Protein AF-A0AAU9VQ32-F1 (afdb_monomer_lite)

Structure (mmCIF, N/CA/C/O backbone):
data_AF-A0AAU9VQ32-F1
#
_entry.id   AF-A0AAU9VQ32-F1
#
loop_
_atom_site.group_PDB
_atom_site.id
_atom_site.type_symbol
_atom_site.label_atom_id
_atom_site.label_alt_id
_atom_site.label_comp_id
_atom_site.label_asym_id
_atom_site.label_entity_id
_atom_site.label_seq_id
_atom_site.pdbx_PDB_ins_code
_atom_site.Cartn_x
_atom_site.Cartn_y
_atom_site.Cartn_z
_atom_site.occupancy
_atom_site.B_iso_or_equiv
_atom_site.auth_seq_id
_atom_site.auth_comp_id
_atom_site.auth_asym_id
_atom_site.auth_atom_id
_atom_site.pdbx_PDB_model_num
ATOM 1 N N . MET A 1 1 ? -10.967 9.377 93.685 1.00 55.56 1 MET A N 1
ATOM 2 C CA . MET A 1 1 ? -12.195 9.868 93.019 1.00 55.56 1 MET A CA 1
ATOM 3 C C . MET A 1 1 ? -13.216 10.163 94.101 1.00 55.56 1 MET A C 1
ATOM 5 O O . MET A 1 1 ? -13.288 9.398 95.050 1.00 55.56 1 MET A O 1
ATOM 9 N N . GLU A 1 2 ? -13.924 11.281 93.998 1.00 73.62 2 GLU A N 1
ATOM 10 C CA . GLU A 1 2 ? -14.848 11.769 95.028 1.00 73.62 2 GLU A CA 1
ATOM 11 C C . GLU A 1 2 ? -16.219 11.090 94.869 1.00 73.62 2 GLU A C 1
ATOM 13 O O . GLU A 1 2 ? -16.786 11.089 93.771 1.00 73.62 2 GLU A O 1
ATOM 18 N N . THR A 1 3 ? -16.730 10.469 95.934 1.00 82.88 3 THR A N 1
ATOM 19 C CA . THR A 1 3 ? -18.098 9.939 95.986 1.00 82.88 3 THR A CA 1
ATOM 20 C C . THR A 1 3 ? -19.031 10.990 96.578 1.00 82.88 3 THR A C 1
ATOM 22 O O . THR A 1 3 ? -18.696 11.675 97.541 1.00 82.88 3 THR A O 1
ATOM 25 N N . LEU A 1 4 ? -20.207 11.147 95.976 1.00 87.00 4 LEU A N 1
ATOM 26 C CA . LEU A 1 4 ? -21.185 12.165 96.327 1.00 87.00 4 LEU A CA 1
ATOM 27 C C . LEU A 1 4 ? -22.574 11.538 96.434 1.00 87.00 4 LEU A C 1
ATOM 29 O O . LEU A 1 4 ? -23.037 10.878 95.505 1.00 87.00 4 LEU A O 1
ATOM 33 N N . THR A 1 5 ? -23.270 11.805 97.537 1.00 89.69 5 THR A N 1
ATOM 34 C CA . THR A 1 5 ? -24.674 11.413 97.699 1.00 89.69 5 THR A CA 1
ATOM 35 C C . THR A 1 5 ? -25.592 12.527 97.200 1.00 89.69 5 THR A C 1
ATOM 37 O O . THR A 1 5 ? -25.572 13.647 97.714 1.00 89.69 5 THR A O 1
ATOM 40 N N . VAL A 1 6 ? -26.432 12.227 96.210 1.00 89.56 6 VAL A N 1
ATOM 41 C CA . VAL A 1 6 ? -27.383 13.171 95.609 1.00 89.56 6 VAL A CA 1
ATOM 42 C C . VAL A 1 6 ? -28.813 12.716 95.873 1.00 89.56 6 VAL A C 1
ATOM 44 O O . VAL A 1 6 ? -29.175 11.583 95.578 1.00 89.56 6 VAL A O 1
ATOM 47 N N . SER A 1 7 ? -29.655 13.611 96.394 1.00 88.75 7 SER A N 1
ATOM 48 C CA . SER A 1 7 ? -31.084 13.349 96.607 1.00 88.75 7 SER A CA 1
ATOM 49 C C . SER A 1 7 ? -31.944 14.212 95.685 1.00 88.75 7 SER A C 1
ATOM 51 O O . SER A 1 7 ? -31.922 15.435 95.794 1.00 88.75 7 SER A O 1
ATOM 53 N N . LEU A 1 8 ? -32.742 13.582 94.823 1.00 88.00 8 LEU A N 1
ATOM 54 C CA . LEU A 1 8 ? -33.621 14.231 93.849 1.00 88.00 8 LEU A CA 1
ATOM 55 C C . LEU A 1 8 ? -35.096 13.953 94.147 1.00 88.00 8 LEU A C 1
ATOM 57 O O . LEU A 1 8 ? -35.483 12.821 94.417 1.00 88.00 8 LEU A O 1
ATOM 61 N N . ASN A 1 9 ? -35.950 14.965 93.994 1.00 84.00 9 ASN A N 1
ATOM 62 C CA . ASN A 1 9 ? -37.402 14.814 94.125 1.00 84.00 9 ASN A CA 1
ATOM 63 C C . ASN A 1 9 ? -38.082 14.719 92.746 1.00 84.00 9 ASN A C 1
ATOM 65 O O . ASN A 1 9 ? -37.851 15.542 91.856 1.00 84.00 9 ASN A O 1
ATOM 69 N N . LYS A 1 10 ? -38.953 13.726 92.563 1.00 78.88 10 LYS A N 1
ATOM 70 C CA . LYS A 1 10 ? -39.673 13.453 91.312 1.00 78.88 10 LYS A CA 1
ATOM 71 C C . LYS A 1 10 ? -40.650 14.590 90.993 1.00 78.88 10 LYS A C 1
ATOM 73 O O . LYS A 1 10 ? -41.511 14.916 91.805 1.00 78.88 10 LYS A O 1
ATOM 78 N N . LYS A 1 11 ? -40.547 15.178 89.795 1.00 78.19 11 LYS A N 1
ATOM 79 C CA . LYS A 1 11 ? -41.515 16.159 89.251 1.00 78.19 11 LYS A CA 1
ATOM 80 C C . LYS A 1 11 ? -42.310 15.545 88.086 1.00 78.19 11 LYS A C 1
ATOM 82 O O . LYS A 1 11 ? -42.038 14.411 87.695 1.00 78.19 11 LYS A O 1
ATOM 87 N N . LYS A 1 12 ? -43.267 16.290 87.500 1.00 66.38 12 LYS A N 1
ATOM 88 C CA . LYS A 1 12 ? -44.154 15.854 86.386 1.00 66.38 12 LYS A CA 1
ATOM 89 C C . LYS A 1 12 ? -43.434 15.251 85.152 1.00 66.38 12 LYS A C 1
ATOM 91 O O . LYS A 1 12 ? -44.099 14.638 84.332 1.00 66.38 12 LYS A O 1
ATOM 96 N N . GLY A 1 13 ? -42.104 15.367 85.035 1.00 63.00 13 GLY A N 1
ATOM 97 C CA . GLY A 1 13 ? -41.278 14.765 83.972 1.00 63.00 13 GLY A CA 1
ATOM 98 C C . GLY A 1 13 ? -40.279 13.684 84.427 1.00 63.00 13 GLY A C 1
ATOM 99 O O . GLY A 1 13 ? -39.365 13.357 83.673 1.00 63.00 13 GLY A O 1
ATOM 100 N N . GLY A 1 14 ? -40.404 13.149 85.649 1.00 80.00 14 GLY A N 1
ATOM 101 C CA . GLY A 1 14 ? -39.442 12.205 86.239 1.00 80.00 14 GLY A CA 1
ATOM 102 C C . GLY A 1 14 ? -38.248 12.899 86.906 1.00 80.00 14 GLY A C 1
ATOM 103 O O . GLY A 1 14 ? -38.347 14.059 87.309 1.00 80.00 14 GLY A O 1
ATOM 104 N N . TYR A 1 15 ? -37.130 12.179 87.051 1.00 83.50 15 TYR A N 1
ATOM 105 C CA . TYR A 1 15 ? -35.902 12.709 87.664 1.00 83.50 15 TYR A CA 1
ATOM 106 C C . TYR A 1 15 ? -34.996 13.456 86.671 1.00 83.50 15 TYR A C 1
ATOM 108 O O . TYR A 1 15 ? -34.258 14.346 87.081 1.00 83.50 15 TYR A O 1
ATOM 116 N N . GLY A 1 16 ? -35.117 13.184 85.365 1.00 82.38 16 GLY A N 1
ATOM 117 C CA . GLY A 1 16 ? -34.481 13.990 84.317 1.00 82.38 16 GLY A CA 1
ATOM 118 C C . GLY A 1 16 ? -33.063 13.585 83.917 1.00 82.38 16 GLY A C 1
ATOM 119 O O . GLY A 1 16 ? -32.332 14.436 83.425 1.00 82.38 16 GLY A O 1
ATOM 120 N N . PHE A 1 17 ? -32.676 12.324 84.103 1.00 85.56 17 PHE A N 1
ATOM 121 C CA . PHE A 1 17 ? -31.389 11.782 83.662 1.00 85.56 17 PHE A CA 1
ATOM 122 C C . PHE A 1 17 ? -31.568 10.396 83.028 1.00 85.56 17 PHE A C 1
ATOM 124 O O . PHE A 1 17 ? -32.548 9.708 83.325 1.00 85.56 17 PHE A O 1
ATOM 131 N N . ASN A 1 18 ? -30.641 10.010 82.153 1.00 83.75 18 ASN A N 1
ATOM 132 C CA . ASN A 1 18 ? -30.582 8.686 81.535 1.00 83.75 18 ASN A CA 1
ATOM 133 C C . ASN A 1 18 ? -29.407 7.894 82.118 1.00 83.75 18 ASN A C 1
ATOM 135 O O . ASN A 1 18 ? -28.345 8.467 82.371 1.00 83.75 18 ASN A O 1
ATOM 139 N N . ILE A 1 19 ? -29.603 6.586 82.288 1.00 86.25 19 ILE A N 1
ATOM 140 C CA . ILE A 1 19 ? -28.566 5.649 82.727 1.00 86.25 19 ILE A CA 1
ATOM 141 C C . ILE A 1 19 ? -28.260 4.634 81.621 1.00 86.25 19 ILE A C 1
ATOM 143 O O . ILE A 1 19 ? -29.147 4.321 80.828 1.00 86.25 19 ILE A O 1
ATOM 147 N N . LYS A 1 20 ? -27.025 4.133 81.556 1.00 81.00 20 LYS A N 1
ATOM 148 C CA . LYS A 1 20 ? -26.581 3.021 80.691 1.00 81.00 20 LYS A CA 1
ATOM 149 C C . LYS A 1 20 ? -25.514 2.215 81.439 1.00 81.00 20 LYS A C 1
ATOM 151 O O . LYS A 1 20 ? -24.866 2.769 82.320 1.00 81.00 20 LYS A O 1
ATOM 156 N N . GLY A 1 21 ? -25.352 0.937 81.117 1.00 82.56 21 GLY A N 1
ATOM 157 C CA . GLY A 1 21 ? -24.519 0.009 81.888 1.00 82.56 21 GLY A CA 1
ATOM 158 C C . GLY A 1 21 ? -25.352 -1.066 82.582 1.00 82.56 21 GLY A C 1
ATOM 159 O O . GLY A 1 21 ? -26.585 -0.983 82.583 1.00 82.56 21 GLY A O 1
ATOM 160 N N . GLY A 1 22 ? -24.673 -2.041 83.175 1.00 83.00 22 GLY A N 1
ATOM 161 C CA . GLY A 1 22 ? -25.244 -3.254 83.760 1.00 83.00 22 GLY A CA 1
ATOM 162 C C . GLY A 1 22 ? -24.523 -4.490 83.221 1.00 83.00 22 GLY A C 1
ATOM 163 O O . GLY A 1 22 ? -23.994 -4.443 82.115 1.00 83.00 22 GLY A O 1
ATOM 164 N N . ARG A 1 23 ? -24.500 -5.604 83.956 1.00 80.44 23 ARG A N 1
ATOM 165 C CA . ARG A 1 23 ? -23.779 -6.828 83.538 1.00 80.44 23 ARG A CA 1
ATOM 166 C C . ARG A 1 23 ? -24.240 -7.411 82.193 1.00 80.44 23 ARG A C 1
ATOM 168 O O . ARG A 1 23 ? -23.471 -8.063 81.502 1.00 80.44 23 ARG A O 1
ATOM 175 N N . ASP A 1 24 ? -25.500 -7.174 81.829 1.00 76.25 24 ASP A N 1
ATOM 176 C CA . ASP A 1 24 ? -26.138 -7.591 80.573 1.00 76.25 24 ASP A CA 1
ATOM 177 C C . ASP A 1 24 ? -25.940 -6.579 79.434 1.00 76.25 24 ASP A C 1
ATOM 179 O O . ASP A 1 24 ? -26.049 -6.932 78.262 1.00 76.25 24 ASP A O 1
ATOM 183 N N . LYS A 1 25 ? -25.680 -5.309 79.768 1.00 74.44 25 LYS A N 1
ATOM 184 C CA . LYS A 1 25 ? -25.458 -4.214 78.812 1.00 74.44 25 LYS A CA 1
ATOM 185 C C . LYS A 1 25 ? -24.316 -3.317 79.294 1.00 74.44 25 LYS A C 1
ATOM 187 O O . LYS A 1 25 ? -24.566 -2.141 79.598 1.00 74.44 25 LYS A O 1
ATOM 192 N N . PRO A 1 26 ? -23.089 -3.857 79.400 1.00 71.19 26 PRO A N 1
ATOM 193 C CA . PRO A 1 26 ? -21.976 -3.147 80.010 1.00 71.19 26 PRO A CA 1
ATOM 194 C C . PRO A 1 26 ? -21.657 -1.882 79.210 1.00 71.19 26 PRO A C 1
ATOM 196 O O . PRO A 1 26 ? -21.688 -1.871 77.980 1.00 71.19 26 PRO A O 1
ATOM 199 N N . PHE A 1 27 ? -21.410 -0.772 79.912 1.00 68.31 27 PHE A N 1
ATOM 200 C CA . PHE A 1 27 ? -21.082 0.499 79.256 1.00 68.31 27 PHE A CA 1
ATOM 201 C C . PHE A 1 27 ? -19.626 0.521 78.761 1.00 68.31 27 PHE A C 1
ATOM 203 O O . PHE A 1 27 ? -19.327 1.224 77.801 1.00 68.31 27 PHE A O 1
ATOM 210 N N . ARG A 1 28 ? -18.745 -0.261 79.399 1.00 64.75 28 ARG A N 1
ATOM 211 C CA . ARG A 1 28 ? -17.371 -0.585 78.983 1.00 64.75 28 ARG A CA 1
ATOM 212 C C . ARG A 1 28 ? -17.188 -2.098 79.088 1.00 64.75 28 ARG A C 1
ATOM 214 O O . ARG A 1 28 ? -17.721 -2.686 80.024 1.00 64.75 28 ARG A O 1
ATOM 221 N N . GLU A 1 29 ? -16.450 -2.722 78.172 1.00 53.56 29 GLU A N 1
ATOM 222 C CA . GLU A 1 29 ? -16.147 -4.158 78.268 1.00 53.56 29 GLU A CA 1
ATOM 223 C C . GLU A 1 29 ? -15.522 -4.497 79.629 1.00 53.56 29 GLU A C 1
ATOM 225 O O . GLU A 1 29 ? -14.591 -3.831 80.080 1.00 53.56 29 GLU A O 1
ATOM 230 N N . GLY A 1 30 ? -16.082 -5.499 80.312 1.00 63.38 30 GLY A N 1
ATOM 231 C CA . GLY A 1 30 ? -15.666 -5.897 81.660 1.00 63.38 30 GLY A CA 1
ATOM 232 C C . GLY A 1 30 ? -16.164 -5.004 82.806 1.00 63.38 30 GLY A C 1
ATOM 233 O O . GLY A 1 30 ? -15.847 -5.295 83.956 1.00 63.38 30 GLY A O 1
ATOM 234 N N . ASP A 1 31 ? -16.951 -3.953 82.536 1.00 76.81 31 ASP A N 1
ATOM 235 C CA . ASP A 1 31 ? -17.521 -3.073 83.565 1.00 76.81 31 ASP A CA 1
ATOM 236 C C . ASP A 1 31 ? -19.057 -3.161 83.609 1.00 76.81 31 ASP A C 1
ATOM 238 O O . ASP A 1 31 ? -19.776 -2.596 82.775 1.00 76.81 31 ASP A O 1
ATOM 242 N N . SER A 1 32 ? -19.566 -3.856 84.627 1.00 82.25 32 SER A N 1
ATOM 243 C CA . SER A 1 32 ? -20.995 -4.037 84.923 1.00 82.25 32 SER A CA 1
ATOM 244 C C . SER A 1 32 ? -21.668 -2.797 85.521 1.00 82.25 32 SER A C 1
ATOM 246 O O . SER A 1 32 ? -22.868 -2.818 85.792 1.00 82.25 32 SER A O 1
ATOM 248 N N . SER A 1 33 ? -20.931 -1.705 85.728 1.00 84.38 33 SER A N 1
ATOM 249 C CA . SER A 1 33 ? -21.430 -0.545 86.466 1.00 84.38 33 SER A CA 1
ATOM 250 C C . SER A 1 33 ? -22.438 0.289 85.683 1.00 84.38 33 SER A C 1
ATOM 252 O O . SER A 1 33 ? -22.420 0.360 84.453 1.00 84.38 33 SER A O 1
ATOM 254 N N . ILE A 1 34 ? -23.287 1.008 86.418 1.00 89.19 34 ILE A N 1
ATOM 255 C CA . ILE A 1 34 ? -24.286 1.923 85.862 1.00 89.19 34 ILE A CA 1
ATOM 256 C C . ILE A 1 34 ? -23.722 3.347 85.771 1.00 89.19 34 ILE A C 1
ATOM 258 O O . ILE A 1 34 ? -23.215 3.888 86.750 1.00 89.19 34 ILE A O 1
ATOM 262 N N . TYR A 1 35 ? -23.877 4.003 84.622 1.00 87.56 35 TYR A N 1
ATOM 263 C CA . TYR A 1 35 ? -23.397 5.364 84.362 1.00 87.56 35 TYR A CA 1
ATOM 264 C C . TYR A 1 35 ? -24.520 6.304 83.959 1.00 87.56 35 TYR A C 1
ATOM 266 O O . TYR A 1 35 ? -25.435 5.922 83.228 1.00 87.56 35 TYR A O 1
ATOM 274 N N . ILE A 1 36 ? -24.411 7.570 84.364 1.00 86.31 36 ILE A N 1
ATOM 275 C CA . ILE A 1 36 ? -25.266 8.644 83.857 1.00 86.31 36 ILE A CA 1
ATOM 276 C C . ILE A 1 36 ? -24.749 9.062 82.484 1.00 86.31 36 ILE A C 1
ATOM 278 O O . ILE A 1 36 ? -23.651 9.595 82.363 1.00 86.31 36 ILE A O 1
ATOM 282 N N . THR A 1 37 ? -25.543 8.861 81.437 1.00 76.88 37 THR A N 1
ATOM 283 C CA . THR A 1 37 ? -25.140 9.206 80.063 1.00 76.88 37 THR A CA 1
ATOM 284 C C . THR A 1 37 ? -25.582 10.598 79.651 1.00 76.88 37 THR A C 1
ATOM 286 O O . THR A 1 37 ? -24.943 11.230 78.816 1.00 76.88 37 THR A O 1
ATOM 289 N N . ARG A 1 38 ? -26.687 11.095 80.216 1.00 77.94 38 ARG A N 1
ATOM 290 C CA . ARG A 1 38 ? -27.247 12.396 79.842 1.00 77.94 38 ARG A CA 1
ATOM 291 C C . ARG A 1 38 ? -28.148 12.961 80.929 1.00 77.94 38 ARG A C 1
ATOM 293 O O . ARG A 1 38 ? -28.912 12.224 81.551 1.00 77.94 38 ARG A O 1
ATOM 300 N N . LEU A 1 39 ? -28.127 14.282 81.079 1.00 80.69 39 LEU A N 1
ATOM 301 C CA . LEU A 1 39 ? -29.119 15.045 81.836 1.00 80.69 39 LEU A CA 1
ATOM 302 C C . LEU A 1 39 ? -30.059 15.760 80.861 1.00 80.69 39 LEU A C 1
ATOM 304 O O . LEU A 1 39 ? -29.633 16.239 79.810 1.00 80.69 39 LEU A O 1
ATOM 308 N N . ARG A 1 40 ? -31.358 15.788 81.167 1.00 76.44 40 ARG A N 1
ATOM 309 C CA . ARG A 1 40 ? -32.349 16.492 80.345 1.00 76.44 40 ARG A CA 1
ATOM 310 C C . ARG A 1 40 ? -32.342 17.989 80.682 1.00 76.44 40 ARG A C 1
ATOM 312 O O . ARG A 1 40 ? -32.575 18.314 81.850 1.00 76.44 40 ARG A O 1
ATOM 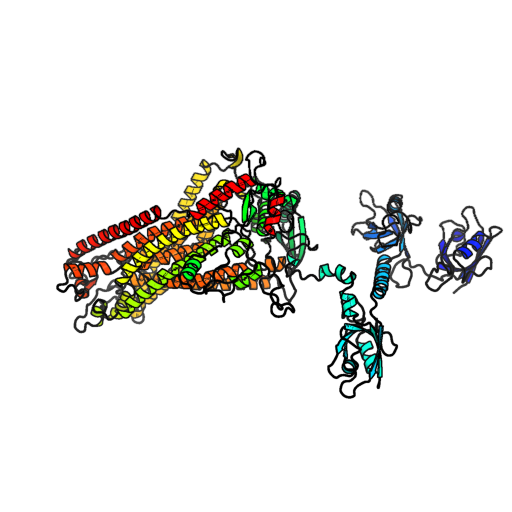319 N N . PRO A 1 41 ? -32.210 18.872 79.673 1.00 66.94 41 PRO A N 1
ATOM 320 C CA . PRO A 1 41 ? -32.244 20.315 79.869 1.00 66.94 41 PRO A CA 1
ATOM 321 C C . PRO A 1 41 ? -33.489 20.799 80.626 1.00 66.94 41 PRO A C 1
ATOM 323 O O . PRO A 1 41 ? -34.619 20.479 80.252 1.00 66.94 41 PRO A O 1
ATOM 326 N N . GLY A 1 42 ? -33.295 21.558 81.702 1.00 70.25 42 GLY A N 1
ATOM 327 C CA . GLY A 1 42 ? -34.334 22.138 82.555 1.00 70.25 42 GLY A CA 1
ATOM 328 C C . GLY A 1 42 ? -34.998 21.178 83.554 1.00 70.25 42 GLY A C 1
ATOM 329 O O . GLY A 1 42 ? -35.890 21.614 84.297 1.00 70.25 42 GLY A O 1
ATOM 330 N N . ALA A 1 43 ? -34.597 19.902 83.599 1.00 79.94 43 ALA A N 1
ATOM 331 C CA . ALA A 1 43 ? -35.166 18.892 84.495 1.00 79.94 43 ALA A CA 1
ATOM 332 C C . ALA A 1 43 ? -34.552 18.924 85.910 1.00 79.94 43 ALA A C 1
ATOM 334 O O . ALA A 1 43 ? -33.578 19.629 86.163 1.00 79.94 43 ALA A O 1
ATOM 335 N N . THR A 1 44 ? -35.130 18.172 86.861 1.00 81.88 44 THR A N 1
ATOM 336 C CA . THR A 1 44 ? -34.711 18.216 88.276 1.00 81.88 44 THR A CA 1
ATOM 337 C C . THR A 1 44 ? -33.233 17.864 88.468 1.00 81.88 44 THR A C 1
ATOM 339 O O . THR A 1 44 ? -32.556 18.576 89.197 1.00 81.88 44 THR A O 1
ATOM 342 N N . ALA A 1 45 ? -32.728 16.816 87.809 1.00 85.12 45 ALA A N 1
ATOM 343 C CA . ALA A 1 45 ? -31.330 16.399 87.932 1.00 85.12 45 ALA A CA 1
ATOM 344 C C . ALA A 1 45 ? -30.322 17.433 87.407 1.00 85.12 45 ALA A C 1
ATOM 346 O O . ALA A 1 45 ? -29.271 17.606 88.011 1.00 85.12 45 ALA A O 1
ATOM 347 N N . GLU A 1 46 ? -30.644 18.141 86.319 1.00 82.88 46 GLU A N 1
ATOM 348 C CA . GLU A 1 46 ? -29.769 19.192 85.785 1.00 82.88 46 GLU A CA 1
ATOM 349 C C . GLU A 1 46 ? -29.836 20.465 86.642 1.00 82.88 46 GLU A C 1
ATOM 351 O O . GLU A 1 46 ? -28.806 21.052 86.954 1.00 82.88 46 GLU A O 1
ATOM 356 N N . LYS A 1 47 ? -31.035 20.854 87.106 1.00 80.75 47 LYS A N 1
ATOM 357 C CA . LYS A 1 47 ? -31.221 22.016 87.996 1.00 80.75 47 LYS A CA 1
ATOM 358 C C . LYS A 1 47 ? -30.592 21.842 89.378 1.00 80.75 47 LYS A C 1
ATOM 360 O O . LYS A 1 47 ? -30.254 22.839 90.002 1.00 80.75 47 LYS A O 1
ATOM 365 N N . ASP A 1 48 ? -30.480 20.607 89.865 1.00 84.06 48 ASP A N 1
ATOM 366 C CA . ASP A 1 48 ? -29.758 20.296 91.104 1.00 84.06 48 ASP A CA 1
ATOM 367 C C . ASP A 1 48 ? -28.240 20.511 90.943 1.00 84.06 48 ASP A C 1
ATOM 369 O O . ASP A 1 48 ? -27.555 20.800 91.918 1.00 84.06 48 ASP A O 1
ATOM 373 N N . GLY A 1 49 ? -27.713 20.407 89.714 1.00 81.12 49 GLY A N 1
ATOM 374 C CA . GLY A 1 49 ? -26.330 20.740 89.348 1.00 81.12 49 GLY A CA 1
ATOM 375 C C . GLY A 1 49 ? -25.253 19.786 89.878 1.00 81.12 49 GLY A C 1
ATOM 376 O O . GLY A 1 49 ? -24.103 19.864 89.452 1.00 81.12 49 GLY A O 1
ATOM 377 N N . ARG A 1 50 ? -25.596 18.864 90.787 1.00 83.81 50 ARG A N 1
ATOM 378 C CA . ARG A 1 50 ? -24.638 17.938 91.414 1.00 83.81 50 ARG A CA 1
ATOM 379 C C . ARG A 1 50 ? -24.400 16.653 90.632 1.00 83.81 50 ARG A C 1
ATOM 381 O O . ARG A 1 50 ? -23.447 15.946 90.947 1.00 83.81 50 ARG A O 1
ATOM 388 N N . LEU A 1 51 ? -25.208 16.341 89.623 1.00 86.75 51 LEU A N 1
ATOM 389 C CA . LEU A 1 51 ? -24.973 15.222 88.703 1.00 86.75 51 LEU A CA 1
ATOM 390 C C . LEU A 1 51 ? -24.371 15.737 87.398 1.00 86.75 51 LEU A C 1
ATOM 392 O O . LEU A 1 51 ? -24.660 16.855 86.983 1.00 86.75 51 LEU A O 1
ATOM 396 N N . ALA A 1 52 ? -23.560 14.914 86.744 1.00 82.50 52 ALA A N 1
ATOM 397 C CA . ALA A 1 52 ? -23.027 15.174 85.414 1.00 82.50 52 ALA A CA 1
ATOM 398 C C . ALA A 1 52 ? -23.052 13.892 84.560 1.00 82.50 52 ALA A C 1
ATOM 400 O O . ALA A 1 52 ? -22.952 12.788 85.107 1.00 82.50 52 ALA A O 1
ATOM 401 N N . PRO A 1 53 ? -23.169 14.006 83.223 1.00 79.94 53 PRO A N 1
ATOM 402 C CA . PRO A 1 53 ? -22.859 12.897 82.327 1.00 79.94 53 PRO A CA 1
ATOM 403 C C . PRO A 1 53 ? -21.444 12.364 82.601 1.00 79.94 53 PRO A C 1
ATOM 405 O O . PRO A 1 53 ? -20.496 13.141 82.683 1.00 79.94 53 PRO A O 1
ATOM 408 N N . GLY A 1 54 ? -21.310 11.049 82.764 1.00 74.12 54 GLY A N 1
ATOM 409 C CA . GLY A 1 54 ? -20.051 10.365 83.078 1.00 74.12 54 GLY A CA 1
ATOM 410 C C . GLY A 1 54 ? -19.870 10.012 84.556 1.00 74.12 54 GLY A C 1
ATOM 411 O O . GLY A 1 54 ? -18.889 9.355 84.907 1.00 74.12 54 GLY A O 1
ATOM 412 N N . ASP A 1 55 ? -20.807 10.400 85.425 1.00 87.00 55 ASP A N 1
ATOM 413 C CA . ASP A 1 55 ? -20.839 9.945 86.817 1.00 87.00 55 ASP A CA 1
ATOM 414 C C . ASP A 1 55 ? -21.282 8.467 86.891 1.00 87.00 55 ASP A C 1
ATOM 416 O O . ASP A 1 55 ? -22.269 8.070 86.260 1.00 87.00 55 ASP A O 1
ATOM 420 N N . LYS A 1 56 ? -20.553 7.651 87.667 1.00 88.12 56 LYS A N 1
ATOM 421 C CA . LYS A 1 56 ? -20.872 6.235 87.929 1.00 88.12 56 LYS A CA 1
ATOM 422 C C . LYS A 1 56 ? -21.789 6.142 89.139 1.00 88.12 56 LYS A C 1
ATOM 424 O O . LYS A 1 56 ? -21.468 6.692 90.186 1.00 88.12 56 LYS A O 1
ATOM 429 N N . ILE A 1 57 ? -22.919 5.464 89.013 1.00 90.62 57 ILE A N 1
ATOM 430 C CA . ILE A 1 57 ? -23.841 5.218 90.119 1.00 90.62 57 ILE A CA 1
ATOM 431 C C . ILE A 1 57 ? -23.359 3.968 90.850 1.00 90.62 57 ILE A C 1
ATOM 433 O O . ILE A 1 57 ? -23.240 2.906 90.250 1.00 90.62 57 ILE A O 1
ATOM 437 N N . LEU A 1 58 ? -23.058 4.127 92.135 1.00 89.50 58 LEU A N 1
ATOM 438 C CA . LEU A 1 58 ? -22.663 3.046 93.031 1.00 89.50 58 LEU A CA 1
ATOM 439 C C . LEU A 1 58 ? -23.876 2.498 93.781 1.00 89.50 58 LEU A C 1
ATOM 441 O O . LEU A 1 58 ? -24.017 1.292 93.903 1.00 89.50 58 LEU A O 1
ATOM 445 N N . GLU A 1 59 ? -24.793 3.369 94.215 1.00 92.12 59 GLU A N 1
ATOM 446 C CA . GLU A 1 59 ? -26.009 2.938 94.911 1.00 92.12 59 GLU A CA 1
ATOM 447 C C . GLU A 1 59 ? -27.250 3.716 94.472 1.00 92.12 59 GLU A C 1
ATOM 449 O O . GLU A 1 59 ? -27.194 4.921 94.203 1.00 92.12 59 GLU A O 1
ATOM 454 N N . ILE A 1 60 ? -28.400 3.035 94.482 1.00 92.00 60 ILE A N 1
ATOM 455 C CA . ILE A 1 60 ? -29.727 3.611 94.249 1.00 92.00 60 ILE A CA 1
ATOM 456 C C . ILE A 1 60 ? -30.620 3.321 95.456 1.00 92.00 60 ILE A C 1
ATOM 458 O O . ILE A 1 60 ? -30.999 2.181 95.725 1.00 92.00 60 ILE A O 1
ATOM 462 N N . ASN A 1 61 ? -30.981 4.376 96.185 1.00 88.81 61 ASN A N 1
ATOM 463 C CA . ASN A 1 61 ? -31.722 4.330 97.449 1.00 88.81 61 ASN A CA 1
ATOM 464 C C . ASN A 1 61 ? -31.089 3.383 98.490 1.00 88.81 61 ASN A C 1
ATOM 466 O O . ASN A 1 61 ? -31.815 2.717 99.224 1.00 88.81 61 ASN A O 1
ATOM 470 N N . GLY A 1 62 ? -29.753 3.320 98.535 1.00 83.50 62 GLY A N 1
ATOM 471 C CA . GLY A 1 62 ? -28.990 2.452 99.439 1.00 83.50 62 GLY A CA 1
ATOM 472 C C . GLY A 1 62 ? -28.821 1.004 98.965 1.00 83.50 62 GLY A C 1
ATOM 473 O O . GLY A 1 62 ? -28.276 0.198 99.707 1.00 83.50 62 GLY A O 1
ATOM 474 N N . ASN A 1 63 ? -29.288 0.656 97.758 1.00 89.25 63 ASN A N 1
ATOM 475 C CA . ASN A 1 63 ? -28.990 -0.638 97.138 1.00 89.25 63 ASN A CA 1
ATOM 476 C C . ASN A 1 63 ? -27.778 -0.489 96.223 1.00 89.25 63 ASN A C 1
ATOM 478 O O . ASN A 1 63 ? -27.801 0.382 95.351 1.00 89.25 63 ASN A O 1
ATOM 482 N N . ASP A 1 64 ? -26.773 -1.340 96.404 1.00 88.56 64 ASP A N 1
ATOM 483 C CA . ASP A 1 64 ? -25.609 -1.419 95.522 1.00 88.56 64 ASP A CA 1
ATOM 484 C C . ASP A 1 64 ? -26.038 -1.811 94.099 1.00 88.56 64 ASP A C 1
ATOM 486 O O . ASP A 1 64 ? -26.843 -2.724 93.900 1.00 88.56 64 ASP A O 1
ATOM 490 N N . VAL A 1 65 ? -25.538 -1.069 93.112 1.00 90.00 65 VAL A N 1
ATOM 491 C CA . VAL A 1 65 ? -25.796 -1.283 91.681 1.00 90.00 65 VAL A CA 1
ATOM 492 C C . VAL A 1 65 ? -24.506 -1.479 90.880 1.00 90.00 65 VAL A C 1
ATOM 494 O O . VAL A 1 65 ? -24.495 -1.287 89.665 1.00 90.00 65 VAL A O 1
ATOM 497 N N . SER A 1 66 ? -23.409 -1.837 91.548 1.00 79.69 66 SER A N 1
ATOM 498 C CA . SER A 1 66 ? -22.114 -2.100 90.914 1.00 79.69 66 SER A CA 1
ATOM 499 C C . SER A 1 66 ? -22.117 -3.327 89.987 1.00 79.69 66 SER A C 1
ATOM 501 O O . SER A 1 66 ? -21.425 -3.316 88.967 1.00 79.69 66 SER A O 1
ATOM 503 N N . ASP A 1 67 ? -22.935 -4.343 90.279 1.00 83.69 67 ASP A N 1
ATOM 504 C CA . ASP A 1 67 ? -23.087 -5.555 89.460 1.00 83.69 67 ASP A CA 1
ATOM 505 C C . ASP A 1 67 ? -24.554 -6.001 89.357 1.00 83.69 67 ASP A C 1
ATOM 507 O O . ASP A 1 67 ? -24.984 -7.026 89.884 1.00 83.69 67 ASP A O 1
ATOM 511 N N . VAL A 1 68 ? -25.362 -5.178 88.694 1.00 88.00 68 VAL A N 1
ATOM 512 C CA . VAL A 1 68 ? -26.776 -5.473 88.418 1.00 88.00 68 VAL A CA 1
ATOM 513 C C . VAL A 1 68 ? -27.033 -5.458 86.920 1.00 88.00 68 VAL A C 1
ATOM 515 O O . VAL A 1 68 ? -26.257 -4.905 86.141 1.00 88.00 68 VAL A O 1
ATOM 518 N N . THR A 1 69 ? -28.140 -6.047 86.482 1.00 88.69 69 THR A N 1
ATOM 519 C CA . THR A 1 69 ? -28.610 -5.854 85.105 1.00 88.69 69 THR A CA 1
ATOM 520 C C . THR A 1 69 ? -29.126 -4.429 84.893 1.00 88.69 69 THR A C 1
ATOM 522 O O . THR A 1 69 ? -29.601 -3.756 85.815 1.00 88.69 69 THR A O 1
ATOM 525 N N . HIS A 1 70 ? -29.102 -3.965 83.648 1.00 87.00 70 HIS A N 1
ATOM 526 C CA . HIS A 1 70 ? -29.612 -2.660 83.252 1.00 87.00 70 HIS A CA 1
ATOM 527 C C . HIS A 1 70 ? -31.087 -2.481 83.644 1.00 87.00 70 HIS A C 1
ATOM 529 O O . HIS A 1 70 ? -31.506 -1.412 84.102 1.00 87.00 70 HIS A O 1
ATOM 535 N N . SER A 1 71 ? -31.885 -3.545 83.500 1.00 86.31 71 SER A N 1
ATOM 536 C CA . SER A 1 71 ? -33.288 -3.572 83.916 1.00 86.31 71 SER A CA 1
ATOM 537 C C . SER A 1 71 ? -33.466 -3.441 85.427 1.00 86.31 71 SER A C 1
ATOM 539 O O . SER A 1 71 ? -34.345 -2.696 85.857 1.00 86.31 71 SER A O 1
ATOM 541 N N . GLU A 1 72 ? -32.631 -4.102 86.234 1.00 86.19 72 GLU A N 1
ATOM 542 C CA . GLU A 1 72 ? -32.698 -4.026 87.701 1.00 86.19 72 GLU A CA 1
ATOM 543 C C . GLU A 1 72 ? -32.369 -2.615 88.201 1.00 86.19 72 GLU A C 1
ATOM 545 O O . GLU A 1 72 ? -33.098 -2.067 89.032 1.00 86.19 72 GLU A O 1
ATOM 550 N N . ALA A 1 73 ? -31.349 -1.969 87.628 1.00 86.00 73 ALA A N 1
ATOM 551 C CA . ALA A 1 73 ? -31.015 -0.582 87.945 1.00 86.00 73 ALA A CA 1
ATOM 552 C C . ALA A 1 73 ? -32.169 0.386 87.616 1.00 86.00 73 ALA A C 1
ATOM 554 O O . ALA A 1 73 ? -32.515 1.257 88.421 1.00 86.00 73 ALA A O 1
ATOM 555 N N . LEU A 1 74 ? -32.815 0.225 86.454 1.00 86.88 74 LEU A N 1
ATOM 556 C CA . LEU A 1 74 ? -33.989 1.022 86.078 1.00 86.88 74 LEU A CA 1
ATOM 557 C C . LEU A 1 74 ? -35.172 0.786 87.017 1.00 86.88 74 LEU A C 1
ATOM 559 O O . LEU A 1 74 ? -35.881 1.734 87.370 1.00 86.88 74 LEU A O 1
ATOM 563 N N . ASP A 1 75 ? -35.385 -0.460 87.426 1.00 85.75 75 ASP A N 1
ATOM 564 C CA . ASP A 1 75 ? -36.435 -0.833 88.361 1.00 85.75 75 ASP A CA 1
ATOM 565 C C . ASP A 1 75 ? -36.227 -0.192 89.732 1.00 85.75 75 ASP A C 1
ATOM 567 O O . ASP A 1 75 ? -37.188 0.339 90.291 1.00 85.75 75 ASP A O 1
ATOM 571 N N . LEU A 1 76 ? -34.992 -0.140 90.239 1.00 87.38 76 LEU A N 1
ATOM 572 C CA . LEU A 1 76 ? -34.656 0.549 91.491 1.00 87.38 76 LEU A CA 1
ATOM 573 C C . LEU A 1 76 ? -34.955 2.053 91.420 1.00 87.38 76 LEU A C 1
ATOM 575 O O . LEU A 1 76 ? -35.525 2.618 92.357 1.00 87.38 76 LEU A O 1
ATOM 579 N N . VAL A 1 77 ? -34.673 2.703 90.285 1.00 84.62 77 VAL A N 1
ATOM 580 C CA . VAL A 1 77 ? -35.044 4.114 90.067 1.00 84.62 77 VAL A CA 1
ATOM 581 C C . VAL A 1 77 ? -36.567 4.280 90.007 1.00 84.62 77 VAL A C 1
ATOM 583 O O . VAL A 1 77 ? -37.122 5.210 90.605 1.00 84.62 77 VAL A O 1
ATOM 586 N N . ARG A 1 78 ? -37.273 3.383 89.304 1.00 81.94 78 ARG A N 1
ATOM 587 C CA . ARG A 1 78 ? -38.729 3.456 89.081 1.00 81.94 78 ARG A CA 1
ATOM 588 C C . ARG A 1 78 ? -39.552 3.135 90.329 1.00 81.94 78 ARG A C 1
ATOM 590 O O . ARG A 1 78 ? -40.557 3.811 90.556 1.00 81.94 78 ARG A O 1
ATOM 597 N N . LYS A 1 79 ? -39.131 2.152 91.133 1.00 75.31 79 LYS A N 1
ATOM 598 C CA . LYS A 1 79 ? -39.823 1.649 92.337 1.00 75.31 79 LYS A CA 1
ATOM 599 C C . LYS A 1 79 ? -39.625 2.525 93.583 1.00 75.31 79 LYS A C 1
ATOM 601 O O . LYS A 1 79 ? -40.175 2.208 94.635 1.00 75.31 79 LYS A O 1
ATOM 606 N N . THR A 1 80 ? -38.906 3.645 93.472 1.00 77.06 80 THR A N 1
ATOM 607 C CA . THR A 1 80 ? -38.701 4.625 94.552 1.00 77.06 80 THR A CA 1
ATOM 608 C C . THR A 1 80 ? -40.033 5.115 95.151 1.00 77.06 80 THR A C 1
ATOM 610 O O . THR A 1 80 ? -40.737 5.942 94.559 1.00 77.06 80 THR A O 1
ATOM 613 N N . LYS A 1 81 ? -40.391 4.619 96.345 1.00 60.00 81 LYS A N 1
ATOM 614 C CA . LYS A 1 81 ? -41.604 5.014 97.083 1.00 60.00 81 LYS A CA 1
ATOM 615 C C . LYS A 1 81 ? -41.420 6.411 97.695 1.00 60.00 81 LYS A C 1
ATOM 617 O O . LYS A 1 81 ? -40.390 6.700 98.288 1.00 60.00 81 LYS A O 1
ATOM 622 N N . GLY A 1 82 ? -42.410 7.294 97.537 1.00 64.50 82 GLY A N 1
ATOM 623 C CA . GLY A 1 82 ? -42.381 8.662 98.091 1.00 64.50 82 GLY A CA 1
ATOM 624 C C . GLY A 1 82 ? -41.719 9.729 97.205 1.00 64.50 82 GLY A C 1
ATOM 625 O O . GLY A 1 82 ? -41.629 10.885 97.604 1.00 64.50 82 GLY A O 1
ATOM 626 N N . GLY A 1 83 ? -41.273 9.382 95.991 1.00 72.31 83 GLY A N 1
ATOM 627 C CA . GLY A 1 83 ? -40.799 10.350 94.993 1.00 72.31 83 GLY A CA 1
ATOM 628 C C . GLY A 1 83 ? -39.407 10.945 95.245 1.00 72.31 83 GLY A C 1
ATOM 629 O O . GLY A 1 83 ? -38.895 11.613 94.351 1.00 72.31 83 GLY A O 1
ATOM 630 N N . LYS A 1 84 ? -38.757 10.676 96.381 1.00 84.06 84 LYS A N 1
ATOM 631 C CA . LYS A 1 84 ? -37.377 11.095 96.676 1.00 84.06 84 LYS A CA 1
ATOM 632 C C . LYS A 1 84 ? -36.392 9.970 96.345 1.00 84.06 84 LYS A C 1
ATOM 634 O O . LYS A 1 84 ? -36.452 8.921 96.970 1.00 84.06 84 LYS A O 1
ATOM 639 N N . LEU A 1 85 ? -35.516 10.196 95.370 1.00 88.88 85 LEU A N 1
ATOM 640 C CA . LEU A 1 85 ? -34.471 9.276 94.915 1.00 88.88 85 LEU A CA 1
ATOM 641 C C . LEU A 1 85 ? -33.123 9.703 95.490 1.00 88.88 85 LEU A C 1
ATOM 643 O O . LEU A 1 85 ? -32.719 10.841 95.271 1.00 88.88 85 LEU A O 1
ATOM 647 N N . THR A 1 86 ? -32.421 8.801 96.163 1.00 89.12 86 THR A N 1
ATOM 648 C CA . THR A 1 86 ? -31.053 9.026 96.645 1.00 89.12 86 THR A CA 1
ATOM 649 C C . THR A 1 86 ? -30.083 8.194 95.818 1.00 89.12 86 THR A C 1
ATOM 651 O O . THR A 1 86 ? -30.280 6.993 95.678 1.00 89.12 86 THR A O 1
ATOM 654 N N . LEU A 1 87 ? -29.049 8.817 95.265 1.00 91.44 87 LEU A N 1
ATOM 655 C CA . LEU A 1 87 ? -28.000 8.165 94.488 1.00 91.44 87 LEU A CA 1
ATOM 656 C C . LEU A 1 87 ? -26.661 8.379 95.186 1.00 91.44 87 LEU A C 1
ATOM 658 O O . LEU A 1 87 ? -26.332 9.523 95.498 1.00 91.44 87 LEU A O 1
ATOM 662 N N . LEU A 1 88 ? -25.883 7.318 95.386 1.00 90.31 88 LEU A N 1
ATOM 663 C CA . LEU A 1 88 ? -24.456 7.446 95.673 1.00 90.31 88 LEU A CA 1
ATOM 664 C C . LEU A 1 88 ? -23.725 7.374 94.337 1.00 90.31 88 LEU A C 1
ATOM 666 O O . LEU A 1 88 ? -23.800 6.355 93.652 1.00 90.31 88 LEU A O 1
ATOM 670 N N . VAL A 1 89 ? -23.060 8.456 93.940 1.00 90.88 89 VAL A N 1
ATOM 671 C CA . VAL A 1 89 ? -22.362 8.527 92.654 1.00 90.88 89 VAL A CA 1
ATOM 672 C C . VAL A 1 89 ? -20.879 8.801 92.840 1.00 90.88 89 VAL A C 1
ATOM 674 O O . VAL A 1 89 ? -20.479 9.600 93.679 1.00 90.88 89 VAL A O 1
ATOM 677 N N . GLN A 1 90 ? -20.049 8.167 92.028 1.00 86.88 90 GLN A N 1
ATOM 678 C CA . GLN A 1 90 ? -18.636 8.470 91.885 1.00 86.88 90 GLN A CA 1
ATOM 679 C C . GLN A 1 90 ? -18.467 9.498 90.765 1.00 86.88 90 GLN A C 1
ATOM 681 O O . GLN A 1 90 ? -18.771 9.229 89.597 1.00 86.88 90 GLN A O 1
ATOM 686 N N . LYS A 1 91 ? -18.001 10.696 91.131 1.00 83.81 91 LYS A N 1
ATOM 687 C CA . LYS A 1 91 ? -17.877 11.831 90.212 1.00 83.81 91 LYS A CA 1
ATOM 688 C C . LYS A 1 91 ? -16.746 11.607 89.207 1.00 83.81 91 LYS A C 1
ATOM 690 O O . LYS A 1 91 ? -15.664 11.155 89.587 1.00 83.81 91 LYS A O 1
ATOM 695 N N . ARG A 1 92 ? -16.970 12.007 87.945 1.00 65.88 92 ARG A N 1
ATOM 696 C CA . ARG A 1 92 ? -15.966 11.980 86.851 1.00 65.88 92 ARG A CA 1
ATOM 697 C C . ARG A 1 92 ? -15.390 10.583 86.553 1.00 65.88 92 ARG A C 1
ATOM 699 O O . ARG A 1 92 ? -14.208 10.464 86.233 1.00 65.88 92 ARG A O 1
ATOM 706 N N . ALA A 1 93 ? -16.204 9.532 86.651 1.00 64.75 93 ALA A N 1
ATOM 707 C CA . ALA A 1 93 ? -15.766 8.169 86.337 1.00 64.75 93 ALA A CA 1
ATOM 708 C C . ALA A 1 93 ? -15.441 7.984 84.839 1.00 64.75 93 ALA A C 1
ATOM 710 O O . ALA A 1 93 ? -14.611 7.148 84.476 1.00 64.75 93 ALA A O 1
ATOM 711 N N . ILE A 1 94 ? -16.067 8.790 83.973 1.00 64.19 94 ILE A N 1
ATOM 712 C CA . ILE A 1 94 ? -15.825 8.842 82.528 1.00 64.19 94 ILE A CA 1
ATOM 713 C C . ILE A 1 94 ? -15.765 10.311 82.088 1.00 64.19 94 ILE A C 1
ATOM 715 O O . ILE A 1 94 ? -16.646 11.096 82.438 1.00 64.19 94 ILE A O 1
ATOM 719 N N . LYS A 1 95 ? -14.731 10.696 81.329 1.00 51.53 95 LYS A N 1
ATOM 720 C CA . LYS A 1 95 ? -14.667 12.001 80.650 1.00 51.53 95 LYS A CA 1
ATOM 721 C C . LYS A 1 95 ? -15.296 11.859 79.261 1.00 51.53 95 LYS A C 1
ATOM 723 O O . LYS A 1 95 ? -14.823 11.051 78.473 1.00 51.53 95 LYS A O 1
ATOM 728 N N . PHE A 1 96 ? -16.337 12.634 78.965 1.00 52.91 96 PHE A N 1
ATOM 729 C CA . PHE A 1 96 ? -16.826 12.814 77.595 1.00 52.91 96 PHE A CA 1
ATOM 730 C C . PHE A 1 96 ? -15.985 13.916 76.936 1.00 52.91 96 PHE A C 1
ATOM 732 O O . PHE A 1 96 ? -15.931 15.028 77.457 1.00 52.91 96 PHE A O 1
ATOM 739 N N . THR A 1 97 ? -15.274 13.598 75.855 1.00 47.16 97 THR A N 1
ATOM 740 C CA . THR A 1 97 ? -14.396 14.537 75.145 1.00 47.16 97 THR A CA 1
ATOM 741 C C . THR A 1 97 ? -15.208 15.432 74.205 1.00 47.16 97 THR A C 1
ATOM 743 O O . THR A 1 97 ? -15.879 14.955 73.290 1.00 47.16 97 THR A O 1
ATOM 746 N N . GLU A 1 98 ? -15.159 16.747 74.422 1.00 42.25 98 GLU A N 1
ATOM 747 C CA . GLU A 1 98 ? -15.513 17.740 73.404 1.00 42.25 98 GLU A CA 1
ATOM 748 C C . GLU A 1 98 ? -14.232 18.141 72.673 1.00 42.25 98 GLU A C 1
ATOM 750 O O . GLU A 1 98 ? -13.478 18.961 73.180 1.00 42.25 98 GLU A O 1
ATOM 755 N N . GLY A 1 99 ? -14.012 17.571 71.486 1.00 43.91 99 GLY A N 1
ATOM 756 C CA . GLY A 1 99 ? -12.980 18.025 70.551 1.00 43.91 99 GLY A CA 1
ATOM 757 C C . GLY A 1 99 ? -11.543 17.624 70.909 1.00 43.91 99 GLY A C 1
ATOM 758 O O . GLY A 1 99 ? -11.110 17.751 72.044 1.00 43.91 99 GLY A O 1
ATOM 759 N N . GLU A 1 100 ? -10.821 17.207 69.870 1.00 36.03 100 GLU A N 1
ATOM 760 C CA . GLU A 1 100 ? -9.384 16.897 69.813 1.00 36.03 100 GLU A CA 1
ATOM 761 C C . GLU A 1 100 ? -8.911 15.565 70.426 1.00 36.03 100 GLU A C 1
ATOM 763 O O . GLU A 1 100 ? -9.457 15.029 71.388 1.00 36.03 100 GLU A O 1
ATOM 768 N N . ASP A 1 101 ? -7.938 14.989 69.718 1.00 47.00 101 ASP A N 1
ATOM 769 C CA . ASP A 1 101 ? -7.603 13.572 69.615 1.00 47.00 101 ASP A CA 1
ATOM 770 C C . ASP A 1 101 ? -7.262 12.870 70.940 1.00 47.00 101 ASP A C 1
ATOM 772 O O . ASP A 1 101 ? -6.450 13.335 71.738 1.00 47.00 101 ASP A O 1
ATOM 776 N N . GLY A 1 102 ? -7.848 11.684 71.132 1.00 36.47 102 GLY A N 1
ATOM 777 C CA . GLY A 1 102 ? -7.550 10.768 72.234 1.00 36.47 102 GLY A CA 1
ATOM 778 C C . GLY A 1 102 ? -8.177 9.396 71.985 1.00 36.47 102 GLY A C 1
ATOM 779 O O . GLY A 1 102 ? -9.402 9.252 71.995 1.00 36.47 102 GLY A O 1
ATOM 780 N N . ASP A 1 103 ? -7.327 8.416 71.694 1.00 46.84 103 ASP A N 1
ATOM 781 C CA . ASP A 1 103 ? -7.638 7.021 71.369 1.00 46.84 103 ASP A CA 1
ATOM 782 C C . ASP A 1 103 ? -8.037 6.211 72.614 1.00 46.84 103 ASP A C 1
ATOM 784 O O . ASP A 1 103 ? -7.310 5.338 73.072 1.00 46.84 103 ASP A O 1
ATOM 788 N N . ASP A 1 104 ? -9.212 6.502 73.179 1.00 39.19 104 ASP A N 1
ATOM 789 C CA . ASP A 1 104 ? -9.688 5.825 74.389 1.00 39.19 104 ASP A CA 1
ATOM 790 C C . ASP A 1 104 ? -11.207 5.531 74.303 1.00 39.19 104 ASP A C 1
ATOM 792 O O . ASP A 1 104 ? -12.050 6.089 75.008 1.00 39.19 104 ASP A O 1
ATOM 796 N N . GLY A 1 105 ? -11.578 4.607 73.413 1.00 51.22 105 GLY A N 1
ATOM 797 C CA . GLY A 1 105 ? -12.418 3.476 73.829 1.00 51.22 105 GLY A CA 1
ATOM 798 C C . GLY A 1 105 ? -13.950 3.512 73.733 1.00 51.22 105 GLY A C 1
ATOM 799 O O . GLY A 1 105 ? -14.533 2.521 74.151 1.00 51.22 105 GLY A O 1
ATOM 800 N N . LEU A 1 106 ? -14.654 4.521 73.192 1.00 53.75 106 LEU A N 1
ATOM 801 C CA . LEU A 1 106 ? -16.108 4.325 72.944 1.00 53.75 106 LEU A CA 1
ATOM 802 C C . LEU A 1 106 ? -16.763 5.042 71.762 1.00 53.75 106 LEU A C 1
ATOM 804 O O . LEU A 1 106 ? -17.940 4.801 71.527 1.00 53.75 106 LEU A O 1
ATOM 808 N N . GLY A 1 107 ? -16.056 5.866 70.988 1.00 61.84 107 GLY A N 1
ATOM 809 C CA . GLY A 1 107 ? -16.497 6.328 69.663 1.00 61.84 107 GLY A CA 1
ATOM 810 C C . GLY A 1 107 ? -17.844 7.069 69.558 1.00 61.84 107 GLY A C 1
ATOM 811 O O . GLY A 1 107 ? -18.162 7.521 68.473 1.00 61.84 107 GLY A O 1
ATOM 812 N N . VAL A 1 108 ? -18.662 7.231 70.599 1.00 67.81 108 VAL A N 1
ATOM 813 C CA . VAL A 1 108 ? -19.985 7.861 70.466 1.00 67.81 108 VAL A CA 1
ATOM 814 C C . VAL A 1 108 ? -19.873 9.383 70.569 1.00 67.81 108 VAL A C 1
ATOM 816 O O . VAL A 1 108 ? -19.389 9.913 71.566 1.00 67.81 108 VAL A O 1
ATOM 819 N N . MET A 1 109 ? -20.362 10.092 69.552 1.00 74.94 109 MET A N 1
ATOM 820 C CA . MET A 1 109 ? -20.287 11.544 69.409 1.00 74.94 109 MET A CA 1
ATOM 821 C C . MET A 1 109 ? -21.666 12.137 69.102 1.00 74.94 109 MET A C 1
ATOM 823 O O . MET A 1 109 ? -22.405 11.627 68.261 1.00 74.94 109 MET A O 1
ATOM 827 N N . SER A 1 110 ? -22.017 13.251 69.749 1.00 77.88 110 SER A N 1
ATOM 828 C CA . SER A 1 110 ? -23.196 14.036 69.366 1.00 77.88 110 SER A CA 1
ATOM 829 C C . SER A 1 110 ? -22.819 15.132 68.372 1.00 77.88 110 SER A C 1
ATOM 831 O O . SER A 1 110 ? -21.955 15.957 68.665 1.00 77.88 110 SER A O 1
ATOM 833 N N . ILE A 1 111 ? -23.498 15.181 67.229 1.00 83.31 111 ILE A N 1
ATOM 834 C CA . ILE A 1 111 ? -23.238 16.132 66.145 1.00 83.31 111 ILE A CA 1
ATOM 835 C C . ILE A 1 111 ? -24.494 16.962 65.903 1.00 83.31 111 ILE A C 1
ATOM 837 O O . ILE A 1 111 ? -25.610 16.443 65.861 1.00 83.31 111 ILE A O 1
ATOM 841 N N . GLN A 1 112 ? -24.324 18.271 65.732 1.00 84.19 112 GLN A N 1
ATOM 842 C CA . GLN A 1 112 ? -25.426 19.179 65.447 1.00 84.19 112 GLN A CA 1
ATOM 843 C C . GLN A 1 112 ? -25.189 19.897 64.124 1.00 84.19 112 GLN A C 1
ATOM 845 O O . GLN A 1 112 ? -24.318 20.755 64.034 1.00 84.19 112 GLN A O 1
ATOM 850 N N . LEU A 1 113 ? -26.027 19.605 63.131 1.00 83.50 113 LEU A N 1
ATOM 851 C CA . LEU A 1 113 ? -25.953 20.205 61.802 1.00 83.50 113 LEU A CA 1
ATOM 852 C C . LEU A 1 113 ? -27.095 21.206 61.596 1.00 83.50 113 LEU A C 1
ATOM 854 O O . LEU A 1 113 ? -28.238 20.979 62.008 1.00 83.50 113 LEU A O 1
ATOM 858 N N . HIS A 1 114 ? -26.799 22.315 60.923 1.00 80.00 114 HIS A N 1
ATOM 859 C CA . HIS A 1 114 ? -27.789 23.322 60.542 1.00 80.00 114 HIS A CA 1
ATOM 860 C C . HIS A 1 114 ? -27.985 23.317 59.027 1.00 80.00 114 HIS A C 1
ATOM 862 O O . HIS A 1 114 ? -27.022 23.281 58.268 1.00 80.00 114 HIS A O 1
ATOM 868 N N . ARG A 1 115 ? -29.243 23.360 58.575 1.00 74.00 115 ARG A N 1
ATOM 869 C CA . ARG A 1 115 ? -29.563 23.505 57.148 1.00 74.00 115 ARG A CA 1
ATOM 870 C C . ARG A 1 115 ? -29.353 24.958 56.708 1.00 74.00 115 ARG A C 1
ATOM 872 O O . ARG A 1 115 ? -30.044 25.847 57.210 1.00 74.00 115 ARG A O 1
ATOM 879 N N . GLU A 1 116 ? -28.455 25.194 55.755 1.00 60.59 116 GLU A N 1
ATOM 880 C CA . GLU A 1 116 ? -28.286 26.509 55.120 1.00 60.59 116 GLU A CA 1
ATOM 881 C C . GLU A 1 116 ? -29.400 26.815 54.095 1.00 60.59 116 GLU A C 1
ATOM 883 O O . GLU A 1 116 ? -30.136 25.933 53.645 1.00 60.59 116 GLU A O 1
ATOM 888 N N . LYS A 1 117 ? -29.603 28.100 53.764 1.00 54.09 117 LYS A N 1
ATOM 889 C CA . LYS A 1 117 ? -30.737 28.561 52.939 1.00 54.09 117 LYS A CA 1
ATOM 890 C C . LYS A 1 117 ? -30.595 28.187 51.448 1.00 54.09 117 LYS A C 1
ATOM 892 O O . LYS A 1 117 ? -29.554 28.392 50.845 1.00 54.09 117 LYS A O 1
ATOM 897 N N . LYS A 1 118 ? -31.741 27.771 50.877 1.00 47.03 118 LYS A N 1
ATOM 898 C CA . LYS A 1 118 ? -32.100 27.498 49.462 1.00 47.03 118 LYS A CA 1
ATOM 899 C C . LYS A 1 118 ? -31.212 26.489 48.706 1.00 47.03 118 LYS A C 1
ATOM 901 O O . LYS A 1 118 ? -30.323 26.857 47.953 1.00 47.03 118 LYS A O 1
ATOM 906 N N . GLY A 1 119 ? -31.587 25.210 48.813 1.00 54.06 119 GLY A N 1
ATOM 907 C CA . GLY A 1 119 ? -31.292 24.165 47.818 1.00 54.06 119 GLY A CA 1
ATOM 908 C C . GLY A 1 119 ? -30.146 23.209 48.153 1.00 54.06 119 GLY A C 1
ATOM 909 O O . GLY A 1 119 ? -30.121 22.103 47.624 1.00 54.06 119 GLY A O 1
ATOM 910 N N . ARG A 1 120 ? -29.237 23.574 49.063 1.00 57.72 120 ARG A N 1
ATOM 911 C CA . ARG A 1 120 ? -28.176 22.671 49.534 1.00 57.72 120 ARG A CA 1
ATOM 912 C C . ARG A 1 120 ? -28.697 21.820 50.697 1.00 57.72 120 ARG A C 1
ATOM 914 O O . ARG A 1 120 ? -29.131 22.348 51.718 1.00 57.72 120 ARG A O 1
ATOM 921 N N . GLY A 1 121 ? -28.731 20.498 50.518 1.00 68.06 121 GLY A N 1
ATOM 922 C CA . GLY A 1 121 ? -29.057 19.544 51.584 1.00 68.06 121 GLY A CA 1
ATOM 923 C C . GLY A 1 121 ? -27.993 19.524 52.691 1.00 68.06 121 GLY A C 1
ATOM 924 O O . GLY A 1 121 ? -27.012 20.258 52.645 1.00 68.06 121 GLY A O 1
ATOM 925 N N . LEU A 1 122 ? -28.150 18.649 53.688 1.00 77.06 122 LEU A N 1
ATOM 926 C CA . LEU A 1 122 ? -27.193 18.527 54.802 1.00 77.06 122 LEU A CA 1
ATOM 927 C C . LEU A 1 122 ? -25.819 17.957 54.393 1.00 77.06 122 LEU A C 1
ATOM 929 O O . LEU A 1 122 ? -24.893 17.990 55.195 1.00 77.06 122 LEU A O 1
ATOM 933 N N . GLY A 1 123 ? -25.670 17.469 53.157 1.00 79.69 123 GLY A N 1
ATOM 934 C CA . GLY A 1 123 ? -24.366 17.120 52.592 1.00 79.69 123 GLY A CA 1
ATOM 935 C C . GLY A 1 123 ? -23.847 15.720 52.908 1.00 79.69 123 GLY A C 1
ATOM 936 O O . GLY A 1 123 ? -22.648 15.509 52.795 1.00 79.69 123 GLY A O 1
ATOM 937 N N . PHE A 1 124 ? -24.698 14.770 53.299 1.00 86.25 124 PHE A N 1
ATOM 938 C CA . PHE A 1 124 ? -24.296 13.381 53.537 1.00 86.25 124 PHE A CA 1
ATOM 939 C C . PHE A 1 124 ? -25.399 12.396 53.128 1.00 86.25 124 PHE A C 1
ATOM 941 O O . PHE A 1 124 ? -26.580 12.749 53.153 1.00 86.25 124 PHE A O 1
ATOM 948 N N . ASN A 1 125 ? -25.003 11.174 52.767 1.00 83.31 125 ASN A N 1
ATOM 949 C CA . ASN A 1 125 ? -25.894 10.071 52.407 1.00 83.31 125 ASN A CA 1
ATOM 950 C C . ASN A 1 125 ? -25.860 8.986 53.484 1.00 83.31 125 ASN A C 1
ATOM 952 O O . ASN A 1 125 ? -24.811 8.732 54.081 1.00 83.31 125 ASN A O 1
ATOM 956 N N . ILE A 1 126 ? -26.997 8.319 53.678 1.00 86.75 126 ILE A N 1
ATOM 957 C CA . ILE A 1 126 ? -27.147 7.189 54.595 1.00 86.75 126 ILE A CA 1
ATOM 958 C C . ILE A 1 126 ? -27.633 5.943 53.847 1.00 86.75 126 ILE A C 1
ATOM 960 O O . ILE A 1 126 ? -28.328 6.065 52.839 1.00 86.75 126 ILE A O 1
ATOM 964 N N . ARG A 1 127 ? -27.249 4.757 54.318 1.00 78.31 127 ARG A N 1
ATOM 965 C CA . ARG A 1 127 ? -27.795 3.451 53.905 1.00 78.31 127 ARG A CA 1
ATOM 966 C C . ARG A 1 127 ? -27.940 2.549 55.129 1.00 78.31 127 ARG A C 1
ATOM 968 O O . ARG A 1 127 ? -27.283 2.792 56.139 1.00 78.31 127 ARG A O 1
ATOM 975 N N . GLY A 1 128 ? -28.764 1.515 55.026 1.00 84.56 128 GLY A N 1
ATOM 976 C CA . GLY A 1 128 ? -29.096 0.621 56.136 1.00 84.56 128 GLY A CA 1
ATOM 977 C C . GLY A 1 128 ? -30.505 0.876 56.652 1.00 84.56 128 GLY A C 1
ATOM 978 O O . GLY A 1 128 ? -31.205 1.733 56.120 1.00 84.56 128 GLY A O 1
ATOM 979 N N . GLY A 1 129 ? -30.904 0.159 57.694 1.00 81.50 129 GLY A N 1
ATOM 980 C CA . GLY A 1 129 ? -32.287 0.094 58.165 1.00 81.50 129 GLY A CA 1
ATOM 981 C C . GLY A 1 129 ? -32.789 -1.347 58.161 1.00 81.50 129 GLY A C 1
ATOM 982 O O . GLY A 1 129 ? -32.285 -2.181 57.410 1.00 81.50 129 GLY A O 1
ATOM 983 N N . ARG A 1 130 ? -33.789 -1.657 58.993 1.00 82.69 130 ARG A N 1
ATOM 984 C CA . ARG A 1 130 ? -34.326 -3.027 59.134 1.00 82.69 130 ARG A CA 1
ATOM 985 C C . ARG A 1 130 ? -34.850 -3.612 57.813 1.00 82.69 130 ARG A C 1
ATOM 987 O O . ARG A 1 130 ? -34.815 -4.819 57.613 1.00 82.69 130 ARG A O 1
ATOM 994 N N . ASP A 1 131 ? -35.365 -2.758 56.938 1.00 80.38 131 ASP A N 1
ATOM 995 C CA . ASP A 1 131 ? -35.931 -3.092 55.629 1.00 80.38 131 ASP A CA 1
ATOM 996 C C . ASP A 1 131 ? -34.874 -3.330 54.542 1.00 80.38 131 ASP A C 1
ATOM 998 O O . ASP A 1 131 ? -35.122 -4.074 53.597 1.00 80.38 131 ASP A O 1
ATOM 1002 N N . SER A 1 132 ? -33.698 -2.720 54.676 1.00 74.81 132 SER A N 1
ATOM 1003 C CA . SER A 1 132 ? -32.598 -2.853 53.720 1.00 74.81 132 SER A CA 1
ATOM 1004 C C . SER A 1 132 ? -31.253 -2.717 54.448 1.00 74.81 132 SER A C 1
ATOM 1006 O O . SER A 1 132 ? -30.603 -1.666 54.339 1.00 74.81 132 SER A O 1
ATOM 1008 N N . PRO A 1 133 ? -30.824 -3.749 55.199 1.00 77.38 133 PRO A N 1
ATOM 1009 C CA . PRO A 1 133 ? -29.607 -3.693 56.002 1.00 77.38 133 PRO A CA 1
ATOM 1010 C C . PRO A 1 133 ? -28.374 -3.495 55.109 1.00 77.38 133 PRO A C 1
ATOM 1012 O O . PRO A 1 133 ? -28.211 -4.151 54.083 1.00 77.38 133 PRO A O 1
ATOM 1015 N N . TYR A 1 134 ? -27.516 -2.540 55.476 1.00 77.12 134 TYR A N 1
ATOM 1016 C CA . TYR A 1 134 ? -26.304 -2.206 54.711 1.00 77.12 134 TYR A CA 1
ATOM 1017 C C . TYR A 1 134 ? -25.133 -3.137 55.045 1.00 77.12 134 TYR A C 1
ATOM 1019 O O . TYR A 1 134 ? -24.261 -3.364 54.212 1.00 77.12 134 TYR A O 1
ATOM 1027 N N . VAL A 1 135 ? -25.139 -3.679 56.262 1.00 71.69 135 VAL A N 1
ATOM 1028 C CA . VAL A 1 135 ? -24.267 -4.760 56.720 1.00 71.69 135 VAL A CA 1
ATOM 1029 C C . VAL A 1 135 ? -25.165 -5.980 56.961 1.00 71.69 135 VAL A C 1
ATOM 1031 O O . VAL A 1 135 ? -26.225 -5.797 57.563 1.00 71.69 135 VAL A O 1
ATOM 1034 N N . PRO A 1 136 ? -24.791 -7.197 56.517 1.00 63.16 136 PRO A N 1
ATOM 1035 C CA . PRO A 1 136 ? -25.578 -8.401 56.779 1.00 63.16 136 PRO A CA 1
ATOM 1036 C C . PRO A 1 136 ? -25.899 -8.540 58.271 1.00 63.16 136 PRO A C 1
ATOM 1038 O O . PRO A 1 136 ? -25.018 -8.376 59.108 1.00 63.16 136 PRO A O 1
ATOM 1041 N N . GLU A 1 137 ? -27.166 -8.801 58.593 1.00 67.44 137 GLU A N 1
ATOM 1042 C CA . GLU A 1 137 ? -27.678 -8.971 59.965 1.00 67.44 137 GLU A CA 1
ATOM 1043 C C . GLU A 1 137 ? -27.579 -7.754 60.916 1.00 67.44 137 GLU A C 1
ATOM 1045 O O . GLU A 1 137 ? -28.037 -7.853 62.054 1.00 67.44 137 GLU A O 1
ATOM 1050 N N . ASP A 1 138 ? -27.096 -6.580 60.478 1.00 77.50 138 ASP A N 1
ATOM 1051 C CA . ASP A 1 138 ? -27.190 -5.332 61.259 1.00 77.50 138 ASP A CA 1
ATOM 1052 C C . ASP A 1 138 ? -28.273 -4.393 60.669 1.00 77.50 138 ASP A C 1
ATOM 1054 O O . ASP A 1 138 ? -28.071 -3.812 59.595 1.00 77.50 138 ASP A O 1
ATOM 1058 N N . PRO A 1 139 ? -29.419 -4.182 61.360 1.00 80.00 139 PRO A N 1
ATOM 1059 C CA . PRO A 1 139 ? -30.485 -3.276 60.915 1.00 80.00 139 PRO A CA 1
ATOM 1060 C C . PRO A 1 139 ? -30.131 -1.785 61.061 1.00 80.00 139 PRO A C 1
ATOM 1062 O O . PRO A 1 139 ? -30.965 -0.919 60.790 1.00 80.00 139 PRO A O 1
ATOM 1065 N N . SER A 1 140 ? -28.910 -1.461 61.485 1.00 84.75 140 SER A N 1
ATOM 1066 C CA . SER A 1 140 ? -28.481 -0.092 61.752 1.00 84.75 140 SER A CA 1
ATOM 1067 C C . SER A 1 140 ? -28.229 0.729 60.492 1.00 84.75 140 SER A C 1
ATOM 1069 O O . SER A 1 140 ? -28.005 0.223 59.391 1.00 84.75 140 SER A O 1
ATOM 1071 N N . ILE A 1 141 ? -28.232 2.048 60.674 1.00 87.75 141 ILE A N 1
ATOM 1072 C CA . ILE A 1 141 ? -28.090 3.023 59.594 1.00 87.75 141 ILE A CA 1
ATOM 1073 C C . ILE A 1 141 ? -26.697 3.646 59.639 1.00 87.75 141 ILE A C 1
ATOM 1075 O O . ILE A 1 141 ? -26.269 4.161 60.672 1.00 87.75 141 ILE A O 1
ATOM 1079 N N . TYR A 1 142 ? -26.010 3.652 58.500 1.00 89.25 142 TYR A N 1
ATOM 1080 C CA . TYR A 1 142 ? -24.632 4.115 58.352 1.00 89.25 142 TYR A CA 1
ATOM 1081 C C . TYR A 1 142 ? -24.519 5.293 57.391 1.00 89.25 142 TYR A C 1
ATOM 1083 O O . TYR A 1 142 ? -25.235 5.374 56.391 1.00 89.25 142 TYR A O 1
ATOM 1091 N N . VAL A 1 143 ? -23.560 6.182 57.652 1.00 85.75 143 VAL A N 1
ATOM 1092 C CA . VAL A 1 143 ? -23.172 7.253 56.725 1.00 85.75 143 VAL A CA 1
ATOM 1093 C C . VAL A 1 143 ? -22.259 6.682 55.643 1.00 85.75 143 VAL A C 1
ATOM 1095 O O . VAL A 1 143 ? -21.164 6.210 55.934 1.00 85.75 143 VAL A O 1
ATOM 1098 N N . THR A 1 144 ? -22.681 6.743 54.382 1.00 79.88 144 THR A N 1
ATOM 1099 C CA . THR A 1 144 ? -21.958 6.123 53.252 1.00 79.88 144 THR A CA 1
ATOM 1100 C C . THR A 1 144 ? -21.184 7.114 52.400 1.00 79.88 144 THR A C 1
ATOM 1102 O O . THR A 1 144 ? -20.217 6.745 51.741 1.00 79.88 144 THR A O 1
ATOM 1105 N N . ARG A 1 145 ? -21.584 8.387 52.403 1.00 73.38 145 ARG A N 1
ATOM 1106 C CA . ARG A 1 145 ? -20.904 9.438 51.643 1.00 73.38 145 ARG A CA 1
ATOM 1107 C C . ARG A 1 145 ? -21.087 10.783 52.320 1.00 73.38 145 ARG A C 1
ATOM 1109 O O . ARG A 1 145 ? -22.172 11.075 52.817 1.00 73.38 145 ARG A O 1
ATOM 1116 N N . ILE A 1 146 ? -20.057 11.616 52.268 1.00 80.56 146 ILE A N 1
ATOM 1117 C CA . ILE A 1 146 ? -20.120 13.028 52.646 1.00 80.56 146 ILE A CA 1
ATOM 1118 C C . ILE A 1 146 ? -19.724 13.848 51.419 1.00 80.56 146 ILE A C 1
ATOM 1120 O O . ILE A 1 146 ? -18.747 13.534 50.744 1.00 80.56 146 ILE A O 1
ATOM 1124 N N . ASN A 1 147 ? -20.530 14.851 51.084 1.00 75.94 147 ASN A N 1
ATOM 1125 C CA . ASN A 1 147 ? -20.288 15.759 49.971 1.00 75.94 147 ASN A CA 1
ATOM 1126 C C . ASN A 1 147 ? -19.408 16.920 50.452 1.00 75.94 147 ASN A C 1
ATOM 1128 O O . ASN A 1 147 ? -19.790 17.600 51.405 1.00 75.94 147 ASN A O 1
ATOM 1132 N N . SER A 1 148 ? -18.275 17.156 49.786 1.00 73.25 148 SER A N 1
ATOM 1133 C CA . SER A 1 148 ? -17.246 18.134 50.174 1.00 73.25 148 SER A CA 1
ATOM 1134 C C . SER A 1 148 ? -17.759 19.576 50.286 1.00 73.25 148 SER A C 1
ATOM 1136 O O . SER A 1 148 ? -17.202 20.355 51.050 1.00 73.25 148 SER A O 1
ATOM 1138 N N . GLU A 1 149 ? -18.847 19.924 49.591 1.00 68.44 149 GLU A N 1
ATOM 1139 C CA . GLU A 1 149 ? -19.464 21.263 49.633 1.00 68.44 149 GLU A CA 1
ATOM 1140 C C . GLU A 1 149 ? -20.690 21.376 50.570 1.00 68.44 149 GLU A C 1
ATOM 1142 O O . GLU A 1 149 ? -21.408 22.380 50.546 1.00 68.44 149 GLU A O 1
ATOM 1147 N N . GLY A 1 150 ? -21.003 20.338 51.355 1.00 76.50 150 GLY A N 1
ATOM 1148 C CA . GLY A 1 150 ? -22.203 20.280 52.197 1.00 76.50 150 GLY A CA 1
ATOM 1149 C C . GLY A 1 150 ? -21.968 20.576 53.684 1.00 76.50 150 GLY A C 1
ATOM 1150 O O . GLY A 1 150 ? -20.857 20.444 54.187 1.00 76.50 150 GLY A O 1
ATOM 1151 N N . ALA A 1 151 ? -23.040 20.902 54.421 1.00 78.88 151 ALA A N 1
ATOM 1152 C CA . ALA A 1 151 ? -22.967 21.287 55.841 1.00 78.88 151 ALA A CA 1
ATOM 1153 C C . ALA A 1 151 ? -22.278 20.240 56.743 1.00 78.88 151 ALA A C 1
ATOM 1155 O O . ALA A 1 151 ? -21.609 20.606 57.704 1.00 78.88 151 ALA A O 1
ATOM 1156 N N . ALA A 1 152 ? -22.411 18.946 56.432 1.00 84.06 152 ALA A N 1
ATOM 1157 C CA . ALA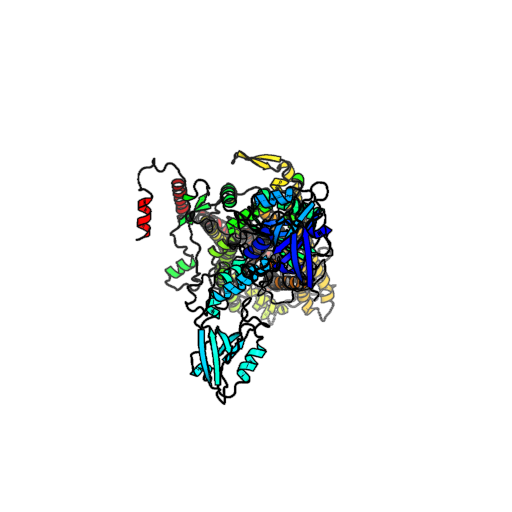 A 1 152 ? -21.707 17.873 57.134 1.00 84.06 152 ALA A CA 1
ATOM 1158 C C . ALA A 1 152 ? -20.185 17.872 56.896 1.00 84.06 152 ALA A C 1
ATOM 1160 O O . ALA A 1 152 ? -19.443 17.582 57.830 1.00 84.06 152 ALA A O 1
ATOM 1161 N N . ALA A 1 153 ? -19.718 18.219 55.690 1.00 78.00 153 ALA A N 1
ATOM 1162 C CA . ALA A 1 153 ? -18.288 18.362 55.406 1.00 78.00 153 ALA A CA 1
ATOM 1163 C C . ALA A 1 153 ? -17.707 19.618 56.061 1.00 78.00 153 ALA A C 1
ATOM 1165 O O . ALA A 1 153 ? -16.619 19.557 56.621 1.00 78.00 153 ALA A O 1
ATOM 1166 N N . SER A 1 154 ? -18.449 20.733 56.048 1.00 75.88 154 SER A N 1
ATOM 1167 C CA . SER A 1 154 ? -18.029 21.975 56.711 1.00 75.88 154 SER A CA 1
ATOM 1168 C C . SER A 1 154 ? -17.956 21.848 58.236 1.00 75.88 154 SER A C 1
ATOM 1170 O O . SER A 1 154 ? -17.111 22.488 58.851 1.00 75.88 154 SER A O 1
ATOM 1172 N N . ASP A 1 155 ? -18.824 21.037 58.854 1.00 81.25 155 ASP A N 1
ATOM 1173 C CA . ASP A 1 155 ? -18.761 20.739 60.293 1.00 81.25 155 ASP A CA 1
ATOM 1174 C C . ASP A 1 155 ? -17.595 19.796 60.643 1.00 81.25 155 ASP A C 1
ATOM 1176 O O . ASP A 1 155 ? -17.057 19.865 61.744 1.00 81.25 155 ASP A O 1
ATOM 1180 N N . GLY A 1 156 ? -17.201 18.910 59.720 1.00 73.94 156 GLY A N 1
ATOM 1181 C CA . GLY A 1 156 ? -16.014 18.052 59.825 1.00 73.94 156 GLY A CA 1
ATOM 1182 C C . GLY A 1 156 ? -16.103 16.899 60.834 1.00 73.94 156 GLY A C 1
ATOM 1183 O O . GLY A 1 156 ? -15.276 15.990 60.795 1.00 73.94 156 GLY A O 1
ATOM 1184 N N . ARG A 1 157 ? -17.106 16.879 61.722 1.00 79.50 157 ARG A N 1
ATOM 1185 C CA . ARG A 1 157 ? -17.224 15.860 62.782 1.00 79.50 157 ARG A CA 1
ATOM 1186 C C . ARG A 1 157 ? -17.935 14.583 62.350 1.00 79.50 157 ARG A C 1
ATOM 1188 O O . ARG A 1 157 ? -17.741 13.546 62.982 1.00 79.50 157 ARG A O 1
ATOM 1195 N N . LEU A 1 158 ? -18.752 14.626 61.298 1.00 84.44 158 LEU A N 1
ATOM 1196 C CA . LEU A 1 158 ? -19.387 13.438 60.717 1.00 84.44 158 LEU A CA 1
ATOM 1197 C C . LEU A 1 158 ? -18.438 12.817 59.686 1.00 84.44 158 LEU A C 1
ATOM 1199 O O . LEU A 1 158 ? -17.827 13.543 58.907 1.00 84.44 158 LEU A O 1
ATOM 1203 N N . SER A 1 159 ? -18.305 11.493 59.660 1.00 83.56 159 SER A N 1
ATOM 1204 C CA . SER A 1 159 ? -17.411 10.782 58.736 1.00 83.56 159 SER A CA 1
ATOM 1205 C C . SER A 1 159 ? -18.123 9.616 58.048 1.00 83.56 159 SER A C 1
ATOM 1207 O O . SER A 1 159 ? -19.110 9.081 58.552 1.00 83.56 159 SER A O 1
ATOM 1209 N N . VAL A 1 160 ? -17.622 9.212 56.876 1.00 78.38 160 VAL A N 1
ATOM 1210 C CA . VAL A 1 160 ? -18.081 7.986 56.206 1.00 78.38 160 VAL A CA 1
ATOM 1211 C C . VAL A 1 160 ? -17.734 6.778 57.083 1.00 78.38 160 VAL A C 1
ATOM 1213 O O . VAL A 1 160 ? -16.608 6.665 57.565 1.00 78.38 160 VAL A O 1
ATOM 1216 N N . GLY A 1 161 ? -18.705 5.889 57.292 1.00 72.06 161 GLY A N 1
ATOM 1217 C CA . GLY A 1 161 ? -18.589 4.715 58.160 1.00 72.06 161 GLY A CA 1
ATOM 1218 C C . GLY A 1 161 ? -19.088 4.912 59.597 1.00 72.06 161 GLY A C 1
ATOM 1219 O O . GLY A 1 161 ? -19.036 3.963 60.383 1.00 72.06 161 GLY A O 1
ATOM 1220 N N . ASP A 1 162 ? -19.591 6.097 59.953 1.00 86.19 162 ASP A N 1
ATOM 1221 C CA . ASP A 1 162 ? -20.236 6.337 61.250 1.00 86.19 162 ASP A CA 1
ATOM 1222 C C . ASP A 1 162 ? -21.650 5.717 61.288 1.00 86.19 162 ASP A C 1
ATOM 1224 O O . ASP A 1 162 ? -22.407 5.824 60.317 1.00 86.19 162 ASP A O 1
ATOM 1228 N N . LYS A 1 163 ? -22.018 5.087 62.413 1.00 87.50 163 LYS A N 1
ATOM 1229 C CA . LYS A 1 163 ? -23.344 4.480 62.660 1.00 87.50 163 LYS A CA 1
ATOM 1230 C C . LYS A 1 163 ? -24.251 5.471 63.384 1.00 87.50 163 LYS A C 1
ATOM 1232 O O . LYS A 1 163 ? -23.840 6.075 64.369 1.00 87.50 163 LYS A O 1
ATOM 1237 N N . LEU A 1 164 ? -25.479 5.665 62.912 1.00 87.88 164 LEU A N 1
ATOM 1238 C CA . LEU A 1 164 ? -26.452 6.561 63.539 1.00 87.88 164 LEU A CA 1
ATOM 1239 C C . LEU A 1 164 ? -27.191 5.826 64.664 1.00 87.88 164 LEU A C 1
ATOM 1241 O O . LEU A 1 164 ? -27.882 4.845 64.411 1.00 87.88 164 LEU A O 1
ATOM 1245 N N . LEU A 1 165 ? -27.072 6.324 65.895 1.00 84.62 165 LEU A N 1
ATOM 1246 C CA . LEU A 1 165 ? -27.757 5.787 67.076 1.00 84.62 165 LEU A CA 1
ATOM 1247 C C . LEU A 1 165 ? -29.055 6.550 67.368 1.00 84.62 165 LEU A C 1
ATOM 1249 O O . LEU A 1 165 ? -30.092 5.959 67.667 1.00 84.62 165 LEU A O 1
ATOM 1253 N N . GLU A 1 166 ? -29.022 7.882 67.252 1.00 87.00 166 GLU A N 1
ATOM 1254 C CA . GLU A 1 166 ? -30.205 8.727 67.434 1.00 87.00 166 GLU A CA 1
ATOM 1255 C C . GLU A 1 166 ? -30.282 9.851 66.397 1.00 87.00 166 GLU A C 1
ATOM 1257 O O . GLU A 1 166 ? -29.279 10.487 66.069 1.00 87.00 166 GLU A O 1
ATOM 1262 N N . ILE A 1 167 ? -31.503 10.166 65.954 1.00 89.06 167 ILE A N 1
ATOM 1263 C CA . ILE A 1 167 ? -31.814 11.322 65.106 1.00 89.06 167 ILE A CA 1
ATOM 1264 C C . ILE A 1 167 ? -32.863 12.173 65.819 1.00 89.06 167 ILE A C 1
ATOM 1266 O O . ILE A 1 167 ? -33.966 11.725 66.119 1.00 89.06 167 ILE A O 1
ATOM 1270 N N . ASN A 1 168 ? -32.531 13.428 66.119 1.00 84.62 168 ASN A N 1
ATOM 1271 C CA . ASN A 1 168 ? -33.383 14.376 66.841 1.00 84.62 168 ASN A CA 1
ATOM 1272 C C . ASN A 1 168 ? -33.890 13.869 68.212 1.00 84.62 168 ASN A C 1
ATOM 1274 O O . ASN A 1 168 ? -34.967 14.276 68.659 1.00 84.62 168 ASN A O 1
ATOM 1278 N N . ASN A 1 169 ? -33.065 13.079 68.914 1.00 76.81 169 ASN A N 1
ATOM 1279 C CA . ASN A 1 169 ? -33.363 12.373 70.176 1.00 76.81 169 ASN A CA 1
ATOM 1280 C C . ASN A 1 169 ? -34.360 11.204 70.043 1.00 76.81 169 ASN A C 1
ATOM 1282 O O . ASN A 1 169 ? -35.017 10.841 71.019 1.00 76.81 169 ASN A O 1
ATOM 1286 N N . VAL A 1 170 ? -34.514 10.646 68.841 1.00 79.31 170 VAL A N 1
ATOM 1287 C CA . VAL A 1 170 ? -35.247 9.399 68.591 1.00 79.31 170 VAL A CA 1
ATOM 1288 C C . VAL A 1 170 ? -34.219 8.318 68.275 1.00 79.31 170 VAL A C 1
ATOM 1290 O O . VAL A 1 170 ? -33.366 8.554 67.424 1.00 79.31 170 VAL A O 1
ATOM 1293 N N . ASN A 1 171 ? -34.283 7.169 68.953 1.00 82.19 171 ASN A N 1
ATOM 1294 C CA . ASN A 1 171 ? -33.422 6.021 68.652 1.00 82.19 171 ASN A CA 1
ATOM 1295 C C . ASN A 1 171 ? -33.744 5.488 67.244 1.00 82.19 171 ASN A C 1
ATOM 1297 O O . ASN A 1 171 ? -34.919 5.332 66.903 1.00 82.19 171 ASN A O 1
ATOM 1301 N N . VAL A 1 172 ? -32.706 5.265 66.438 1.00 86.25 172 VAL A N 1
ATOM 1302 C CA . VAL A 1 172 ? -32.805 4.803 65.044 1.00 86.25 172 VAL A CA 1
ATOM 1303 C C . VAL A 1 172 ? -31.979 3.538 64.772 1.00 86.25 172 VAL A C 1
ATOM 1305 O O . VAL A 1 172 ? -31.721 3.222 63.618 1.00 86.25 172 VAL A O 1
ATOM 1308 N N . GLU A 1 173 ? -31.560 2.811 65.809 1.00 80.12 173 GLU A N 1
ATOM 1309 C CA . GLU A 1 173 ? -30.740 1.596 65.657 1.00 80.12 173 GLU A CA 1
ATOM 1310 C C . GLU A 1 173 ? -31.507 0.446 64.984 1.00 80.12 173 GLU A C 1
ATOM 1312 O O . GLU A 1 173 ? -30.898 -0.422 64.373 1.00 80.12 173 GLU A O 1
ATOM 1317 N N . ASP A 1 174 ? -32.840 0.448 65.064 1.00 82.62 174 ASP A N 1
ATOM 1318 C CA . ASP A 1 174 ? -33.693 -0.620 64.532 1.00 82.62 174 ASP A CA 1
ATOM 1319 C C . ASP A 1 174 ? -34.969 -0.058 63.867 1.00 82.62 174 ASP A C 1
ATOM 1321 O O . ASP A 1 174 ? -36.109 -0.410 64.199 1.00 82.62 174 ASP A O 1
ATOM 1325 N N . THR A 1 175 ? -34.767 0.901 62.958 1.00 86.75 175 THR A N 1
ATOM 1326 C CA . THR A 1 175 ? -35.820 1.595 62.194 1.00 86.75 175 THR A CA 1
ATOM 1327 C C . THR A 1 175 ? -35.673 1.343 60.690 1.00 86.75 175 THR A C 1
ATOM 1329 O O . THR A 1 175 ? -34.619 0.912 60.232 1.00 86.75 175 THR A O 1
ATOM 1332 N N . THR A 1 176 ? -36.714 1.628 59.901 1.00 89.19 176 THR A N 1
ATOM 1333 C CA . THR A 1 176 ? -36.611 1.633 58.430 1.00 89.19 176 THR A CA 1
ATOM 1334 C C . THR A 1 176 ? -35.840 2.849 57.922 1.00 89.19 176 THR A C 1
ATOM 1336 O O . THR A 1 176 ? -35.851 3.910 58.568 1.00 89.19 176 THR A O 1
ATOM 1339 N N . ILE A 1 177 ? -35.202 2.724 56.754 1.00 88.19 177 ILE A N 1
ATOM 1340 C CA . ILE A 1 177 ? -34.430 3.825 56.157 1.00 88.19 177 ILE A CA 1
ATOM 1341 C C . ILE A 1 177 ? -35.301 5.061 55.902 1.00 88.19 177 ILE A C 1
ATOM 1343 O O . ILE A 1 177 ? -34.900 6.183 56.220 1.00 88.19 177 ILE A O 1
ATOM 1347 N N . ASP A 1 178 ? -36.534 4.852 55.436 1.00 87.81 178 ASP A N 1
ATOM 1348 C CA . ASP A 1 178 ? -37.492 5.923 55.152 1.00 87.81 178 ASP A CA 1
ATOM 1349 C C . ASP A 1 178 ? -37.816 6.733 56.410 1.00 87.81 178 ASP A C 1
ATOM 1351 O O . ASP A 1 178 ? -37.802 7.966 56.406 1.00 87.81 178 ASP A O 1
ATOM 1355 N N . ARG A 1 179 ? -38.007 6.048 57.545 1.00 88.75 179 ARG A N 1
ATOM 1356 C CA . ARG A 1 179 ? -38.298 6.710 58.818 1.00 88.75 179 ARG A CA 1
ATOM 1357 C C . ARG A 1 179 ? -37.115 7.537 59.321 1.00 88.75 179 ARG A C 1
ATOM 1359 O O . ARG A 1 179 ? -37.314 8.593 59.927 1.00 88.75 179 ARG A O 1
ATOM 1366 N N . ALA A 1 180 ? -35.888 7.089 59.077 1.00 87.62 180 ALA A N 1
ATOM 1367 C CA . ALA A 1 180 ? -34.698 7.863 59.408 1.00 87.62 180 ALA A CA 1
ATOM 1368 C C . ALA A 1 180 ? -34.540 9.093 58.502 1.00 87.62 180 ALA A C 1
ATOM 1370 O O . ALA A 1 180 ? -34.213 10.175 58.998 1.00 87.62 180 ALA A O 1
ATOM 1371 N N . ILE A 1 181 ? -34.840 8.964 57.206 1.00 87.06 181 ILE A N 1
ATOM 1372 C CA . ILE A 1 181 ? -34.860 10.086 56.257 1.00 87.06 181 ILE A CA 1
ATOM 1373 C C . ILE A 1 181 ? -35.891 11.136 56.695 1.00 87.06 181 ILE A C 1
ATOM 1375 O O . ILE A 1 181 ? -35.549 12.320 56.780 1.00 87.06 181 ILE A O 1
ATOM 1379 N N . ASP A 1 182 ? -37.100 10.720 57.079 1.00 87.81 182 ASP A N 1
ATOM 1380 C CA . ASP A 1 182 ? -38.130 11.612 57.625 1.00 87.81 182 ASP A CA 1
ATOM 1381 C C . ASP A 1 182 ? -37.631 12.375 58.857 1.00 87.81 182 ASP A C 1
ATOM 1383 O O . ASP A 1 182 ? -37.789 13.596 58.969 1.00 87.81 182 ASP A O 1
ATOM 1387 N N . LEU A 1 183 ? -36.982 11.677 59.795 1.00 88.19 183 LEU A N 1
ATOM 1388 C CA . LEU A 1 183 ? -36.427 12.291 61.002 1.00 88.19 183 LEU A CA 1
ATOM 1389 C C . LEU A 1 183 ? -35.329 13.309 60.664 1.00 88.19 183 LEU A C 1
ATOM 1391 O O . LEU A 1 183 ? -35.310 14.389 61.265 1.00 88.19 183 LEU A O 1
ATOM 1395 N N . ILE A 1 184 ? -34.480 13.023 59.673 1.00 87.62 184 ILE A N 1
ATOM 1396 C CA . ILE A 1 184 ? -33.446 13.939 59.163 1.00 87.62 184 ILE A CA 1
ATOM 1397 C C . ILE A 1 184 ? -34.071 15.180 58.515 1.00 87.62 184 ILE A C 1
ATOM 1399 O O . ILE A 1 184 ? -33.530 16.288 58.627 1.00 87.62 184 ILE A O 1
ATOM 1403 N N . GLN A 1 185 ? -35.210 15.020 57.840 1.00 82.56 185 GLN A N 1
ATOM 1404 C CA . GLN A 1 185 ? -35.926 16.089 57.141 1.00 82.56 185 GLN A CA 1
ATOM 1405 C C . GLN A 1 185 ? -36.851 16.920 58.041 1.00 82.56 185 GLN A C 1
ATOM 1407 O O . GLN A 1 185 ? -37.081 18.094 57.751 1.00 82.56 185 GLN A O 1
ATOM 1412 N N . SER A 1 186 ? -37.292 16.372 59.175 1.00 78.00 186 SER A N 1
ATOM 1413 C CA . SER A 1 186 ? -38.312 16.969 60.051 1.00 78.00 186 SER A CA 1
ATOM 1414 C C . SER A 1 186 ? -37.955 18.322 60.689 1.00 78.00 186 SER A C 1
ATOM 1416 O O . SER A 1 186 ? -38.851 19.086 61.051 1.00 78.00 186 SER A O 1
ATOM 1418 N N . LYS A 1 187 ? -36.665 18.646 60.869 1.00 76.62 187 LYS A N 1
ATOM 1419 C CA . LYS A 1 187 ? -36.217 19.861 61.577 1.00 76.62 187 LYS A CA 1
ATOM 1420 C C . LYS A 1 187 ? -35.115 20.603 60.819 1.00 76.62 187 LYS A C 1
ATOM 1422 O O . LYS A 1 187 ? -34.233 20.008 60.209 1.00 76.62 187 LYS A O 1
ATOM 1427 N N . LYS A 1 188 ? -35.125 21.941 60.923 1.00 72.56 188 LYS A N 1
ATOM 1428 C CA . LYS A 1 188 ? -34.067 22.822 60.377 1.00 72.56 188 LYS A CA 1
ATOM 1429 C C . LYS A 1 188 ? -32.705 22.623 61.053 1.00 72.56 188 LYS A C 1
ATOM 1431 O O . LYS A 1 188 ? -31.672 22.826 60.422 1.00 72.56 188 LYS A O 1
ATOM 1436 N N . ARG A 1 189 ? -32.726 22.244 62.332 1.00 81.00 189 ARG A N 1
ATOM 1437 C CA . ARG A 1 189 ? -31.563 21.876 63.141 1.00 81.00 189 ARG A CA 1
ATOM 1438 C C . ARG A 1 189 ? -31.629 20.373 63.376 1.00 81.00 189 ARG A C 1
ATOM 1440 O O . ARG A 1 189 ? -32.594 19.907 63.982 1.00 81.00 189 ARG A O 1
ATOM 1447 N N . LEU A 1 190 ? -30.631 19.654 62.880 1.00 86.50 190 LEU A N 1
ATOM 1448 C CA . LEU A 1 190 ? -30.513 18.211 63.009 1.00 86.50 190 LEU A CA 1
ATOM 1449 C C . LEU A 1 190 ? -29.557 17.886 64.154 1.00 86.50 190 LEU A C 1
ATOM 1451 O O . LEU A 1 190 ? -28.429 18.371 64.164 1.00 86.50 190 LEU A O 1
ATOM 1455 N N . LEU A 1 191 ? -30.009 17.073 65.105 1.00 83.25 191 LEU A N 1
ATOM 1456 C CA . LEU A 1 191 ? -29.160 16.515 66.153 1.00 83.25 191 LEU A CA 1
ATOM 1457 C C . LEU A 1 191 ? -28.949 15.025 65.877 1.00 83.25 191 LEU A C 1
ATOM 1459 O O . LEU A 1 191 ? -29.930 14.290 65.795 1.00 83.25 191 LEU A O 1
ATOM 1463 N N . LEU A 1 192 ? -27.702 14.595 65.744 1.00 85.38 192 LEU A N 1
ATOM 1464 C CA . LEU A 1 192 ? -27.315 13.204 65.543 1.00 85.38 192 LEU A CA 1
ATOM 1465 C C . LEU A 1 192 ? -26.532 12.715 66.757 1.00 85.38 192 LEU A C 1
ATOM 1467 O O . LEU A 1 192 ? -25.675 13.435 67.265 1.00 85.38 192 LEU A O 1
ATOM 1471 N N . LEU A 1 193 ? -26.803 11.494 67.202 1.00 81.19 193 LEU A N 1
ATOM 1472 C CA . LEU A 1 193 ? -25.887 10.732 68.043 1.00 81.19 193 LEU A CA 1
ATOM 1473 C C . LEU A 1 193 ? -25.301 9.636 67.165 1.00 81.19 193 LEU A C 1
ATOM 1475 O O . LEU A 1 193 ? -26.059 8.829 66.628 1.00 81.19 193 LEU A O 1
ATOM 1479 N N . VAL A 1 194 ? -23.987 9.642 66.979 1.00 85.50 194 VAL A N 1
ATOM 1480 C CA . VAL A 1 194 ? -23.306 8.727 66.063 1.00 85.50 194 VAL A CA 1
ATOM 1481 C C . VAL A 1 194 ? -22.242 7.936 66.788 1.00 85.50 194 VAL A C 1
ATOM 1483 O O . VAL A 1 194 ? -21.577 8.458 67.673 1.00 85.50 194 VAL A O 1
ATOM 1486 N N . GLU A 1 195 ? -22.055 6.689 66.398 1.00 83.25 195 GLU A N 1
ATOM 1487 C CA . GLU A 1 195 ? -20.901 5.894 66.771 1.00 83.25 195 GLU A CA 1
ATOM 1488 C C . GLU A 1 195 ? -19.843 5.989 65.663 1.00 83.25 195 GLU A C 1
ATOM 1490 O O . GLU A 1 195 ? -20.043 5.548 64.528 1.00 83.25 195 GLU A O 1
ATOM 1495 N N . LYS A 1 196 ? -18.707 6.597 66.000 1.00 82.38 196 LYS A N 1
ATOM 1496 C CA . LYS A 1 196 ? -17.566 6.839 65.124 1.00 82.38 196 LYS A CA 1
ATOM 1497 C C . LYS A 1 196 ? -16.892 5.530 64.730 1.00 82.38 196 LYS A C 1
ATOM 1499 O O . LYS A 1 196 ? -16.696 4.637 65.564 1.00 82.38 196 LYS A O 1
ATOM 1504 N N . LYS A 1 197 ? -16.481 5.450 63.460 1.00 67.00 197 LYS A N 1
ATOM 1505 C CA . LYS A 1 197 ? -15.716 4.316 62.901 1.00 67.00 197 LYS A CA 1
ATOM 1506 C C . LYS A 1 197 ? -16.397 2.947 63.095 1.00 67.00 197 LYS A C 1
ATOM 1508 O O . LYS A 1 197 ? -15.724 1.917 63.139 1.00 67.00 197 LYS A O 1
ATOM 1513 N N . ALA A 1 198 ? -17.723 2.919 63.247 1.00 70.19 198 ALA A N 1
ATOM 1514 C CA . ALA A 1 198 ? -18.477 1.700 63.540 1.00 70.19 198 ALA A CA 1
ATOM 1515 C C . ALA A 1 198 ? -18.393 0.693 62.386 1.00 70.19 198 ALA A C 1
ATOM 1517 O O . ALA A 1 198 ? -18.095 -0.474 62.612 1.00 70.19 198 ALA A O 1
ATOM 1518 N N . LEU A 1 199 ? -18.545 1.156 61.141 1.00 66.94 199 LEU A N 1
ATOM 1519 C CA . LEU A 1 199 ? -18.425 0.297 59.962 1.00 66.94 199 LEU A CA 1
ATOM 1520 C C . LEU A 1 199 ? -17.014 -0.292 59.826 1.00 66.94 199 LEU A C 1
ATOM 1522 O O . LEU A 1 199 ? -16.873 -1.460 59.503 1.00 66.94 199 LEU A O 1
ATOM 1526 N N . GLN A 1 200 ? -15.965 0.481 60.120 1.00 63.53 200 GLN A N 1
ATOM 1527 C CA . GLN A 1 200 ? -14.580 -0.008 60.066 1.00 63.53 200 GLN A CA 1
ATOM 1528 C C . GLN A 1 200 ? -14.292 -1.041 61.157 1.00 63.53 200 GLN A C 1
ATOM 1530 O O . GLN A 1 200 ? -13.542 -1.979 60.910 1.00 63.53 200 GLN A O 1
ATOM 1535 N N . ARG A 1 201 ? -14.904 -0.906 62.342 1.00 61.88 201 ARG A N 1
ATOM 1536 C CA . ARG A 1 201 ? -14.825 -1.920 63.401 1.00 61.88 201 ARG A CA 1
ATOM 1537 C C . ARG A 1 201 ? -15.576 -3.188 63.030 1.00 61.88 201 ARG A C 1
ATOM 1539 O O . ARG A 1 201 ? -14.991 -4.247 63.195 1.00 61.88 201 ARG A O 1
ATOM 1546 N N . VAL A 1 202 ? -16.787 -3.085 62.478 1.00 57.34 202 VAL A N 1
ATOM 1547 C CA . VAL A 1 202 ? -17.562 -4.243 61.998 1.00 57.34 202 VAL A CA 1
ATOM 1548 C C . VAL A 1 202 ? -16.843 -4.942 60.851 1.00 57.34 202 VAL A C 1
ATOM 1550 O O . VAL A 1 202 ? -16.658 -6.147 60.896 1.00 57.34 202 VAL A O 1
ATOM 1553 N N . VAL A 1 203 ? -16.328 -4.198 59.871 1.00 53.47 203 VAL A N 1
ATOM 1554 C CA . VAL A 1 203 ? -15.506 -4.767 58.795 1.00 53.47 203 VAL A CA 1
ATOM 1555 C C . VAL A 1 203 ? -14.240 -5.407 59.363 1.00 53.47 203 VAL A C 1
ATOM 1557 O O . VAL A 1 203 ? -13.875 -6.473 58.895 1.00 53.47 203 VAL A O 1
ATOM 1560 N N . LYS A 1 204 ? -13.604 -4.830 60.395 1.00 47.44 204 LYS A N 1
ATOM 1561 C CA . LYS A 1 204 ? -12.453 -5.426 61.095 1.00 47.44 204 LYS A CA 1
ATOM 1562 C C . LYS A 1 204 ? -12.823 -6.706 61.861 1.00 47.44 204 LYS A C 1
ATOM 1564 O O . LYS A 1 204 ? -12.077 -7.667 61.757 1.00 47.44 204 LYS A O 1
ATOM 1569 N N . THR A 1 205 ? -13.970 -6.758 62.545 1.00 47.03 205 THR A N 1
ATOM 1570 C CA . THR A 1 205 ? -14.448 -7.962 63.262 1.00 47.03 205 THR A CA 1
ATOM 1571 C C . THR A 1 205 ? -14.938 -9.043 62.308 1.00 47.03 205 THR A C 1
ATOM 1573 O O . THR A 1 205 ? -14.726 -10.215 62.577 1.00 47.03 205 THR A O 1
ATOM 1576 N N . VAL A 1 206 ? -15.527 -8.679 61.167 1.00 45.47 206 VAL A N 1
ATOM 1577 C CA . VAL A 1 206 ? -15.841 -9.615 60.077 1.00 45.47 206 VAL A CA 1
ATOM 1578 C C . VAL A 1 206 ? -14.552 -10.103 59.413 1.00 45.47 206 VAL A C 1
ATOM 1580 O O . VAL A 1 206 ? -14.462 -11.275 59.088 1.00 45.47 206 VAL A O 1
ATOM 1583 N N . ARG A 1 207 ? -13.514 -9.263 59.283 1.00 39.34 207 ARG A N 1
ATOM 1584 C CA . ARG A 1 207 ? -12.177 -9.677 58.813 1.00 39.34 207 ARG A CA 1
ATOM 1585 C C . ARG A 1 207 ? -11.491 -10.633 59.787 1.00 39.34 207 ARG A C 1
ATOM 1587 O O . ARG A 1 207 ? -10.893 -11.599 59.345 1.00 39.34 207 ARG A O 1
ATOM 1594 N N . GLU A 1 208 ? -11.574 -10.372 61.089 1.00 39.31 208 GLU A N 1
ATOM 1595 C CA . GLU A 1 208 ? -10.992 -11.219 62.140 1.00 39.31 208 GLU A CA 1
ATOM 1596 C C . GLU A 1 208 ? -11.808 -12.511 62.341 1.00 39.31 208 GLU A C 1
ATOM 1598 O O . GLU A 1 208 ? -11.223 -13.577 62.485 1.00 39.31 208 GLU A O 1
ATOM 1603 N N . GLY A 1 209 ? -13.139 -12.450 62.232 1.00 38.72 209 GLY A N 1
ATOM 1604 C CA . GLY A 1 209 ? -14.036 -13.611 62.290 1.00 38.72 209 GLY A CA 1
ATOM 1605 C C . GLY A 1 209 ? -14.047 -14.464 61.015 1.00 38.72 209 GLY A C 1
ATOM 1606 O O . GLY A 1 209 ? -14.223 -15.676 61.094 1.00 38.72 209 GLY A O 1
ATOM 1607 N N . ALA A 1 210 ? -13.796 -13.879 59.840 1.00 38.31 210 ALA A N 1
ATOM 1608 C CA . ALA A 1 210 ? -13.651 -14.624 58.587 1.00 38.31 210 ALA A CA 1
ATOM 1609 C C . ALA A 1 210 ? -12.294 -15.342 58.490 1.00 38.31 210 ALA A C 1
ATOM 1611 O O . ALA A 1 210 ? -12.212 -16.386 57.845 1.00 38.31 210 ALA A O 1
ATOM 1612 N N . VAL A 1 211 ? -11.253 -14.855 59.183 1.00 40.44 211 VAL A N 1
ATOM 1613 C CA . VAL A 1 211 ? -9.968 -15.570 59.321 1.00 40.44 211 VAL A CA 1
ATOM 1614 C C . VAL A 1 211 ? -10.127 -16.875 60.118 1.00 40.44 211 VAL A C 1
ATOM 1616 O O . VAL A 1 211 ? -9.384 -17.815 59.862 1.00 40.44 211 VAL A O 1
ATOM 1619 N N . ASP A 1 212 ? -11.124 -16.986 61.003 1.00 40.56 212 ASP A N 1
ATOM 1620 C CA . ASP A 1 212 ? -11.448 -18.239 61.709 1.00 40.56 212 ASP A CA 1
ATOM 1621 C C . ASP A 1 212 ? -12.334 -19.204 60.889 1.00 40.56 212 ASP A C 1
ATOM 1623 O O . ASP A 1 212 ? -12.474 -20.370 61.258 1.00 40.56 212 ASP A O 1
ATOM 1627 N N . SER A 1 213 ? -12.923 -18.758 59.770 1.00 43.91 213 SER A N 1
ATOM 1628 C CA . SER A 1 213 ? -13.863 -19.569 58.970 1.00 43.91 213 SER A CA 1
ATOM 1629 C C . SER A 1 213 ? -13.203 -20.491 57.935 1.00 43.91 213 SER A C 1
ATOM 1631 O O . SER A 1 213 ? -13.864 -21.367 57.382 1.00 43.91 213 SER A O 1
ATOM 1633 N N . VAL A 1 214 ? -11.891 -20.348 57.720 1.00 49.44 214 VAL A N 1
ATOM 1634 C CA . VAL A 1 214 ? -11.083 -21.208 56.843 1.00 49.44 214 VAL A CA 1
ATOM 1635 C C . VAL A 1 214 ? -9.928 -21.798 57.661 1.00 49.44 214 VAL A C 1
ATOM 1637 O O . VAL A 1 214 ? -8.766 -21.514 57.395 1.00 49.44 214 VAL A O 1
ATOM 1640 N N . ARG A 1 215 ? -10.236 -22.576 58.710 1.00 52.03 215 ARG A N 1
ATOM 1641 C CA . ARG A 1 215 ? -9.196 -23.291 59.470 1.00 52.03 215 ARG A CA 1
ATOM 1642 C C . ARG A 1 215 ? -8.714 -24.521 58.714 1.00 52.03 215 ARG A C 1
ATOM 1644 O O . ARG A 1 215 ? -9.495 -25.434 58.440 1.00 52.03 215 ARG A O 1
ATOM 1651 N N . GLY A 1 216 ? -7.415 -24.561 58.434 1.00 58.84 216 GLY A N 1
ATOM 1652 C CA . GLY A 1 216 ? -6.721 -25.790 58.059 1.00 58.84 216 GLY A CA 1
ATOM 1653 C C . GLY A 1 216 ? -6.588 -26.748 59.246 1.00 58.84 216 GLY A C 1
ATOM 1654 O O . GLY A 1 216 ? -6.880 -26.407 60.392 1.00 58.84 216 GLY A O 1
ATOM 1655 N N . VAL A 1 217 ? -6.137 -27.977 58.991 1.00 70.62 217 VAL A N 1
ATOM 1656 C CA . VAL A 1 217 ? -5.891 -28.949 60.068 1.00 70.62 217 VAL A CA 1
ATOM 1657 C C . VAL A 1 217 ? -4.684 -28.489 60.890 1.00 70.62 217 VAL A C 1
ATOM 1659 O O . VAL A 1 217 ? -3.568 -28.416 60.372 1.00 70.62 217 VAL A O 1
ATOM 1662 N N . GLU A 1 218 ? -4.904 -28.195 62.170 1.00 80.81 218 GLU A N 1
ATOM 1663 C CA . GLU A 1 218 ? -3.837 -27.875 63.118 1.00 80.81 218 GLU A CA 1
ATOM 1664 C C . GLU A 1 218 ? -3.054 -29.145 63.477 1.00 80.81 218 GLU A C 1
ATOM 1666 O O . GLU A 1 218 ? -3.627 -30.169 63.851 1.00 80.81 218 GLU A O 1
ATOM 1671 N N . ASN A 1 219 ? -1.730 -29.086 63.370 1.00 80.06 219 ASN A N 1
ATOM 1672 C CA . ASN A 1 219 ? -0.834 -30.190 63.678 1.00 80.06 219 ASN A CA 1
ATOM 1673 C C . ASN A 1 219 ? 0.324 -29.713 64.549 1.00 80.06 219 ASN A C 1
ATOM 1675 O O . ASN A 1 219 ? 0.984 -28.721 64.244 1.00 80.06 219 ASN A O 1
ATOM 1679 N N . VAL A 1 220 ? 0.610 -30.469 65.609 1.00 85.31 220 VAL A N 1
ATOM 1680 C CA . VAL A 1 220 ? 1.788 -30.249 66.452 1.00 85.31 220 VAL A CA 1
ATOM 1681 C C . VAL A 1 220 ? 2.956 -31.051 65.889 1.00 85.31 220 VAL A C 1
ATOM 1683 O O . VAL A 1 220 ? 2.869 -32.270 65.725 1.00 85.31 220 VAL A O 1
ATOM 1686 N N . ILE A 1 221 ? 4.057 -30.368 65.594 1.00 88.19 221 ILE A N 1
ATOM 1687 C CA . ILE A 1 221 ? 5.270 -30.957 65.031 1.00 88.19 221 ILE A CA 1
ATOM 1688 C C . ILE A 1 221 ? 6.431 -30.671 65.971 1.00 88.19 221 ILE A C 1
ATOM 1690 O O . ILE A 1 221 ? 6.719 -29.525 66.306 1.00 88.19 221 ILE A O 1
ATOM 1694 N N . GLU A 1 222 ? 7.121 -31.729 66.376 1.00 88.00 222 GLU A N 1
ATOM 1695 C CA . GLU A 1 222 ? 8.320 -31.639 67.198 1.00 88.00 222 GLU A CA 1
ATOM 1696 C C . GLU A 1 222 ? 9.538 -31.944 66.334 1.00 88.00 222 GLU A C 1
ATOM 1698 O O . GLU A 1 222 ? 9.685 -33.060 65.841 1.00 88.00 222 GLU A O 1
ATOM 1703 N N . LEU A 1 223 ? 10.405 -30.952 66.149 1.00 87.75 223 LEU A N 1
ATOM 1704 C CA . LEU A 1 223 ? 11.622 -31.078 65.355 1.00 87.75 223 LEU A CA 1
ATOM 1705 C C . LEU A 1 223 ? 12.854 -30.975 66.252 1.00 87.75 223 LEU A C 1
ATOM 1707 O O . LEU A 1 223 ? 12.970 -30.068 67.079 1.00 87.75 223 LEU A O 1
ATOM 1711 N N . TYR A 1 224 ? 13.802 -31.886 66.046 1.00 85.31 224 TYR A N 1
ATOM 1712 C CA . TYR A 1 224 ? 15.098 -31.882 66.722 1.00 85.31 224 TYR A CA 1
ATOM 1713 C C . TYR A 1 224 ? 16.144 -31.190 65.851 1.00 85.31 224 TYR A C 1
ATOM 1715 O O . TYR A 1 224 ? 16.198 -31.411 64.636 1.00 85.31 224 TYR A O 1
ATOM 1723 N N . LYS A 1 225 ? 16.969 -30.330 66.455 1.00 83.06 225 LYS A N 1
ATOM 1724 C CA . LYS A 1 225 ? 18.006 -29.595 65.721 1.00 83.06 225 LYS A CA 1
ATOM 1725 C C . LYS A 1 225 ? 19.117 -30.546 65.281 1.00 83.06 225 LYS A C 1
ATOM 1727 O O . LYS A 1 225 ? 19.726 -31.218 66.104 1.00 83.06 225 LYS A O 1
ATOM 1732 N N . ASP A 1 226 ? 19.378 -30.586 63.979 1.00 79.94 226 ASP A N 1
ATOM 1733 C CA . ASP A 1 226 ? 20.529 -31.290 63.422 1.00 79.94 226 ASP A CA 1
ATOM 1734 C C . ASP A 1 226 ? 21.807 -30.438 63.599 1.00 79.94 226 ASP A C 1
ATOM 1736 O O . ASP A 1 226 ? 21.746 -29.224 63.366 1.00 79.94 226 ASP A O 1
ATOM 1740 N N . PRO A 1 227 ? 22.956 -31.028 63.987 1.00 72.56 227 PRO A N 1
ATOM 1741 C CA . PRO A 1 227 ? 24.203 -30.288 64.202 1.00 72.56 227 PRO A CA 1
ATOM 1742 C C . PRO A 1 227 ? 24.747 -29.581 62.953 1.00 72.56 227 PRO A C 1
ATOM 1744 O O . PRO A 1 227 ? 25.445 -28.578 63.081 1.00 72.56 227 PRO A O 1
ATOM 1747 N N . GLU A 1 228 ? 24.449 -30.093 61.756 1.00 70.75 228 GLU A N 1
ATOM 1748 C CA . GLU A 1 228 ? 24.957 -29.582 60.478 1.00 70.75 228 GLU A CA 1
ATOM 1749 C C . GLU A 1 228 ? 23.909 -28.719 59.750 1.00 70.75 228 GLU A C 1
ATOM 1751 O O . GLU A 1 228 ? 24.249 -27.717 59.119 1.00 70.75 228 GLU A O 1
ATOM 1756 N N . TYR A 1 229 ? 22.619 -29.059 59.875 1.00 64.69 229 TYR A N 1
ATOM 1757 C CA . TYR A 1 229 ? 21.535 -28.436 59.095 1.00 64.69 229 TYR A CA 1
ATOM 1758 C C . TYR A 1 229 ? 20.512 -27.626 59.911 1.00 64.69 229 TYR A C 1
ATOM 1760 O O . TYR A 1 229 ? 19.599 -27.026 59.329 1.00 64.69 229 TYR A O 1
ATOM 1768 N N . GLY A 1 230 ? 20.635 -27.573 61.241 1.00 82.19 230 GLY A N 1
ATOM 1769 C CA . GLY A 1 230 ? 19.641 -26.939 62.107 1.00 82.19 230 GLY A CA 1
ATOM 1770 C C . GLY A 1 230 ? 18.274 -27.621 61.978 1.00 82.19 230 GLY A C 1
ATOM 1771 O O . GLY A 1 230 ? 18.181 -28.844 61.980 1.00 82.19 230 GLY A O 1
ATOM 1772 N N . LEU A 1 231 ? 17.188 -26.848 61.862 1.00 83.56 231 LEU A N 1
ATOM 1773 C CA . LEU A 1 231 ? 15.838 -27.411 61.674 1.00 83.56 231 LEU A CA 1
ATOM 1774 C C . LEU A 1 231 ? 15.467 -27.632 60.201 1.00 83.56 231 LEU A C 1
ATOM 1776 O O . LEU A 1 231 ? 14.508 -28.342 59.922 1.00 83.56 231 LEU A O 1
ATOM 1780 N N . GLY A 1 232 ? 16.224 -27.062 59.258 1.00 84.81 232 GLY A N 1
ATOM 1781 C CA . GLY A 1 232 ? 16.053 -27.325 57.828 1.00 84.81 232 GLY A CA 1
ATOM 1782 C C . GLY A 1 232 ? 14.810 -26.721 57.158 1.00 84.81 232 GLY A C 1
ATOM 1783 O O . GLY A 1 232 ? 14.378 -27.275 56.157 1.00 84.81 232 GLY A O 1
ATOM 1784 N N . PHE A 1 233 ? 14.234 -25.614 57.646 1.00 89.12 233 PHE A N 1
ATOM 1785 C CA . PHE A 1 233 ? 13.139 -24.896 56.965 1.00 89.12 233 PHE A CA 1
ATOM 1786 C C . PHE A 1 233 ? 13.255 -23.369 57.117 1.00 89.12 233 PHE A C 1
ATOM 1788 O O . PHE A 1 233 ? 13.890 -22.889 58.056 1.00 89.12 233 PHE A O 1
ATOM 1795 N N . ASN A 1 234 ? 12.644 -22.612 56.201 1.00 87.19 234 ASN A N 1
ATOM 1796 C CA . ASN A 1 234 ? 12.599 -21.146 56.212 1.00 87.19 234 ASN A CA 1
ATOM 1797 C C . ASN A 1 234 ? 11.176 -20.626 56.401 1.00 87.19 234 ASN A C 1
ATOM 1799 O O . ASN A 1 234 ? 10.222 -21.203 55.877 1.00 87.19 234 ASN A O 1
ATOM 1803 N N . ILE A 1 235 ? 11.056 -19.482 57.075 1.00 88.31 235 ILE A N 1
ATOM 1804 C CA . ILE A 1 235 ? 9.783 -18.810 57.343 1.00 88.31 235 ILE A CA 1
ATOM 1805 C C . ILE A 1 235 ? 9.774 -17.388 56.776 1.00 88.31 235 ILE A C 1
ATOM 1807 O O . ILE A 1 235 ? 10.805 -16.714 56.795 1.00 88.31 235 ILE A O 1
ATOM 1811 N N . ARG A 1 236 ? 8.626 -16.936 56.260 1.00 81.00 236 ARG A N 1
ATOM 1812 C CA . ARG A 1 236 ? 8.386 -15.545 55.834 1.00 81.00 236 ARG A CA 1
ATOM 1813 C C . ARG A 1 236 ? 6.994 -15.077 56.237 1.00 81.00 236 ARG A C 1
ATOM 1815 O O . ARG A 1 236 ? 6.084 -15.889 56.375 1.00 81.00 236 ARG A O 1
ATOM 1822 N N . GLY A 1 237 ? 6.836 -13.767 56.361 1.00 82.31 237 GLY A N 1
ATOM 1823 C CA . GLY A 1 237 ? 5.594 -13.140 56.801 1.00 82.31 237 GLY A CA 1
ATOM 1824 C C . GLY A 1 237 ? 5.680 -12.673 58.254 1.00 82.31 237 GLY A C 1
ATOM 1825 O O . GLY A 1 237 ? 6.713 -12.836 58.895 1.00 82.31 237 GLY A O 1
ATOM 1826 N N . GLY A 1 238 ? 4.602 -12.106 58.780 1.00 76.31 238 GLY A N 1
ATOM 1827 C CA . GLY A 1 238 ? 4.556 -11.506 60.111 1.00 76.31 238 GLY A CA 1
ATOM 1828 C C . GLY A 1 238 ? 3.670 -10.265 60.109 1.00 76.31 238 GLY A C 1
ATOM 1829 O O . GLY A 1 238 ? 3.032 -9.948 59.107 1.00 76.31 238 GLY A O 1
ATOM 1830 N N . SER A 1 239 ? 3.605 -9.553 61.230 1.00 72.44 239 SER A N 1
ATOM 1831 C CA . SER A 1 239 ? 2.848 -8.292 61.318 1.00 72.44 239 SER A CA 1
ATOM 1832 C C . SER A 1 239 ? 3.536 -7.094 60.645 1.00 72.44 239 SER A C 1
ATOM 1834 O O . SER A 1 239 ? 2.891 -6.075 60.409 1.00 72.44 239 SER A O 1
ATOM 1836 N N . ASP A 1 240 ? 4.822 -7.216 60.319 1.00 68.31 240 ASP A N 1
ATOM 1837 C CA . ASP A 1 240 ? 5.685 -6.205 59.699 1.00 68.31 240 ASP A CA 1
ATOM 1838 C C . ASP A 1 240 ? 5.907 -6.416 58.191 1.00 68.31 240 ASP A C 1
ATOM 1840 O O . ASP A 1 240 ? 6.210 -5.466 57.468 1.00 68.31 240 ASP A O 1
ATOM 1844 N N . ALA A 1 241 ? 5.714 -7.640 57.698 1.00 58.78 241 ALA A N 1
ATOM 1845 C CA . ALA A 1 241 ? 5.800 -7.984 56.287 1.00 58.78 241 ALA A CA 1
ATOM 1846 C C . ALA A 1 241 ? 4.746 -9.039 55.935 1.00 58.78 241 ALA A C 1
ATOM 1848 O O . ALA A 1 241 ? 4.697 -10.109 56.533 1.00 58.78 241 ALA A O 1
ATOM 1849 N N . ASN A 1 242 ? 3.918 -8.769 54.926 1.00 60.16 242 ASN A N 1
ATOM 1850 C CA . ASN A 1 242 ? 2.890 -9.712 54.487 1.00 60.16 242 ASN A CA 1
ATOM 1851 C C . ASN A 1 242 ? 3.461 -10.656 53.419 1.00 60.16 242 ASN A C 1
ATOM 1853 O O . ASN A 1 242 ? 3.765 -10.212 52.314 1.00 60.16 242 ASN A O 1
ATOM 1857 N N . TYR A 1 243 ? 3.577 -11.953 53.732 1.00 68.81 243 TYR A N 1
ATOM 1858 C CA . TYR A 1 243 ? 3.873 -12.993 52.731 1.00 68.81 243 TYR A CA 1
ATOM 1859 C C . TYR A 1 243 ? 2.686 -13.198 51.770 1.00 68.81 243 TYR A C 1
ATOM 1861 O O . TYR A 1 243 ? 2.895 -13.369 50.574 1.00 68.81 243 TYR A O 1
ATOM 1869 N N . MET A 1 244 ? 1.449 -13.076 52.274 1.00 60.34 244 MET A N 1
ATOM 1870 C CA . MET A 1 244 ? 0.217 -13.001 51.479 1.00 60.34 244 MET A CA 1
ATOM 1871 C C . MET A 1 244 ? -0.516 -11.680 51.744 1.00 60.34 244 MET A C 1
ATOM 1873 O O . MET A 1 244 ? -0.735 -11.296 52.896 1.00 60.34 244 MET A O 1
ATOM 1877 N N . ARG A 1 245 ? -0.888 -10.957 50.680 1.00 51.12 245 ARG A N 1
ATOM 1878 C CA . ARG A 1 245 ? -1.475 -9.611 50.773 1.00 51.12 245 ARG A CA 1
ATOM 1879 C C . ARG A 1 245 ? -2.819 -9.670 51.507 1.00 51.12 245 ARG A C 1
ATOM 1881 O O . ARG A 1 245 ? -3.734 -10.360 51.088 1.00 51.12 245 ARG A O 1
ATOM 1888 N N . GLY A 1 246 ? -2.929 -8.956 52.629 1.00 53.34 246 GLY A N 1
ATOM 1889 C CA . GLY A 1 246 ? -4.158 -8.918 53.431 1.00 53.34 246 GLY A CA 1
ATOM 1890 C C . GLY A 1 246 ? -4.320 -10.039 54.465 1.00 53.34 246 GLY A C 1
ATOM 1891 O O . GLY A 1 246 ? -5.299 -9.989 55.209 1.00 53.34 246 GLY A O 1
ATOM 1892 N N . HIS A 1 247 ? -3.362 -10.969 54.576 1.00 60.84 247 HIS A N 1
ATOM 1893 C CA . HIS A 1 247 ? -3.372 -12.055 55.563 1.00 60.84 247 HIS A CA 1
ATOM 1894 C C . HIS A 1 247 ? -2.146 -11.982 56.495 1.00 60.84 247 HIS A C 1
ATOM 1896 O O . HIS A 1 247 ? -1.034 -12.302 56.067 1.00 60.84 247 HIS A O 1
ATOM 1902 N N . PRO A 1 248 ? -2.314 -11.582 57.771 1.00 60.25 248 PRO A N 1
ATOM 1903 C CA . PRO A 1 248 ? -1.216 -11.560 58.735 1.00 60.25 248 PRO A CA 1
ATOM 1904 C C . PRO A 1 248 ? -0.876 -12.989 59.179 1.00 60.25 248 PRO A C 1
ATOM 1906 O O . PRO A 1 248 ? -1.738 -13.718 59.670 1.00 60.25 248 PRO A O 1
ATOM 1909 N N . GLY A 1 249 ? 0.370 -13.421 59.006 1.00 77.06 249 GLY A N 1
ATOM 1910 C CA . GLY A 1 249 ? 0.803 -14.754 59.423 1.00 77.06 249 GLY A CA 1
ATOM 1911 C C . GLY A 1 249 ? 2.209 -15.102 58.957 1.00 77.06 249 GLY A C 1
ATOM 1912 O O . GLY A 1 249 ? 2.741 -14.480 58.039 1.00 77.06 249 GLY A O 1
ATOM 1913 N N . ILE A 1 250 ? 2.798 -16.107 59.600 1.00 85.62 250 ILE A N 1
ATOM 1914 C CA . ILE A 1 250 ? 4.154 -16.583 59.326 1.00 85.62 250 ILE A CA 1
ATOM 1915 C C . ILE A 1 250 ? 4.054 -17.942 58.643 1.00 85.62 250 ILE A C 1
ATOM 1917 O O . ILE A 1 250 ? 3.468 -18.864 59.201 1.00 85.62 250 ILE A O 1
ATOM 1921 N N . PHE A 1 251 ? 4.617 -18.070 57.445 1.00 89.94 251 PHE A N 1
ATOM 1922 C CA . PHE A 1 251 ? 4.458 -19.240 56.581 1.00 89.94 251 PHE A CA 1
ATOM 1923 C C . PHE A 1 251 ? 5.794 -19.915 56.293 1.00 89.94 251 PHE A C 1
ATOM 1925 O O . PHE A 1 251 ? 6.824 -19.247 56.161 1.00 89.94 251 PHE A O 1
ATOM 1932 N N . VAL A 1 252 ? 5.778 -21.241 56.166 1.00 89.44 252 VAL A N 1
ATOM 1933 C CA . VAL A 1 252 ? 6.935 -22.038 55.749 1.00 89.44 252 VAL A CA 1
ATOM 1934 C C . VAL A 1 252 ? 7.110 -21.902 54.240 1.00 89.44 252 VAL A C 1
ATOM 1936 O O . VAL A 1 252 ? 6.254 -22.314 53.467 1.00 89.44 252 VAL A O 1
ATOM 1939 N N . THR A 1 253 ? 8.232 -21.334 53.807 1.00 86.75 253 THR A N 1
ATOM 1940 C CA . THR A 1 253 ? 8.468 -20.989 52.390 1.00 86.75 253 THR A CA 1
ATOM 1941 C C . THR A 1 253 ? 9.428 -21.925 51.678 1.00 86.75 253 THR A C 1
ATOM 1943 O O . THR A 1 253 ? 9.405 -22.033 50.456 1.00 86.75 253 THR A O 1
ATOM 1946 N N . SER A 1 254 ? 10.290 -22.612 52.421 1.00 86.31 254 SER A N 1
ATOM 1947 C CA . SER A 1 254 ? 11.128 -23.670 51.867 1.00 86.31 254 SER A CA 1
ATOM 1948 C C . SER A 1 254 ? 11.559 -24.651 52.944 1.00 86.31 254 SER A C 1
ATOM 1950 O O . SER A 1 254 ? 11.698 -24.289 54.114 1.00 86.31 254 SER A O 1
ATOM 1952 N N . ILE A 1 255 ? 11.782 -25.895 52.529 1.00 89.06 255 ILE A N 1
ATOM 1953 C CA . ILE A 1 255 ? 12.322 -26.978 53.350 1.00 89.06 255 ILE A CA 1
ATOM 1954 C C . ILE A 1 255 ? 13.587 -27.479 52.655 1.00 89.06 255 ILE A C 1
ATOM 1956 O O . ILE A 1 255 ? 13.611 -27.655 51.438 1.00 89.06 255 ILE A O 1
ATOM 1960 N N . LYS A 1 256 ? 14.671 -27.625 53.416 1.00 84.88 256 LYS A N 1
ATOM 1961 C CA . LYS A 1 256 ? 15.986 -28.009 52.905 1.00 84.88 256 LYS A CA 1
ATOM 1962 C C . LYS A 1 256 ? 16.066 -29.538 52.785 1.00 84.88 256 LYS A C 1
ATOM 1964 O O . LYS A 1 256 ? 15.934 -30.199 53.817 1.00 84.88 256 LYS A O 1
ATOM 1969 N N . PRO A 1 257 ? 16.368 -30.088 51.591 1.00 80.81 257 PRO A N 1
ATOM 1970 C CA . PRO A 1 257 ? 16.498 -31.529 51.394 1.00 80.81 257 PRO A CA 1
ATOM 1971 C C . PRO A 1 257 ? 17.523 -32.156 52.349 1.00 80.81 257 PRO A C 1
ATOM 1973 O O . PRO A 1 257 ? 18.640 -31.649 52.475 1.00 80.81 257 PRO A O 1
ATOM 1976 N N . GLY A 1 258 ? 17.141 -33.231 53.038 1.00 79.31 258 GLY A N 1
ATOM 1977 C CA . GLY A 1 258 ? 17.961 -33.941 54.028 1.00 79.31 258 GLY A CA 1
ATOM 1978 C C . GLY A 1 258 ? 18.039 -33.301 55.425 1.00 79.31 258 GLY A C 1
ATOM 1979 O O . GLY A 1 258 ? 18.614 -33.908 56.331 1.00 79.31 258 GLY A O 1
ATOM 1980 N N . GLY A 1 259 ? 17.459 -32.111 55.633 1.00 84.62 259 GLY A N 1
ATOM 1981 C CA . GLY A 1 259 ? 17.386 -31.446 56.941 1.00 84.62 259 GLY A CA 1
ATOM 1982 C C . GLY A 1 259 ? 16.334 -32.055 57.881 1.00 84.62 259 GLY A C 1
ATOM 1983 O O . GLY A 1 259 ? 15.511 -32.867 57.467 1.00 84.62 259 GLY A O 1
ATOM 1984 N N . SER A 1 260 ? 16.320 -31.654 59.160 1.00 85.38 260 SER A N 1
ATOM 1985 C CA . SER A 1 260 ? 15.394 -32.224 60.160 1.00 85.38 260 SER A CA 1
ATOM 1986 C C . SER A 1 260 ? 13.911 -32.111 59.793 1.00 85.38 260 SER A C 1
ATOM 1988 O O . SER A 1 260 ? 13.187 -33.084 59.975 1.00 85.38 260 SER A O 1
ATOM 1990 N N . ALA A 1 261 ? 13.458 -30.978 59.249 1.00 87.56 261 ALA A N 1
ATOM 1991 C CA . ALA A 1 261 ? 12.077 -30.819 58.783 1.00 87.56 261 ALA A CA 1
ATOM 1992 C C . ALA A 1 261 ? 11.732 -31.720 57.583 1.00 87.56 261 ALA A C 1
ATOM 1994 O O . ALA A 1 261 ? 10.614 -32.220 57.506 1.00 87.56 261 ALA A O 1
ATOM 1995 N N . ASP A 1 262 ? 12.690 -31.964 56.682 1.00 85.75 262 ASP A N 1
ATOM 1996 C CA . ASP A 1 262 ? 12.507 -32.826 55.507 1.00 85.75 262 ASP A CA 1
ATOM 1997 C C . ASP A 1 262 ? 12.428 -34.308 55.908 1.00 85.75 262 ASP A C 1
ATOM 1999 O O . ASP A 1 262 ? 11.511 -35.023 55.504 1.00 85.75 262 ASP A O 1
ATOM 2003 N N . ARG A 1 263 ? 13.327 -34.750 56.804 1.00 84.25 263 ARG A N 1
ATOM 2004 C CA . ARG A 1 263 ? 13.342 -36.124 57.345 1.00 84.25 263 ARG A CA 1
ATOM 2005 C C . ARG A 1 263 ? 12.111 -36.455 58.188 1.00 84.25 263 ARG A C 1
ATOM 2007 O O . ARG A 1 263 ? 11.690 -37.606 58.203 1.00 84.25 263 ARG A O 1
ATOM 2014 N N . ASP A 1 264 ? 11.560 -35.474 58.902 1.00 85.19 264 ASP A N 1
ATOM 2015 C CA . ASP A 1 264 ? 10.310 -35.639 59.652 1.00 85.19 264 ASP A CA 1
ATOM 2016 C C . ASP A 1 264 ? 9.085 -35.673 58.717 1.00 85.19 264 ASP A C 1
ATOM 2018 O O . ASP A 1 264 ? 8.089 -36.319 59.032 1.00 85.19 264 ASP A O 1
ATOM 2022 N N . SER A 1 265 ? 9.166 -35.009 57.554 1.00 83.75 265 SER A N 1
ATOM 2023 C CA . SER A 1 265 ? 8.170 -34.979 56.466 1.00 83.75 265 SER A CA 1
ATOM 2024 C C . SER A 1 265 ? 6.762 -34.493 56.842 1.00 83.75 265 SER A C 1
ATOM 2026 O O . SER A 1 265 ? 5.900 -34.372 55.969 1.00 83.75 265 SER A O 1
ATOM 2028 N N . ARG A 1 266 ? 6.493 -34.189 58.120 1.00 84.88 266 ARG A N 1
ATOM 2029 C CA . ARG A 1 266 ? 5.196 -33.662 58.545 1.00 84.88 266 ARG A CA 1
ATOM 2030 C C . ARG A 1 266 ? 5.058 -32.194 58.199 1.00 84.88 266 ARG A C 1
ATOM 2032 O O . ARG A 1 266 ? 3.954 -31.810 57.848 1.00 84.88 266 ARG A O 1
ATOM 2039 N N . LEU A 1 267 ? 6.111 -31.377 58.283 1.00 89.38 267 LEU A N 1
ATOM 2040 C CA . LEU A 1 267 ? 6.089 -29.951 57.915 1.00 89.38 267 LEU A CA 1
ATOM 2041 C C . LEU A 1 267 ? 6.202 -29.799 56.389 1.00 89.38 267 LEU A C 1
ATOM 2043 O O . LEU A 1 267 ? 7.045 -30.457 55.787 1.00 89.38 267 LEU A O 1
ATOM 2047 N N . LYS A 1 268 ? 5.383 -28.948 55.763 1.00 89.00 268 LYS A N 1
ATOM 2048 C CA . LYS A 1 268 ? 5.385 -28.708 54.311 1.00 89.00 268 LYS A CA 1
ATOM 2049 C C . LYS A 1 268 ? 5.503 -27.219 53.980 1.00 89.00 268 LYS A C 1
ATOM 2051 O O . LYS A 1 268 ? 5.270 -26.355 54.822 1.00 89.00 268 LYS A O 1
ATOM 2056 N N . ILE A 1 269 ? 5.887 -26.924 52.738 1.00 87.81 269 ILE A N 1
ATOM 2057 C CA . ILE A 1 269 ? 5.862 -25.561 52.188 1.00 87.81 269 ILE A CA 1
ATOM 2058 C C . ILE A 1 269 ? 4.398 -25.117 52.061 1.00 87.81 269 ILE A C 1
ATOM 2060 O O . ILE A 1 269 ? 3.572 -25.895 51.595 1.00 87.81 269 ILE A O 1
ATOM 2064 N N . GLY A 1 270 ? 4.093 -23.887 52.475 1.00 80.31 270 GLY A N 1
ATOM 2065 C CA . GLY A 1 270 ? 2.737 -23.327 52.491 1.00 80.31 270 GLY A CA 1
ATOM 2066 C C . GLY A 1 270 ? 1.983 -23.513 53.814 1.00 80.31 270 GLY A C 1
ATOM 2067 O O . GLY A 1 270 ? 0.908 -22.934 53.989 1.00 80.31 270 GLY A O 1
ATOM 2068 N N . ASP A 1 271 ? 2.549 -24.256 54.772 1.00 89.38 271 ASP A N 1
ATOM 2069 C CA . ASP A 1 271 ? 2.013 -24.349 56.133 1.00 89.38 271 ASP A CA 1
ATOM 2070 C C . ASP A 1 271 ? 2.183 -23.019 56.878 1.00 89.38 271 ASP A C 1
ATOM 2072 O O . ASP A 1 271 ? 3.221 -22.355 56.769 1.00 89.38 271 ASP A O 1
ATOM 2076 N N . ARG A 1 272 ? 1.197 -22.651 57.699 1.00 89.50 272 ARG A N 1
ATOM 2077 C CA . ARG A 1 272 ? 1.264 -21.458 58.554 1.00 89.50 272 ARG A CA 1
ATOM 2078 C C . ARG A 1 272 ? 1.649 -21.843 59.976 1.00 89.50 272 ARG A C 1
ATOM 2080 O O . ARG A 1 272 ? 1.083 -22.765 60.549 1.00 89.50 272 ARG A O 1
ATOM 2087 N N . LEU A 1 273 ? 2.587 -21.118 60.572 1.00 88.00 273 LEU A N 1
ATOM 2088 C CA . LEU A 1 273 ? 2.942 -21.268 61.979 1.00 88.00 273 LEU A CA 1
ATOM 2089 C C . LEU A 1 273 ? 1.935 -20.513 62.850 1.00 88.00 273 LEU A C 1
ATOM 2091 O O . LEU A 1 273 ? 1.754 -19.303 62.697 1.00 88.00 273 LEU A O 1
ATOM 2095 N N . LEU A 1 274 ? 1.300 -21.238 63.767 1.00 85.38 274 LEU A N 1
ATOM 2096 C CA . LEU A 1 274 ? 0.391 -20.694 64.772 1.00 85.38 274 LEU A CA 1
ATOM 2097 C C . LEU A 1 274 ? 1.128 -20.468 66.092 1.00 85.38 274 LEU A C 1
ATOM 2099 O O . LEU A 1 274 ? 1.029 -19.388 66.665 1.00 85.38 274 LEU A O 1
ATOM 2103 N N . GLU A 1 275 ? 1.934 -21.441 66.532 1.00 88.00 275 GLU A N 1
ATOM 2104 C CA . GLU A 1 275 ? 2.740 -21.331 67.753 1.00 88.00 275 GLU A CA 1
ATOM 2105 C C . GLU A 1 275 ? 4.150 -21.905 67.583 1.00 88.00 275 GLU A C 1
ATOM 2107 O O . GLU A 1 275 ? 4.363 -22.884 66.865 1.00 88.00 275 GLU A O 1
ATOM 2112 N N . ILE A 1 276 ? 5.116 -21.327 68.304 1.00 88.50 276 ILE A N 1
ATOM 2113 C CA . ILE A 1 276 ? 6.495 -21.817 68.413 1.00 88.50 276 ILE A CA 1
ATOM 2114 C C . ILE A 1 276 ? 6.831 -21.954 69.899 1.00 88.50 276 ILE A C 1
ATOM 2116 O O . ILE A 1 276 ? 6.897 -20.967 70.626 1.00 88.50 276 ILE A O 1
ATOM 2120 N N . ASN A 1 277 ? 7.036 -23.188 70.361 1.00 85.50 277 ASN A N 1
ATOM 2121 C CA . ASN A 1 277 ? 7.231 -23.563 71.766 1.00 85.50 277 ASN A CA 1
ATOM 2122 C C . ASN A 1 277 ? 6.139 -23.028 72.712 1.00 85.50 277 ASN A C 1
ATOM 2124 O O . ASN A 1 277 ? 6.443 -22.570 73.813 1.00 85.50 277 ASN A O 1
ATOM 2128 N N . GLY A 1 278 ? 4.877 -23.065 72.273 1.00 73.50 278 GLY A N 1
ATOM 2129 C CA . GLY A 1 278 ? 3.728 -22.575 73.045 1.00 73.50 278 GLY A CA 1
ATOM 2130 C C . GLY A 1 278 ? 3.581 -21.050 73.073 1.00 73.50 278 GLY A C 1
ATOM 2131 O O . GLY A 1 278 ? 2.788 -20.527 73.851 1.00 73.50 278 GLY A O 1
ATOM 2132 N N . VAL A 1 279 ? 4.358 -20.324 72.261 1.00 80.12 279 VAL A N 1
ATOM 2133 C CA . VAL A 1 279 ? 4.193 -18.881 72.045 1.00 80.12 279 VAL A CA 1
ATOM 2134 C C . VAL A 1 279 ? 3.450 -18.667 70.734 1.00 80.12 279 VAL A C 1
ATOM 2136 O O . VAL A 1 279 ? 3.930 -19.103 69.690 1.00 80.12 279 VAL A O 1
ATOM 2139 N N . ASP A 1 280 ? 2.314 -17.974 70.786 1.00 80.44 280 ASP A N 1
ATOM 2140 C CA . ASP A 1 280 ? 1.537 -17.581 69.608 1.00 80.44 280 ASP A CA 1
ATOM 2141 C C . ASP A 1 280 ? 2.342 -16.632 68.711 1.00 80.44 280 ASP A C 1
ATOM 2143 O O . ASP A 1 280 ? 2.830 -15.590 69.158 1.00 80.44 280 ASP A O 1
ATOM 2147 N N . VAL A 1 281 ? 2.491 -17.006 67.441 1.00 82.19 281 VAL A N 1
ATOM 2148 C CA . VAL A 1 281 ? 3.251 -16.249 66.439 1.00 82.19 281 VAL A CA 1
ATOM 2149 C C . VAL A 1 281 ? 2.380 -15.663 65.324 1.00 82.19 281 VAL A C 1
ATOM 2151 O O . VAL A 1 281 ? 2.914 -15.070 64.388 1.00 82.19 281 VAL A O 1
ATOM 2154 N N . ARG A 1 282 ? 1.045 -15.753 65.416 1.00 78.75 282 ARG A N 1
ATOM 2155 C CA . ARG A 1 282 ? 0.112 -15.316 64.354 1.00 78.75 282 ARG A CA 1
ATOM 2156 C C . ARG A 1 282 ? 0.190 -13.823 64.026 1.00 78.75 282 ARG A C 1
ATOM 2158 O O . ARG A 1 282 ? -0.041 -13.438 62.883 1.00 78.75 282 ARG A O 1
ATOM 2165 N N . SER A 1 283 ? 0.520 -12.990 65.010 1.00 70.62 283 SER A N 1
ATOM 2166 C CA . SER A 1 283 ? 0.600 -11.524 64.886 1.00 70.62 283 SER A CA 1
ATOM 2167 C C . SER A 1 283 ? 1.983 -10.963 65.233 1.00 70.62 283 SER A C 1
ATOM 2169 O O . SER A 1 283 ? 2.132 -9.772 65.523 1.00 70.62 283 SER A O 1
ATOM 2171 N N . VAL A 1 284 ? 3.000 -11.820 65.245 1.00 80.31 284 VAL A N 1
ATOM 2172 C CA . VAL A 1 284 ? 4.369 -11.469 65.635 1.00 80.31 284 VAL A CA 1
ATOM 2173 C C . VAL A 1 284 ? 5.165 -11.050 64.385 1.00 80.31 284 VAL A C 1
ATOM 2175 O O . VAL A 1 284 ? 4.930 -11.606 63.310 1.00 80.31 284 VAL A O 1
ATOM 2178 N N . PRO A 1 285 ? 6.074 -10.058 64.469 1.00 80.38 285 PRO A N 1
ATOM 2179 C CA . PRO A 1 285 ? 6.942 -9.703 63.347 1.00 80.38 285 PRO A CA 1
ATOM 2180 C C . PRO A 1 285 ? 7.905 -10.846 63.000 1.00 80.38 285 PRO A C 1
ATOM 2182 O O . PRO A 1 285 ? 8.286 -11.628 63.880 1.00 80.38 285 PRO A O 1
ATOM 2185 N N . GLN A 1 286 ? 8.322 -10.937 61.734 1.00 84.81 286 GLN A N 1
ATOM 2186 C CA . GLN A 1 286 ? 9.081 -12.085 61.215 1.00 84.81 286 GLN A CA 1
ATOM 2187 C C . GLN A 1 286 ? 10.320 -12.404 62.069 1.00 84.81 286 GLN A C 1
ATOM 2189 O O . GLN A 1 286 ? 10.556 -13.555 62.451 1.00 84.81 286 GLN A O 1
ATOM 2194 N N . ASP A 1 287 ? 11.085 -11.371 62.422 1.00 83.19 287 ASP A N 1
ATOM 2195 C CA . ASP A 1 287 ? 12.338 -11.496 63.169 1.00 83.19 287 ASP A CA 1
ATOM 2196 C C . ASP A 1 287 ? 12.138 -12.089 64.570 1.00 83.19 287 ASP A C 1
ATOM 2198 O O . ASP A 1 287 ? 12.982 -12.842 65.064 1.00 83.19 287 ASP A O 1
ATOM 2202 N N . ALA A 1 288 ? 11.008 -11.800 65.218 1.00 83.44 288 ALA A N 1
ATOM 2203 C CA . ALA A 1 288 ? 10.713 -12.324 66.546 1.00 83.44 288 ALA A CA 1
ATOM 2204 C C . ALA A 1 288 ? 10.365 -13.823 66.503 1.00 83.44 288 ALA A C 1
ATOM 2206 O O . ALA A 1 288 ? 10.807 -14.574 67.376 1.00 83.44 288 ALA A O 1
ATOM 2207 N N . ALA A 1 289 ? 9.677 -14.296 65.461 1.00 83.81 289 ALA A N 1
ATOM 2208 C CA . ALA A 1 289 ? 9.449 -15.728 65.270 1.00 83.81 289 ALA A CA 1
ATOM 2209 C C . ALA A 1 289 ? 10.738 -16.487 64.933 1.00 83.81 289 ALA A C 1
ATOM 2211 O O . ALA A 1 289 ? 10.977 -17.568 65.473 1.00 83.81 289 ALA A O 1
ATOM 2212 N N . VAL A 1 290 ? 11.624 -15.895 64.123 1.00 85.56 290 VAL A N 1
ATOM 2213 C CA . VAL A 1 290 ? 12.957 -16.461 63.856 1.00 85.56 290 VAL A CA 1
ATOM 2214 C C . VAL A 1 290 ? 13.753 -16.607 65.158 1.00 85.56 290 VAL A C 1
ATOM 2216 O O . VAL A 1 290 ? 14.351 -17.659 65.400 1.00 85.56 290 VAL A O 1
ATOM 2219 N N . GLN A 1 291 ? 13.711 -15.608 66.045 1.00 84.06 291 GLN A N 1
ATOM 2220 C CA . GLN A 1 291 ? 14.373 -15.690 67.351 1.00 84.06 291 GLN A CA 1
ATOM 2221 C C . GLN A 1 291 ? 13.801 -16.799 68.248 1.00 84.06 291 GLN A C 1
ATOM 2223 O O . GLN A 1 291 ? 14.574 -17.467 68.938 1.00 84.06 291 GLN A O 1
ATOM 2228 N N . LEU A 1 292 ? 12.485 -17.036 68.237 1.00 84.62 292 LEU A N 1
ATOM 2229 C CA . LEU A 1 292 ? 11.852 -18.119 69.008 1.00 84.62 292 LEU A CA 1
ATOM 2230 C C . LEU A 1 292 ? 12.340 -19.505 68.555 1.00 84.62 292 LEU A C 1
ATOM 2232 O O . LEU A 1 292 ? 12.661 -20.364 69.381 1.00 84.62 292 LEU A O 1
ATOM 2236 N N . VAL A 1 293 ? 12.499 -19.696 67.245 1.00 84.31 293 VAL A N 1
ATOM 2237 C CA . VAL A 1 293 ? 13.067 -20.922 66.665 1.00 84.31 293 VAL A CA 1
ATOM 2238 C C . VAL A 1 293 ? 14.559 -21.061 67.010 1.00 84.31 293 VAL A C 1
ATOM 2240 O O . VAL A 1 293 ? 15.041 -22.143 67.370 1.00 84.31 293 VAL A O 1
ATOM 2243 N N . GLN A 1 294 ? 15.319 -19.964 66.951 1.00 81.06 294 GLN A N 1
ATOM 2244 C CA . GLN A 1 294 ? 16.763 -19.968 67.199 1.00 81.06 294 GLN A CA 1
ATOM 2245 C C . GLN A 1 294 ? 17.134 -20.204 68.669 1.00 81.06 294 GLN A C 1
ATOM 2247 O O . GLN A 1 294 ? 18.062 -20.969 68.920 1.00 81.06 294 GLN A O 1
ATOM 2252 N N . ARG A 1 295 ? 16.396 -19.635 69.634 1.00 76.88 295 ARG A N 1
ATOM 2253 C CA . ARG A 1 295 ? 16.683 -19.749 71.084 1.00 76.88 295 ARG A CA 1
ATOM 2254 C C . ARG A 1 295 ? 16.482 -21.144 71.678 1.00 76.88 295 ARG A C 1
ATOM 2256 O O . ARG A 1 295 ? 16.911 -21.403 72.797 1.00 76.88 295 ARG A O 1
ATOM 2263 N N . SER A 1 296 ? 15.826 -22.034 70.950 1.00 74.38 296 SER A N 1
ATOM 2264 C CA . SER A 1 296 ? 15.590 -23.409 71.392 1.00 74.38 296 SER A CA 1
ATOM 2265 C C . SER A 1 296 ? 16.875 -24.232 71.293 1.00 74.38 296 SER A C 1
ATOM 2267 O O . SER A 1 296 ? 17.533 -24.170 70.261 1.00 74.38 296 SER A O 1
ATOM 2269 N N . VAL A 1 297 ? 17.257 -24.985 72.325 1.00 70.75 297 VAL A N 1
ATOM 2270 C CA . VAL A 1 297 ? 18.575 -25.655 72.356 1.00 70.75 297 VAL A CA 1
ATOM 2271 C C . VAL A 1 297 ? 18.576 -26.921 71.491 1.00 70.75 297 VAL A C 1
ATOM 2273 O O . VAL A 1 297 ? 19.212 -26.921 70.444 1.00 70.75 297 VAL A O 1
ATOM 2276 N N . ASP A 1 298 ? 17.780 -27.936 71.849 1.00 77.50 298 ASP A N 1
ATOM 2277 C CA . ASP A 1 298 ? 17.812 -29.245 71.164 1.00 77.50 298 ASP A CA 1
ATOM 2278 C C . ASP A 1 298 ? 16.509 -29.607 70.423 1.00 77.50 298 ASP A C 1
ATOM 2280 O O . ASP A 1 298 ? 16.527 -30.380 69.464 1.00 77.50 298 ASP A O 1
ATOM 2284 N N . LYS A 1 299 ? 15.368 -29.032 70.830 1.00 83.81 299 LYS A N 1
ATOM 2285 C CA . LYS A 1 299 ? 14.022 -29.365 70.328 1.00 83.81 299 LYS A CA 1
ATOM 2286 C C . LYS A 1 299 ? 13.180 -28.105 70.117 1.00 83.81 299 LYS A C 1
ATOM 2288 O O . LYS A 1 299 ? 13.210 -27.209 70.957 1.00 83.81 299 LYS A O 1
ATOM 2293 N N . VAL A 1 300 ? 12.408 -28.059 69.029 1.00 88.12 300 VAL A N 1
ATOM 2294 C CA . VAL A 1 300 ? 11.389 -27.032 68.751 1.00 88.12 300 VAL A CA 1
ATOM 2295 C C . VAL A 1 300 ? 10.034 -27.692 68.560 1.00 88.12 300 VAL A C 1
ATOM 2297 O O . VAL A 1 300 ? 9.913 -28.642 67.792 1.00 88.12 300 VAL A O 1
ATOM 2300 N N . THR A 1 301 ? 9.018 -27.169 69.241 1.00 86.56 301 THR A N 1
ATOM 2301 C CA . THR A 1 301 ? 7.623 -27.597 69.078 1.00 86.56 301 THR A CA 1
ATOM 2302 C C . THR A 1 301 ? 6.879 -26.534 68.282 1.00 86.56 301 THR A C 1
ATOM 2304 O O . THR A 1 301 ? 6.876 -25.372 68.676 1.00 86.56 301 THR A O 1
ATOM 2307 N N . LEU A 1 302 ? 6.280 -26.907 67.158 1.00 89.19 302 LEU A N 1
ATOM 2308 C CA . LEU A 1 302 ? 5.546 -26.016 66.266 1.00 89.19 302 LEU A CA 1
ATOM 2309 C C . LEU A 1 302 ? 4.079 -26.438 66.242 1.00 89.19 302 LEU A C 1
ATOM 2311 O O . LEU A 1 302 ? 3.798 -27.600 65.959 1.00 89.19 302 LEU A O 1
ATOM 2315 N N . LEU A 1 303 ? 3.158 -25.510 66.490 1.00 85.94 303 LEU A N 1
ATOM 2316 C CA . LEU A 1 303 ? 1.759 -25.689 66.105 1.00 85.94 303 LEU A CA 1
ATOM 2317 C C . LEU A 1 303 ? 1.594 -25.078 64.720 1.00 85.94 303 LEU A C 1
ATOM 2319 O O . LEU A 1 303 ? 1.835 -23.881 64.545 1.00 85.94 303 LEU A O 1
ATOM 2323 N N . VAL A 1 304 ? 1.232 -25.897 63.737 1.00 88.88 304 VAL A N 1
ATOM 2324 C CA . VAL A 1 304 ? 1.132 -25.469 62.341 1.00 88.88 304 VAL A CA 1
ATOM 2325 C C . VAL A 1 304 ? -0.246 -25.755 61.776 1.00 88.88 304 VAL A C 1
ATOM 2327 O O . VAL A 1 304 ? -0.818 -26.812 62.017 1.00 88.88 304 VAL A O 1
ATOM 2330 N N . GLU A 1 305 ? -0.757 -24.824 60.992 1.00 86.19 305 GLU A N 1
ATOM 2331 C CA . GLU A 1 305 ? -1.960 -24.986 60.189 1.00 86.19 305 GLU A CA 1
ATOM 2332 C C . GLU A 1 305 ? -1.560 -25.524 58.811 1.00 86.19 305 GLU A C 1
ATOM 2334 O O . GLU A 1 305 ? -0.782 -24.888 58.088 1.00 86.19 305 GLU A O 1
ATOM 2339 N N . LYS A 1 306 ? -2.048 -26.724 58.472 1.00 85.75 306 LYS A N 1
ATOM 2340 C CA . LYS A 1 306 ? -1.712 -27.411 57.217 1.00 85.75 306 LYS A CA 1
ATOM 2341 C C . LYS A 1 306 ? -2.354 -26.763 56.007 1.00 85.75 306 LYS A C 1
ATOM 2343 O O . LYS A 1 306 ? -3.522 -26.390 56.069 1.00 85.75 306 LYS A O 1
ATOM 2348 N N . ASP A 1 307 ? -1.595 -26.710 54.911 1.00 74.19 307 ASP A N 1
ATOM 2349 C CA . ASP A 1 307 ? -2.063 -26.273 53.587 1.00 74.19 307 ASP A CA 1
ATOM 2350 C C . ASP A 1 307 ? -2.728 -24.880 53.610 1.00 74.19 307 ASP A C 1
ATOM 2352 O O . ASP A 1 307 ? -3.520 -24.527 52.734 1.00 74.19 307 ASP A O 1
ATOM 2356 N N . ALA A 1 308 ? -2.388 -24.069 54.620 1.00 74.94 308 ALA A N 1
ATOM 2357 C CA . ALA A 1 308 ? -3.009 -22.781 54.897 1.00 74.94 308 ALA A CA 1
ATOM 2358 C C . ALA A 1 308 ? -2.913 -21.846 53.686 1.00 74.94 308 ALA A C 1
ATOM 2360 O O . ALA A 1 308 ? -3.899 -21.226 53.301 1.00 74.94 308 ALA A O 1
ATOM 2361 N N . GLU A 1 309 ? -1.750 -21.791 53.028 1.00 78.50 309 GLU A N 1
ATOM 2362 C CA . GLU A 1 309 ? -1.561 -21.001 51.808 1.00 78.50 309 GLU A CA 1
ATOM 2363 C C . GLU A 1 309 ? -2.556 -21.378 50.695 1.00 78.50 309 GLU A C 1
ATOM 2365 O O . GLU A 1 309 ? -3.090 -20.500 50.018 1.00 78.50 309 GLU A O 1
ATOM 2370 N N . GLN A 1 310 ? -2.847 -22.667 50.517 1.00 71.25 310 GLN A N 1
ATOM 2371 C CA . GLN A 1 310 ? -3.752 -23.145 49.471 1.00 71.25 310 GLN A CA 1
ATOM 2372 C C . GLN A 1 310 ? -5.225 -22.941 49.852 1.00 71.25 310 GLN A C 1
ATOM 2374 O O . GLN A 1 310 ? -6.036 -22.569 49.008 1.00 71.25 310 GLN A O 1
ATOM 2379 N N . LEU A 1 311 ? -5.560 -23.105 51.133 1.00 68.81 311 LEU A N 1
ATOM 2380 C CA . LEU A 1 311 ? -6.890 -22.819 51.673 1.00 68.81 311 LEU A CA 1
ATOM 2381 C C . LEU A 1 311 ? -7.252 -21.331 51.560 1.00 68.81 311 LEU A C 1
ATOM 2383 O O . LEU A 1 311 ? -8.376 -21.007 51.181 1.00 68.81 311 LEU A O 1
ATOM 2387 N N . PHE A 1 312 ? -6.298 -20.427 51.809 1.00 66.69 312 PHE A N 1
ATOM 2388 C CA . PHE A 1 312 ? -6.519 -18.990 51.634 1.00 66.69 312 PHE A CA 1
ATOM 2389 C C . PHE A 1 312 ? -6.690 -18.599 50.160 1.00 66.69 312 PHE A C 1
ATOM 2391 O O . PHE A 1 312 ? -7.619 -17.851 49.851 1.00 66.69 312 PHE A O 1
ATOM 2398 N N . LYS A 1 313 ? -5.876 -19.156 49.249 1.00 62.59 313 LYS A N 1
ATOM 2399 C CA . LYS A 1 313 ? -6.013 -18.943 47.792 1.00 62.59 313 LYS A CA 1
ATOM 2400 C C . LYS A 1 313 ? -7.361 -19.415 47.234 1.00 62.59 313 LYS A C 1
ATOM 2402 O O . LYS A 1 313 ? -7.862 -18.823 46.288 1.00 62.59 313 LYS A O 1
ATOM 2407 N N . ASN A 1 314 ? -7.957 -20.449 47.828 1.00 57.97 314 ASN A N 1
ATOM 2408 C CA . ASN A 1 314 ? -9.227 -21.026 47.378 1.00 57.97 314 ASN A CA 1
ATOM 2409 C C . ASN A 1 314 ? -10.477 -20.368 47.999 1.00 57.97 314 ASN A C 1
ATOM 2411 O O . ASN A 1 314 ? -11.595 -20.773 47.684 1.00 57.97 314 ASN A O 1
ATOM 2415 N N . SER A 1 315 ? -10.325 -19.399 48.908 1.00 58.09 315 SER A N 1
ATOM 2416 C CA . SER A 1 315 ? -11.464 -18.762 49.583 1.00 58.09 315 SER A CA 1
ATOM 2417 C C . SER A 1 315 ? -12.136 -17.688 48.708 1.00 58.09 315 SER A C 1
ATOM 2419 O O . SER A 1 315 ? -11.453 -16.908 48.046 1.00 58.09 315 SER A O 1
ATOM 2421 N N . GLU A 1 316 ? -13.476 -17.589 48.747 1.00 42.38 316 GLU A N 1
ATOM 2422 C CA . GLU A 1 316 ? -14.277 -16.592 47.992 1.00 42.38 316 GLU A CA 1
ATOM 2423 C C . GLU A 1 316 ? -13.844 -15.132 48.243 1.00 42.38 316 GLU A C 1
ATOM 2425 O O . GLU A 1 316 ? -14.119 -14.238 47.445 1.00 42.38 316 GLU A O 1
ATOM 2430 N N . PHE A 1 317 ? -13.132 -14.879 49.343 1.00 45.12 317 PHE A N 1
ATOM 2431 C CA . PHE A 1 317 ? -12.630 -13.558 49.705 1.00 45.12 317 PHE A CA 1
ATOM 2432 C C . PHE A 1 317 ? -11.390 -13.136 48.896 1.00 45.12 317 PHE A C 1
ATOM 2434 O O . PHE A 1 317 ? -11.209 -11.940 48.678 1.00 45.12 317 PHE A O 1
ATOM 2441 N N . TYR A 1 318 ? -10.578 -14.085 48.404 1.00 42.91 318 TYR A N 1
ATOM 2442 C CA . TYR A 1 318 ? -9.462 -13.797 47.487 1.00 42.91 318 TYR A CA 1
ATOM 2443 C C . TYR A 1 318 ? -9.998 -13.326 46.118 1.00 42.91 318 TYR A C 1
ATOM 2445 O O . TYR A 1 318 ? -9.516 -12.342 45.562 1.00 42.91 318 TYR A O 1
ATOM 2453 N N . SER A 1 319 ? -11.109 -13.928 45.667 1.00 39.19 319 SER A N 1
ATOM 2454 C CA . SER A 1 319 ? -11.783 -13.646 44.387 1.00 39.19 319 SER A CA 1
ATOM 2455 C C . SER A 1 319 ? -12.414 -12.246 44.275 1.00 39.19 319 SER A C 1
ATOM 2457 O O . SER A 1 319 ? -12.598 -11.751 43.164 1.00 39.19 319 SER A O 1
ATOM 2459 N N . LEU A 1 320 ? -12.760 -11.583 45.385 1.00 39.28 320 LEU A N 1
ATOM 2460 C CA . LEU A 1 320 ? -13.373 -10.242 45.359 1.00 39.28 320 LEU A CA 1
ATOM 2461 C C . LEU A 1 320 ? -12.343 -9.101 45.300 1.00 39.28 320 LEU A C 1
ATOM 2463 O O . LEU A 1 320 ? -12.687 -7.991 44.893 1.00 39.28 320 LEU A O 1
ATOM 2467 N N . SER A 1 321 ? -11.092 -9.360 45.691 1.00 41.19 321 SER A N 1
ATOM 2468 C CA . SER A 1 321 ? -9.970 -8.415 45.578 1.00 41.19 321 SER A CA 1
ATOM 2469 C C . SER A 1 321 ? -9.216 -8.488 44.243 1.00 41.19 321 SER A C 1
ATOM 2471 O O . SER A 1 321 ? -8.396 -7.612 43.980 1.00 41.19 321 SER A O 1
ATOM 2473 N N . ASP A 1 322 ? -9.528 -9.465 43.385 1.00 40.59 322 ASP A N 1
ATOM 2474 C CA . ASP A 1 322 ? -8.835 -9.717 42.110 1.00 40.59 322 ASP A CA 1
ATOM 2475 C C . ASP A 1 322 ? -9.081 -8.665 41.015 1.00 40.59 322 ASP A C 1
ATOM 2477 O O . ASP A 1 322 ? -8.358 -8.643 40.022 1.00 40.59 322 ASP A O 1
ATOM 2481 N N . PHE A 1 323 ? -10.037 -7.741 41.163 1.00 40.78 323 PHE A N 1
ATOM 2482 C CA . PHE A 1 323 ? -10.267 -6.716 40.130 1.00 40.78 323 PHE A CA 1
ATOM 2483 C C . PHE A 1 323 ? -9.063 -5.779 39.905 1.00 40.78 323 PHE A C 1
ATOM 2485 O O . PHE A 1 323 ? -8.950 -5.211 38.821 1.00 40.78 323 PHE A O 1
ATOM 2492 N N . ASP A 1 324 ? -8.155 -5.660 40.884 1.00 41.41 324 ASP A N 1
ATOM 2493 C CA . ASP A 1 324 ? -6.889 -4.919 40.759 1.00 41.41 324 ASP A CA 1
ATOM 2494 C C . ASP A 1 324 ? -5.659 -5.839 40.505 1.00 41.41 324 ASP A C 1
ATOM 2496 O O . ASP A 1 324 ? -4.552 -5.324 40.341 1.00 41.41 324 ASP A O 1
ATOM 2500 N N . GLU A 1 325 ? -5.815 -7.176 40.465 1.00 46.31 325 GLU A N 1
ATOM 2501 C CA . GLU A 1 325 ? -4.730 -8.160 40.212 1.00 46.31 325 GLU A CA 1
ATOM 2502 C C . GLU A 1 325 ? -4.828 -8.878 38.849 1.00 46.31 325 GLU A C 1
ATOM 2504 O O . GLU A 1 325 ? -3.881 -9.556 38.443 1.00 46.31 325 GLU A O 1
ATOM 2509 N N . ILE A 1 326 ? -5.917 -8.697 38.091 1.00 56.38 326 ILE A N 1
ATOM 2510 C CA . ILE A 1 326 ? -6.010 -9.199 36.713 1.00 56.38 326 ILE A CA 1
ATOM 2511 C C . ILE A 1 326 ? -4.958 -8.496 35.844 1.00 56.38 326 ILE A C 1
ATOM 2513 O O . ILE A 1 326 ? -4.931 -7.270 35.739 1.00 56.38 326 ILE A O 1
ATOM 2517 N N . ASP A 1 327 ? -4.102 -9.279 35.183 1.00 64.94 327 ASP A N 1
ATOM 2518 C CA . ASP A 1 327 ? -3.139 -8.765 34.211 1.00 64.94 327 ASP A CA 1
ATOM 2519 C C . ASP A 1 327 ? -3.862 -8.139 33.005 1.00 64.94 327 ASP A C 1
ATOM 2521 O O . ASP A 1 327 ? -4.201 -8.794 32.014 1.00 64.94 327 ASP A O 1
ATOM 2525 N N . MET A 1 328 ? -4.073 -6.825 33.084 1.00 72.25 328 MET A N 1
ATOM 2526 C CA . MET A 1 328 ? -4.701 -6.032 32.030 1.00 72.25 328 MET A CA 1
ATOM 2527 C C . MET A 1 328 ? -3.782 -5.817 30.818 1.00 72.25 328 MET A C 1
ATOM 2529 O O . MET A 1 328 ? -4.191 -5.149 29.867 1.00 72.25 328 MET A O 1
ATOM 2533 N N . SER A 1 329 ? -2.551 -6.343 30.807 1.00 68.75 329 SER A N 1
ATOM 2534 C CA . SER A 1 329 ? -1.687 -6.318 29.618 1.00 68.75 329 SER A CA 1
ATOM 2535 C C . SER A 1 329 ? -2.082 -7.379 28.576 1.00 68.75 329 SER A C 1
ATOM 2537 O O . SER A 1 329 ? -1.811 -7.209 27.378 1.00 68.75 329 SER A O 1
ATOM 2539 N N . GLY A 1 330 ? -2.762 -8.442 29.028 1.00 74.25 330 GLY A N 1
ATOM 2540 C CA . GLY A 1 330 ? -3.241 -9.567 28.227 1.00 74.25 330 GLY A CA 1
ATOM 2541 C C . GLY A 1 330 ? -4.635 -9.373 27.614 1.00 74.25 330 GLY A C 1
ATOM 2542 O O . GLY A 1 330 ? -5.074 -8.259 27.329 1.00 74.25 330 GLY A O 1
ATOM 2543 N N . GLU A 1 331 ? -5.348 -10.481 27.386 1.00 77.12 331 GLU A N 1
ATOM 2544 C CA . GLU A 1 331 ? -6.697 -10.472 26.790 1.00 77.12 331 GLU A CA 1
ATOM 2545 C C . GLU A 1 331 ? -7.754 -9.837 27.700 1.00 77.12 331 GLU A C 1
ATOM 2547 O O . GLU A 1 331 ? -8.639 -9.144 27.205 1.00 77.12 331 GLU A O 1
ATOM 2552 N N . ALA A 1 332 ? -7.610 -9.968 29.022 1.00 78.25 332 ALA A N 1
ATOM 2553 C CA . ALA A 1 332 ? -8.473 -9.298 29.997 1.00 78.25 332 ALA A CA 1
ATOM 2554 C C . ALA A 1 332 ? -8.444 -7.761 29.866 1.00 78.25 332 ALA A C 1
ATOM 2556 O O . ALA A 1 332 ? -9.427 -7.079 30.152 1.00 78.25 332 ALA A O 1
ATOM 2557 N N . GLY A 1 333 ? -7.340 -7.210 29.347 1.00 82.56 333 GLY A N 1
ATOM 2558 C CA . GLY A 1 333 ? -7.201 -5.794 29.007 1.00 82.56 333 GLY A CA 1
ATOM 2559 C C . GLY A 1 333 ? -8.043 -5.326 27.820 1.00 82.56 333 GLY A C 1
ATOM 2560 O O . GLY A 1 333 ? -8.103 -4.126 27.558 1.00 82.56 333 GLY A O 1
ATOM 2561 N N . CYS A 1 334 ? -8.672 -6.248 27.088 1.00 87.44 334 CYS A N 1
ATOM 2562 C CA . CYS A 1 334 ? -9.587 -5.943 25.988 1.00 87.44 334 CYS A CA 1
ATOM 2563 C C . CYS A 1 334 ? -11.038 -5.768 26.464 1.00 87.44 334 CYS A C 1
ATOM 2565 O O . CYS A 1 334 ? -11.913 -5.512 25.640 1.00 87.44 334 CYS A O 1
ATOM 2567 N N . PHE A 1 335 ? -11.300 -5.894 27.767 1.00 89.44 335 PHE A N 1
ATOM 2568 C CA . PHE A 1 335 ? -12.613 -5.722 28.379 1.00 89.44 335 PHE A CA 1
ATOM 2569 C C . PHE A 1 335 ? -12.615 -4.547 29.364 1.00 89.44 335 PHE A C 1
ATOM 2571 O O . PHE A 1 335 ? -11.572 -4.059 29.809 1.00 89.44 335 PHE A O 1
ATOM 2578 N N . PHE A 1 336 ? -13.812 -4.069 29.690 1.00 89.75 336 PHE A N 1
ATOM 2579 C CA . PHE A 1 336 ? -14.054 -3.135 30.785 1.00 89.75 336 PHE A CA 1
ATOM 2580 C C . PHE A 1 336 ? -13.675 -3.795 32.116 1.00 89.75 336 PHE A C 1
ATOM 2582 O O . PHE A 1 336 ? -13.451 -5.006 32.189 1.00 89.75 336 PHE A O 1
ATOM 2589 N N . ARG A 1 337 ? -13.629 -3.018 33.204 1.00 81.62 337 ARG A N 1
ATOM 2590 C CA . ARG A 1 337 ? -13.269 -3.561 34.531 1.00 81.62 337 ARG A CA 1
ATOM 2591 C C . ARG A 1 337 ? -14.178 -4.699 34.999 1.00 81.62 337 ARG A C 1
ATOM 2593 O O . ARG A 1 337 ? -13.773 -5.496 35.832 1.00 81.62 337 ARG A O 1
ATOM 2600 N N . ASP A 1 338 ? -15.392 -4.786 34.465 1.00 80.56 338 ASP A N 1
ATOM 2601 C CA . ASP A 1 338 ? -16.326 -5.872 34.760 1.00 80.56 338 ASP A CA 1
ATOM 2602 C C . ASP A 1 338 ? -16.024 -7.197 34.043 1.00 80.56 338 ASP A C 1
ATOM 2604 O O . ASP A 1 338 ? -16.715 -8.178 34.317 1.00 80.56 338 ASP A O 1
ATOM 2608 N N . GLN A 1 339 ? -15.031 -7.232 33.144 1.00 82.25 339 GLN A N 1
ATOM 2609 C CA . GLN A 1 339 ? -14.639 -8.399 32.342 1.00 82.25 339 GLN A CA 1
ATOM 2610 C C . GLN A 1 339 ? -15.778 -9.003 31.504 1.00 82.25 339 GLN A C 1
ATOM 2612 O O . GLN A 1 339 ? -15.729 -10.166 31.113 1.00 82.25 339 GLN A O 1
ATOM 2617 N N . LYS A 1 340 ? -16.819 -8.213 31.219 1.00 82.44 340 LYS A N 1
ATOM 2618 C CA . LYS A 1 340 ? -17.957 -8.625 30.387 1.00 82.44 340 LYS A CA 1
ATOM 2619 C C . LYS A 1 340 ? -18.006 -7.815 29.110 1.00 82.44 340 LYS A C 1
ATOM 2621 O O . LYS A 1 340 ? -18.057 -8.365 28.018 1.00 82.44 340 LYS A O 1
ATOM 2626 N N . ARG A 1 341 ? -17.958 -6.490 29.238 1.00 88.62 341 ARG A N 1
ATOM 2627 C CA . ARG A 1 341 ? -18.105 -5.599 28.087 1.00 88.62 341 ARG A CA 1
ATOM 2628 C C . ARG A 1 341 ? -16.775 -5.425 27.379 1.00 88.62 341 ARG A C 1
ATOM 2630 O O . ARG A 1 341 ? -15.807 -4.945 27.963 1.00 88.62 341 ARG A O 1
ATOM 2637 N N . ARG A 1 342 ? -16.725 -5.818 26.111 1.00 90.69 342 ARG A N 1
ATOM 2638 C CA . ARG A 1 342 ? -15.534 -5.695 25.266 1.00 90.69 342 ARG A CA 1
ATOM 2639 C C . ARG A 1 342 ? -15.265 -4.241 24.874 1.00 90.69 342 ARG A C 1
ATOM 2641 O O . ARG A 1 342 ? -16.189 -3.503 24.549 1.00 90.69 342 ARG A O 1
ATOM 2648 N N . ILE A 1 343 ? -14.001 -3.842 24.843 1.00 94.19 343 ILE A N 1
ATOM 2649 C CA . ILE A 1 343 ? -13.569 -2.548 24.316 1.00 94.19 343 ILE A CA 1
ATOM 2650 C C . ILE A 1 343 ? -13.492 -2.646 22.789 1.00 94.19 343 ILE A C 1
ATOM 2652 O O . ILE A 1 343 ? -12.608 -3.308 22.249 1.00 94.19 343 ILE A O 1
ATOM 2656 N N . ASP A 1 344 ? -14.394 -1.956 22.097 1.00 95.00 344 ASP A N 1
ATOM 2657 C CA . ASP A 1 344 ? -14.434 -1.912 20.632 1.00 95.00 344 ASP A CA 1
ATOM 2658 C C . ASP A 1 344 ? -13.585 -0.758 20.072 1.00 95.00 344 ASP A C 1
ATOM 2660 O O . ASP A 1 344 ? -13.061 -0.843 18.965 1.00 95.00 344 ASP A O 1
ATOM 2664 N N . PHE A 1 345 ? -13.417 0.328 20.833 1.00 96.25 345 PHE A N 1
ATOM 2665 C CA . PHE A 1 345 ? -12.594 1.477 20.442 1.00 96.25 345 PHE A CA 1
ATOM 2666 C C . PHE A 1 345 ? -12.010 2.194 21.661 1.00 96.25 345 PHE A C 1
ATOM 2668 O O . PHE A 1 345 ? -12.578 2.148 22.753 1.00 96.25 345 PHE A O 1
ATOM 2675 N N . VAL A 1 346 ? -10.901 2.911 21.471 1.00 96.75 346 VAL A N 1
ATOM 2676 C CA . VAL A 1 346 ? -10.297 3.768 22.499 1.00 96.75 346 VAL A CA 1
ATOM 2677 C C . VAL A 1 346 ? -10.090 5.173 21.954 1.00 96.75 346 VAL A C 1
ATOM 2679 O O . VAL A 1 346 ? -9.532 5.347 20.872 1.00 96.75 346 VAL A O 1
ATOM 2682 N N . LEU A 1 347 ? -10.513 6.179 22.721 1.00 96.75 347 LEU A N 1
ATOM 2683 C CA . LEU A 1 347 ? -10.193 7.589 22.490 1.00 96.75 347 LEU A CA 1
ATOM 2684 C C . LEU A 1 347 ? -9.200 8.048 23.556 1.00 96.75 347 LEU A C 1
ATOM 2686 O O . LEU A 1 347 ? -9.436 7.838 24.743 1.00 96.75 347 LEU A O 1
ATOM 2690 N N . ALA A 1 348 ? -8.116 8.702 23.152 1.00 94.81 348 ALA A N 1
ATOM 2691 C CA . ALA A 1 348 ? -7.094 9.200 24.066 1.00 94.81 348 ALA A CA 1
ATOM 2692 C C . ALA A 1 348 ? -6.963 10.723 23.975 1.00 94.81 348 ALA A C 1
ATOM 2694 O O . ALA A 1 348 ? -7.081 11.304 22.891 1.00 94.81 348 ALA A O 1
ATOM 2695 N N . TYR A 1 349 ? -6.710 11.385 25.103 1.00 93.19 349 TYR A N 1
ATOM 2696 C CA . TYR A 1 349 ? -6.288 12.785 25.124 1.00 93.19 349 TYR A CA 1
ATOM 2697 C C . TYR A 1 349 ? -5.353 13.083 26.296 1.00 93.19 349 TYR A C 1
ATOM 2699 O O . TYR A 1 349 ? -5.467 12.498 27.369 1.00 93.19 349 TYR A O 1
ATOM 2707 N N . GLU A 1 350 ? -4.446 14.035 26.093 1.00 87.81 350 GLU A N 1
ATOM 2708 C CA . GLU A 1 350 ? -3.504 14.504 27.113 1.00 87.81 350 GLU A CA 1
ATOM 2709 C C . GLU A 1 350 ? -4.022 15.805 27.746 1.00 87.81 350 GLU A C 1
ATOM 2711 O O . GLU A 1 350 ? -4.502 16.703 27.046 1.00 87.81 350 GLU A O 1
ATOM 2716 N N . GLU A 1 351 ? -3.935 15.908 29.071 1.00 85.75 351 GLU A N 1
ATOM 2717 C CA . GLU A 1 351 ? -4.199 17.130 29.830 1.00 85.75 351 GLU A CA 1
ATOM 2718 C C . GLU A 1 351 ? -2.941 17.502 30.620 1.00 85.75 351 GLU A C 1
ATOM 2720 O O . GLU A 1 351 ? -2.473 16.740 31.465 1.00 85.75 351 GLU A O 1
ATOM 2725 N N . PHE A 1 352 ? -2.352 18.657 30.301 1.00 83.44 352 PHE A N 1
ATOM 2726 C CA . PHE A 1 352 ? -1.115 19.124 30.923 1.00 83.44 352 PHE A CA 1
ATOM 2727 C C . PHE A 1 352 ? -1.413 20.048 32.100 1.00 83.44 352 PHE A C 1
ATOM 2729 O O . PHE A 1 352 ? -2.200 20.986 31.968 1.00 83.44 352 PHE A O 1
ATOM 2736 N N . ASP A 1 353 ? -0.702 19.866 33.214 1.00 77.69 353 ASP A N 1
ATOM 2737 C CA . ASP A 1 353 ? -0.932 20.655 34.434 1.00 77.69 353 ASP A CA 1
ATOM 2738 C C . ASP A 1 353 ? -0.630 22.154 34.228 1.00 77.69 353 ASP A C 1
ATOM 2740 O O . ASP A 1 353 ? -1.251 23.019 34.843 1.00 77.69 353 ASP A O 1
ATOM 2744 N N . ASN A 1 354 ? 0.313 22.470 33.331 1.00 74.56 354 ASN A N 1
ATOM 2745 C CA . ASN A 1 354 ? 0.776 23.838 33.061 1.00 74.56 354 ASN A CA 1
ATOM 2746 C C . ASN A 1 354 ? 0.104 24.501 31.845 1.00 74.56 354 ASN A C 1
ATOM 2748 O O . ASN A 1 354 ? 0.236 25.711 31.664 1.00 74.56 354 ASN A O 1
ATOM 2752 N N . GLU A 1 355 ? -0.592 23.732 31.006 1.00 78.44 355 GLU A N 1
ATOM 2753 C CA . GLU A 1 355 ? -1.235 24.212 29.777 1.00 78.44 355 GLU A CA 1
ATOM 2754 C C . GLU A 1 355 ? -2.656 23.637 29.694 1.00 78.44 355 GLU A C 1
ATOM 2756 O O . GLU A 1 355 ? -2.883 22.623 29.027 1.00 78.44 355 GLU A O 1
ATOM 2761 N N . PRO A 1 356 ? -3.632 24.257 30.386 1.00 75.44 356 PRO A N 1
ATOM 2762 C CA . PRO A 1 356 ? -5.002 23.772 30.361 1.00 75.44 356 PRO A CA 1
ATOM 2763 C C . PRO A 1 356 ? -5.579 23.870 28.947 1.00 75.44 356 PRO A C 1
ATOM 2765 O O . PRO A 1 356 ? -5.364 24.853 28.230 1.00 75.44 356 PRO A O 1
ATOM 2768 N N . ALA A 1 357 ? -6.359 22.859 28.563 1.00 81.00 357 ALA A N 1
ATOM 2769 C CA . ALA A 1 357 ? -6.998 22.811 27.256 1.00 81.00 357 ALA A CA 1
ATOM 2770 C C . ALA A 1 357 ? -7.837 24.074 26.994 1.00 81.00 357 ALA A C 1
ATOM 2772 O O . ALA A 1 357 ? -8.517 24.605 27.882 1.00 81.00 357 ALA A O 1
ATOM 2773 N N . SER A 1 358 ? -7.824 24.547 25.744 1.00 86.50 358 SER A N 1
ATOM 2774 C CA . SER A 1 358 ? -8.591 25.732 25.364 1.00 86.50 358 SER A CA 1
ATOM 2775 C C . SER A 1 358 ? -10.087 25.539 25.669 1.00 86.50 358 SER A C 1
ATOM 2777 O O . SER A 1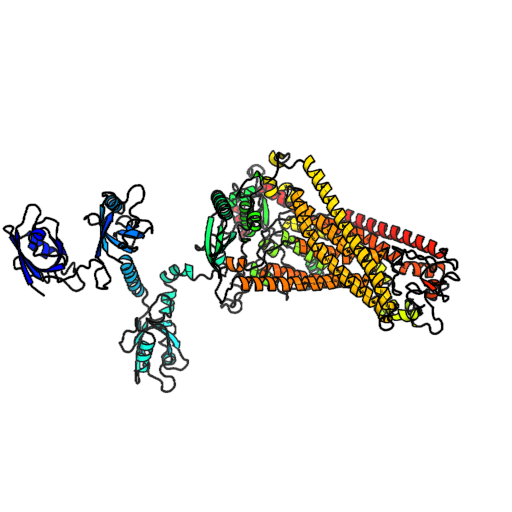 358 ? -10.630 24.430 25.592 1.00 86.50 358 SER A O 1
ATOM 2779 N N . LYS A 1 359 ? -10.798 26.632 25.985 1.00 88.38 359 LYS A N 1
ATOM 2780 C CA . LYS A 1 359 ? -12.255 26.579 26.230 1.00 88.38 359 LYS A CA 1
ATOM 2781 C C . LYS A 1 359 ? -13.020 25.974 25.048 1.00 88.38 359 LYS A C 1
ATOM 2783 O O . LYS A 1 359 ? -14.067 25.361 25.250 1.00 88.38 359 LYS A O 1
ATOM 2788 N N . GLU A 1 360 ? -12.511 26.160 23.834 1.00 88.75 360 GLU A N 1
ATOM 2789 C CA . GLU A 1 360 ? -13.083 25.614 22.608 1.00 88.75 360 GLU A CA 1
ATOM 2790 C C . GLU A 1 360 ? -12.872 24.098 22.516 1.00 88.75 360 GLU A C 1
ATOM 2792 O O . GLU A 1 360 ? -13.849 23.366 22.363 1.00 88.75 360 GLU A O 1
ATOM 2797 N N . THR A 1 361 ? -11.652 23.615 22.764 1.00 89.38 361 THR A N 1
ATOM 2798 C CA . THR A 1 361 ? -11.311 22.183 22.839 1.00 89.38 361 THR A CA 1
ATOM 2799 C C . THR A 1 361 ? -12.202 21.444 23.841 1.00 89.38 361 THR A C 1
ATOM 2801 O O . THR A 1 361 ? -12.824 20.433 23.511 1.00 89.38 361 THR A O 1
ATOM 2804 N N . LEU A 1 362 ? -12.346 21.988 25.056 1.00 90.81 362 LEU A N 1
ATOM 2805 C CA . LEU A 1 362 ? -13.208 21.414 26.096 1.00 90.81 362 LEU A CA 1
ATOM 2806 C C . LEU A 1 362 ? -14.686 21.397 25.686 1.00 90.81 362 LEU A C 1
ATOM 2808 O O . LEU A 1 362 ? -15.422 20.465 26.024 1.00 90.81 362 LEU A O 1
ATOM 2812 N N . ARG A 1 363 ? -15.141 22.428 24.964 1.00 93.00 363 ARG A N 1
ATOM 2813 C CA . ARG A 1 363 ? -16.513 22.515 24.453 1.00 93.00 363 ARG A CA 1
ATOM 2814 C C . ARG A 1 363 ? -16.766 21.469 23.370 1.00 93.00 363 ARG A C 1
ATOM 2816 O O . ARG A 1 363 ? -17.806 20.811 23.434 1.00 93.00 363 ARG A O 1
ATOM 2823 N N . TYR A 1 364 ? -15.852 21.314 22.411 1.00 93.94 364 TYR A N 1
ATOM 2824 C CA . TYR A 1 364 ? -15.959 20.308 21.353 1.00 93.94 364 TYR A CA 1
ATOM 2825 C C . TYR A 1 364 ? -15.962 18.900 21.932 1.00 93.94 364 TYR A C 1
ATOM 2827 O O . TYR A 1 364 ? -16.915 18.163 21.680 1.00 93.94 364 TYR A O 1
ATOM 2835 N N . ARG A 1 365 ? -15.017 18.575 22.82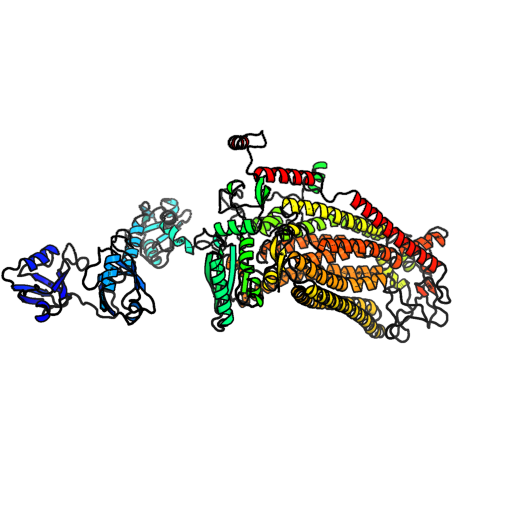3 1.00 93.88 365 ARG A N 1
ATOM 2836 C CA . ARG A 1 365 ? -14.953 17.263 23.482 1.00 93.88 365 ARG A CA 1
ATOM 2837 C C . ARG A 1 365 ? -16.242 16.929 24.240 1.00 93.88 365 ARG A C 1
ATOM 2839 O O . ARG A 1 365 ? -16.844 15.888 24.001 1.00 93.88 365 ARG A O 1
ATOM 2846 N N . ARG A 1 366 ? -16.741 17.838 25.094 1.00 93.06 366 ARG A N 1
ATOM 2847 C CA . ARG A 1 366 ? -17.997 17.612 25.841 1.00 93.06 366 ARG A CA 1
ATOM 2848 C C . ARG A 1 366 ? -19.206 17.433 24.930 1.00 93.06 366 ARG A C 1
ATOM 2850 O O . ARG A 1 366 ? -20.069 16.605 25.212 1.00 93.06 366 ARG A O 1
ATOM 2857 N N . ARG A 1 367 ? -19.312 18.237 23.868 1.00 93.94 367 ARG A N 1
ATOM 2858 C CA . ARG A 1 367 ? -20.444 18.157 22.936 1.00 93.94 367 ARG A CA 1
ATOM 2859 C C . ARG A 1 367 ? -20.415 16.862 22.135 1.00 93.94 367 ARG A C 1
ATOM 2861 O O . ARG A 1 367 ? -21.470 16.256 21.968 1.00 93.94 367 ARG A O 1
ATOM 2868 N N . TYR A 1 368 ? -19.229 16.450 21.703 1.00 95.44 368 TYR A N 1
ATOM 2869 C CA . TYR A 1 368 ? -19.003 15.192 21.012 1.00 95.44 368 TYR A CA 1
ATOM 2870 C C . TYR A 1 368 ? -19.393 13.996 21.889 1.00 95.44 368 TYR A C 1
ATOM 2872 O O . TYR A 1 368 ? -20.307 13.259 21.529 1.00 95.44 368 TYR A O 1
ATOM 2880 N N . MET A 1 369 ? -18.838 13.893 23.104 1.00 94.50 369 MET A N 1
ATOM 2881 C CA . MET A 1 369 ? -19.169 12.812 24.046 1.00 94.50 369 MET A CA 1
ATOM 2882 C C . MET A 1 369 ? -20.665 12.758 24.383 1.00 94.50 369 MET A C 1
ATOM 2884 O O . MET A 1 369 ? -21.264 11.687 24.395 1.00 94.50 369 MET A O 1
ATOM 2888 N N . LYS A 1 370 ? -21.313 13.915 24.582 1.00 92.69 370 LYS A N 1
ATOM 2889 C CA . LYS A 1 370 ? -22.765 13.976 24.818 1.00 92.69 370 LYS A CA 1
ATOM 2890 C C . LYS A 1 370 ? -23.579 13.474 23.622 1.00 92.69 370 LYS A C 1
ATOM 2892 O O . LYS A 1 370 ? -24.677 12.961 23.811 1.00 92.69 370 LYS A O 1
ATOM 2897 N N . ASN A 1 371 ? -23.102 13.685 22.398 1.00 92.00 371 ASN A N 1
ATOM 2898 C CA . ASN A 1 371 ? -23.780 13.188 21.206 1.00 92.00 371 ASN A CA 1
ATOM 2899 C C . ASN A 1 371 ? -23.554 11.687 21.017 1.00 92.00 371 ASN A C 1
ATOM 2901 O O . ASN A 1 371 ? -24.522 11.005 20.709 1.00 92.00 371 ASN A O 1
ATOM 2905 N N . LEU A 1 372 ? -22.360 11.166 21.306 1.00 93.44 372 LEU A N 1
ATOM 2906 C CA . LEU A 1 372 ? -22.120 9.721 21.288 1.00 93.44 372 LEU A CA 1
ATOM 2907 C C . LEU A 1 372 ? -22.979 8.969 22.319 1.00 93.44 372 LEU A C 1
ATOM 2909 O O . LEU A 1 372 ? -23.531 7.920 22.010 1.00 93.44 372 LEU A O 1
ATOM 2913 N N . GLN A 1 373 ? -23.193 9.547 23.507 1.00 90.12 373 GLN A N 1
ATOM 2914 C CA . GLN A 1 373 ? -24.117 8.991 24.508 1.00 90.12 373 GLN A CA 1
ATOM 2915 C C . GLN A 1 373 ? -25.568 8.886 24.006 1.00 90.12 373 GLN A C 1
ATOM 2917 O O . GLN A 1 373 ? -26.313 8.024 24.463 1.00 90.12 373 GLN A O 1
ATOM 2922 N N . LYS A 1 374 ? -25.997 9.738 23.061 1.00 89.38 374 LYS A N 1
ATOM 2923 C CA . LYS A 1 374 ? -27.340 9.624 22.458 1.00 89.38 374 LYS A CA 1
ATOM 2924 C C . LYS A 1 374 ? -27.457 8.426 21.521 1.00 89.38 374 LYS A C 1
ATOM 2926 O O . LYS A 1 374 ? -28.564 7.931 21.353 1.00 89.38 374 LYS A O 1
ATOM 2931 N N . SER A 1 375 ? -26.342 7.971 20.953 1.00 85.75 375 SER A N 1
ATOM 2932 C CA . SER A 1 375 ? -26.263 6.751 20.144 1.00 85.75 375 SER A CA 1
ATOM 2933 C C . SER A 1 375 ? -26.184 5.480 21.000 1.00 85.75 375 SER A C 1
ATOM 2935 O O . SER A 1 375 ? -25.896 4.418 20.466 1.00 85.75 375 SER A O 1
ATOM 2937 N N . GLN A 1 376 ? -26.425 5.584 22.317 1.00 90.31 376 GLN A N 1
ATOM 2938 C CA . GLN A 1 376 ? -26.439 4.468 23.273 1.00 90.31 376 GLN A CA 1
ATOM 2939 C C . GLN A 1 376 ? -25.111 3.704 23.387 1.00 90.31 376 GLN A C 1
ATOM 2941 O O . GLN A 1 376 ? -25.089 2.572 23.851 1.00 90.31 376 GLN A O 1
ATOM 2946 N N . LEU A 1 377 ? -23.993 4.329 23.012 1.00 91.38 377 LEU A N 1
ATOM 2947 C CA . LEU A 1 377 ? -22.669 3.778 23.283 1.00 91.38 377 LEU A CA 1
ATOM 2948 C C . LEU A 1 377 ? -22.354 3.822 24.779 1.00 91.38 377 LEU A C 1
ATOM 2950 O O . LEU A 1 377 ? -22.718 4.772 25.482 1.00 91.38 377 LEU A O 1
ATOM 2954 N N . GLU A 1 378 ? -21.620 2.816 25.240 1.00 91.62 378 GLU A N 1
ATOM 2955 C CA . GLU A 1 378 ? -21.167 2.717 26.620 1.00 91.62 378 GLU A CA 1
ATOM 2956 C C . GLU A 1 378 ? -19.698 3.118 26.743 1.00 91.62 378 GLU A C 1
ATOM 2958 O O . GLU A 1 378 ? -18.880 2.831 25.867 1.00 91.62 378 GLU A O 1
ATOM 2963 N N . PHE A 1 379 ? -19.367 3.800 27.843 1.00 94.38 379 PHE A N 1
ATOM 2964 C CA . PHE A 1 379 ? -18.046 4.385 28.057 1.00 94.38 379 PHE A CA 1
ATOM 2965 C C . PHE A 1 379 ? -17.489 4.043 29.434 1.00 94.38 379 PHE A C 1
ATOM 2967 O O . PHE A 1 379 ? -18.220 4.071 30.426 1.00 94.38 379 PHE A O 1
ATOM 2974 N N . GLU A 1 380 ? -16.180 3.825 29.496 1.00 93.19 380 GLU A N 1
ATOM 2975 C CA . GLU A 1 380 ? -15.404 3.733 30.734 1.00 93.19 380 GLU A CA 1
ATOM 2976 C C . GLU A 1 380 ? -14.154 4.609 30.592 1.00 93.19 380 GLU A C 1
ATOM 2978 O O . GLU A 1 380 ? -13.462 4.543 29.577 1.00 93.19 380 GLU A O 1
ATOM 2983 N N . GLU A 1 381 ? -13.890 5.471 31.575 1.00 92.00 381 GLU A N 1
ATOM 2984 C CA . GLU A 1 381 ? -12.747 6.389 31.552 1.00 92.00 381 GLU A CA 1
ATOM 2985 C C . GLU A 1 381 ? -11.655 5.913 32.514 1.00 92.00 381 GLU A C 1
ATOM 2987 O O . GLU A 1 381 ? -11.933 5.595 33.670 1.00 92.00 381 GLU A O 1
ATOM 2992 N N . GLU A 1 382 ? -10.416 5.910 32.033 1.00 87.88 382 GLU A N 1
ATOM 2993 C CA . GLU A 1 382 ? -9.203 5.626 32.795 1.00 87.88 382 GLU A CA 1
ATOM 2994 C C . GLU A 1 382 ? -8.230 6.792 32.706 1.00 87.88 382 GLU A C 1
ATOM 2996 O O . GLU A 1 382 ? -8.195 7.524 31.713 1.00 87.88 382 GLU A O 1
ATOM 3001 N N . GLN A 1 383 ? -7.414 6.946 33.744 1.00 87.00 383 GLN A N 1
ATOM 3002 C CA . GLN A 1 383 ? -6.418 8.006 33.823 1.00 87.00 383 GLN A CA 1
ATOM 3003 C C . GLN A 1 383 ? -5.061 7.419 34.174 1.00 87.00 383 GLN A C 1
ATOM 3005 O O . GLN A 1 383 ? -4.924 6.706 35.167 1.00 87.00 383 GLN A O 1
ATOM 3010 N N . SER A 1 384 ? -4.058 7.787 33.384 1.00 82.12 384 SER A N 1
ATOM 3011 C CA . SER A 1 384 ? -2.682 7.337 33.554 1.00 82.12 384 SER A CA 1
ATOM 3012 C C . SER A 1 384 ? -1.785 8.552 33.805 1.00 82.12 384 SER A C 1
ATOM 3014 O O . SER A 1 384 ? -1.791 9.502 33.010 1.00 82.12 384 SER A O 1
ATOM 3016 N N . PRO A 1 385 ? -1.021 8.583 34.911 1.00 77.25 385 PRO A N 1
ATOM 3017 C CA . PRO A 1 385 ? -0.169 9.720 35.231 1.00 77.25 385 PRO A CA 1
ATOM 3018 C C . PRO A 1 385 ? 1.005 9.821 34.246 1.00 77.25 385 PRO A C 1
ATOM 3020 O O . PRO A 1 385 ? 1.625 8.827 33.875 1.00 77.25 385 PRO A O 1
ATOM 3023 N N . THR A 1 386 ? 1.355 11.044 33.845 1.00 72.31 386 THR A N 1
ATOM 3024 C CA . THR A 1 386 ? 2.523 11.335 32.995 1.00 72.31 386 THR A CA 1
ATOM 3025 C C . THR A 1 386 ? 3.421 12.390 33.646 1.00 72.31 386 THR A C 1
ATOM 3027 O O . THR A 1 386 ? 3.013 13.090 34.568 1.00 72.31 386 THR A O 1
ATOM 3030 N N . LYS A 1 387 ? 4.655 12.584 33.149 1.00 69.88 387 LYS A N 1
ATOM 3031 C CA . LYS A 1 387 ? 5.584 13.588 33.715 1.00 69.88 387 LYS A CA 1
ATOM 3032 C C . LYS A 1 387 ? 5.077 15.037 33.716 1.00 69.88 387 LYS A C 1
ATOM 3034 O O . LYS A 1 387 ? 5.649 15.854 34.432 1.00 69.88 387 LYS A O 1
ATOM 3039 N N . LYS A 1 388 ? 4.118 15.390 32.855 1.00 71.69 388 LYS A N 1
ATOM 3040 C CA . LYS A 1 388 ? 3.661 16.777 32.640 1.00 71.69 388 LYS A CA 1
ATOM 3041 C C . LYS A 1 388 ? 2.150 16.965 32.862 1.00 71.69 388 LYS A C 1
ATOM 3043 O O . LYS A 1 388 ? 1.644 18.040 32.542 1.00 71.69 388 LYS A O 1
ATOM 3048 N N . GLY A 1 389 ? 1.449 15.938 33.343 1.00 81.94 389 GLY A N 1
ATOM 3049 C CA . GLY A 1 389 ? -0.005 15.938 33.515 1.00 81.94 389 GLY A CA 1
ATOM 3050 C C . GLY A 1 389 ? -0.593 14.528 33.454 1.00 81.94 389 GLY A C 1
ATOM 3051 O O . GLY A 1 389 ? 0.073 13.563 33.833 1.00 81.94 389 GLY A O 1
ATOM 3052 N N . HIS A 1 390 ? -1.806 14.386 32.929 1.00 85.31 390 HIS A N 1
ATOM 3053 C CA . HIS A 1 390 ? -2.556 13.126 32.907 1.00 85.31 390 HIS A CA 1
ATOM 3054 C C . HIS A 1 390 ? -2.949 12.739 31.476 1.00 85.31 390 HIS A C 1
ATOM 3056 O O . HIS A 1 390 ? -3.341 13.582 30.667 1.00 85.31 390 HIS A O 1
ATOM 3062 N N . LEU A 1 391 ? -2.831 11.451 31.155 1.00 88.44 391 LEU A N 1
ATOM 3063 C CA . LEU A 1 391 ? -3.335 10.867 29.917 1.00 88.44 391 LEU A CA 1
ATOM 3064 C C . LEU A 1 391 ? -4.674 10.197 30.221 1.00 88.44 391 LEU A C 1
ATOM 3066 O O . LEU A 1 391 ? -4.756 9.346 31.102 1.00 88.44 391 LEU A O 1
ATOM 3070 N N . HIS A 1 392 ? -5.716 10.599 29.506 1.00 92.38 392 HIS A N 1
ATOM 3071 C CA . HIS A 1 392 ? -7.061 10.066 29.674 1.00 92.38 392 HIS A CA 1
ATOM 3072 C C . HIS A 1 392 ? -7.373 9.099 28.542 1.00 92.38 392 HIS A C 1
ATOM 3074 O O . HIS A 1 392 ? -7.193 9.437 27.368 1.00 92.38 392 HIS A O 1
ATOM 3080 N N . PHE A 1 393 ? -7.900 7.932 28.898 1.00 95.06 393 PHE A N 1
ATOM 3081 C CA . PHE A 1 393 ? -8.385 6.925 27.967 1.00 95.06 393 PHE A CA 1
ATOM 3082 C C . PHE A 1 393 ? -9.880 6.732 28.155 1.00 95.06 393 PHE A C 1
ATOM 3084 O O . PHE A 1 393 ? -10.337 6.390 29.240 1.00 95.06 393 PHE A O 1
ATOM 3091 N N . ILE A 1 394 ? -10.643 6.915 27.085 1.00 96.00 394 ILE A N 1
ATOM 3092 C CA . ILE A 1 394 ? -12.069 6.618 27.039 1.00 96.00 394 ILE A CA 1
ATOM 3093 C C . ILE A 1 394 ? -12.235 5.331 26.239 1.00 96.00 394 ILE A C 1
ATOM 3095 O O . ILE A 1 394 ? -12.051 5.318 25.020 1.00 96.00 394 ILE A O 1
ATOM 3099 N N . LYS A 1 395 ? -12.588 4.255 26.933 1.00 95.88 395 LYS A N 1
ATOM 3100 C CA . LYS A 1 395 ? -12.950 2.965 26.350 1.00 95.88 395 LYS A CA 1
ATOM 3101 C C . LYS A 1 395 ? -14.384 3.051 25.838 1.00 95.88 395 LYS A C 1
ATOM 3103 O O . LYS A 1 395 ? -15.251 3.575 26.535 1.00 95.88 395 LYS A O 1
ATOM 3108 N N . VAL A 1 396 ? -14.627 2.549 24.634 1.00 96.69 396 VAL A N 1
ATOM 3109 C CA . VAL A 1 396 ? -15.930 2.568 23.960 1.00 96.69 396 VAL A CA 1
ATOM 3110 C C . VAL A 1 396 ? -16.394 1.134 23.740 1.00 96.69 396 VAL A C 1
ATOM 3112 O O . VAL A 1 396 ? -15.648 0.331 23.183 1.00 96.69 396 VAL A O 1
ATOM 3115 N N . HIS A 1 397 ? -17.622 0.834 24.152 1.00 95.56 397 HIS A N 1
ATOM 3116 C CA . HIS A 1 397 ? -18.300 -0.436 23.904 1.00 95.56 397 HIS A CA 1
ATOM 3117 C C . HIS A 1 397 ? -19.597 -0.195 23.123 1.00 95.56 397 HIS A C 1
ATOM 3119 O O . HIS A 1 397 ? -20.347 0.740 23.425 1.00 95.56 397 HIS A O 1
ATOM 3125 N N . VAL A 1 398 ? -19.856 -1.038 22.124 1.00 95.38 398 VAL A N 1
ATOM 3126 C CA . VAL A 1 398 ? -21.087 -1.051 21.328 1.00 95.38 398 VAL A CA 1
ATOM 3127 C C . VAL A 1 398 ? -22.022 -2.147 21.861 1.00 95.38 398 VAL A C 1
ATOM 3129 O O . VAL A 1 398 ? -21.724 -3.333 21.687 1.00 95.38 398 VAL A O 1
ATOM 3132 N N . PRO A 1 399 ? -23.162 -1.796 22.481 1.00 93.56 399 PRO A N 1
ATOM 3133 C CA . PRO A 1 399 ? -24.116 -2.790 22.968 1.00 93.56 399 PRO A CA 1
ATOM 3134 C C . PRO A 1 399 ? -24.703 -3.659 21.851 1.00 93.56 399 PRO A C 1
ATOM 3136 O O . PRO A 1 399 ? -24.727 -3.271 20.679 1.00 93.56 399 PRO A O 1
ATOM 3139 N N . TRP A 1 400 ? -25.227 -4.827 22.222 1.00 92.50 400 TRP A N 1
ATOM 3140 C CA . TRP A 1 400 ? -25.798 -5.802 21.288 1.00 92.50 400 TRP A CA 1
ATOM 3141 C C . TRP A 1 400 ? -26.930 -5.221 20.428 1.00 92.50 400 TRP A C 1
ATOM 3143 O O . TRP A 1 400 ? -26.963 -5.426 19.217 1.00 92.50 400 TRP A O 1
ATOM 3153 N N . GLU A 1 401 ? -27.828 -4.433 21.016 1.00 90.56 401 GLU A N 1
ATOM 3154 C CA . GLU A 1 401 ? -28.958 -3.821 20.311 1.00 90.56 401 GLU A CA 1
ATOM 3155 C C . GLU A 1 401 ? -28.491 -2.807 19.261 1.00 90.56 401 GLU A C 1
ATOM 3157 O O . GLU A 1 401 ? -29.047 -2.734 18.163 1.00 90.56 401 GLU A O 1
ATOM 3162 N N . VAL A 1 402 ? -27.435 -2.054 19.583 1.00 92.50 402 VAL A N 1
ATOM 3163 C CA . VAL A 1 402 ? -26.807 -1.102 18.661 1.00 92.50 402 VAL A CA 1
ATOM 3164 C C . VAL A 1 402 ? -26.117 -1.858 17.525 1.00 92.50 402 VAL A C 1
ATOM 3166 O O . VAL A 1 402 ? -26.266 -1.476 16.365 1.00 92.50 402 VAL A O 1
ATOM 3169 N N . MET A 1 403 ? -25.436 -2.969 17.831 1.00 94.31 403 MET A N 1
ATOM 3170 C CA . MET A 1 403 ? -24.839 -3.841 16.817 1.00 94.31 403 MET A CA 1
ATOM 3171 C C . MET A 1 403 ? -25.881 -4.398 15.846 1.00 94.31 403 MET A C 1
ATOM 3173 O O . MET A 1 403 ? -25.663 -4.325 14.643 1.00 94.31 403 MET A O 1
ATOM 3177 N N . LEU A 1 404 ? -27.022 -4.903 16.330 1.00 92.38 404 LEU A N 1
ATOM 3178 C CA . LEU A 1 404 ? -28.092 -5.419 15.467 1.00 92.38 404 LEU A CA 1
ATOM 3179 C C . LEU A 1 404 ? -28.631 -4.350 14.509 1.00 92.38 404 LEU A C 1
ATOM 3181 O O . LEU A 1 404 ? -28.797 -4.618 13.319 1.00 92.38 404 LEU A O 1
ATOM 3185 N N . PHE A 1 405 ? -28.875 -3.141 15.023 1.00 92.06 405 PHE A N 1
ATOM 3186 C CA . PHE A 1 405 ? -29.370 -2.022 14.224 1.00 92.06 405 PHE A CA 1
ATOM 3187 C C . PHE A 1 405 ? -28.370 -1.622 13.133 1.00 92.06 405 PHE A C 1
ATOM 3189 O O . PHE A 1 405 ? -28.727 -1.577 11.956 1.00 92.06 405 PHE A O 1
ATOM 3196 N N . TYR A 1 406 ? -27.108 -1.384 13.503 1.00 92.00 406 TYR A N 1
ATOM 3197 C CA . TYR A 1 406 ? -26.084 -0.964 12.547 1.00 92.00 406 TYR A CA 1
ATOM 3198 C C . TYR A 1 406 ? -25.650 -2.084 11.601 1.00 92.00 406 TYR A C 1
ATOM 3200 O O . TYR A 1 406 ? -25.300 -1.788 10.465 1.00 92.00 406 TYR A O 1
ATOM 3208 N N . ALA A 1 407 ? -25.692 -3.354 12.010 1.00 92.25 407 ALA A N 1
ATOM 3209 C CA . ALA A 1 407 ? -25.406 -4.477 11.118 1.00 92.25 407 ALA A CA 1
ATOM 3210 C C . ALA A 1 407 ? -26.426 -4.567 9.973 1.00 92.25 407 ALA A C 1
ATOM 3212 O O . ALA A 1 407 ? -26.045 -4.843 8.836 1.00 92.25 407 ALA A O 1
ATOM 3213 N N . GLU A 1 408 ? -27.706 -4.299 10.250 1.00 90.94 408 GLU A N 1
ATOM 3214 C CA . GLU A 1 408 ? -28.744 -4.209 9.217 1.00 90.94 408 GLU A CA 1
ATOM 3215 C C . GLU A 1 408 ? -28.595 -2.925 8.393 1.00 90.94 408 GLU A C 1
ATOM 3217 O O . GLU A 1 408 ? -28.642 -2.976 7.167 1.00 90.94 408 GLU A O 1
ATOM 3222 N N . GLU A 1 409 ? -28.318 -1.782 9.033 1.00 87.06 409 GLU A N 1
ATOM 3223 C CA . GLU A 1 409 ? -28.099 -0.517 8.324 1.00 87.06 409 GLU A CA 1
ATOM 3224 C C . GLU A 1 409 ? -26.922 -0.615 7.335 1.00 87.06 409 GLU A C 1
ATOM 3226 O O . GLU A 1 409 ? -27.017 -0.178 6.187 1.00 87.06 409 GLU A O 1
ATOM 3231 N N . LEU A 1 410 ? -25.805 -1.201 7.768 1.00 87.56 410 LEU A N 1
ATOM 3232 C CA . LEU A 1 410 ? -24.569 -1.342 6.995 1.00 87.56 410 LEU A CA 1
ATOM 3233 C C . LEU A 1 410 ? -24.570 -2.561 6.056 1.00 87.56 410 LEU A C 1
ATOM 3235 O O . LEU A 1 410 ? -23.534 -2.841 5.444 1.00 87.56 410 LEU A O 1
ATOM 3239 N N . ASN A 1 411 ? -25.707 -3.258 5.928 1.00 88.38 411 ASN A N 1
ATOM 3240 C CA . ASN A 1 411 ? -25.891 -4.438 5.081 1.00 88.38 411 ASN A CA 1
ATOM 3241 C C . ASN A 1 411 ? -24.827 -5.527 5.316 1.00 88.38 411 ASN A C 1
ATOM 3243 O O . ASN A 1 411 ? -24.266 -6.076 4.369 1.00 88.38 411 ASN A O 1
ATOM 3247 N N . PHE A 1 412 ? -24.520 -5.849 6.576 1.00 90.31 412 PHE A N 1
ATOM 3248 C CA . PHE A 1 412 ? -23.577 -6.931 6.879 1.00 90.31 412 PHE A CA 1
ATOM 3249 C C . PHE A 1 412 ? -24.062 -8.262 6.297 1.00 90.31 412 PHE A C 1
ATOM 3251 O O . PHE A 1 412 ? -25.261 -8.490 6.148 1.00 90.31 412 PHE A O 1
ATOM 3258 N N . LYS A 1 413 ? -23.133 -9.160 5.965 1.00 89.06 413 LYS A N 1
ATOM 3259 C CA . LYS A 1 413 ? -23.457 -10.507 5.487 1.00 89.06 413 LYS A CA 1
ATOM 3260 C C . LYS A 1 413 ? -23.364 -11.490 6.657 1.00 89.06 413 LYS A C 1
ATOM 3262 O O . LYS A 1 413 ? -22.286 -11.700 7.200 1.00 89.06 413 LYS A O 1
ATOM 3267 N N . GLY A 1 414 ? -24.492 -12.072 7.062 1.00 89.75 414 GLY A N 1
ATOM 3268 C CA . GLY A 1 414 ? -24.563 -13.065 8.137 1.00 89.75 414 GLY A CA 1
ATOM 3269 C C . GLY A 1 414 ? -24.359 -14.502 7.627 1.00 89.75 414 GLY A C 1
ATOM 3270 O O . GLY A 1 414 ? -24.785 -14.810 6.508 1.00 89.75 414 GLY A O 1
ATOM 3271 N N . PRO A 1 415 ? -23.742 -15.401 8.418 1.00 91.62 415 PRO A N 1
ATOM 3272 C CA . PRO A 1 415 ? -23.477 -16.788 8.026 1.00 91.62 415 PRO A CA 1
ATOM 3273 C C . PRO A 1 415 ? -24.748 -17.643 7.989 1.00 91.62 415 PRO A C 1
ATOM 3275 O O . PRO A 1 415 ? -25.494 -17.684 8.959 1.00 91.62 415 PRO A O 1
ATOM 3278 N N . LEU A 1 416 ? -24.982 -18.368 6.889 1.00 88.69 416 LEU A N 1
ATOM 3279 C CA . LEU A 1 416 ? -26.135 -19.270 6.734 1.00 88.69 416 LEU A CA 1
ATOM 3280 C C . LEU A 1 416 ? -25.758 -20.757 6.802 1.00 88.69 416 LEU A C 1
ATOM 3282 O O . LEU A 1 416 ? -26.466 -21.540 7.426 1.00 88.69 416 LEU A O 1
ATOM 3286 N N . LYS A 1 417 ? -24.658 -21.179 6.168 1.00 84.12 417 LYS A N 1
ATOM 3287 C CA . LYS A 1 417 ? -24.145 -22.562 6.273 1.00 84.12 417 LYS A CA 1
ATOM 3288 C C . LYS A 1 417 ? -22.668 -22.624 5.918 1.00 84.12 417 LYS A C 1
ATOM 3290 O O . LYS A 1 417 ? -22.196 -21.821 5.118 1.00 84.12 417 LYS A O 1
ATOM 3295 N N . ALA A 1 418 ? -21.940 -23.589 6.474 1.00 82.56 418 ALA A N 1
ATOM 3296 C CA . ALA A 1 418 ? -20.537 -23.806 6.135 1.00 82.56 418 ALA A CA 1
ATOM 3297 C C . ALA A 1 418 ? -20.377 -24.300 4.681 1.00 82.56 418 ALA A C 1
ATOM 3299 O O . ALA A 1 418 ? -21.122 -25.170 4.221 1.00 82.56 418 ALA A O 1
ATOM 3300 N N . ARG A 1 419 ? -19.392 -23.751 3.964 1.00 81.31 419 ARG A N 1
ATOM 3301 C CA . ARG A 1 419 ? -18.931 -24.221 2.652 1.00 81.31 419 ARG A CA 1
ATOM 3302 C C . ARG A 1 419 ? -18.047 -25.456 2.862 1.00 81.31 419 ARG A C 1
ATOM 3304 O O . ARG A 1 419 ? -17.112 -25.418 3.653 1.00 81.31 419 ARG A O 1
ATOM 3311 N N . THR A 1 420 ? -18.319 -26.535 2.132 1.00 65.94 420 THR A N 1
ATOM 3312 C CA . THR A 1 420 ? -17.598 -27.821 2.246 1.00 65.94 420 THR A CA 1
ATOM 3313 C C . THR A 1 420 ? -16.428 -27.970 1.267 1.00 65.94 420 THR A C 1
ATOM 3315 O O . THR A 1 420 ? -15.772 -29.006 1.250 1.00 65.94 420 THR A O 1
ATOM 3318 N N . GLU A 1 421 ? -16.180 -26.988 0.398 1.00 64.88 421 GLU A N 1
ATOM 3319 C CA . GLU A 1 421 ? -15.130 -27.083 -0.623 1.00 64.88 421 GLU A CA 1
ATOM 3320 C C . GLU A 1 421 ? -13.731 -26.814 -0.041 1.00 64.88 421 GLU A C 1
ATOM 3322 O O . GLU A 1 421 ? -13.488 -25.775 0.575 1.00 64.88 421 GLU A O 1
ATOM 3327 N N . GLU A 1 422 ? -12.784 -27.729 -0.285 1.00 61.16 422 GLU A N 1
ATOM 3328 C CA . GLU A 1 422 ? -11.377 -27.539 0.084 1.00 61.16 422 GLU A CA 1
ATOM 3329 C C . GLU A 1 422 ? -10.716 -26.444 -0.772 1.00 61.16 422 GLU A C 1
ATOM 3331 O O . GLU A 1 422 ? -10.698 -26.502 -2.008 1.00 61.16 422 GLU A O 1
ATOM 3336 N N . LYS A 1 423 ? -10.087 -25.463 -0.113 1.00 64.69 423 LYS A N 1
ATOM 3337 C CA . LYS A 1 423 ? -9.271 -24.432 -0.769 1.00 64.69 423 LYS A CA 1
ATOM 3338 C C . LYS A 1 423 ? -7.945 -25.038 -1.249 1.00 64.69 423 LYS A C 1
ATOM 3340 O O . LYS A 1 423 ? -6.962 -25.039 -0.519 1.00 64.69 423 LYS A O 1
ATOM 3345 N N . ILE A 1 424 ? -7.891 -25.538 -2.484 1.00 61.03 424 ILE A N 1
ATOM 3346 C CA . ILE A 1 424 ? -6.646 -26.084 -3.057 1.00 61.03 424 ILE A CA 1
ATOM 3347 C C . ILE A 1 424 ? -5.880 -24.990 -3.813 1.00 61.03 424 ILE A C 1
ATOM 3349 O O . ILE A 1 424 ? -6.360 -24.446 -4.810 1.00 61.03 424 ILE A O 1
ATOM 3353 N N . ASN A 1 425 ? -4.646 -24.710 -3.384 1.00 69.00 425 ASN A N 1
ATOM 3354 C CA . ASN A 1 425 ? -3.738 -23.802 -4.092 1.00 69.00 425 ASN A CA 1
ATOM 3355 C C . ASN A 1 425 ? -3.236 -24.412 -5.416 1.00 69.00 425 ASN A C 1
ATOM 3357 O O . ASN A 1 425 ? -3.107 -25.628 -5.555 1.00 69.00 425 ASN A O 1
ATOM 3361 N N . TRP A 1 426 ? -2.896 -23.581 -6.409 1.00 67.44 426 TRP A N 1
ATOM 3362 C CA . TRP A 1 426 ? -2.453 -24.058 -7.733 1.00 67.44 426 TRP A CA 1
ATOM 3363 C C . TRP A 1 426 ? -1.190 -24.936 -7.660 1.00 67.44 426 TRP A C 1
ATOM 3365 O O . TRP A 1 426 ? -1.099 -25.972 -8.316 1.00 67.44 426 TRP A O 1
ATOM 3375 N N . SER A 1 427 ? -0.239 -24.548 -6.817 1.00 71.50 427 SER A N 1
ATOM 3376 C CA . SER A 1 427 ? 1.003 -25.264 -6.532 1.00 71.50 427 SER A CA 1
ATOM 3377 C C . SER A 1 427 ? 0.742 -26.584 -5.818 1.00 71.50 427 SER A C 1
ATOM 3379 O O . SER A 1 427 ? 1.328 -27.595 -6.182 1.00 71.50 427 SER A O 1
ATOM 3381 N N . GLU A 1 428 ? -0.185 -26.609 -4.861 1.00 72.88 428 GLU A N 1
ATOM 3382 C CA . GLU A 1 428 ? -0.627 -27.835 -4.194 1.00 72.88 428 GLU A CA 1
ATOM 3383 C C . GLU A 1 428 ? -1.299 -28.781 -5.191 1.00 72.88 428 GLU A C 1
ATOM 3385 O O . GLU A 1 428 ? -1.015 -29.973 -5.189 1.00 72.88 428 GLU A O 1
ATOM 3390 N N . ARG A 1 429 ? -2.096 -28.255 -6.129 1.00 75.69 429 ARG A N 1
ATOM 3391 C CA . ARG A 1 429 ? -2.689 -29.042 -7.218 1.00 75.69 429 ARG A CA 1
ATOM 3392 C C . ARG A 1 429 ? -1.624 -29.664 -8.125 1.00 75.69 429 ARG A C 1
ATOM 3394 O O . ARG A 1 429 ? -1.760 -30.824 -8.511 1.00 75.69 429 ARG A O 1
ATOM 3401 N N . ILE A 1 430 ? -0.569 -28.919 -8.456 1.00 76.56 430 ILE A N 1
ATOM 3402 C CA . ILE A 1 430 ? 0.561 -29.417 -9.255 1.00 76.56 430 ILE A CA 1
ATOM 3403 C C . ILE A 1 430 ? 1.372 -30.453 -8.471 1.00 76.56 430 ILE A C 1
ATOM 3405 O O . ILE A 1 430 ? 1.612 -31.544 -8.978 1.00 76.56 430 ILE A O 1
ATOM 3409 N N . LEU A 1 431 ? 1.754 -30.156 -7.230 1.00 82.38 431 LEU A N 1
ATOM 3410 C CA . LEU A 1 431 ? 2.539 -31.054 -6.380 1.00 82.38 431 LEU A CA 1
ATOM 3411 C C . LEU A 1 431 ? 1.781 -32.348 -6.080 1.00 82.38 431 LEU A C 1
ATOM 3413 O O . LEU A 1 431 ? 2.363 -33.422 -6.188 1.00 82.38 431 LEU A O 1
ATOM 3417 N N . LYS A 1 432 ? 0.468 -32.266 -5.831 1.00 81.44 432 LYS A N 1
ATOM 3418 C CA . LYS A 1 432 ? -0.421 -33.427 -5.686 1.00 81.44 432 LYS A CA 1
ATOM 3419 C C . LYS A 1 432 ? -0.482 -34.244 -6.976 1.00 81.44 432 LYS A C 1
ATOM 3421 O O . LYS A 1 432 ? -0.394 -35.464 -6.919 1.00 81.44 432 LYS A O 1
ATOM 3426 N N . LYS A 1 433 ? -0.541 -33.592 -8.147 1.00 86.50 433 LYS A N 1
ATOM 3427 C CA . LYS A 1 433 ? -0.468 -34.271 -9.455 1.00 86.50 433 LYS A CA 1
ATOM 3428 C C . LYS A 1 433 ? 0.866 -35.007 -9.655 1.00 86.50 433 LYS A C 1
ATOM 3430 O O . LYS A 1 433 ? 0.877 -36.077 -10.258 1.00 86.50 433 LYS A O 1
ATOM 3435 N N . PHE A 1 434 ? 1.966 -34.467 -9.132 1.00 86.00 434 PHE A N 1
ATOM 3436 C CA . PHE A 1 434 ? 3.300 -35.077 -9.180 1.00 86.00 434 PHE A CA 1
ATOM 3437 C C . PHE A 1 434 ? 3.657 -35.930 -7.946 1.00 86.00 434 PHE A C 1
ATOM 3439 O O . PHE A 1 434 ? 4.773 -36.434 -7.881 1.00 86.00 434 PHE A O 1
ATOM 3446 N N . HIS A 1 435 ? 2.731 -36.132 -7.001 1.00 83.81 435 HIS A N 1
ATOM 3447 C CA . HIS A 1 435 ? 2.939 -36.874 -5.746 1.00 83.81 435 HIS A CA 1
ATOM 3448 C C . HIS A 1 435 ? 4.137 -36.382 -4.900 1.00 83.81 435 HIS A C 1
ATOM 3450 O O . HIS A 1 435 ? 4.772 -37.165 -4.196 1.00 83.81 435 HIS A O 1
ATOM 3456 N N . LEU A 1 436 ? 4.456 -35.084 -4.958 1.00 84.44 436 LEU A N 1
ATOM 3457 C CA . LEU A 1 436 ? 5.544 -34.467 -4.190 1.00 84.44 436 LEU A CA 1
ATOM 3458 C C . LEU A 1 436 ? 5.017 -33.832 -2.889 1.00 84.44 436 LEU A C 1
ATOM 3460 O O . LEU A 1 436 ? 3.951 -33.208 -2.915 1.00 84.44 436 LEU A O 1
ATOM 3464 N N . PRO A 1 437 ? 5.752 -33.931 -1.760 1.00 81.00 437 PRO A N 1
ATOM 3465 C CA . PRO A 1 437 ? 5.362 -33.279 -0.512 1.00 81.00 437 PRO A CA 1
ATOM 3466 C C . PRO A 1 437 ? 5.400 -31.752 -0.656 1.00 81.00 437 PRO A C 1
ATOM 3468 O O . PRO A 1 437 ? 6.316 -31.186 -1.258 1.00 81.00 437 PRO A O 1
ATOM 3471 N N . ASN A 1 438 ? 4.404 -31.069 -0.086 1.00 79.88 438 ASN A N 1
ATOM 3472 C CA . ASN A 1 438 ? 4.276 -29.620 -0.211 1.00 79.88 438 ASN A CA 1
ATOM 3473 C C . ASN A 1 438 ? 5.072 -28.876 0.870 1.00 79.88 438 ASN A C 1
ATOM 3475 O O . ASN A 1 438 ? 4.557 -28.584 1.944 1.00 79.88 438 ASN A O 1
ATOM 3479 N N . ILE A 1 439 ? 6.323 -28.525 0.559 1.00 82.75 439 ILE A N 1
ATOM 3480 C CA . ILE A 1 439 ? 7.236 -27.807 1.470 1.00 82.75 439 ILE A CA 1
ATOM 3481 C C . ILE A 1 439 ? 6.698 -26.411 1.846 1.00 82.75 439 ILE A C 1
ATOM 3483 O O . ILE A 1 439 ? 7.002 -25.899 2.926 1.00 82.75 439 ILE A O 1
ATOM 3487 N N . PHE A 1 440 ? 5.872 -25.810 0.987 1.00 82.81 440 PHE A N 1
ATOM 3488 C CA . PHE A 1 440 ? 5.309 -24.472 1.181 1.00 82.81 440 PHE A CA 1
ATOM 3489 C C . PHE A 1 440 ? 4.091 -24.455 2.119 1.00 82.81 440 PHE A C 1
ATOM 3491 O O . PHE A 1 440 ? 3.750 -23.398 2.649 1.00 82.81 440 PHE A O 1
ATOM 3498 N N . LYS A 1 441 ? 3.432 -25.605 2.332 1.00 81.62 441 LYS A N 1
ATOM 3499 C CA . LYS A 1 441 ? 2.282 -25.717 3.238 1.00 81.62 441 LYS A CA 1
ATOM 3500 C C . LYS A 1 441 ? 2.749 -25.669 4.693 1.00 81.62 441 LYS A C 1
ATOM 3502 O O . LYS A 1 441 ? 3.825 -26.173 5.030 1.00 81.62 441 LYS A O 1
ATOM 3507 N N . ASP A 1 442 ? 1.951 -25.024 5.527 1.00 80.50 442 ASP A N 1
ATOM 3508 C CA . ASP A 1 442 ? 2.099 -24.998 6.978 1.00 80.50 442 ASP A CA 1
ATOM 3509 C C . ASP A 1 442 ? 0.714 -25.263 7.570 1.00 80.50 442 ASP A C 1
ATOM 3511 O O . ASP A 1 442 ? -0.275 -24.717 7.069 1.00 80.50 442 ASP A O 1
ATOM 3515 N N . ASP A 1 443 ? 0.637 -26.118 8.584 1.00 80.38 443 ASP A N 1
ATOM 3516 C CA . ASP A 1 443 ? -0.626 -26.436 9.246 1.00 80.38 443 ASP A CA 1
ATOM 3517 C C . ASP A 1 443 ? -0.880 -25.381 10.328 1.00 80.38 443 ASP A C 1
ATOM 3519 O O . ASP A 1 443 ? -0.353 -25.448 11.436 1.00 80.38 443 ASP A O 1
ATOM 3523 N N . VAL A 1 444 ? -1.625 -24.339 9.951 1.00 83.56 444 VAL A N 1
ATOM 3524 C CA . VAL A 1 444 ? -1.970 -23.218 10.837 1.00 83.56 444 VAL A CA 1
ATOM 3525 C C . VAL A 1 444 ? -3.188 -23.604 11.691 1.00 83.56 444 VAL A C 1
ATOM 3527 O O . VAL A 1 444 ? -4.205 -23.997 11.110 1.00 83.56 444 VAL A O 1
ATOM 3530 N N . PRO A 1 445 ? -3.118 -23.488 13.032 1.00 83.94 445 PRO A N 1
ATOM 3531 C CA . PRO A 1 445 ? -4.234 -23.807 13.922 1.00 83.94 445 PRO A CA 1
ATOM 3532 C C . PRO A 1 445 ? -5.407 -22.828 13.754 1.00 83.94 445 PRO A C 1
ATOM 3534 O O . PRO A 1 445 ? -5.241 -21.728 13.222 1.00 83.94 445 PRO A O 1
ATOM 3537 N N . ASP A 1 446 ? -6.590 -23.226 14.231 1.00 78.94 446 ASP A N 1
ATOM 3538 C CA . ASP A 1 446 ? -7.807 -22.402 14.266 1.00 78.94 446 ASP A CA 1
ATOM 3539 C C . ASP A 1 446 ? -8.133 -21.718 12.929 1.00 78.94 446 ASP A C 1
ATOM 3541 O O . ASP A 1 446 ? -8.258 -20.494 12.851 1.00 78.94 446 ASP A O 1
ATOM 3545 N N . GLN A 1 447 ? -8.234 -22.489 11.840 1.00 81.19 447 GLN A N 1
ATOM 3546 C CA . GLN A 1 447 ? -8.610 -21.908 10.550 1.00 81.19 447 GLN A CA 1
ATOM 3547 C C . GLN A 1 447 ? -10.023 -21.305 10.598 1.00 81.19 447 GLN A C 1
ATOM 3549 O O . GLN A 1 447 ? -10.951 -21.976 11.063 1.00 81.19 447 GLN A O 1
ATOM 3554 N N . PRO A 1 448 ? -10.221 -20.077 10.077 1.00 82.75 448 PRO A N 1
ATOM 3555 C CA . PRO A 1 448 ? -11.526 -19.440 10.094 1.00 82.75 448 PRO A CA 1
ATOM 3556 C C . PRO A 1 448 ? -12.514 -20.247 9.241 1.00 82.75 448 PRO A C 1
ATOM 3558 O O . PRO A 1 448 ? -12.221 -20.524 8.070 1.00 82.75 448 P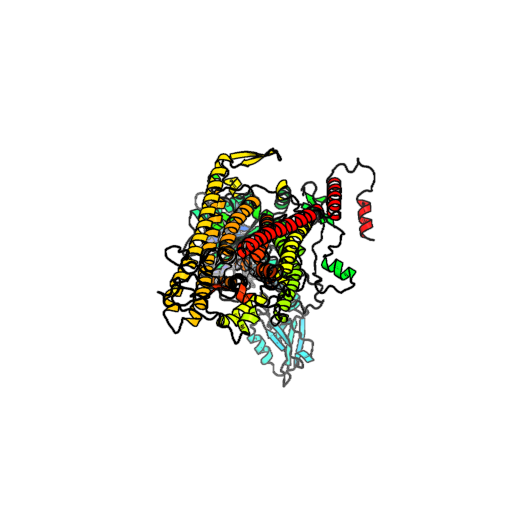RO A O 1
ATOM 3561 N N . PRO A 1 449 ? -13.689 -20.615 9.777 1.00 79.94 449 PRO A N 1
ATOM 3562 C CA . PRO A 1 449 ? -14.691 -21.341 9.013 1.00 79.94 449 PRO A CA 1
ATOM 3563 C C . PRO A 1 449 ? -15.176 -20.499 7.828 1.00 79.94 449 PRO A C 1
ATOM 3565 O O . PRO A 1 449 ? -15.371 -19.284 7.921 1.00 79.94 449 PRO A O 1
ATOM 3568 N N . ASN A 1 450 ? -15.374 -21.158 6.690 1.00 80.88 450 ASN A N 1
ATOM 3569 C CA . ASN A 1 450 ? -15.883 -20.526 5.482 1.00 80.88 450 ASN A CA 1
ATOM 3570 C C . ASN A 1 450 ? -17.389 -20.776 5.396 1.00 80.88 450 ASN A C 1
ATOM 3572 O O . ASN A 1 450 ? -17.803 -21.927 5.288 1.00 80.88 450 ASN A O 1
ATOM 3576 N N . TYR A 1 451 ? -18.203 -19.725 5.441 1.00 84.75 451 TYR A N 1
ATOM 3577 C CA . TYR A 1 451 ? -19.660 -19.816 5.337 1.00 84.75 451 TYR A CA 1
ATOM 3578 C C . TYR A 1 451 ? -20.129 -19.260 3.992 1.00 84.75 451 TYR A C 1
ATOM 3580 O O . TYR A 1 451 ? -19.480 -18.379 3.435 1.00 84.75 451 TYR A O 1
ATOM 3588 N N . PHE A 1 452 ? -21.254 -19.756 3.477 1.00 82.81 452 PHE A N 1
ATOM 3589 C CA . PHE A 1 452 ? -22.057 -18.962 2.556 1.00 82.81 452 PHE A CA 1
ATOM 3590 C C . PHE A 1 452 ? -22.944 -18.034 3.379 1.00 82.81 452 PHE A C 1
ATOM 3592 O O . PHE A 1 452 ? -23.468 -18.428 4.430 1.00 82.81 452 PHE A O 1
ATOM 3599 N N . THR A 1 453 ? -23.089 -16.799 2.918 1.00 89.31 453 THR A N 1
ATOM 3600 C CA . THR A 1 453 ? -23.699 -15.719 3.691 1.00 89.31 453 THR A CA 1
ATOM 3601 C C . THR A 1 453 ? -24.854 -15.064 2.938 1.00 89.31 453 THR A C 1
ATOM 3603 O O . THR A 1 453 ? -25.057 -15.277 1.741 1.00 89.31 453 THR A O 1
ATOM 3606 N N . ALA A 1 454 ? -25.666 -14.294 3.658 1.00 90.06 454 ALA A N 1
ATOM 3607 C CA . ALA A 1 454 ? -26.718 -13.458 3.086 1.00 90.06 454 ALA A CA 1
ATOM 3608 C C . ALA A 1 454 ? -26.821 -12.139 3.845 1.00 90.06 454 ALA A C 1
ATOM 3610 O O . ALA A 1 454 ? -26.347 -12.034 4.974 1.00 90.06 454 ALA A O 1
ATOM 3611 N N . THR A 1 455 ? -27.465 -11.136 3.244 1.00 90.06 455 THR A N 1
ATOM 3612 C CA . THR A 1 455 ? -27.677 -9.843 3.903 1.00 90.06 455 THR A CA 1
ATOM 3613 C C . THR A 1 455 ? -28.408 -10.029 5.231 1.00 90.06 455 THR A C 1
ATOM 3615 O O . THR A 1 455 ? -29.461 -10.669 5.301 1.00 90.06 455 THR A O 1
ATOM 3618 N N . PHE A 1 456 ? -27.814 -9.474 6.279 1.00 91.44 456 PHE A N 1
ATOM 3619 C CA . PHE A 1 456 ? -28.269 -9.560 7.650 1.00 91.44 456 PHE A CA 1
ATOM 3620 C C . PHE A 1 456 ? -29.602 -8.834 7.822 1.00 91.44 456 PHE A C 1
ATOM 3622 O O . PHE A 1 456 ? -29.798 -7.729 7.323 1.00 91.44 456 PHE A O 1
ATOM 3629 N N . GLN A 1 457 ? -30.523 -9.471 8.540 1.00 90.00 457 GLN A N 1
ATOM 3630 C CA . GLN A 1 457 ? -31.815 -8.898 8.905 1.00 90.00 457 GLN A CA 1
ATOM 3631 C C . GLN A 1 457 ? -32.066 -9.218 10.372 1.00 90.00 457 GLN A C 1
ATOM 3633 O O . GLN A 1 457 ? -32.178 -10.398 10.721 1.00 90.00 457 GLN A O 1
ATOM 3638 N N . ALA A 1 458 ? -32.203 -8.199 11.225 1.00 88.50 458 ALA A N 1
ATOM 3639 C CA . ALA A 1 458 ? -32.371 -8.416 12.661 1.00 88.50 458 ALA A CA 1
ATOM 3640 C C . ALA A 1 458 ? -33.647 -9.222 12.967 1.00 88.50 458 ALA A C 1
ATOM 3642 O O . ALA A 1 458 ? -33.664 -10.071 13.856 1.00 88.50 458 ALA A O 1
ATOM 3643 N N . SER A 1 459 ? -34.701 -9.036 12.162 1.00 87.06 459 SER A N 1
ATOM 3644 C CA . SER A 1 459 ? -35.959 -9.793 12.267 1.00 87.06 459 SER A CA 1
ATOM 3645 C C . SER A 1 459 ? -35.824 -11.296 11.981 1.00 87.06 459 SER A C 1
ATOM 3647 O O . SER A 1 459 ? -36.661 -12.078 12.431 1.00 87.06 459 SER A O 1
ATOM 3649 N N . LYS A 1 460 ? -34.777 -11.716 11.258 1.00 88.44 460 LYS A N 1
ATOM 3650 C CA . LYS A 1 460 ? -34.510 -13.113 10.870 1.00 88.44 460 LYS A CA 1
ATOM 3651 C C . LYS A 1 460 ? -33.239 -13.667 11.516 1.00 88.44 460 LYS A C 1
ATOM 3653 O O . LYS A 1 460 ? -32.691 -14.642 11.014 1.00 88.44 460 LYS A O 1
ATOM 3658 N N . LEU A 1 461 ? -32.805 -13.085 12.639 1.00 88.12 461 LEU A N 1
ATOM 3659 C CA . LEU A 1 461 ? -31.572 -13.445 13.350 1.00 88.12 461 LEU A CA 1
ATOM 3660 C C . LEU A 1 461 ? -31.408 -14.964 13.554 1.00 88.12 461 LEU A C 1
ATOM 3662 O O . LEU A 1 461 ? -30.344 -15.498 13.280 1.00 88.12 461 LEU A O 1
ATOM 3666 N N . GLN A 1 462 ? -32.486 -15.659 13.927 1.00 87.88 462 GLN A N 1
ATOM 3667 C CA . GLN A 1 462 ? -32.509 -17.108 14.185 1.00 87.88 462 GLN A CA 1
ATOM 3668 C C . GLN A 1 462 ? -32.185 -17.988 12.959 1.00 87.88 462 GLN A C 1
ATOM 3670 O O . GLN A 1 462 ? -32.012 -19.193 13.094 1.00 87.88 462 GLN A O 1
ATOM 3675 N N . ARG A 1 463 ? -32.158 -17.424 11.741 1.00 87.94 463 ARG A N 1
ATOM 3676 C CA . ARG A 1 463 ? -31.784 -18.157 10.517 1.00 87.94 463 ARG A CA 1
ATOM 3677 C C . ARG A 1 463 ? -30.274 -18.176 10.275 1.00 87.94 463 ARG A C 1
ATOM 3679 O O . ARG A 1 463 ? -29.827 -18.911 9.398 1.00 87.94 463 ARG A O 1
ATOM 3686 N N . PHE A 1 464 ? -29.509 -17.359 10.999 1.00 91.00 464 PHE A N 1
ATOM 3687 C CA . PHE A 1 464 ? -28.061 -17.267 10.852 1.00 91.00 464 PHE A CA 1
ATOM 3688 C C . PHE A 1 464 ? -27.353 -18.191 11.845 1.00 91.00 464 PHE A C 1
ATOM 3690 O O . PHE A 1 464 ? -27.732 -18.301 13.006 1.00 91.00 464 PHE A O 1
ATOM 3697 N N . VAL A 1 465 ? -26.294 -18.857 11.394 1.00 88.44 465 VAL A N 1
ATOM 3698 C CA . VAL A 1 465 ? -25.524 -19.801 12.212 1.00 88.44 465 VAL A CA 1
ATOM 3699 C C . VAL A 1 465 ? -24.805 -19.056 13.334 1.00 88.44 465 VAL A C 1
ATOM 3701 O O . VAL A 1 465 ? -24.152 -18.042 13.097 1.00 88.44 465 VAL A O 1
ATOM 3704 N N . GLY A 1 466 ? -24.896 -19.580 14.557 1.00 85.50 466 GLY A N 1
ATOM 3705 C CA . GLY A 1 466 ? -24.251 -18.986 15.731 1.00 85.50 466 GLY A CA 1
ATOM 3706 C C . GLY A 1 466 ? -25.016 -17.810 16.343 1.00 85.50 466 GLY A C 1
ATOM 3707 O O . GLY A 1 466 ? -24.486 -17.159 17.241 1.00 85.50 466 GLY A O 1
ATOM 3708 N N . SER A 1 467 ? -26.251 -17.541 15.900 1.00 87.88 467 SER A N 1
ATOM 3709 C CA . SER A 1 467 ? -27.098 -16.473 16.451 1.00 87.88 467 SER A CA 1
ATOM 3710 C C . SER A 1 467 ? -27.450 -16.644 17.932 1.00 87.88 467 SER A C 1
ATOM 3712 O O . SER A 1 467 ? -27.866 -15.681 18.573 1.00 87.88 467 SER A O 1
ATOM 3714 N N . ASP A 1 468 ? -27.285 -17.852 18.475 1.00 85.81 468 ASP A N 1
ATOM 3715 C CA . ASP A 1 468 ? -27.627 -18.194 19.859 1.00 85.81 468 ASP A CA 1
ATOM 3716 C C . ASP A 1 468 ? -26.679 -17.573 20.893 1.00 85.81 468 ASP A C 1
ATOM 3718 O O . ASP A 1 468 ? -27.045 -17.452 22.062 1.00 85.81 468 ASP A O 1
ATOM 3722 N N . ASN A 1 469 ? -25.466 -17.172 20.485 1.00 86.88 469 ASN A N 1
ATOM 3723 C CA . ASN A 1 469 ? -24.467 -16.592 21.380 1.00 86.88 469 ASN A CA 1
ATOM 3724 C C . ASN A 1 469 ? -24.109 -15.142 20.983 1.00 86.88 469 ASN A C 1
ATOM 3726 O O . ASN A 1 469 ? -23.214 -14.936 20.151 1.00 86.88 469 ASN A O 1
ATOM 3730 N N . PRO A 1 470 ? -24.737 -14.132 21.623 1.00 85.12 470 PRO A N 1
ATOM 3731 C CA . PRO A 1 470 ? -24.509 -12.713 21.338 1.00 85.12 470 PRO A CA 1
ATOM 3732 C C . PRO A 1 470 ? -23.051 -12.254 21.467 1.00 85.12 470 PRO A C 1
ATOM 3734 O O . PRO A 1 470 ? -22.622 -11.354 20.748 1.00 85.12 470 PRO A O 1
ATOM 3737 N N . GLU A 1 471 ? -22.272 -12.882 22.352 1.00 82.31 471 GLU A N 1
ATOM 3738 C CA . GLU A 1 471 ? -20.884 -12.485 22.627 1.00 82.31 471 GLU A CA 1
ATOM 3739 C C . GLU A 1 471 ? -19.920 -12.870 21.497 1.00 82.31 471 GLU A C 1
ATOM 3741 O O . GLU A 1 471 ? -18.867 -12.255 21.330 1.00 82.31 471 GLU A O 1
ATOM 3746 N N . THR A 1 472 ? -20.268 -13.894 20.711 1.00 85.31 472 THR A N 1
ATOM 3747 C CA . THR A 1 472 ? -19.374 -14.467 19.685 1.00 85.31 472 THR A CA 1
ATOM 3748 C C . THR A 1 472 ? -19.891 -14.327 18.257 1.00 85.31 472 THR A C 1
ATOM 3750 O O . THR A 1 472 ? -19.118 -14.532 17.325 1.00 85.31 472 THR A O 1
ATOM 3753 N N . TYR A 1 473 ? -21.166 -13.967 18.075 1.00 90.94 473 TYR A N 1
ATOM 3754 C CA . TYR A 1 473 ? -21.784 -13.863 16.753 1.00 90.94 473 TYR A CA 1
ATOM 3755 C C . TYR A 1 473 ? -21.112 -12.803 15.870 1.00 90.94 473 TYR A C 1
ATOM 3757 O O . TYR A 1 473 ? -20.679 -13.107 14.760 1.00 90.94 473 TYR A O 1
ATOM 3765 N N . PHE A 1 474 ? -21.002 -11.565 16.367 1.00 92.50 474 PHE A N 1
ATOM 3766 C CA . PHE A 1 474 ? -20.316 -10.500 15.639 1.00 92.50 474 PHE A CA 1
ATOM 3767 C C . PHE A 1 474 ? -18.812 -10.586 15.852 1.00 92.50 474 PHE A C 1
ATOM 3769 O O . PHE A 1 474 ? -18.321 -10.585 16.985 1.00 92.50 474 PHE A O 1
ATOM 3776 N N . LYS A 1 475 ? -18.071 -10.571 14.747 1.00 90.69 475 LYS A N 1
ATOM 3777 C CA . LYS A 1 475 ? -16.612 -10.550 14.779 1.00 90.69 475 LYS A CA 1
ATOM 3778 C C . LYS A 1 475 ? -16.120 -9.223 15.333 1.00 90.69 475 LYS A C 1
ATOM 3780 O O . LYS A 1 475 ? -16.734 -8.172 15.174 1.00 90.69 475 LYS A O 1
ATOM 3785 N N . ASP A 1 476 ? -14.934 -9.242 15.912 1.00 90.50 476 ASP A N 1
ATOM 3786 C CA . ASP A 1 476 ? -14.301 -8.031 16.426 1.00 90.50 476 ASP A CA 1
ATOM 3787 C C . ASP A 1 476 ? -14.048 -6.968 15.333 1.00 90.50 476 ASP A C 1
ATOM 3789 O O . ASP A 1 476 ? -14.226 -5.772 15.558 1.00 90.50 476 ASP A O 1
ATOM 3793 N N . THR A 1 477 ? -13.733 -7.390 14.107 1.00 92.31 477 THR A N 1
ATOM 3794 C CA . THR A 1 477 ? -13.622 -6.491 12.945 1.00 92.31 477 THR A CA 1
ATOM 3795 C C . THR A 1 477 ? -14.953 -5.844 12.554 1.00 92.31 477 THR A C 1
ATOM 3797 O O . THR A 1 477 ? -14.974 -4.691 12.131 1.00 92.31 477 THR A O 1
ATOM 3800 N N . GLU A 1 478 ? -16.075 -6.538 12.741 1.00 93.12 478 GLU A N 1
ATOM 3801 C CA . GLU A 1 478 ? -17.420 -5.998 12.508 1.00 93.12 478 GLU A CA 1
ATOM 3802 C C . GLU A 1 478 ? -17.808 -4.998 13.604 1.00 93.12 478 GLU A C 1
ATOM 3804 O O . GLU A 1 478 ? -18.314 -3.916 13.304 1.00 93.12 478 GLU A O 1
ATOM 3809 N N . ARG A 1 479 ? -17.498 -5.313 14.867 1.00 94.44 479 ARG A N 1
ATOM 3810 C CA . ARG A 1 479 ? -17.746 -4.429 16.017 1.00 94.44 479 ARG A CA 1
ATOM 3811 C C . ARG A 1 479 ? -16.950 -3.128 15.931 1.00 94.44 479 ARG A C 1
ATOM 3813 O O . ARG A 1 479 ? -17.517 -2.043 16.044 1.00 94.44 479 ARG A O 1
ATOM 3820 N N . THR A 1 480 ? -15.649 -3.224 15.657 1.00 94.88 480 THR A N 1
ATOM 3821 C CA . THR A 1 480 ? -14.768 -2.056 15.465 1.00 94.88 480 THR A CA 1
ATOM 3822 C C . THR A 1 480 ? -15.212 -1.196 14.277 1.00 94.88 480 THR A C 1
ATOM 3824 O O . THR A 1 480 ? -15.133 0.030 14.348 1.00 94.88 480 THR A O 1
ATOM 3827 N N . ARG A 1 481 ? -15.744 -1.806 13.207 1.00 93.25 481 ARG A N 1
ATOM 3828 C CA . ARG A 1 481 ? -16.312 -1.096 12.049 1.00 93.25 481 ARG A CA 1
ATOM 3829 C C . ARG A 1 481 ? -17.571 -0.308 12.415 1.00 93.25 481 ARG A C 1
ATOM 3831 O O . ARG A 1 481 ? -17.658 0.863 12.056 1.00 93.25 481 ARG A O 1
ATOM 3838 N N . VAL A 1 482 ? -18.508 -0.909 13.154 1.00 94.81 482 VAL A N 1
ATOM 3839 C CA . VAL A 1 482 ? -19.706 -0.207 13.656 1.00 94.81 482 VAL A CA 1
ATOM 3840 C C . VAL A 1 482 ? -19.311 0.940 14.587 1.00 94.81 482 VAL A C 1
ATOM 3842 O O . VAL A 1 482 ? -19.797 2.058 14.427 1.00 94.81 482 VAL A O 1
ATOM 3845 N N . ALA A 1 483 ? -18.386 0.697 15.520 1.00 95.50 483 ALA A N 1
ATOM 3846 C CA . ALA A 1 483 ? -17.880 1.736 16.412 1.00 95.50 483 ALA A CA 1
ATOM 3847 C C . ALA A 1 483 ? -17.276 2.909 15.622 1.00 95.50 483 ALA A C 1
ATOM 3849 O O . ALA A 1 483 ? -17.613 4.065 15.881 1.00 95.50 483 ALA A O 1
ATOM 3850 N N . ASN A 1 484 ? -16.439 2.618 14.622 1.00 94.69 484 ASN A N 1
ATOM 3851 C CA . ASN A 1 484 ? -15.828 3.635 13.774 1.00 94.69 484 ASN A CA 1
ATOM 3852 C C . ASN A 1 484 ? -16.869 4.442 12.985 1.00 94.69 484 ASN A C 1
ATOM 3854 O O . ASN A 1 484 ? -16.758 5.660 12.915 1.00 94.69 484 ASN A O 1
ATOM 3858 N N . GLU A 1 485 ? -17.906 3.798 12.444 1.00 91.94 485 GLU A N 1
ATOM 3859 C CA . GLU A 1 485 ? -18.988 4.490 11.732 1.00 91.94 485 GLU A CA 1
ATOM 3860 C C . GLU A 1 485 ? -19.721 5.489 12.641 1.00 91.94 485 GLU A C 1
ATOM 3862 O O . GLU A 1 485 ? -19.961 6.641 12.267 1.00 91.94 485 GLU A O 1
ATOM 3867 N N . ILE A 1 486 ? -20.037 5.087 13.876 1.00 93.44 486 ILE A N 1
ATOM 3868 C CA . ILE A 1 486 ? -20.702 5.969 14.844 1.00 93.44 486 ILE A CA 1
ATOM 3869 C C . ILE A 1 486 ? -19.786 7.143 15.224 1.00 93.44 486 ILE A C 1
ATOM 3871 O O . ILE A 1 486 ? -20.248 8.280 15.345 1.00 93.44 486 ILE A O 1
ATOM 3875 N N . LEU A 1 487 ? -18.485 6.888 15.392 1.00 94.94 487 LEU A N 1
ATOM 3876 C CA . LEU A 1 487 ? -17.502 7.918 15.727 1.00 94.94 487 LEU A CA 1
ATOM 3877 C C . LEU A 1 487 ? -17.269 8.895 14.560 1.00 94.94 487 LEU A C 1
ATOM 3879 O O . LEU A 1 487 ? -17.227 10.106 14.764 1.00 94.94 487 LEU A O 1
ATOM 3883 N N . GLU A 1 488 ? -17.175 8.419 13.323 1.00 92.44 488 GLU A N 1
ATOM 3884 C CA . GLU A 1 488 ? -16.938 9.270 12.150 1.00 92.44 488 GLU A CA 1
ATOM 3885 C C . GLU A 1 488 ? -18.162 10.099 11.728 1.00 92.44 488 GLU A C 1
ATOM 3887 O O . GLU A 1 488 ? -18.032 11.183 11.155 1.00 92.44 488 GLU A O 1
ATOM 3892 N N . THR A 1 489 ? -19.371 9.648 12.058 1.00 89.81 489 THR A N 1
ATOM 3893 C CA . THR A 1 489 ? -20.610 10.376 11.736 1.00 89.81 489 THR A CA 1
ATOM 3894 C C . THR A 1 489 ? -21.049 11.351 12.832 1.00 89.81 489 THR A C 1
ATOM 3896 O O . THR A 1 489 ? -21.852 12.261 12.582 1.00 89.81 489 THR A O 1
ATOM 3899 N N . ALA A 1 490 ? -20.523 11.216 14.052 1.00 91.69 490 ALA A N 1
ATOM 3900 C CA . ALA A 1 490 ? -20.942 12.023 15.187 1.00 91.69 490 ALA A CA 1
ATOM 3901 C C . ALA A 1 490 ? -20.553 13.508 15.046 1.00 91.69 490 ALA A C 1
ATOM 3903 O O . ALA A 1 490 ? -19.412 13.892 14.797 1.00 91.69 490 ALA A O 1
ATOM 3904 N N . VAL A 1 491 ? -21.534 14.389 15.260 1.00 90.69 491 VAL A N 1
ATOM 3905 C CA . VAL A 1 491 ? -21.360 15.845 15.146 1.00 90.69 491 VAL A CA 1
ATOM 3906 C C . VAL A 1 491 ? -20.802 16.422 16.446 1.00 90.69 491 VAL A C 1
ATOM 3908 O O . VAL A 1 491 ? -21.382 16.201 17.509 1.00 90.69 491 VAL A O 1
ATOM 3911 N N . TYR A 1 492 ? -19.765 17.260 16.384 1.00 90.88 492 TYR A N 1
ATOM 3912 C CA . TYR A 1 492 ? -19.277 18.018 17.551 1.00 90.88 492 TYR A CA 1
ATOM 3913 C C . TYR A 1 492 ? -19.501 19.531 17.430 1.00 90.88 492 TYR A C 1
ATOM 3915 O O . TYR A 1 492 ? -19.636 20.223 18.446 1.00 90.88 492 TYR A O 1
ATOM 3923 N N . GLY A 1 493 ? -19.621 20.050 16.207 1.00 87.06 493 GLY A N 1
ATOM 3924 C CA . GLY A 1 493 ? -19.714 21.479 15.931 1.00 87.06 493 GLY A CA 1
ATOM 3925 C C . GLY A 1 493 ? -20.896 21.878 15.040 1.00 87.06 493 GLY A C 1
ATOM 3926 O O . GLY A 1 493 ? -22.052 21.529 15.308 1.00 87.06 493 GLY A O 1
ATOM 3927 N N . SER A 1 494 ? -20.619 22.714 14.044 1.00 83.94 494 SER A N 1
ATOM 3928 C CA . SER A 1 494 ? -21.509 23.160 12.977 1.00 83.94 494 SER A CA 1
ATOM 3929 C C . SER A 1 494 ? -21.416 22.231 11.767 1.00 83.94 494 SER A C 1
ATOM 3931 O O . SER A 1 494 ? -20.364 22.106 11.139 1.00 83.94 494 SER A O 1
ATOM 3933 N N . ARG A 1 495 ? -22.554 21.645 11.377 1.00 76.81 495 ARG A N 1
ATOM 3934 C CA . ARG A 1 495 ? -22.643 20.752 10.212 1.00 76.81 495 ARG A CA 1
ATOM 3935 C C . ARG A 1 495 ? -22.224 21.453 8.914 1.00 76.81 495 ARG A C 1
ATOM 3937 O O . ARG A 1 495 ? -21.476 20.881 8.139 1.00 76.81 495 ARG A O 1
ATOM 3944 N N . ASN A 1 496 ? -22.576 22.732 8.759 1.00 74.62 496 ASN A N 1
ATOM 3945 C CA . ASN A 1 496 ? -22.245 23.540 7.574 1.00 74.62 496 ASN A CA 1
ATOM 3946 C C . ASN A 1 496 ? -20.739 23.802 7.402 1.00 74.62 496 ASN A C 1
ATOM 3948 O O . ASN A 1 496 ? -20.311 24.238 6.339 1.00 74.62 496 ASN A O 1
ATOM 3952 N N . LYS A 1 497 ? -19.940 23.593 8.455 1.00 81.06 497 LYS A N 1
ATOM 3953 C CA . LYS A 1 497 ? -18.475 23.688 8.414 1.00 81.06 497 LYS A CA 1
ATOM 3954 C C . LYS A 1 497 ? -17.799 22.313 8.347 1.00 81.06 497 LYS A C 1
ATOM 3956 O O . LYS A 1 497 ? -16.573 22.244 8.394 1.00 81.06 497 LYS A O 1
ATOM 3961 N N . GLY A 1 498 ? -18.578 21.230 8.285 1.00 80.12 498 GLY A N 1
ATOM 3962 C CA . GLY A 1 498 ? -18.070 19.861 8.341 1.00 80.12 498 GLY A CA 1
ATOM 3963 C C . GLY A 1 498 ? -17.445 19.491 9.690 1.00 80.12 498 GLY A C 1
ATOM 3964 O O . GLY A 1 498 ? -16.544 18.661 9.715 1.00 80.12 498 GLY A O 1
ATOM 3965 N N . GLU A 1 499 ? -17.846 20.136 10.794 1.00 88.50 499 GLU A N 1
ATOM 3966 C CA . GLU A 1 499 ? -17.330 19.863 12.152 1.00 88.50 499 GLU A CA 1
ATOM 3967 C C . GLU A 1 499 ? -17.987 18.587 12.726 1.00 88.50 499 GLU A C 1
ATOM 3969 O O . GLU A 1 499 ? -18.844 18.634 13.625 1.00 88.50 499 GLU A O 1
ATOM 3974 N N . ILE A 1 500 ? -17.623 17.450 12.128 1.00 90.56 500 ILE A N 1
ATOM 3975 C CA . ILE A 1 500 ? -18.091 16.096 12.436 1.00 90.56 500 ILE A CA 1
ATOM 3976 C C . ILE A 1 500 ? -16.914 15.109 12.435 1.00 90.56 500 ILE A C 1
ATOM 3978 O O . ILE A 1 500 ? -15.885 15.391 11.821 1.00 90.56 500 ILE A O 1
ATOM 3982 N N . GLY A 1 501 ? -17.104 13.959 13.074 1.00 91.62 501 GLY A N 1
ATOM 3983 C CA . GLY A 1 501 ? -16.190 12.823 13.003 1.00 91.62 501 GLY A CA 1
ATOM 3984 C C . GLY A 1 501 ? -15.008 12.886 13.963 1.00 91.62 501 GLY A C 1
ATOM 3985 O O . GLY A 1 501 ? -14.545 13.962 14.357 1.00 91.62 501 GLY A O 1
ATOM 3986 N N . ILE A 1 502 ? -14.520 11.707 14.353 1.00 93.62 502 ILE A N 1
ATOM 3987 C CA . ILE A 1 502 ? -13.370 11.578 15.248 1.00 93.62 502 ILE A CA 1
ATOM 3988 C C . ILE A 1 502 ? -12.053 11.918 14.551 1.00 93.62 502 ILE A C 1
ATOM 3990 O O . ILE A 1 502 ? -11.234 12.602 15.164 1.00 93.62 502 ILE A O 1
ATOM 3994 N N . SER A 1 503 ? -11.868 11.541 13.278 1.00 89.94 503 SER A N 1
ATOM 3995 C CA . SER A 1 503 ? -10.634 11.827 12.528 1.00 89.94 503 SER A CA 1
ATOM 3996 C C . SER A 1 503 ? -10.275 13.314 12.557 1.00 89.94 503 SER A C 1
ATOM 3998 O O . SER A 1 503 ? -9.161 13.690 12.918 1.00 89.94 503 SER A O 1
ATOM 4000 N N . ARG A 1 504 ? -11.252 14.192 12.304 1.00 89.88 504 ARG A N 1
ATOM 4001 C CA . ARG A 1 504 ? -11.037 15.644 12.336 1.00 89.88 504 ARG A CA 1
ATOM 4002 C C . ARG A 1 504 ? -10.727 16.172 13.740 1.00 89.88 504 ARG A C 1
ATOM 4004 O O . ARG A 1 504 ? -9.913 17.076 13.889 1.00 89.88 504 ARG A O 1
ATOM 4011 N N . LEU A 1 505 ? -11.348 15.614 14.782 1.00 92.88 505 LEU A N 1
ATOM 4012 C CA . LEU A 1 505 ? -11.045 15.986 16.169 1.00 92.88 505 LEU A CA 1
ATOM 4013 C C . LEU A 1 505 ? -9.625 15.582 16.585 1.00 92.88 505 LEU A C 1
ATOM 4015 O O . LEU A 1 505 ? -9.035 16.259 17.429 1.00 92.88 505 LEU A O 1
ATOM 4019 N N . VAL A 1 506 ? -9.087 14.500 16.017 1.00 93.00 506 VAL A N 1
ATOM 4020 C CA . VAL A 1 506 ? -7.685 14.103 16.197 1.00 93.00 506 VAL A CA 1
ATOM 4021 C C . VAL A 1 506 ? -6.758 15.063 15.442 1.00 93.00 506 VAL A C 1
ATOM 4023 O O . VAL A 1 506 ? -5.814 15.580 16.035 1.00 93.00 506 VAL A O 1
ATOM 4026 N N . GLU A 1 507 ? -7.069 15.400 14.185 1.00 89.56 507 GLU A N 1
ATOM 4027 C CA . GLU A 1 507 ? -6.309 16.382 13.389 1.00 89.56 507 GLU A CA 1
ATOM 4028 C C . GLU A 1 507 ? -6.278 17.785 14.031 1.00 89.56 507 GLU A C 1
ATOM 4030 O O . GLU A 1 507 ? -5.242 18.450 14.040 1.00 89.56 507 GLU A O 1
ATOM 4035 N N . GLU A 1 508 ? -7.399 18.234 14.608 1.00 89.44 508 GLU A N 1
ATOM 4036 C CA . GLU A 1 508 ? -7.523 19.511 15.330 1.00 89.44 508 GLU A CA 1
ATOM 4037 C C . GLU A 1 508 ? -6.884 19.469 16.738 1.00 89.44 508 GLU A C 1
ATOM 4039 O O . GLU A 1 508 ? -6.851 20.486 17.436 1.00 89.44 508 GLU A O 1
ATOM 4044 N N . GLY A 1 509 ? -6.373 18.311 17.176 1.00 90.56 509 GLY A N 1
ATOM 4045 C CA . GLY A 1 509 ? -5.710 18.127 18.470 1.00 90.56 509 GLY A CA 1
ATOM 4046 C C . GLY A 1 509 ? -6.656 18.127 19.678 1.00 90.56 509 GLY A C 1
ATOM 4047 O O . GLY A 1 509 ? -6.220 18.361 20.806 1.00 90.56 509 GLY A O 1
ATOM 4048 N N . VAL A 1 510 ? -7.958 17.890 19.475 1.00 93.25 510 VAL A N 1
ATOM 4049 C CA . VAL A 1 510 ? -8.937 17.741 20.568 1.00 93.25 510 VAL A CA 1
ATOM 4050 C C . VAL A 1 510 ? -8.796 16.386 21.253 1.00 93.25 510 VAL A C 1
ATOM 4052 O O . VAL A 1 510 ? -8.888 16.309 22.482 1.00 93.25 510 VAL A O 1
ATOM 4055 N N . PHE A 1 511 ? -8.571 15.339 20.468 1.00 94.94 511 PHE A N 1
ATOM 4056 C CA . PHE A 1 511 ? -8.091 14.041 20.931 1.00 94.94 511 PHE A CA 1
ATOM 4057 C C . PHE A 1 511 ? -6.669 13.839 20.407 1.00 94.94 511 PHE A C 1
ATOM 4059 O O . PHE A 1 511 ? -6.316 14.370 19.360 1.00 94.94 511 PHE A O 1
ATOM 4066 N N . THR A 1 512 ? -5.836 13.100 21.137 1.00 91.81 512 THR A N 1
ATOM 4067 C CA . THR A 1 512 ? -4.483 12.759 20.676 1.00 91.81 512 THR A CA 1
ATOM 4068 C C . THR A 1 512 ? -4.482 11.519 19.794 1.00 91.81 512 THR A C 1
ATOM 4070 O O . THR A 1 512 ? -3.614 11.389 18.936 1.00 91.81 512 THR A O 1
ATOM 4073 N N . ALA A 1 513 ? -5.428 10.600 20.003 1.00 94.19 513 ALA A N 1
ATOM 4074 C CA . ALA A 1 513 ? -5.577 9.400 19.191 1.00 94.19 513 ALA A CA 1
ATOM 4075 C C . ALA A 1 513 ? -6.985 8.799 19.311 1.00 94.19 513 ALA A C 1
ATOM 4077 O O . ALA A 1 513 ? -7.647 8.947 20.341 1.00 94.19 513 ALA A O 1
ATOM 4078 N N . ALA A 1 514 ? -7.394 8.060 18.282 1.00 95.81 514 ALA A N 1
ATOM 4079 C CA . ALA A 1 514 ? -8.548 7.171 18.299 1.00 95.81 514 ALA A CA 1
ATOM 4080 C C . ALA A 1 514 ? -8.189 5.888 17.541 1.00 95.81 514 ALA A C 1
ATOM 4082 O O . ALA A 1 514 ? -7.685 5.971 16.424 1.00 95.81 514 ALA A O 1
ATOM 4083 N N . TYR A 1 515 ? -8.362 4.717 18.155 1.00 95.75 515 TYR A N 1
ATOM 4084 C CA . TYR A 1 515 ? -7.944 3.450 17.546 1.00 95.75 515 TYR A CA 1
ATOM 4085 C C . TYR A 1 515 ? -8.685 2.240 18.137 1.00 95.75 515 TYR A C 1
ATOM 4087 O O . TYR A 1 515 ? -9.056 2.263 19.317 1.00 95.75 515 TYR A O 1
ATOM 4095 N N . PRO A 1 516 ? -8.877 1.166 17.349 1.00 95.56 516 PRO A N 1
ATOM 4096 C CA . PRO A 1 516 ? -9.281 -0.134 17.869 1.00 95.56 516 PRO A CA 1
ATOM 4097 C C . PRO A 1 516 ? -8.101 -0.834 18.563 1.00 95.56 516 PRO A C 1
ATOM 4099 O O . PRO A 1 516 ? -6.934 -0.578 18.257 1.00 95.56 516 PRO A O 1
ATOM 4102 N N . LEU A 1 517 ? -8.397 -1.745 19.491 1.00 92.81 517 LEU A N 1
ATOM 4103 C CA . LEU A 1 517 ? -7.370 -2.501 20.212 1.00 92.81 517 LEU A CA 1
ATOM 4104 C C . LEU A 1 517 ? -6.920 -3.749 19.448 1.00 92.81 517 LEU A C 1
ATOM 4106 O O . LEU A 1 517 ? -7.691 -4.406 18.741 1.00 92.81 517 LEU A O 1
ATOM 4110 N N . HIS A 1 518 ? -5.658 -4.124 19.633 1.00 92.62 518 HIS A N 1
ATOM 4111 C CA . HIS A 1 518 ? -5.193 -5.466 19.309 1.00 92.62 518 HIS A CA 1
ATOM 4112 C C . HIS A 1 518 ? -5.697 -6.469 20.348 1.00 92.62 518 HIS A C 1
ATOM 4114 O O . HIS A 1 518 ? -5.507 -6.271 21.550 1.00 92.62 518 HIS A O 1
ATOM 4120 N N . VAL A 1 519 ? -6.249 -7.586 19.868 1.00 84.94 519 VAL A N 1
ATOM 4121 C CA . VAL A 1 519 ? -6.675 -8.718 20.704 1.00 84.94 519 VAL A CA 1
ATOM 4122 C C . VAL A 1 519 ? -5.443 -9.469 21.223 1.00 84.94 519 VAL A C 1
ATOM 4124 O O . VAL A 1 519 ? -4.824 -10.238 20.486 1.00 84.94 519 VAL A O 1
ATOM 4127 N N . GLY A 1 520 ? -5.067 -9.200 22.475 1.00 81.19 520 GLY A N 1
ATOM 4128 C CA . GLY A 1 520 ? -3.975 -9.874 23.181 1.00 81.19 520 GLY A CA 1
ATOM 4129 C C . GLY A 1 520 ? -2.540 -9.464 22.780 1.00 81.19 520 GLY A C 1
ATOM 4130 O O . GLY A 1 520 ? -2.315 -8.623 21.893 1.00 81.19 520 GLY A O 1
ATOM 4131 N N . PRO A 1 521 ? -1.530 -10.032 23.470 1.00 82.88 521 PRO A N 1
ATOM 4132 C CA . PRO A 1 521 ? -0.115 -9.785 23.193 1.00 82.88 521 PRO A CA 1
ATOM 4133 C C . PRO A 1 521 ? 0.333 -10.445 21.879 1.00 82.88 521 PRO A C 1
ATOM 4135 O O . PRO A 1 521 ? -0.287 -11.394 21.409 1.00 82.88 521 PRO A O 1
ATOM 4138 N N . ALA A 1 522 ? 1.408 -9.933 21.270 1.00 84.31 522 ALA A N 1
ATOM 4139 C CA . ALA A 1 522 ? 1.987 -10.513 20.049 1.00 84.31 522 ALA A CA 1
ATOM 4140 C C . ALA A 1 522 ? 2.907 -11.711 20.336 1.00 84.31 522 ALA A C 1
ATOM 4142 O O . ALA A 1 522 ? 3.022 -12.615 19.513 1.00 84.31 522 ALA A O 1
ATOM 4143 N N . GLU A 1 523 ? 3.588 -11.698 21.481 1.00 82.75 523 GLU A N 1
ATOM 4144 C CA . GLU A 1 523 ? 4.531 -12.743 21.873 1.00 82.75 523 GLU A CA 1
ATOM 4145 C C . GLU A 1 523 ? 3.806 -13.950 22.477 1.00 82.75 523 GLU A C 1
ATOM 4147 O O . GLU A 1 523 ? 2.737 -13.824 23.085 1.00 82.75 523 GLU A O 1
ATOM 4152 N N . LEU A 1 524 ? 4.403 -15.131 22.300 1.00 81.31 524 LEU A N 1
ATOM 4153 C CA . LEU A 1 524 ? 3.922 -16.359 22.924 1.00 81.31 524 LEU A CA 1
ATOM 4154 C C . LEU A 1 524 ? 4.118 -16.290 24.449 1.00 81.31 524 LEU A C 1
ATOM 4156 O O . LEU A 1 524 ? 5.118 -15.732 24.907 1.00 81.31 524 LEU A O 1
ATOM 4160 N N . PRO A 1 525 ? 3.218 -16.891 25.249 1.00 74.06 525 PRO A N 1
ATOM 4161 C CA . PRO A 1 525 ? 3.404 -16.974 26.694 1.00 74.06 525 PRO A CA 1
ATOM 4162 C C . PRO A 1 525 ? 4.716 -17.693 27.048 1.00 74.06 525 PRO A C 1
ATOM 4164 O O . PRO A 1 525 ? 5.061 -18.702 26.430 1.00 74.06 525 PRO A O 1
ATOM 4167 N N . SER A 1 526 ? 5.430 -17.227 28.078 1.00 67.12 526 SER A N 1
ATOM 4168 C CA . SER A 1 526 ? 6.729 -17.783 28.512 1.00 67.12 526 SER A CA 1
ATOM 4169 C C . SER A 1 526 ? 6.695 -19.280 28.850 1.00 67.12 526 SER A C 1
ATOM 4171 O O . SER A 1 526 ? 7.715 -19.968 28.748 1.00 67.12 526 SER A O 1
ATOM 4173 N N . ASP A 1 527 ? 5.518 -19.786 29.216 1.00 62.88 527 ASP A N 1
ATOM 4174 C CA . ASP A 1 527 ? 5.283 -21.175 29.615 1.00 62.88 527 ASP A CA 1
ATOM 4175 C C . ASP A 1 527 ? 4.643 -22.025 28.507 1.00 62.88 527 ASP A C 1
ATOM 4177 O O . ASP A 1 527 ? 4.283 -23.172 28.752 1.00 62.88 527 ASP A O 1
ATOM 4181 N N . TRP A 1 528 ? 4.543 -21.506 27.274 1.00 67.12 528 TRP A N 1
ATOM 4182 C CA . TRP A 1 528 ? 3.980 -22.220 26.118 1.00 67.12 528 TRP A CA 1
ATOM 4183 C C . TRP A 1 528 ? 4.603 -23.611 25.908 1.00 67.12 528 TRP A C 1
ATOM 4185 O O . TRP A 1 528 ? 3.901 -24.584 25.664 1.00 67.12 528 TRP A O 1
ATOM 4195 N N . ASN A 1 529 ? 5.922 -23.727 26.095 1.00 66.75 529 ASN A N 1
ATOM 4196 C CA . ASN A 1 529 ? 6.657 -24.991 25.955 1.00 66.75 529 ASN A CA 1
ATOM 4197 C C . ASN A 1 529 ? 6.715 -25.833 27.249 1.00 66.75 529 ASN A C 1
ATOM 4199 O O . ASN A 1 529 ? 7.400 -26.852 27.272 1.00 66.75 529 ASN A O 1
ATOM 4203 N N . LYS A 1 530 ? 6.095 -25.379 28.347 1.00 56.41 530 LYS A N 1
ATOM 4204 C CA . LYS A 1 530 ? 6.231 -25.960 29.698 1.00 56.41 530 LYS A CA 1
ATOM 4205 C C . LYS A 1 530 ? 4.903 -26.416 30.314 1.00 56.41 530 LYS A C 1
ATOM 4207 O O . LYS A 1 530 ? 4.912 -26.871 31.455 1.00 56.41 530 LYS A O 1
ATOM 4212 N N . ALA A 1 531 ? 3.782 -26.260 29.608 1.00 53.47 531 ALA A N 1
ATOM 4213 C CA . ALA A 1 531 ? 2.465 -26.619 30.124 1.00 53.47 531 ALA A CA 1
ATOM 4214 C C . ALA A 1 531 ? 2.388 -28.131 30.456 1.00 53.47 531 ALA A C 1
ATOM 4216 O O . ALA A 1 531 ? 2.829 -28.936 29.630 1.00 53.47 531 ALA A O 1
ATOM 4217 N N . PRO A 1 532 ? 1.851 -28.522 31.632 1.00 47.38 532 PRO A N 1
ATOM 4218 C CA . PRO A 1 532 ? 1.764 -29.923 32.068 1.00 47.38 532 PRO A CA 1
ATOM 4219 C C . PRO A 1 532 ? 0.991 -30.826 31.098 1.00 47.38 532 PRO A C 1
ATOM 4221 O O . PRO A 1 532 ? 1.338 -31.996 30.956 1.00 47.38 532 PRO A O 1
ATOM 4224 N N . ASP A 1 533 ? 0.012 -30.252 30.397 1.00 48.03 533 ASP A N 1
ATOM 4225 C CA . ASP A 1 533 ? -0.934 -30.953 29.522 1.00 48.03 533 ASP A CA 1
ATOM 4226 C C . ASP A 1 533 ? -0.602 -30.789 28.018 1.00 48.03 533 ASP A C 1
ATOM 4228 O O . ASP A 1 533 ? -1.381 -31.140 27.137 1.00 48.03 533 ASP A O 1
ATOM 4232 N N . GLY A 1 534 ? 0.606 -30.299 27.703 1.00 46.81 534 GLY A N 1
ATOM 4233 C CA . GLY A 1 534 ? 1.101 -30.119 26.335 1.00 46.81 534 GLY A CA 1
ATOM 4234 C C . GLY A 1 534 ? 0.673 -28.800 25.661 1.00 46.81 534 GLY A C 1
ATOM 4235 O O . GLY A 1 534 ? -0.141 -28.046 26.190 1.00 46.81 534 GLY A O 1
ATOM 4236 N N . PRO A 1 535 ? 1.241 -28.475 24.483 1.00 53.34 535 PRO A N 1
ATOM 4237 C CA . PRO A 1 535 ? 0.917 -27.264 23.718 1.00 53.34 535 PRO A CA 1
ATOM 4238 C C . PRO A 1 535 ? -0.477 -27.281 23.055 1.00 53.34 535 PRO A C 1
ATOM 4240 O O . PRO A 1 535 ? -0.837 -26.307 22.400 1.00 53.34 535 PRO A O 1
ATOM 4243 N N . GLU A 1 536 ? -1.250 -28.364 23.188 1.00 51.91 536 GLU A N 1
ATOM 4244 C CA . GLU A 1 536 ? -2.527 -28.553 22.480 1.00 51.91 536 GLU A CA 1
ATOM 4245 C C . GLU A 1 536 ? -3.749 -27.966 23.213 1.00 51.91 536 GLU A C 1
ATOM 4247 O O . GLU A 1 536 ? -4.713 -27.592 22.550 1.00 51.91 536 GLU A O 1
ATOM 4252 N N . GLU A 1 537 ? -3.729 -27.806 24.544 1.00 51.94 537 GLU A N 1
ATOM 4253 C CA . GLU A 1 537 ? -4.902 -27.290 25.283 1.00 51.94 537 GLU A CA 1
ATOM 4254 C C . GLU A 1 537 ? -4.997 -25.756 25.337 1.00 51.94 537 GLU A C 1
ATOM 4256 O O . GLU A 1 537 ? -6.087 -25.200 25.499 1.00 51.94 537 GLU A O 1
ATOM 4261 N N . ARG A 1 538 ? -3.882 -25.027 25.190 1.00 63.19 538 ARG A N 1
ATOM 4262 C CA . ARG A 1 538 ? -3.897 -23.560 25.283 1.00 63.19 538 ARG A CA 1
ATOM 4263 C C . ARG A 1 538 ? -4.155 -22.941 23.910 1.00 63.19 538 ARG A C 1
ATOM 4265 O O . ARG A 1 538 ? -3.279 -22.909 23.053 1.00 63.19 538 ARG A O 1
ATOM 4272 N N . ARG A 1 539 ? -5.356 -22.394 23.714 1.00 70.75 539 ARG A N 1
ATOM 4273 C CA . ARG A 1 539 ? -5.719 -21.687 22.480 1.00 70.75 539 ARG A CA 1
ATOM 4274 C C . ARG A 1 539 ? -4.894 -20.404 22.327 1.00 70.75 539 ARG A C 1
ATOM 4276 O O . ARG A 1 539 ? -4.807 -19.605 23.258 1.00 70.75 539 ARG A O 1
ATOM 4283 N N . LEU A 1 540 ? -4.274 -20.223 21.163 1.00 80.44 540 LEU A N 1
ATOM 4284 C CA . LEU A 1 540 ? -3.500 -19.023 20.839 1.00 80.44 540 LEU A CA 1
ATOM 4285 C C . LEU A 1 540 ? -4.428 -17.871 20.447 1.00 80.44 540 LEU A C 1
ATOM 4287 O O . LEU A 1 540 ? -5.441 -18.080 19.779 1.00 80.44 540 LEU A O 1
ATOM 4291 N N . SER A 1 541 ? -4.046 -16.642 20.796 1.00 85.75 541 SER A N 1
ATOM 4292 C CA . SER A 1 541 ? -4.758 -15.460 20.308 1.00 85.75 541 SER A CA 1
ATOM 4293 C C . SER A 1 541 ? -4.551 -15.298 18.797 1.00 85.75 541 SER A C 1
ATOM 4295 O O . SER A 1 541 ? -3.507 -15.667 18.249 1.00 85.75 541 SER A O 1
ATOM 4297 N N . GLN A 1 542 ? -5.509 -14.677 18.102 1.00 87.81 542 GLN A N 1
ATOM 4298 C CA . GLN A 1 542 ? -5.390 -14.420 16.657 1.00 87.81 542 GLN A CA 1
ATOM 4299 C C . GLN A 1 542 ? -4.098 -13.661 16.307 1.00 87.81 542 GLN A C 1
ATOM 4301 O O . GLN A 1 542 ? -3.450 -13.950 15.300 1.00 87.81 542 GLN A O 1
ATOM 4306 N N . ARG A 1 543 ? -3.672 -12.726 17.168 1.00 91.19 543 ARG A N 1
ATOM 4307 C CA . ARG A 1 543 ? -2.429 -11.973 16.973 1.00 91.19 543 ARG A CA 1
ATOM 4308 C C . ARG A 1 543 ? -1.184 -12.848 17.130 1.00 91.19 543 ARG A C 1
ATOM 4310 O O . ARG A 1 543 ? -0.246 -12.693 16.352 1.00 91.19 543 ARG A O 1
ATOM 4317 N N . GLN A 1 544 ? -1.173 -13.766 18.098 1.00 90.12 544 GLN A N 1
ATOM 4318 C CA . GLN A 1 544 ? -0.071 -14.715 18.294 1.00 90.12 544 GLN A CA 1
ATOM 4319 C C . GLN A 1 544 ? 0.052 -15.680 17.113 1.00 90.12 544 GLN A C 1
ATOM 4321 O O . GLN A 1 544 ? 1.162 -15.926 16.643 1.00 90.12 544 GLN A O 1
ATOM 4326 N N . ILE A 1 545 ? -1.077 -16.163 16.579 1.00 90.62 545 ILE A N 1
ATOM 4327 C CA . ILE A 1 545 ? -1.102 -17.005 15.373 1.00 90.62 545 ILE A CA 1
ATOM 4328 C C . ILE A 1 545 ? -0.476 -16.250 14.193 1.00 90.62 545 ILE A C 1
ATOM 4330 O O . ILE A 1 545 ? 0.425 -16.769 13.532 1.00 90.62 545 ILE A O 1
ATOM 4334 N N . LEU A 1 546 ? -0.890 -15.000 13.959 1.00 93.44 546 LEU A N 1
ATOM 4335 C CA . LEU A 1 546 ? -0.316 -14.167 12.899 1.00 93.44 546 LEU A CA 1
ATOM 4336 C C . LEU A 1 546 ? 1.182 -13.910 13.110 1.00 93.44 546 LEU A C 1
ATOM 4338 O O . LEU A 1 546 ? 1.956 -13.967 12.153 1.00 93.44 546 LEU A O 1
ATOM 4342 N N . LYS A 1 547 ? 1.629 -13.682 14.350 1.00 92.56 547 LYS A N 1
ATOM 4343 C CA . LYS A 1 547 ? 3.055 -13.496 14.636 1.00 92.56 547 LYS A CA 1
ATOM 4344 C C . LYS A 1 547 ? 3.872 -14.749 14.315 1.00 92.56 547 LYS A C 1
ATOM 4346 O O . LYS A 1 547 ? 4.907 -14.646 13.660 1.00 92.56 547 LYS A O 1
ATOM 4351 N N . GLU A 1 548 ? 3.413 -15.916 14.754 1.00 89.44 548 GLU A N 1
ATOM 4352 C CA . GLU A 1 548 ? 4.176 -17.166 14.682 1.00 89.44 548 GLU A CA 1
ATOM 4353 C C . GLU A 1 548 ? 4.179 -17.795 13.278 1.00 89.44 548 GLU A C 1
ATOM 4355 O O . GLU A 1 548 ? 5.219 -18.266 12.808 1.00 89.44 548 GLU A O 1
ATOM 4360 N N . TYR A 1 549 ? 3.037 -17.765 12.583 1.00 89.81 549 TYR A N 1
ATOM 4361 C CA . TYR A 1 549 ? 2.854 -18.452 11.299 1.00 89.81 549 TYR A CA 1
ATOM 4362 C C . TYR A 1 549 ? 2.978 -17.538 10.074 1.00 89.81 549 TYR A C 1
ATOM 4364 O O . TYR A 1 549 ? 3.106 -18.038 8.957 1.00 89.81 549 TYR A O 1
ATOM 4372 N N . TRP A 1 550 ? 2.985 -16.212 10.254 1.00 92.81 550 TRP A N 1
ATOM 4373 C CA . TRP A 1 550 ? 3.056 -15.264 9.138 1.00 92.81 550 TRP A CA 1
ATOM 4374 C C . TRP A 1 550 ? 4.179 -14.230 9.275 1.00 92.81 550 TRP A C 1
ATOM 4376 O O . TRP A 1 550 ? 5.029 -14.159 8.385 1.00 92.81 550 TRP A O 1
ATOM 4386 N N . ALA A 1 551 ? 4.241 -13.492 10.387 1.00 92.12 551 ALA A N 1
ATOM 4387 C CA . ALA A 1 551 ? 5.217 -12.412 10.572 1.00 92.12 551 ALA A CA 1
ATOM 4388 C C . ALA A 1 551 ? 6.617 -12.868 11.022 1.00 92.12 551 ALA A C 1
ATOM 4390 O O . ALA A 1 551 ? 7.570 -12.089 11.052 1.00 92.12 551 ALA A O 1
ATOM 4391 N N . ARG A 1 552 ? 6.795 -14.150 11.350 1.00 90.00 552 ARG A N 1
ATOM 4392 C CA . ARG A 1 552 ? 8.098 -14.693 11.738 1.00 90.00 552 ARG A CA 1
ATOM 4393 C C . ARG A 1 552 ? 9.027 -14.820 10.527 1.00 90.00 552 ARG A C 1
ATOM 4395 O O . ARG A 1 552 ? 8.747 -15.551 9.579 1.00 90.00 552 ARG A O 1
ATOM 4402 N N . TRP A 1 553 ? 10.217 -14.228 10.622 1.00 87.12 553 TRP A N 1
ATOM 4403 C CA . TRP A 1 553 ? 11.264 -14.284 9.588 1.00 87.12 553 TRP A CA 1
ATOM 4404 C C . TRP A 1 553 ? 11.622 -15.711 9.128 1.00 87.12 553 TRP A C 1
ATOM 4406 O O . TRP A 1 553 ? 11.872 -15.949 7.949 1.00 87.12 553 TRP A O 1
ATOM 4416 N N . GLY A 1 554 ? 11.562 -16.698 10.031 1.00 85.88 554 GLY A N 1
ATOM 4417 C CA . GLY A 1 554 ? 11.806 -18.112 9.708 1.00 85.88 554 GLY A CA 1
ATOM 4418 C C . GLY A 1 554 ? 10.778 -18.752 8.761 1.00 85.88 554 GLY A C 1
ATOM 4419 O O . GLY A 1 554 ? 11.055 -19.806 8.191 1.00 85.88 554 GLY A O 1
ATOM 4420 N N . LYS A 1 555 ? 9.614 -18.125 8.545 1.00 87.12 555 LYS A N 1
ATOM 4421 C CA . LYS A 1 555 ? 8.516 -18.632 7.703 1.00 87.12 555 LYS A CA 1
ATOM 4422 C C . LYS A 1 555 ? 8.521 -18.052 6.279 1.00 87.12 555 LYS A C 1
ATOM 4424 O O . LYS A 1 555 ? 7.555 -18.209 5.543 1.00 87.12 555 LYS A O 1
ATOM 4429 N N . TRP A 1 556 ? 9.600 -17.406 5.832 1.00 84.12 556 TRP A N 1
ATOM 4430 C CA . TRP A 1 556 ? 9.764 -16.814 4.487 1.00 84.12 556 TRP A CA 1
ATOM 4431 C C . TRP A 1 556 ? 9.399 -17.708 3.279 1.00 84.12 556 TRP A C 1
ATOM 4433 O O . TRP A 1 556 ? 8.905 -17.187 2.287 1.00 84.12 556 TRP A O 1
ATOM 4443 N N . LEU A 1 557 ? 9.542 -19.036 3.369 1.00 84.12 557 LEU A N 1
ATOM 4444 C CA . LEU A 1 557 ? 9.147 -19.979 2.305 1.00 84.12 557 LEU A CA 1
ATOM 4445 C C . LEU A 1 557 ? 7.716 -20.536 2.442 1.00 84.12 557 LEU A C 1
ATOM 4447 O O . LEU A 1 557 ? 7.299 -21.330 1.607 1.00 84.12 557 LEU A O 1
ATOM 4451 N N . LYS A 1 558 ? 6.963 -20.196 3.491 1.00 88.25 558 LYS A N 1
ATOM 4452 C CA . LYS A 1 558 ? 5.610 -20.732 3.726 1.00 88.25 558 LYS A CA 1
ATOM 4453 C C . LYS A 1 558 ? 4.526 -19.874 3.071 1.00 88.25 558 LYS A C 1
ATOM 4455 O O . LYS A 1 558 ? 4.702 -18.664 2.905 1.00 88.25 558 LYS A O 1
ATOM 4460 N N . TYR A 1 559 ? 3.397 -20.498 2.715 1.00 87.69 559 TYR A N 1
ATOM 4461 C CA . TYR A 1 559 ? 2.217 -19.772 2.235 1.00 87.69 559 TYR A CA 1
ATOM 4462 C C . TYR A 1 559 ? 1.691 -18.794 3.283 1.00 87.69 559 TYR A C 1
ATOM 4464 O O . TYR A 1 559 ? 1.796 -19.022 4.483 1.00 87.69 559 TYR A O 1
ATOM 4472 N N . GLN A 1 560 ? 1.106 -17.697 2.805 1.00 91.31 560 GLN A N 1
ATOM 4473 C CA . GLN A 1 560 ? 0.495 -16.697 3.669 1.00 91.31 560 GLN A CA 1
ATOM 4474 C C . GLN A 1 560 ? -0.898 -17.166 4.129 1.00 91.31 560 GLN A C 1
ATOM 4476 O O . GLN A 1 560 ? -1.696 -17.565 3.274 1.00 91.31 560 GLN A O 1
ATOM 4481 N N . PRO A 1 561 ? -1.226 -17.089 5.433 1.00 92.38 561 PRO A N 1
ATOM 4482 C CA . PRO A 1 561 ? -2.554 -17.411 5.951 1.00 92.38 561 PRO A CA 1
ATOM 4483 C C . PRO A 1 561 ? -3.532 -16.246 5.714 1.00 92.38 561 PRO A C 1
ATOM 4485 O O . PRO A 1 561 ? -3.902 -15.518 6.632 1.00 92.38 561 PRO A O 1
ATOM 4488 N N . LEU A 1 562 ? -3.937 -16.046 4.454 1.00 91.69 562 LEU A N 1
ATOM 4489 C CA . LEU A 1 562 ? -4.756 -14.897 4.032 1.00 91.69 562 LEU A CA 1
ATOM 4490 C C . LEU A 1 562 ? -6.095 -14.789 4.777 1.00 91.69 562 LEU A C 1
ATOM 4492 O O . LEU A 1 562 ? -6.557 -13.681 5.030 1.00 91.69 562 LEU A O 1
ATOM 4496 N N . ASP A 1 563 ? -6.706 -15.915 5.146 1.00 90.06 563 ASP A N 1
ATOM 4497 C CA . ASP A 1 563 ? -7.988 -15.915 5.857 1.00 90.06 563 ASP A CA 1
ATOM 4498 C C . ASP A 1 563 ? -7.860 -15.354 7.282 1.00 90.06 563 ASP A C 1
ATOM 4500 O O . ASP A 1 563 ? -8.709 -14.564 7.694 1.00 90.06 563 ASP A O 1
ATOM 4504 N N . HIS A 1 564 ? -6.781 -15.688 8.003 1.00 92.38 564 HIS A N 1
ATOM 4505 C CA . HIS A 1 564 ? -6.477 -15.109 9.319 1.00 92.38 564 HIS A CA 1
ATOM 4506 C C . HIS A 1 564 ? -6.120 -13.625 9.214 1.00 92.38 564 HIS A C 1
ATOM 4508 O O . HIS A 1 564 ? -6.543 -12.828 10.049 1.00 92.38 564 HIS A O 1
ATOM 4514 N N . VAL A 1 565 ? -5.370 -13.236 8.174 1.00 94.62 565 VAL A N 1
ATOM 4515 C CA . VAL A 1 565 ? -5.044 -11.822 7.914 1.00 94.62 565 VAL A CA 1
ATOM 4516 C C . VAL A 1 565 ? -6.327 -11.027 7.670 1.00 94.62 565 VAL A C 1
ATOM 4518 O O . VAL A 1 565 ? -6.523 -9.987 8.296 1.00 94.62 565 VAL A O 1
ATOM 4521 N N . ARG A 1 566 ? -7.234 -11.541 6.828 1.00 93.44 566 ARG A N 1
ATOM 4522 C CA . ARG A 1 566 ? -8.555 -10.945 6.588 1.00 93.44 566 ARG A CA 1
ATOM 4523 C C . ARG A 1 566 ? -9.361 -10.840 7.875 1.00 93.44 566 ARG A C 1
ATOM 4525 O O . ARG A 1 566 ? -9.913 -9.784 8.157 1.00 93.44 566 ARG A O 1
ATOM 4532 N N . GLU A 1 567 ? -9.459 -11.921 8.644 1.00 91.38 567 GLU A N 1
ATOM 4533 C CA . GLU A 1 567 ? -10.281 -11.933 9.855 1.00 91.38 567 GLU A CA 1
ATOM 4534 C C . GLU A 1 567 ? -9.799 -10.919 10.899 1.00 91.38 567 GLU A C 1
ATOM 4536 O O . GLU A 1 567 ? -10.626 -10.325 11.587 1.00 91.38 567 GLU A O 1
ATOM 4541 N N . TYR A 1 568 ? -8.489 -10.671 10.981 1.00 93.94 568 TYR A N 1
ATOM 4542 C CA . TYR A 1 568 ? -7.914 -9.759 11.965 1.00 93.94 568 TYR A CA 1
ATOM 4543 C C . TYR A 1 568 ? -7.831 -8.297 11.497 1.00 93.94 568 TYR A C 1
ATOM 4545 O O . TYR A 1 568 ? -8.136 -7.383 12.270 1.00 93.94 568 TYR A O 1
ATOM 4553 N N . PHE A 1 569 ? -7.413 -8.063 10.249 1.00 94.75 569 PHE A N 1
ATOM 4554 C CA . PHE A 1 569 ? -7.131 -6.730 9.697 1.00 94.75 569 PHE A CA 1
ATOM 4555 C C . PHE A 1 569 ? -8.180 -6.227 8.691 1.00 94.75 569 PHE A C 1
ATOM 4557 O O . PHE A 1 569 ? -8.186 -5.044 8.355 1.00 94.75 569 PHE A O 1
ATOM 4564 N N . GLY A 1 570 ? -9.080 -7.092 8.225 1.00 93.94 570 GLY A N 1
ATOM 4565 C CA . GLY A 1 570 ? -10.087 -6.781 7.212 1.00 93.94 570 GLY A CA 1
ATOM 4566 C C . GLY A 1 570 ? -9.664 -7.128 5.783 1.00 93.94 570 GLY A C 1
ATOM 4567 O O . GLY A 1 570 ? -8.513 -7.464 5.490 1.00 93.94 570 GLY A O 1
ATOM 4568 N N . GLU A 1 571 ? -10.629 -7.031 4.872 1.00 93.81 571 GLU A N 1
ATOM 4569 C CA . GLU A 1 571 ? -10.494 -7.451 3.476 1.00 93.81 571 GLU A CA 1
ATOM 4570 C C . GLU A 1 571 ? -9.484 -6.596 2.702 1.00 93.81 571 GLU A C 1
ATOM 4572 O O . GLU A 1 571 ? -8.707 -7.133 1.917 1.00 93.81 571 GLU A O 1
ATOM 4577 N N . LYS A 1 572 ? -9.412 -5.287 2.980 1.00 93.75 572 LYS A N 1
ATOM 4578 C CA . LYS A 1 572 ? -8.481 -4.363 2.308 1.00 93.75 572 LYS A CA 1
ATOM 4579 C C . LYS A 1 572 ? -7.001 -4.698 2.534 1.00 93.75 572 LYS A C 1
ATOM 4581 O O . LYS A 1 572 ? -6.188 -4.569 1.623 1.00 93.75 572 LYS A O 1
ATOM 4586 N N . ILE A 1 573 ? -6.632 -5.145 3.734 1.00 95.19 573 ILE A N 1
ATOM 4587 C CA . ILE A 1 573 ? -5.260 -5.601 4.021 1.00 95.19 573 ILE A CA 1
ATOM 4588 C C . ILE A 1 573 ? -5.061 -7.029 3.503 1.00 95.19 573 ILE A C 1
ATOM 4590 O O . ILE A 1 573 ? -4.013 -7.341 2.937 1.00 95.19 573 ILE A O 1
ATOM 4594 N N . GLY A 1 574 ? -6.088 -7.877 3.612 1.00 95.19 574 GLY A N 1
ATOM 4595 C CA . GLY A 1 574 ? -6.077 -9.220 3.035 1.00 95.19 574 GLY A CA 1
ATOM 4596 C C . GLY A 1 574 ? -5.800 -9.226 1.527 1.00 95.19 574 GLY A C 1
ATOM 4597 O O . GLY A 1 574 ? -4.951 -9.998 1.073 1.00 95.19 574 GLY A O 1
ATOM 4598 N N . ILE A 1 575 ? -6.472 -8.367 0.746 1.00 95.12 575 ILE A N 1
ATOM 4599 C CA . ILE A 1 575 ? -6.322 -8.312 -0.719 1.00 95.12 575 ILE A CA 1
ATOM 4600 C C . ILE A 1 575 ? -4.911 -7.854 -1.110 1.00 95.12 575 ILE A C 1
ATOM 4602 O O . ILE A 1 575 ? -4.326 -8.439 -2.019 1.00 95.12 575 ILE A O 1
ATOM 4606 N N . TYR A 1 576 ? -4.318 -6.910 -0.363 1.00 95.62 576 TYR A N 1
ATOM 4607 C CA . TYR A 1 576 ? -2.937 -6.452 -0.567 1.00 95.62 576 TYR A CA 1
ATOM 4608 C C . TYR A 1 576 ? -1.931 -7.593 -0.432 1.00 95.62 576 TYR A C 1
ATOM 4610 O O . TYR A 1 576 ? -1.179 -7.866 -1.367 1.00 95.62 576 TYR A O 1
ATOM 4618 N N . PHE A 1 577 ? -1.954 -8.327 0.683 1.00 95.69 577 PHE A N 1
ATOM 4619 C CA . PHE A 1 577 ? -1.043 -9.461 0.865 1.00 95.69 577 PHE A CA 1
ATOM 4620 C C . PHE A 1 577 ? -1.349 -10.625 -0.081 1.00 95.69 577 PHE A C 1
ATOM 4622 O O . PHE A 1 577 ? -0.432 -11.350 -0.484 1.00 95.69 577 PHE A O 1
ATOM 4629 N N . GLY A 1 578 ? -2.616 -10.785 -0.479 1.00 94.19 578 GLY A N 1
ATOM 4630 C CA . GLY A 1 578 ? -3.024 -11.698 -1.542 1.00 94.19 578 GLY A CA 1
ATOM 4631 C C . GLY A 1 578 ? -2.361 -11.355 -2.877 1.00 94.19 578 GLY A C 1
ATOM 4632 O O . GLY A 1 578 ? -1.763 -12.232 -3.508 1.00 94.19 578 GLY A O 1
ATOM 4633 N N . TRP A 1 579 ? -2.402 -10.081 -3.270 1.00 95.94 579 TRP A N 1
ATOM 4634 C CA . TRP A 1 579 ? -1.766 -9.559 -4.479 1.00 95.94 579 TRP A CA 1
ATOM 4635 C C . TRP A 1 579 ? -0.248 -9.663 -4.413 1.00 95.94 579 TRP A C 1
ATOM 4637 O O . TRP A 1 579 ? 0.363 -10.250 -5.305 1.00 95.94 579 TRP A O 1
ATOM 4647 N N . LEU A 1 580 ? 0.362 -9.190 -3.326 1.00 94.88 580 LEU A N 1
ATOM 4648 C CA . LEU A 1 580 ? 1.809 -9.206 -3.133 1.00 94.88 580 LEU A CA 1
ATOM 4649 C C . LEU A 1 580 ? 2.363 -10.636 -3.148 1.00 94.88 580 LEU A C 1
ATOM 4651 O O . LEU A 1 580 ? 3.369 -10.919 -3.802 1.00 94.88 580 LEU A O 1
ATOM 4655 N N . GLY A 1 581 ? 1.676 -11.573 -2.489 1.00 93.06 581 GLY A N 1
ATOM 4656 C CA . GLY A 1 581 ? 2.032 -12.991 -2.522 1.00 93.06 581 GLY A CA 1
ATOM 4657 C C . GLY A 1 581 ? 1.958 -13.583 -3.927 1.00 93.06 581 GLY A C 1
ATOM 4658 O O . GLY A 1 581 ? 2.857 -14.316 -4.348 1.00 93.06 581 GLY A O 1
ATOM 4659 N N . GLN A 1 582 ? 0.908 -13.242 -4.675 1.00 92.31 582 GLN A N 1
ATOM 4660 C CA . GLN A 1 582 ? 0.720 -13.719 -6.040 1.00 92.31 582 GLN A CA 1
ATOM 4661 C C . GLN A 1 582 ? 1.752 -13.125 -7.007 1.00 92.31 582 GLN A C 1
ATOM 4663 O O . GLN A 1 582 ? 2.314 -13.857 -7.824 1.00 92.31 582 GLN A O 1
ATOM 4668 N N . TYR A 1 583 ? 2.038 -11.830 -6.886 1.00 95.69 583 TYR A N 1
ATOM 4669 C CA . TYR A 1 583 ? 3.069 -11.130 -7.645 1.00 95.69 583 TYR A CA 1
ATOM 4670 C C . TYR A 1 583 ? 4.452 -11.740 -7.387 1.00 95.69 583 TYR A C 1
ATOM 4672 O O . TYR A 1 583 ? 5.155 -12.103 -8.329 1.00 95.69 583 TYR A O 1
ATOM 4680 N N . THR A 1 584 ? 4.795 -11.987 -6.121 1.00 94.31 584 THR A N 1
ATOM 4681 C CA . THR A 1 584 ? 6.052 -12.642 -5.720 1.00 94.31 584 THR A CA 1
ATOM 4682 C C . THR A 1 584 ? 6.181 -14.043 -6.317 1.00 94.31 584 THR A C 1
ATOM 4684 O O . THR A 1 584 ? 7.219 -14.389 -6.878 1.00 94.31 584 THR A O 1
ATOM 4687 N N . ALA A 1 585 ? 5.114 -14.846 -6.275 1.00 91.56 585 ALA A N 1
ATOM 4688 C CA . ALA A 1 585 ? 5.119 -16.176 -6.879 1.00 91.56 585 ALA A CA 1
ATOM 4689 C C . ALA A 1 585 ? 5.308 -16.123 -8.408 1.00 91.56 585 ALA A C 1
ATOM 4691 O O . ALA A 1 585 ? 6.038 -16.940 -8.971 1.00 91.56 585 ALA A O 1
ATOM 4692 N N . TRP A 1 586 ? 4.688 -15.152 -9.087 1.00 94.38 586 TRP A N 1
ATOM 4693 C CA . TRP A 1 586 ? 4.833 -14.978 -10.535 1.00 94.38 586 TRP A CA 1
ATOM 4694 C C . TRP A 1 586 ? 6.168 -14.367 -10.947 1.00 94.38 586 TRP A C 1
ATOM 4696 O O . TRP A 1 586 ? 6.560 -14.562 -12.091 1.00 94.38 586 TRP A O 1
ATOM 4706 N N . LEU A 1 587 ? 6.915 -13.716 -10.053 1.00 96.00 587 LEU A N 1
ATOM 4707 C CA . LEU A 1 587 ? 8.283 -13.271 -10.338 1.00 96.00 587 LEU A CA 1
ATOM 4708 C C . LEU A 1 587 ? 9.292 -14.431 -10.418 1.00 96.00 587 LEU A C 1
ATOM 4710 O O . LEU A 1 587 ? 10.384 -14.247 -10.960 1.00 96.00 587 LEU A O 1
ATOM 4714 N N . ILE A 1 588 ? 8.951 -15.637 -9.948 1.00 94.44 588 ILE A N 1
ATOM 4715 C CA . ILE A 1 588 ? 9.862 -16.794 -9.965 1.00 94.44 588 ILE A CA 1
ATOM 4716 C C . ILE A 1 588 ? 10.254 -17.202 -11.406 1.00 94.44 588 ILE A C 1
ATOM 4718 O O . ILE A 1 588 ? 11.457 -17.245 -11.684 1.00 94.44 588 ILE A O 1
ATOM 4722 N N . PRO A 1 589 ? 9.316 -17.455 -12.352 1.00 95.56 589 PRO A N 1
ATOM 4723 C CA . PRO A 1 589 ? 9.661 -17.749 -13.745 1.00 95.56 589 PRO A CA 1
ATOM 4724 C C . PRO A 1 589 ? 10.564 -16.706 -14.434 1.00 95.56 589 PRO A C 1
ATOM 4726 O O . PRO A 1 589 ? 11.604 -17.110 -14.957 1.00 95.56 589 PRO A O 1
ATOM 4729 N N . PRO A 1 590 ? 10.252 -15.391 -14.442 1.00 96.56 590 PRO A N 1
ATOM 4730 C CA . PRO A 1 590 ? 11.125 -14.400 -15.068 1.00 96.56 590 PRO A CA 1
ATOM 4731 C C . PRO A 1 590 ? 12.473 -14.281 -14.365 1.00 96.56 590 PRO A C 1
ATOM 4733 O O . PRO A 1 590 ? 13.483 -14.190 -15.050 1.00 96.56 590 PRO A O 1
ATOM 4736 N N . SER A 1 591 ? 12.539 -14.394 -13.037 1.00 96.88 591 SER A N 1
ATOM 4737 C CA . SER A 1 591 ? 13.824 -14.421 -12.323 1.00 96.88 591 SER A CA 1
ATOM 4738 C C . SER A 1 591 ? 14.714 -15.569 -12.792 1.00 96.88 591 SER A C 1
ATOM 4740 O O . SER A 1 591 ? 15.898 -15.371 -13.059 1.00 96.88 591 SER A O 1
ATOM 4742 N N . PHE A 1 592 ? 14.142 -16.765 -12.940 1.00 96.31 592 PHE A N 1
ATOM 4743 C CA . PHE A 1 592 ? 14.875 -17.937 -13.402 1.00 96.31 592 PHE A CA 1
ATOM 4744 C C . PHE A 1 592 ? 15.349 -17.789 -14.855 1.00 96.31 592 PHE A C 1
ATOM 4746 O O . PHE A 1 592 ? 16.532 -17.973 -15.140 1.00 96.31 592 PHE A O 1
ATOM 4753 N N . VAL A 1 593 ? 14.458 -17.404 -15.776 1.00 96.44 593 VAL A N 1
ATOM 4754 C CA . VAL A 1 593 ? 14.816 -17.213 -17.194 1.00 96.44 593 VAL A CA 1
ATOM 4755 C C . VAL A 1 593 ? 15.817 -16.061 -17.359 1.00 96.44 593 VAL A C 1
ATOM 4757 O O . VAL A 1 593 ? 16.775 -16.192 -18.118 1.00 96.44 593 VAL A O 1
ATOM 4760 N N . GLY A 1 594 ? 15.660 -14.967 -16.612 1.00 95.25 594 GLY A N 1
ATOM 4761 C CA . GLY A 1 594 ? 16.576 -13.826 -16.615 1.00 95.25 594 GLY A CA 1
ATOM 4762 C C . GLY A 1 594 ? 17.983 -14.191 -16.137 1.00 95.25 594 GLY A C 1
ATOM 4763 O O . GLY A 1 594 ? 18.967 -13.795 -16.764 1.00 95.25 594 GLY A O 1
ATOM 4764 N N . LEU A 1 595 ? 18.096 -15.018 -15.090 1.00 95.25 595 LEU A N 1
ATOM 4765 C CA . LEU A 1 595 ? 19.379 -15.571 -14.641 1.00 95.25 595 LEU A CA 1
ATOM 4766 C C . LEU A 1 595 ? 20.029 -16.459 -15.710 1.00 95.25 595 LEU A C 1
ATOM 4768 O O . LEU A 1 595 ? 21.234 -16.352 -15.929 1.00 95.25 595 LEU A O 1
ATOM 4772 N N . LEU A 1 596 ? 19.254 -17.294 -16.412 1.00 95.25 596 LEU A N 1
ATOM 4773 C CA . LEU A 1 596 ? 19.771 -18.117 -17.514 1.00 95.25 596 LEU A CA 1
ATOM 4774 C C . LEU A 1 596 ? 20.272 -17.268 -18.687 1.00 95.25 596 LEU A C 1
ATOM 4776 O O . LEU A 1 596 ? 21.315 -17.571 -19.260 1.00 95.25 596 LEU A O 1
ATOM 4780 N N . VAL A 1 597 ? 19.561 -16.194 -19.027 1.00 94.62 597 VAL A N 1
ATOM 4781 C CA . VAL A 1 597 ? 19.953 -15.244 -20.079 1.00 94.62 597 VAL A CA 1
ATOM 4782 C C . VAL A 1 597 ? 21.241 -14.509 -19.703 1.00 94.62 597 VAL A C 1
ATOM 4784 O O . VAL A 1 597 ? 22.136 -14.358 -20.537 1.00 94.62 597 VAL A O 1
ATOM 4787 N N . PHE A 1 598 ? 21.374 -14.099 -18.441 1.00 92.56 598 PHE A N 1
ATOM 4788 C CA . PHE A 1 598 ? 22.603 -13.489 -17.937 1.00 92.56 598 PHE A CA 1
ATOM 4789 C C . PHE A 1 598 ? 23.774 -14.485 -17.938 1.00 92.56 598 PHE A C 1
ATOM 4791 O O . PHE A 1 598 ? 24.869 -14.159 -18.399 1.00 92.56 598 PHE A O 1
ATOM 4798 N N . LEU A 1 599 ? 23.536 -15.726 -17.498 1.00 93.44 599 LEU A N 1
ATOM 4799 C CA . LEU A 1 599 ? 24.530 -16.799 -17.523 1.00 93.44 599 LEU A CA 1
ATOM 4800 C C . LEU A 1 599 ? 24.953 -17.141 -18.958 1.00 93.44 599 LEU A C 1
ATOM 4802 O O . LEU A 1 599 ? 26.137 -17.334 -19.212 1.00 93.44 599 LEU A O 1
ATOM 4806 N N . TYR A 1 600 ? 24.019 -17.154 -19.911 1.00 93.50 600 TYR A N 1
ATOM 4807 C CA . TYR A 1 600 ? 24.320 -17.303 -21.335 1.00 93.50 600 TYR A CA 1
ATOM 4808 C C . TYR A 1 600 ? 25.241 -16.182 -21.838 1.00 93.50 600 TYR A C 1
ATOM 4810 O O . TYR A 1 600 ? 26.235 -16.458 -22.513 1.00 93.50 600 TYR A O 1
ATOM 4818 N N . GLY A 1 601 ? 24.965 -14.926 -21.472 1.00 91.62 601 GLY A N 1
ATOM 4819 C CA . GLY A 1 601 ? 25.837 -13.791 -21.785 1.00 91.62 601 GLY A CA 1
ATOM 4820 C C . GLY A 1 601 ? 27.247 -13.958 -21.208 1.00 91.62 601 GLY A C 1
ATOM 4821 O O . GLY A 1 601 ? 28.232 -13.722 -21.905 1.00 91.62 601 GLY A O 1
ATOM 4822 N N . TYR A 1 602 ? 27.350 -14.438 -19.965 1.00 91.31 602 TYR A N 1
ATOM 4823 C CA . TYR A 1 602 ? 28.628 -14.707 -19.304 1.00 91.31 602 TYR A CA 1
ATOM 4824 C C . TYR A 1 602 ? 29.412 -15.846 -19.973 1.00 91.31 602 TYR A C 1
ATOM 4826 O O . TYR A 1 602 ? 30.588 -15.681 -20.292 1.00 91.31 602 TYR A O 1
ATOM 4834 N N . LEU A 1 603 ? 28.763 -16.981 -20.250 1.00 91.81 603 LEU A N 1
ATOM 4835 C CA . LEU A 1 603 ? 29.397 -18.148 -20.875 1.00 91.81 603 LEU A CA 1
ATOM 4836 C C . LEU A 1 603 ? 29.815 -17.889 -22.330 1.00 91.81 603 LEU A C 1
ATOM 4838 O O . LEU A 1 603 ? 30.780 -18.482 -22.807 1.00 91.81 603 LEU A O 1
ATOM 4842 N N . THR A 1 604 ? 29.113 -17.003 -23.042 1.00 91.25 604 THR A N 1
ATOM 4843 C CA . THR A 1 604 ? 29.407 -16.667 -24.447 1.00 91.25 604 THR A CA 1
ATOM 4844 C C . THR A 1 604 ? 30.254 -15.405 -24.618 1.00 91.25 604 THR A C 1
ATOM 4846 O O . THR A 1 604 ? 30.442 -14.948 -25.745 1.00 91.25 604 THR A O 1
ATOM 4849 N N . ILE A 1 605 ? 30.804 -14.847 -23.535 1.00 89.25 605 ILE A N 1
ATOM 4850 C CA . ILE A 1 605 ? 31.528 -13.570 -23.572 1.00 89.25 605 ILE A CA 1
ATOM 4851 C C . ILE A 1 605 ? 32.785 -13.606 -24.456 1.00 89.25 605 ILE A C 1
ATOM 4853 O O . ILE A 1 605 ? 33.113 -12.604 -25.087 1.00 89.25 605 ILE A O 1
ATOM 4857 N N . ASP A 1 606 ? 33.449 -14.761 -24.543 1.00 86.44 606 ASP A N 1
ATOM 4858 C CA . ASP A 1 606 ? 34.649 -14.982 -25.364 1.00 86.44 606 ASP A CA 1
ATOM 4859 C C . ASP A 1 606 ? 34.328 -15.664 -26.714 1.00 86.44 606 ASP A C 1
ATOM 4861 O O . ASP A 1 606 ? 35.214 -16.155 -27.411 1.00 86.44 606 ASP A O 1
ATOM 4865 N N . SER A 1 607 ? 33.050 -15.690 -27.112 1.00 84.75 607 SER A N 1
ATOM 4866 C CA . SER A 1 607 ? 32.600 -16.230 -28.401 1.00 84.75 607 SER A CA 1
ATOM 4867 C C . SER A 1 607 ? 32.911 -15.288 -29.567 1.00 84.75 607 SER A C 1
ATOM 4869 O O . SER A 1 607 ? 32.821 -14.069 -29.434 1.00 84.75 607 SER A O 1
ATOM 4871 N N . SER A 1 608 ? 33.141 -15.842 -30.763 1.00 72.44 608 SER A N 1
ATOM 4872 C CA . SER A 1 608 ? 33.330 -15.075 -32.008 1.00 72.44 608 SER A CA 1
ATOM 4873 C C . SER A 1 608 ? 32.111 -14.240 -32.428 1.00 72.44 608 SER A C 1
ATOM 4875 O O . SER A 1 608 ? 32.225 -13.373 -33.292 1.00 72.44 608 SER A O 1
ATOM 4877 N N . GLN A 1 609 ? 30.943 -14.469 -31.819 1.00 72.31 609 GLN A N 1
ATOM 4878 C CA . GLN A 1 609 ? 29.757 -13.626 -32.009 1.00 72.31 609 GLN A CA 1
ATOM 4879 C C . GLN A 1 609 ? 29.841 -12.293 -31.246 1.00 72.31 609 GLN A C 1
ATOM 4881 O O . GLN A 1 609 ? 29.083 -11.366 -31.538 1.00 72.31 609 GLN A O 1
ATOM 4886 N N . ASN A 1 610 ? 30.754 -12.172 -30.279 1.00 83.06 610 ASN A N 1
ATOM 4887 C CA . ASN A 1 610 ? 30.938 -10.952 -29.514 1.00 83.06 610 ASN A CA 1
ATOM 4888 C C . ASN A 1 610 ? 31.856 -9.968 -30.256 1.00 83.06 610 ASN A C 1
ATOM 4890 O O . ASN A 1 610 ? 33.079 -10.103 -30.261 1.00 83.06 610 ASN A O 1
ATOM 4894 N N . THR A 1 611 ? 31.267 -8.908 -30.812 1.00 81.12 611 THR A N 1
ATOM 4895 C CA . THR A 1 611 ? 32.010 -7.835 -31.494 1.00 81.12 611 THR A CA 1
ATOM 4896 C C . THR A 1 611 ? 32.932 -7.051 -30.554 1.00 81.12 611 THR A C 1
ATOM 4898 O O . THR A 1 611 ? 33.850 -6.386 -31.021 1.00 81.12 611 THR A O 1
ATOM 4901 N N . ALA A 1 612 ? 32.753 -7.142 -29.228 1.00 81.88 612 ALA A N 1
ATOM 4902 C CA . ALA A 1 612 ? 33.669 -6.520 -28.272 1.00 81.88 612 ALA A CA 1
ATOM 4903 C C . ALA A 1 612 ? 35.081 -7.130 -28.326 1.00 81.88 612 ALA A C 1
ATOM 4905 O O . ALA A 1 612 ? 36.052 -6.437 -28.026 1.00 81.88 612 ALA A O 1
ATOM 4906 N N . LEU A 1 613 ? 35.225 -8.389 -28.759 1.00 83.00 613 LEU A N 1
ATOM 4907 C CA . LEU A 1 613 ? 36.539 -9.016 -28.924 1.00 83.00 613 LEU A CA 1
ATOM 4908 C C . LEU A 1 613 ? 37.367 -8.346 -30.026 1.00 83.00 613 LEU A C 1
ATOM 4910 O O . LEU A 1 613 ? 38.588 -8.290 -29.903 1.00 83.00 613 LEU A O 1
ATOM 4914 N N . GLU A 1 614 ? 36.732 -7.768 -31.051 1.00 82.56 614 GLU A N 1
ATOM 4915 C CA . GLU A 1 614 ? 37.433 -6.972 -32.068 1.00 82.56 614 GLU A CA 1
ATOM 4916 C C . GLU A 1 614 ? 38.023 -5.689 -31.471 1.00 82.56 614 GLU A C 1
ATOM 4918 O O . GLU A 1 614 ? 39.117 -5.273 -31.846 1.00 82.56 614 GLU A O 1
ATOM 4923 N N . ILE A 1 615 ? 37.340 -5.084 -30.497 1.00 84.00 615 ILE A N 1
ATOM 4924 C CA . ILE A 1 615 ? 37.832 -3.899 -29.778 1.00 84.00 615 ILE A CA 1
ATOM 4925 C C . ILE A 1 615 ? 39.017 -4.273 -28.870 1.00 84.00 615 ILE A C 1
ATOM 4927 O O . ILE A 1 615 ? 39.956 -3.493 -28.718 1.00 84.00 615 ILE A O 1
ATOM 4931 N N . CYS A 1 616 ? 38.991 -5.467 -28.273 1.00 83.94 616 CYS A N 1
ATOM 4932 C CA . CYS A 1 616 ? 39.978 -5.905 -27.285 1.00 83.94 616 CYS A CA 1
ATOM 4933 C C . CYS A 1 616 ? 41.252 -6.525 -27.890 1.00 83.94 616 CYS A C 1
ATOM 4935 O O . CYS A 1 616 ? 42.359 -6.208 -27.449 1.00 83.94 616 CYS A O 1
ATOM 4937 N N . ASN A 1 617 ? 41.108 -7.405 -28.888 1.00 79.31 617 ASN A N 1
ATOM 4938 C CA . ASN A 1 617 ? 42.183 -8.284 -29.373 1.00 79.31 617 ASN A CA 1
ATOM 4939 C C . ASN A 1 617 ? 42.944 -7.733 -30.591 1.00 79.31 617 ASN A C 1
ATOM 4941 O O . ASN A 1 617 ? 43.912 -8.342 -31.046 1.00 79.31 617 ASN A O 1
ATOM 4945 N N . SER A 1 618 ? 42.544 -6.577 -31.123 1.00 67.44 618 SER A N 1
ATOM 4946 C CA . SER A 1 618 ? 43.207 -5.966 -32.279 1.00 67.44 618 SER A CA 1
ATOM 4947 C C . SER A 1 618 ? 44.581 -5.395 -31.903 1.00 67.44 618 SER A C 1
ATOM 4949 O O . SER A 1 618 ? 44.683 -4.407 -31.175 1.00 67.44 618 SER A O 1
ATOM 4951 N N . ALA A 1 619 ? 45.654 -6.013 -32.408 1.00 58.03 619 ALA A N 1
ATOM 4952 C CA . ALA A 1 619 ? 47.036 -5.554 -32.212 1.00 58.03 619 ALA A CA 1
ATOM 4953 C C . ALA A 1 619 ? 47.500 -4.519 -33.262 1.00 58.03 619 ALA A C 1
ATOM 4955 O O . ALA A 1 619 ? 48.357 -3.698 -32.956 1.00 58.03 619 ALA A O 1
ATOM 4956 N N . ASN A 1 620 ? 46.914 -4.527 -34.470 1.00 58.00 620 ASN A N 1
ATOM 4957 C CA . ASN A 1 620 ? 47.394 -3.739 -35.621 1.00 58.00 620 ASN A CA 1
ATOM 4958 C C . ASN A 1 620 ? 46.538 -2.502 -35.973 1.00 58.00 620 ASN A C 1
ATOM 4960 O O . ASN A 1 620 ? 46.936 -1.730 -36.840 1.00 58.00 620 ASN A O 1
ATOM 4964 N N . TRP A 1 621 ? 45.371 -2.307 -35.346 1.00 63.50 621 TRP A N 1
ATOM 4965 C CA . TRP A 1 621 ? 44.405 -1.261 -35.720 1.00 63.50 621 TRP A CA 1
ATOM 4966 C C . TRP A 1 621 ? 44.013 -0.439 -34.486 1.00 63.50 621 TRP A C 1
ATOM 4968 O O . TRP A 1 621 ? 43.200 -0.885 -33.679 1.00 63.50 621 TRP A O 1
ATOM 4978 N N . THR A 1 622 ? 44.588 0.754 -34.328 1.00 70.62 622 THR A N 1
ATOM 4979 C CA . THR A 1 622 ? 44.158 1.739 -33.324 1.00 70.62 622 THR A CA 1
ATOM 4980 C C . THR A 1 622 ? 43.073 2.626 -33.937 1.00 70.62 622 THR A C 1
ATOM 4982 O O . THR A 1 622 ? 43.334 3.466 -34.800 1.00 70.62 622 THR A O 1
ATOM 4985 N N . PHE A 1 623 ? 41.813 2.418 -33.545 1.00 84.38 623 PHE A N 1
ATOM 4986 C CA . PHE A 1 623 ? 40.724 3.298 -33.971 1.00 84.38 623 PHE A CA 1
ATOM 4987 C C . PHE A 1 623 ? 40.760 4.574 -33.125 1.00 84.38 623 PHE A C 1
ATOM 4989 O O . PHE A 1 623 ? 40.305 4.585 -31.981 1.00 84.38 623 PHE A O 1
ATOM 4996 N N . VAL A 1 624 ? 41.314 5.647 -33.694 1.00 89.06 624 VAL A N 1
ATOM 4997 C CA . VAL A 1 624 ? 41.319 6.977 -33.073 1.00 89.06 624 VAL A CA 1
ATOM 4998 C C . VAL A 1 624 ? 39.915 7.574 -33.159 1.00 89.06 624 VAL A C 1
ATOM 5000 O O . VAL A 1 624 ? 39.407 7.857 -34.245 1.00 89.06 624 VAL A O 1
ATOM 5003 N N . MET A 1 625 ? 39.286 7.753 -32.005 1.00 89.19 625 MET A N 1
ATOM 5004 C CA . MET A 1 625 ? 37.931 8.262 -31.848 1.00 89.19 625 MET A CA 1
ATOM 5005 C C . MET A 1 625 ? 37.925 9.772 -31.618 1.00 89.19 625 MET A C 1
ATOM 5007 O O . MET A 1 625 ? 38.838 10.336 -31.006 1.00 89.19 625 MET A O 1
ATOM 5011 N N . CYS A 1 626 ? 36.873 10.431 -32.097 1.00 88.81 626 CYS A N 1
ATOM 5012 C CA . CYS A 1 626 ? 36.702 11.869 -31.941 1.00 88.81 626 CYS A CA 1
ATOM 5013 C C . CYS A 1 626 ? 36.500 12.270 -30.468 1.00 88.81 626 CYS A C 1
ATOM 5015 O O . CYS A 1 626 ? 35.924 11.500 -29.687 1.00 88.81 626 CYS A O 1
ATOM 5017 N N . PRO A 1 627 ? 36.957 13.474 -30.073 1.00 85.50 627 PRO A N 1
ATOM 5018 C CA . PRO A 1 627 ? 36.852 13.948 -28.699 1.00 85.50 627 PRO A CA 1
ATOM 5019 C C . PRO A 1 627 ? 35.389 14.050 -28.239 1.00 85.50 627 PRO A C 1
ATOM 5021 O O . PRO A 1 627 ? 34.494 14.489 -28.974 1.00 85.50 627 PRO A O 1
ATOM 5024 N N . LEU A 1 628 ? 35.152 13.632 -26.992 1.00 77.00 628 LEU A N 1
ATOM 5025 C CA . LEU A 1 628 ? 33.817 13.577 -26.384 1.00 77.00 628 LEU A CA 1
ATOM 5026 C C . LEU A 1 628 ? 33.273 14.970 -26.022 1.00 77.00 628 LEU A C 1
ATOM 5028 O O . LEU A 1 628 ? 32.058 15.164 -26.043 1.00 77.00 628 LEU A O 1
ATOM 5032 N N . CYS A 1 629 ? 34.158 15.936 -25.753 1.00 77.38 629 CYS A N 1
ATOM 5033 C CA . CYS A 1 629 ? 33.834 17.350 -25.541 1.00 77.38 629 CYS A CA 1
ATOM 5034 C C . CYS A 1 629 ? 34.547 18.251 -26.567 1.00 77.38 629 CYS A C 1
ATOM 5036 O O . CYS A 1 629 ? 35.211 17.741 -27.470 1.00 77.38 629 CYS A O 1
ATOM 5038 N N . GLU A 1 630 ? 34.335 19.569 -26.507 1.00 79.38 630 GLU A N 1
ATOM 5039 C CA . GLU A 1 630 ? 34.999 20.510 -27.423 1.00 79.38 630 GLU A CA 1
ATOM 5040 C C . GLU A 1 630 ? 36.512 20.552 -27.143 1.00 79.38 630 GLU A C 1
ATOM 5042 O O . GLU A 1 630 ? 36.945 20.479 -25.993 1.00 79.38 630 GLU A O 1
ATOM 5047 N N . GLU A 1 631 ? 37.332 20.644 -28.193 1.00 77.62 631 GLU A N 1
ATOM 5048 C CA . GLU A 1 631 ? 38.800 20.631 -28.061 1.00 77.62 631 GLU A CA 1
ATOM 5049 C C . GLU A 1 631 ? 39.324 21.870 -27.313 1.00 77.62 631 GLU A C 1
ATOM 5051 O O . GLU A 1 631 ? 40.326 21.786 -26.605 1.00 77.62 631 GLU A O 1
ATOM 5056 N N . GLU A 1 632 ? 38.593 22.988 -27.386 1.00 72.81 632 GLU A N 1
ATOM 5057 C CA . GLU A 1 632 ? 38.861 24.232 -26.647 1.00 72.81 632 GLU A CA 1
ATOM 5058 C C . GLU A 1 632 ? 38.833 24.039 -25.120 1.00 72.81 632 GLU A C 1
ATOM 5060 O O . GLU A 1 632 ? 39.485 24.779 -24.389 1.00 72.81 632 GLU A O 1
ATOM 5065 N N . LEU A 1 633 ? 38.132 23.006 -24.639 1.00 70.56 633 LEU A N 1
ATOM 5066 C CA . LEU A 1 633 ? 38.028 22.629 -23.224 1.00 70.56 633 LEU A CA 1
ATOM 5067 C C . LEU A 1 633 ? 39.083 21.585 -22.803 1.00 70.56 633 LEU A C 1
ATOM 5069 O O . LEU A 1 633 ? 39.005 21.031 -21.709 1.00 70.56 633 LEU A O 1
ATOM 5073 N N . GLY A 1 634 ? 40.054 21.269 -23.669 1.00 71.19 634 GLY A N 1
ATOM 5074 C CA . GLY A 1 634 ? 41.148 20.336 -23.375 1.00 71.19 634 GLY A CA 1
ATOM 5075 C C . GLY A 1 634 ? 40.860 18.857 -23.679 1.00 71.19 634 GLY A C 1
ATOM 5076 O O . GLY A 1 634 ? 41.698 17.999 -23.378 1.00 71.19 634 GLY A O 1
ATOM 5077 N N . CYS A 1 635 ? 39.720 18.521 -24.299 1.00 79.06 635 CYS A N 1
ATOM 5078 C CA . CYS A 1 635 ? 39.432 17.148 -24.730 1.00 79.06 635 CYS A CA 1
ATOM 5079 C C . CYS A 1 635 ? 40.320 16.712 -25.902 1.00 79.06 635 CYS A C 1
ATOM 5081 O O . CYS A 1 635 ? 40.351 17.353 -26.949 1.00 79.06 635 CYS A O 1
ATOM 5083 N N . LYS A 1 636 ? 40.988 15.563 -25.753 1.00 84.31 636 LYS A N 1
ATOM 5084 C CA . LYS A 1 636 ? 41.834 14.953 -26.791 1.00 84.31 636 LYS A CA 1
ATOM 5085 C C . LYS A 1 636 ? 41.118 13.793 -27.482 1.00 84.31 636 LYS A C 1
ATOM 5087 O O . LYS A 1 636 ? 40.221 13.171 -26.908 1.00 84.31 636 LYS A O 1
ATOM 5092 N N . ALA A 1 637 ? 41.542 13.486 -28.707 1.00 86.50 637 ALA A N 1
ATOM 5093 C CA . ALA A 1 637 ? 41.171 12.242 -29.373 1.00 86.50 637 ALA A CA 1
ATOM 5094 C C . ALA A 1 637 ? 41.627 11.034 -28.532 1.00 86.50 637 ALA A C 1
ATOM 5096 O O . ALA A 1 637 ? 42.681 11.079 -27.891 1.00 86.50 637 ALA A O 1
ATOM 5097 N N . TRP A 1 638 ? 40.827 9.970 -28.514 1.00 85.31 638 TRP A N 1
ATOM 5098 C CA . TRP A 1 638 ? 41.028 8.813 -27.634 1.00 85.31 638 TRP A CA 1
ATOM 5099 C C . TRP A 1 638 ? 40.999 7.502 -28.425 1.00 85.31 638 TRP A C 1
ATOM 5101 O O . TRP A 1 638 ? 40.386 7.425 -29.484 1.00 85.31 638 TRP A O 1
ATOM 5111 N N . ASP A 1 639 ? 41.675 6.465 -27.933 1.00 86.25 639 ASP A N 1
ATOM 5112 C CA . ASP A 1 639 ? 41.712 5.154 -28.596 1.00 86.25 639 ASP A CA 1
ATOM 5113 C C . ASP A 1 639 ? 40.527 4.283 -28.155 1.00 86.25 639 ASP A C 1
ATOM 5115 O O . ASP A 1 639 ? 40.311 4.085 -26.952 1.00 86.25 639 ASP A O 1
ATOM 5119 N N . LEU A 1 640 ? 39.791 3.711 -29.115 1.00 85.50 640 LEU A N 1
ATOM 5120 C CA . LEU A 1 640 ? 38.668 2.805 -28.861 1.00 85.50 640 LEU A CA 1
ATOM 5121 C C . LEU A 1 640 ? 39.051 1.611 -27.969 1.00 85.50 640 LEU A C 1
ATOM 5123 O O . LEU A 1 640 ? 38.230 1.168 -27.160 1.00 85.50 640 LEU A O 1
ATOM 5127 N N . LYS A 1 641 ? 40.302 1.131 -28.042 1.00 84.38 641 LYS A N 1
ATOM 5128 C CA . LYS A 1 641 ? 40.802 0.004 -27.233 1.00 84.38 641 LYS A CA 1
ATOM 5129 C C . LYS A 1 641 ? 40.684 0.248 -25.726 1.00 84.38 641 LYS A C 1
ATOM 5131 O O . LYS A 1 641 ? 40.420 -0.688 -24.970 1.00 84.38 641 LYS A O 1
ATOM 5136 N N . SER A 1 642 ? 40.790 1.506 -25.285 1.00 83.25 642 SER A N 1
ATOM 5137 C CA . SER A 1 642 ? 40.604 1.896 -23.875 1.00 83.25 642 SER A CA 1
ATOM 5138 C C . SER A 1 642 ? 39.212 1.542 -23.328 1.00 83.25 642 SER A C 1
ATOM 5140 O O . SER A 1 642 ? 39.023 1.405 -22.121 1.00 83.25 642 SER A O 1
ATOM 5142 N N . SER A 1 643 ? 38.230 1.340 -24.211 1.00 83.00 643 SER A N 1
ATOM 5143 C CA . SER A 1 643 ? 36.855 0.988 -23.854 1.00 83.00 643 SER A CA 1
ATOM 5144 C C . SER A 1 643 ? 36.551 -0.513 -23.886 1.00 83.00 643 SER A C 1
ATOM 5146 O O . SER A 1 643 ? 35.404 -0.892 -23.651 1.00 83.00 643 SER A O 1
ATOM 5148 N N . CYS A 1 644 ? 37.554 -1.372 -24.107 1.00 85.50 644 CYS A N 1
ATOM 5149 C CA . CYS A 1 644 ? 37.401 -2.831 -24.160 1.00 85.50 644 CYS A CA 1
ATOM 5150 C C . CYS A 1 644 ? 36.632 -3.404 -22.953 1.00 85.50 644 CYS A C 1
ATOM 5152 O O . CYS A 1 644 ? 35.666 -4.141 -23.140 1.00 85.50 644 CYS A O 1
ATOM 5154 N N . SER A 1 645 ? 36.992 -3.019 -21.720 1.00 83.88 645 SER A N 1
ATOM 5155 C CA . SER A 1 645 ? 36.308 -3.503 -20.507 1.00 83.88 645 SER A CA 1
ATOM 5156 C C . SER A 1 645 ? 34.809 -3.171 -20.527 1.00 83.88 645 SER A C 1
ATOM 5158 O O . SER A 1 645 ? 33.970 -4.051 -20.347 1.00 83.88 645 SER A O 1
ATOM 5160 N N . ARG A 1 646 ? 34.454 -1.924 -20.868 1.00 82.31 646 ARG A N 1
ATOM 5161 C CA . ARG A 1 646 ? 33.050 -1.485 -20.952 1.00 82.31 646 ARG A CA 1
ATOM 5162 C C . ARG A 1 646 ? 32.286 -2.204 -22.063 1.00 82.31 646 ARG A C 1
ATOM 5164 O O . ARG A 1 646 ? 31.138 -2.583 -21.853 1.00 82.31 646 ARG A O 1
ATOM 5171 N N . ALA A 1 647 ? 32.909 -2.410 -23.223 1.00 83.56 647 ALA A N 1
ATOM 5172 C CA . ALA A 1 647 ? 32.302 -3.134 -24.338 1.00 83.56 647 ALA A CA 1
ATOM 5173 C C . ALA A 1 647 ? 32.062 -4.617 -23.998 1.00 83.56 647 ALA A C 1
ATOM 5175 O O . ALA A 1 647 ? 31.003 -5.156 -24.316 1.00 83.56 647 ALA A O 1
ATOM 5176 N N . ARG A 1 648 ? 33.004 -5.260 -23.294 1.00 87.00 648 ARG A N 1
ATOM 5177 C CA . ARG A 1 648 ? 32.876 -6.649 -22.829 1.00 87.00 648 ARG A CA 1
ATOM 5178 C C . ARG A 1 648 ? 31.743 -6.800 -21.813 1.00 87.00 648 ARG A C 1
ATOM 5180 O O . ARG A 1 648 ? 30.931 -7.710 -21.950 1.00 87.00 648 ARG A O 1
ATOM 5187 N N . THR A 1 649 ? 31.635 -5.882 -20.852 1.00 84.56 649 THR A N 1
ATOM 5188 C CA . THR A 1 649 ? 30.524 -5.873 -19.887 1.00 84.56 649 THR A CA 1
ATOM 5189 C C . THR A 1 649 ? 29.186 -5.574 -20.569 1.00 84.56 649 THR A C 1
ATOM 5191 O O . THR A 1 649 ? 28.176 -6.157 -20.192 1.00 84.56 649 THR A O 1
ATOM 5194 N N . SER A 1 650 ? 29.159 -4.724 -21.603 1.00 86.19 650 SER A N 1
ATOM 5195 C CA . SER A 1 650 ? 27.939 -4.408 -22.368 1.00 86.19 650 SER A CA 1
ATOM 5196 C C . SER A 1 650 ? 27.288 -5.645 -22.989 1.00 86.19 650 SER A C 1
ATOM 5198 O O . SER A 1 650 ? 26.072 -5.805 -22.909 1.00 86.19 650 SER A O 1
ATOM 5200 N N . TYR A 1 651 ? 28.092 -6.587 -23.488 1.00 88.06 651 TYR A N 1
ATOM 5201 C CA . TYR A 1 651 ? 27.597 -7.847 -24.049 1.00 88.06 651 TYR A CA 1
ATOM 5202 C C . TYR A 1 651 ? 26.842 -8.729 -23.034 1.00 88.06 651 TYR A C 1
ATOM 5204 O O . TYR A 1 651 ? 25.962 -9.489 -23.429 1.00 88.06 651 TYR A O 1
ATOM 5212 N N . LEU A 1 652 ? 27.114 -8.614 -21.726 1.00 86.69 652 LEU A N 1
ATOM 5213 C CA . LEU A 1 652 ? 26.361 -9.359 -20.703 1.00 86.69 652 LEU A CA 1
ATOM 5214 C C . LEU A 1 652 ? 24.871 -8.988 -20.704 1.00 86.69 652 LEU A C 1
ATOM 5216 O O . LEU A 1 652 ? 24.024 -9.844 -20.450 1.00 86.69 652 LEU A O 1
ATOM 5220 N N . PHE A 1 653 ? 24.563 -7.730 -21.023 1.00 84.81 653 PHE A N 1
ATOM 5221 C CA . PHE A 1 653 ? 23.208 -7.183 -21.026 1.00 84.81 653 PHE A CA 1
ATOM 5222 C C . PHE A 1 653 ? 22.621 -7.057 -22.441 1.00 84.81 653 PHE A C 1
ATOM 5224 O O . PHE A 1 653 ? 21.415 -7.187 -22.604 1.00 84.81 653 PHE A O 1
ATOM 5231 N N . ASP A 1 654 ? 23.450 -6.856 -23.471 1.00 87.38 654 ASP A N 1
ATOM 5232 C CA . ASP A 1 654 ? 23.034 -6.756 -24.880 1.00 87.38 654 ASP A CA 1
ATOM 5233 C C . ASP A 1 654 ? 23.467 -7.993 -25.688 1.00 87.38 654 ASP A C 1
ATOM 5235 O O . ASP A 1 654 ? 24.340 -7.931 -26.561 1.00 87.38 654 ASP A O 1
ATOM 5239 N N . ASN A 1 655 ? 22.867 -9.142 -25.372 1.00 88.25 655 ASN A N 1
ATOM 5240 C CA . ASN A 1 655 ? 23.073 -10.398 -26.095 1.00 88.25 655 ASN A CA 1
ATOM 5241 C C . ASN A 1 655 ? 21.789 -10.837 -26.832 1.00 88.25 655 ASN A C 1
ATOM 5243 O O . ASN A 1 655 ? 20.694 -10.444 -26.445 1.00 88.25 655 ASN A O 1
ATOM 5247 N N . PRO A 1 656 ? 21.865 -11.689 -27.870 1.00 88.25 656 PRO A N 1
ATOM 5248 C CA . PRO A 1 656 ? 20.674 -12.098 -28.625 1.00 88.25 656 PRO A CA 1
ATOM 5249 C C . PRO A 1 656 ? 19.565 -12.763 -27.790 1.00 88.25 656 PRO A C 1
ATOM 5251 O O . PRO A 1 656 ? 18.398 -12.703 -28.175 1.00 88.25 656 PRO A O 1
ATOM 5254 N N . ALA A 1 657 ? 19.897 -13.385 -26.651 1.00 91.69 657 ALA A N 1
ATOM 5255 C CA . ALA A 1 657 ? 18.907 -14.015 -25.782 1.00 91.69 657 ALA A CA 1
ATOM 5256 C C . ALA A 1 657 ? 18.047 -12.987 -25.023 1.00 91.69 657 ALA A C 1
ATOM 5258 O O . ALA A 1 657 ? 16.912 -13.304 -24.664 1.00 91.69 657 ALA A O 1
ATOM 5259 N N . THR A 1 658 ? 18.514 -11.744 -24.840 1.00 91.12 658 THR A N 1
ATOM 5260 C CA . THR A 1 658 ? 17.722 -10.693 -24.175 1.00 91.12 658 THR A CA 1
ATOM 5261 C C . THR A 1 658 ? 16.506 -10.259 -24.991 1.00 91.12 658 THR A C 1
ATOM 5263 O O . THR A 1 658 ? 15.474 -9.929 -24.411 1.00 91.12 658 THR A O 1
ATOM 5266 N N . VAL A 1 659 ? 16.564 -10.353 -26.325 1.00 90.75 659 VAL A N 1
ATOM 5267 C CA . VAL A 1 659 ? 15.412 -10.106 -27.213 1.00 90.75 659 VAL A CA 1
ATOM 5268 C C . VAL A 1 659 ? 14.311 -11.143 -26.976 1.00 90.75 659 VAL A C 1
ATOM 5270 O O . VAL A 1 659 ? 13.144 -10.788 -26.811 1.00 90.75 659 VAL A O 1
ATOM 5273 N N . GLY A 1 660 ? 14.682 -12.427 -26.906 1.00 91.62 660 GLY A N 1
ATOM 5274 C CA . GLY A 1 660 ? 13.745 -13.507 -26.579 1.00 91.62 660 GLY A CA 1
ATOM 5275 C C . GLY A 1 660 ? 13.179 -13.373 -25.164 1.00 91.62 660 GLY A C 1
ATOM 5276 O O . GLY A 1 660 ? 11.994 -13.610 -24.938 1.00 91.62 660 GLY A O 1
ATOM 5277 N N . TYR A 1 661 ? 14.004 -12.919 -24.221 1.00 94.88 661 TYR A N 1
ATOM 5278 C CA . TYR A 1 661 ? 13.575 -12.650 -22.855 1.00 94.88 661 TYR A CA 1
ATOM 5279 C C . TYR A 1 661 ? 12.574 -11.493 -22.753 1.00 94.88 661 TYR A C 1
ATOM 5281 O O . TYR A 1 661 ? 11.577 -11.613 -22.047 1.00 94.88 661 TYR A O 1
ATOM 5289 N N . ALA A 1 662 ? 12.780 -10.403 -23.494 1.00 92.88 662 ALA A N 1
ATOM 5290 C CA . ALA A 1 662 ? 11.845 -9.282 -23.523 1.00 92.88 662 ALA A CA 1
ATOM 5291 C C . ALA A 1 662 ? 10.457 -9.697 -24.049 1.00 92.88 662 ALA A C 1
ATOM 5293 O O . ALA A 1 662 ? 9.444 -9.280 -23.490 1.00 92.88 662 ALA A O 1
ATOM 5294 N N . LEU A 1 663 ? 10.400 -10.572 -25.064 1.00 92.19 663 LEU A N 1
ATOM 5295 C CA . LEU A 1 663 ? 9.144 -11.184 -25.522 1.00 92.19 663 LEU A CA 1
ATOM 5296 C C . LEU A 1 663 ? 8.491 -12.034 -24.428 1.00 92.19 663 LEU A C 1
ATOM 5298 O O . LEU A 1 663 ? 7.292 -11.913 -24.185 1.00 92.19 663 LEU A O 1
ATOM 5302 N N . PHE A 1 664 ? 9.275 -12.877 -23.755 1.00 94.50 664 PHE A N 1
ATOM 5303 C CA . PHE A 1 664 ? 8.783 -13.697 -22.651 1.00 94.50 664 PHE A CA 1
ATOM 5304 C C . PHE A 1 664 ? 8.167 -12.838 -21.535 1.00 94.50 664 PHE A C 1
ATOM 5306 O O . PHE A 1 664 ? 7.062 -13.132 -21.086 1.00 94.50 664 PHE A O 1
ATOM 5313 N N . VAL A 1 665 ? 8.837 -11.757 -21.123 1.00 95.06 665 VAL A N 1
ATOM 5314 C CA . VAL A 1 665 ? 8.350 -10.871 -20.053 1.00 95.06 665 VAL A CA 1
ATOM 5315 C C . VAL A 1 665 ? 7.106 -10.089 -20.482 1.00 95.06 665 VAL A C 1
ATOM 5317 O O . VAL A 1 665 ? 6.200 -9.904 -19.671 1.00 95.06 665 VAL A O 1
ATOM 5320 N N . ALA A 1 666 ? 7.012 -9.684 -21.751 1.00 91.56 666 ALA A N 1
ATOM 5321 C CA . ALA A 1 666 ? 5.817 -9.034 -22.287 1.00 91.56 666 ALA A CA 1
ATOM 5322 C C . ALA A 1 666 ? 4.574 -9.937 -22.183 1.00 91.56 666 ALA A C 1
ATOM 5324 O O . ALA A 1 666 ? 3.529 -9.496 -21.707 1.00 91.56 666 ALA A O 1
ATOM 5325 N N . PHE A 1 667 ? 4.698 -11.218 -22.550 1.00 91.06 667 PHE A N 1
ATOM 5326 C CA . PHE A 1 667 ? 3.616 -12.190 -22.367 1.00 91.06 667 PHE A CA 1
ATOM 5327 C C . PHE A 1 667 ? 3.354 -12.498 -20.898 1.00 91.06 667 PHE A C 1
ATOM 5329 O O . PHE A 1 667 ? 2.202 -12.557 -20.475 1.00 91.06 667 PHE A O 1
ATOM 5336 N N . TRP A 1 668 ? 4.413 -12.671 -20.110 1.00 94.88 668 TRP A N 1
ATOM 5337 C CA . TRP A 1 668 ? 4.311 -12.913 -18.677 1.00 94.88 668 TRP A CA 1
ATOM 5338 C C . TRP A 1 668 ? 3.496 -11.826 -17.967 1.00 94.88 668 TRP A C 1
ATOM 5340 O O . TRP A 1 668 ? 2.632 -12.167 -17.165 1.00 94.88 668 TRP A O 1
ATOM 5350 N N . ALA A 1 669 ? 3.713 -10.546 -18.291 1.00 93.19 669 ALA A N 1
ATOM 5351 C CA . ALA A 1 669 ? 2.989 -9.436 -17.673 1.00 93.19 669 ALA A CA 1
ATOM 5352 C C . ALA A 1 669 ? 1.479 -9.517 -17.948 1.00 93.19 669 ALA A C 1
ATOM 5354 O O . ALA A 1 669 ? 0.674 -9.309 -17.045 1.00 93.19 669 ALA A O 1
ATOM 5355 N N . VAL A 1 670 ? 1.095 -9.878 -19.174 1.00 89.31 670 VAL A N 1
ATOM 5356 C CA . VAL A 1 670 ? -0.310 -10.060 -19.566 1.00 89.31 670 VAL A CA 1
ATOM 5357 C C . VAL A 1 670 ? -0.914 -11.263 -18.845 1.00 89.31 670 VAL A C 1
ATOM 5359 O O . VAL A 1 670 ? -1.945 -11.131 -18.193 1.00 89.31 670 VAL A O 1
ATOM 5362 N N . PHE A 1 671 ? -0.244 -12.419 -18.877 1.00 90.12 671 PHE A N 1
ATOM 5363 C CA . PHE A 1 671 ? -0.718 -13.622 -18.187 1.00 90.12 671 PHE A CA 1
ATOM 5364 C C . PHE A 1 671 ? -0.854 -13.427 -16.675 1.00 90.12 671 PHE A C 1
ATOM 5366 O O . PHE A 1 671 ? -1.797 -13.943 -16.079 1.00 90.12 671 PHE A O 1
ATOM 5373 N N . PHE A 1 672 ? 0.071 -12.691 -16.058 1.00 93.25 672 PHE A N 1
ATOM 5374 C CA . PHE A 1 672 ? 0.013 -12.357 -14.640 1.00 93.25 672 PHE A CA 1
ATOM 5375 C C . PHE A 1 672 ? -1.242 -11.542 -14.309 1.00 93.25 672 PHE A C 1
ATOM 5377 O O . PHE A 1 672 ? -1.954 -11.894 -13.369 1.00 93.25 672 PHE A O 1
ATOM 5384 N N . LEU A 1 673 ? -1.537 -10.496 -15.089 1.00 92.31 673 LEU A N 1
ATOM 5385 C CA . LEU A 1 673 ? -2.706 -9.647 -14.853 1.00 92.31 673 LEU A CA 1
ATOM 5386 C C . LEU A 1 673 ? -4.018 -10.402 -15.068 1.00 92.31 673 LEU A C 1
ATOM 5388 O O . LEU A 1 673 ? -4.901 -10.314 -14.219 1.00 92.31 673 LEU A O 1
ATOM 5392 N N . GLU A 1 674 ? -4.126 -11.201 -16.132 1.00 89.94 674 GLU A N 1
ATOM 5393 C CA . GLU A 1 674 ? -5.319 -12.026 -16.367 1.00 89.94 674 GLU A CA 1
ATOM 5394 C C . GLU A 1 674 ? -5.512 -13.083 -15.274 1.00 89.94 674 GLU A C 1
ATOM 5396 O O . GLU A 1 674 ? -6.626 -13.351 -14.822 1.00 89.94 674 GLU A O 1
ATOM 5401 N N . TYR A 1 675 ? -4.422 -13.669 -14.775 1.00 90.75 675 TYR A N 1
ATOM 5402 C CA . TYR A 1 675 ? -4.502 -14.573 -13.634 1.00 90.75 675 TYR A CA 1
ATOM 5403 C C . TYR A 1 675 ? -4.943 -13.842 -12.357 1.00 90.75 675 TYR A C 1
ATOM 5405 O O . TYR A 1 675 ? -5.742 -14.390 -11.591 1.00 90.75 675 TYR A O 1
ATOM 5413 N N . TRP A 1 676 ? -4.436 -12.626 -12.121 1.00 93.31 676 TRP A N 1
ATOM 5414 C CA . TRP A 1 676 ? -4.817 -11.823 -10.963 1.00 93.31 676 TRP A CA 1
ATOM 5415 C C . TRP A 1 676 ? -6.310 -11.501 -10.971 1.00 93.31 676 TRP A C 1
ATOM 5417 O O . TRP A 1 676 ? -6.952 -11.824 -9.978 1.00 93.31 676 TRP A O 1
ATOM 5427 N N . LYS A 1 677 ? -6.882 -11.012 -12.084 1.00 91.44 677 LYS A N 1
ATOM 5428 C CA . LYS A 1 677 ? -8.332 -10.739 -12.194 1.00 91.44 677 LYS A CA 1
ATOM 5429 C C . LYS A 1 677 ? -9.181 -11.925 -11.721 1.00 91.44 677 LYS A C 1
ATOM 5431 O O . LYS A 1 677 ? -10.088 -11.795 -10.903 1.00 91.44 677 LYS A O 1
ATOM 5436 N N . ARG A 1 678 ? -8.843 -13.135 -12.182 1.00 90.69 678 ARG A N 1
ATOM 5437 C CA . ARG A 1 678 ? -9.560 -14.368 -11.808 1.00 90.69 678 ARG A CA 1
ATOM 5438 C C . ARG A 1 678 ? -9.421 -14.690 -10.321 1.00 90.69 678 ARG A C 1
ATOM 5440 O O . ARG A 1 678 ? -10.367 -15.165 -9.685 1.00 90.69 678 ARG A O 1
ATOM 5447 N N . LYS A 1 679 ? -8.219 -14.496 -9.770 1.00 89.69 679 LYS A N 1
ATOM 5448 C CA . LYS A 1 679 ? -7.930 -14.753 -8.355 1.00 89.69 679 LYS A CA 1
ATOM 5449 C C . LYS A 1 679 ? -8.611 -13.724 -7.454 1.00 89.69 679 LYS A C 1
ATOM 5451 O O . LYS A 1 679 ? -9.157 -14.124 -6.433 1.00 89.69 679 LYS A O 1
ATOM 5456 N N . GLU A 1 680 ? -8.615 -12.462 -7.855 1.00 93.12 680 GLU A N 1
ATOM 5457 C CA . GLU A 1 680 ? -9.285 -11.340 -7.203 1.00 93.12 680 GLU A CA 1
ATOM 5458 C C . GLU A 1 680 ? -10.784 -11.594 -7.075 1.00 93.12 680 GLU A C 1
ATOM 5460 O O . GLU A 1 680 ? -11.271 -11.660 -5.954 1.00 93.12 680 GLU A O 1
ATOM 5465 N N . ILE A 1 681 ? -11.484 -11.917 -8.169 1.00 91.75 681 ILE A N 1
ATOM 5466 C CA . ILE A 1 681 ? -12.919 -12.261 -8.122 1.00 91.75 681 ILE A CA 1
ATOM 5467 C C . ILE A 1 681 ? -13.177 -13.471 -7.210 1.00 91.75 681 ILE A C 1
ATOM 5469 O O . ILE A 1 681 ? -14.154 -13.506 -6.461 1.00 91.75 681 ILE A O 1
ATOM 5473 N N . THR A 1 682 ? -12.287 -14.470 -7.232 1.00 90.12 682 THR A N 1
ATOM 5474 C CA . THR A 1 682 ? -12.399 -15.637 -6.342 1.00 90.12 682 THR A CA 1
ATOM 5475 C C . THR A 1 682 ? -12.271 -15.240 -4.869 1.00 90.12 682 THR A C 1
ATOM 5477 O O . THR A 1 682 ? -13.021 -15.750 -4.040 1.00 90.12 682 THR A O 1
ATOM 5480 N N . LEU A 1 683 ? -11.335 -14.347 -4.533 1.00 91.25 683 LEU A N 1
ATOM 5481 C CA . LEU A 1 683 ? -11.166 -13.832 -3.172 1.00 91.25 683 LEU A CA 1
ATOM 5482 C C . LEU A 1 683 ? -12.342 -12.938 -2.772 1.00 91.25 683 LEU A C 1
ATOM 5484 O O . LEU A 1 683 ? -12.896 -13.140 -1.698 1.00 91.25 683 LEU A O 1
ATOM 5488 N N . ALA A 1 684 ? -12.778 -12.037 -3.651 1.00 92.31 684 ALA A N 1
ATOM 5489 C CA . ALA A 1 684 ? -13.907 -11.142 -3.425 1.00 92.31 684 ALA A CA 1
ATOM 5490 C C . ALA A 1 684 ? -15.195 -11.916 -3.116 1.00 92.31 684 ALA A C 1
ATOM 5492 O O . ALA A 1 684 ? -15.925 -11.571 -2.189 1.00 92.31 684 ALA A O 1
ATOM 5493 N N . TYR A 1 685 ? -15.437 -13.014 -3.838 1.00 89.38 685 TYR A N 1
ATOM 5494 C CA . TYR A 1 685 ? -16.542 -13.921 -3.548 1.00 89.38 685 TYR A CA 1
ATOM 5495 C C . TYR A 1 685 ? -16.354 -14.678 -2.228 1.00 89.38 685 TYR A C 1
ATOM 5497 O O . TYR A 1 685 ? -17.264 -14.730 -1.410 1.00 89.38 685 TYR A O 1
ATOM 5505 N N . GLN A 1 686 ? -15.172 -15.255 -1.984 1.00 87.31 686 GLN A N 1
ATOM 5506 C CA . GLN A 1 686 ? -14.896 -15.981 -0.735 1.00 87.31 686 GLN A CA 1
ATOM 5507 C C . GLN A 1 686 ? -14.974 -15.085 0.507 1.00 87.31 686 GLN A C 1
ATOM 5509 O O . GLN A 1 686 ? -15.163 -15.579 1.620 1.00 87.31 686 GLN A O 1
ATOM 5514 N N . TRP A 1 687 ? -14.769 -13.784 0.328 1.00 90.25 687 TRP A N 1
ATOM 5515 C CA . TRP A 1 687 ? -14.810 -12.776 1.376 1.00 90.25 687 TRP A CA 1
ATOM 5516 C C . TRP A 1 687 ? -16.116 -11.983 1.402 1.00 90.25 687 TRP A C 1
ATOM 5518 O O . TRP A 1 687 ? -16.219 -11.052 2.189 1.00 90.25 687 TRP A O 1
ATOM 5528 N N . ASP A 1 688 ? -17.105 -12.377 0.594 1.00 89.50 688 ASP A N 1
ATOM 5529 C CA . ASP A 1 688 ? -18.445 -11.785 0.532 1.00 89.50 688 ASP A CA 1
ATOM 5530 C C . ASP A 1 688 ? -18.443 -10.257 0.318 1.00 89.50 688 ASP A C 1
ATOM 5532 O O . ASP A 1 688 ? -19.287 -9.528 0.838 1.00 89.50 688 ASP A O 1
ATOM 5536 N N . VAL A 1 689 ? -17.477 -9.774 -0.467 1.00 91.31 689 VAL A N 1
ATOM 5537 C CA . VAL A 1 689 ? -17.318 -8.360 -0.859 1.00 91.31 689 VAL A CA 1
ATOM 5538 C C . VAL A 1 689 ? -17.537 -8.135 -2.354 1.00 91.31 689 VAL A C 1
ATOM 5540 O O . VAL A 1 689 ? -17.396 -7.016 -2.831 1.00 91.31 689 VAL A O 1
ATOM 5543 N N . LEU A 1 690 ? -17.893 -9.175 -3.109 1.00 90.12 690 LEU A N 1
ATOM 5544 C CA . LEU A 1 690 ? -18.206 -9.056 -4.532 1.00 90.12 690 LEU A CA 1
ATOM 5545 C C . LEU A 1 690 ? -19.405 -8.110 -4.747 1.00 90.12 690 LEU A C 1
ATOM 5547 O O . LEU A 1 690 ? -20.490 -8.393 -4.244 1.00 90.12 690 LEU A O 1
ATOM 5551 N N . GLY A 1 691 ? -19.217 -7.022 -5.502 1.00 85.06 691 GLY A N 1
ATOM 5552 C CA . GLY A 1 691 ? -20.270 -6.037 -5.799 1.00 85.06 691 GLY A CA 1
ATOM 5553 C C . GLY A 1 691 ? -20.490 -4.983 -4.706 1.00 85.06 691 GLY A C 1
ATOM 5554 O O . GLY A 1 691 ? -21.435 -4.199 -4.790 1.00 85.06 691 GLY A O 1
ATOM 5555 N N . PHE A 1 692 ? -19.624 -4.934 -3.687 1.00 88.06 692 PHE A N 1
ATOM 5556 C CA . PHE A 1 692 ? -19.749 -4.028 -2.540 1.00 88.06 692 PHE A CA 1
ATOM 5557 C C . PHE A 1 692 ? -19.826 -2.540 -2.937 1.00 88.06 692 PHE A C 1
ATOM 5559 O O . PHE A 1 692 ? -20.624 -1.794 -2.368 1.00 88.06 692 PHE A O 1
ATOM 5566 N N . GLU A 1 693 ? -19.018 -2.104 -3.905 1.00 85.38 693 GLU A N 1
ATOM 5567 C CA . GLU A 1 693 ? -18.920 -0.687 -4.291 1.00 85.38 693 GLU A CA 1
ATOM 5568 C C . GLU A 1 693 ? -20.195 -0.155 -4.956 1.00 85.38 693 GLU A C 1
ATOM 5570 O O . GLU A 1 693 ? -20.585 0.989 -4.727 1.00 85.38 693 GLU A O 1
ATOM 5575 N N . GLU A 1 694 ? -20.870 -0.990 -5.749 1.00 82.25 694 GLU A N 1
ATOM 5576 C CA . GLU A 1 694 ? -22.086 -0.603 -6.468 1.00 82.25 694 GLU A CA 1
ATOM 5577 C C . GLU A 1 694 ? -23.338 -0.715 -5.587 1.00 82.25 694 GLU A C 1
ATOM 5579 O O . GLU A 1 694 ? -24.229 0.135 -5.661 1.00 82.25 694 GLU A O 1
ATOM 5584 N N . GLU A 1 695 ? -23.417 -1.758 -4.754 1.00 79.88 695 GLU A N 1
ATOM 5585 C CA . GLU A 1 695 ? -24.636 -2.102 -4.015 1.00 79.88 695 GLU A CA 1
ATOM 5586 C C . GLU A 1 695 ? -24.693 -1.507 -2.596 1.00 79.88 695 GLU A C 1
ATOM 5588 O O . GLU A 1 695 ? -25.784 -1.213 -2.099 1.00 79.88 695 GLU A O 1
ATOM 5593 N N . GLU A 1 696 ? -23.549 -1.334 -1.922 1.00 79.88 696 GLU A N 1
ATOM 5594 C CA . GLU A 1 696 ? -23.502 -1.113 -0.468 1.00 79.88 696 GLU A CA 1
ATOM 5595 C C . GLU A 1 696 ? -22.700 0.127 -0.017 1.00 79.88 696 GLU A C 1
ATOM 5597 O O . GLU A 1 696 ? -22.867 0.562 1.129 1.00 79.88 696 GLU A O 1
ATOM 5602 N N . GLU A 1 697 ? -21.840 0.721 -0.858 1.00 85.50 697 GLU A N 1
ATOM 5603 C CA . GLU A 1 697 ? -20.977 1.838 -0.439 1.00 85.50 697 GLU A CA 1
ATOM 5604 C C . GLU A 1 697 ? -21.759 3.152 -0.219 1.00 85.50 697 GLU A C 1
ATOM 5606 O O . GLU A 1 697 ? -22.504 3.650 -1.067 1.00 85.50 697 GLU A O 1
ATOM 5611 N N . ARG A 1 698 ? -21.560 3.755 0.957 1.00 85.38 698 ARG A N 1
ATOM 5612 C CA . ARG A 1 698 ? -22.236 4.983 1.395 1.00 85.38 698 ARG A CA 1
ATOM 5613 C C . ARG A 1 698 ? -21.424 6.241 1.068 1.00 85.38 698 ARG A C 1
ATOM 5615 O O . ARG A 1 698 ? -20.199 6.178 0.943 1.00 85.38 698 ARG A O 1
ATOM 5622 N N . PRO A 1 699 ? -22.069 7.424 0.994 1.00 88.06 699 PRO A N 1
ATOM 5623 C CA . PRO A 1 699 ? -21.333 8.676 0.931 1.00 88.06 699 PRO A CA 1
ATOM 5624 C C . PRO A 1 699 ? -20.505 8.856 2.204 1.00 88.06 699 PRO A C 1
ATOM 5626 O O . PRO A 1 699 ? -20.993 8.657 3.317 1.00 88.06 699 PRO A O 1
ATOM 5629 N N . ARG A 1 700 ? -19.257 9.290 2.048 1.00 90.31 700 ARG A N 1
ATOM 5630 C CA . ARG A 1 700 ? -18.370 9.541 3.187 1.00 90.31 700 ARG A CA 1
ATOM 5631 C C . ARG A 1 700 ? -18.958 10.596 4.140 1.00 90.31 700 ARG A C 1
ATOM 5633 O O . ARG A 1 700 ? -19.611 11.543 3.678 1.00 90.31 700 ARG A O 1
ATOM 5640 N N . PRO A 1 701 ? -18.634 10.544 5.441 1.00 85.75 701 PRO A N 1
ATOM 5641 C CA . PRO A 1 701 ? -19.171 11.487 6.419 1.00 85.75 701 PRO A CA 1
ATOM 5642 C C . PRO A 1 701 ? -18.893 12.956 6.066 1.00 85.75 701 PRO A C 1
ATOM 5644 O O . PRO A 1 701 ? -19.806 13.783 6.045 1.00 85.75 701 PRO A O 1
ATOM 5647 N N . THR A 1 702 ? -17.650 13.295 5.711 1.00 83.12 702 THR A N 1
ATOM 5648 C CA . THR A 1 702 ? -17.244 14.678 5.395 1.00 83.12 702 THR A CA 1
ATOM 5649 C C . THR A 1 702 ? -17.988 15.256 4.190 1.00 83.12 702 THR A C 1
ATOM 5651 O O . THR A 1 702 ? -18.447 16.398 4.235 1.00 83.12 702 THR A O 1
ATOM 5654 N N . PHE A 1 703 ? -18.187 14.454 3.143 1.00 87.62 703 PHE A N 1
ATOM 5655 C CA . PHE A 1 703 ? -19.017 14.802 1.989 1.00 87.62 703 PHE A CA 1
ATOM 5656 C C . PHE A 1 703 ? -20.470 14.993 2.409 1.00 87.62 703 PHE A C 1
ATOM 5658 O O . PHE A 1 703 ? -21.059 16.023 2.099 1.00 87.62 703 PHE A O 1
ATOM 5665 N N . ALA A 1 704 ? -21.027 14.057 3.180 1.00 85.31 704 ALA A N 1
ATOM 5666 C CA . ALA A 1 704 ? -22.401 14.133 3.662 1.00 85.31 704 ALA A CA 1
ATOM 5667 C C . ALA A 1 704 ? -22.675 15.371 4.539 1.00 85.31 704 ALA A C 1
ATOM 5669 O O . ALA A 1 704 ? -23.811 15.846 4.607 1.00 85.31 704 ALA A O 1
ATOM 5670 N N . ALA A 1 705 ? -21.655 15.909 5.213 1.00 83.62 705 ALA A N 1
ATOM 5671 C CA . ALA A 1 705 ? -21.763 17.135 6.000 1.00 83.62 705 ALA A CA 1
ATOM 5672 C C . ALA A 1 705 ? -21.603 18.419 5.173 1.00 83.62 705 ALA A C 1
ATOM 5674 O O . ALA A 1 705 ? -22.303 19.396 5.435 1.00 83.62 705 ALA A O 1
ATOM 5675 N N . LEU A 1 706 ? -20.681 18.426 4.206 1.00 86.19 706 LEU A N 1
ATOM 5676 C CA . LEU A 1 706 ? -20.323 19.606 3.409 1.00 86.19 706 LEU A CA 1
ATOM 5677 C C . LEU A 1 706 ? -21.125 19.744 2.108 1.00 86.19 706 LEU A C 1
ATOM 5679 O O . LEU A 1 706 ? -21.055 20.792 1.459 1.00 86.19 706 LEU A O 1
ATOM 5683 N N . ALA A 1 707 ? -21.856 18.705 1.701 1.00 86.00 707 ALA A N 1
ATOM 5684 C CA . ALA A 1 707 ? -22.671 18.726 0.497 1.00 86.00 707 ALA A CA 1
ATOM 5685 C C . ALA A 1 707 ? -23.676 19.897 0.539 1.00 86.00 707 ALA A C 1
ATOM 5687 O O . ALA A 1 707 ? -24.424 20.044 1.509 1.00 86.00 707 ALA A O 1
ATOM 5688 N N . PRO A 1 708 ? -23.714 20.747 -0.504 1.00 84.50 708 PRO A N 1
ATOM 5689 C CA . PRO A 1 708 ? -24.571 21.928 -0.525 1.00 84.50 708 PRO A CA 1
ATOM 5690 C C . PRO A 1 708 ? -26.042 21.608 -0.826 1.00 84.50 708 PRO A C 1
ATOM 5692 O O . PRO A 1 708 ? -26.893 22.474 -0.627 1.00 84.50 708 PRO A O 1
ATOM 5695 N N . ALA A 1 709 ? -26.339 20.414 -1.345 1.00 85.19 709 ALA A N 1
ATOM 5696 C CA . ALA A 1 709 ? -27.673 19.986 -1.743 1.00 85.19 709 ALA A CA 1
ATOM 5697 C C . ALA A 1 709 ? -27.942 18.539 -1.302 1.00 85.19 709 ALA A C 1
ATOM 5699 O O . ALA A 1 709 ? -27.029 17.800 -0.938 1.00 85.19 709 ALA A O 1
ATOM 5700 N N . VAL A 1 710 ? -29.214 18.149 -1.336 1.00 87.00 710 VAL A N 1
ATOM 5701 C CA . VAL A 1 710 ? -29.685 16.776 -1.127 1.00 87.00 710 VAL A CA 1
ATOM 5702 C C . VAL A 1 710 ? -30.557 16.429 -2.327 1.00 87.00 710 VAL A C 1
ATOM 5704 O O . VAL A 1 710 ? -31.402 17.235 -2.717 1.00 87.00 710 VAL A O 1
ATOM 5707 N N . GLU A 1 711 ? -30.347 15.259 -2.914 1.00 87.00 711 GLU A N 1
ATOM 5708 C CA . GLU A 1 711 ? -31.072 14.775 -4.087 1.00 87.00 711 GLU A CA 1
ATOM 5709 C C . GLU A 1 711 ? -31.606 13.364 -3.834 1.00 87.00 711 GLU A C 1
ATOM 5711 O O . GLU A 1 711 ? -31.091 12.626 -2.995 1.00 87.00 711 GLU A O 1
ATOM 5716 N N . ARG A 1 712 ? -32.693 12.990 -4.512 1.00 86.56 712 ARG A N 1
ATOM 5717 C CA . ARG A 1 712 ? -33.275 11.656 -4.367 1.00 86.56 712 ARG A CA 1
ATOM 5718 C C . ARG A 1 712 ? -32.513 10.675 -5.252 1.00 86.56 712 ARG A C 1
ATOM 5720 O O . ARG A 1 712 ? -32.533 10.824 -6.469 1.00 86.56 712 ARG A O 1
ATOM 5727 N N . ASN A 1 713 ? -31.888 9.670 -4.648 1.00 81.75 713 ASN A N 1
ATOM 5728 C CA . ASN A 1 713 ? -31.191 8.617 -5.374 1.00 81.75 713 ASN A CA 1
ATOM 5729 C C . ASN A 1 713 ? -32.195 7.865 -6.282 1.00 81.75 713 ASN A C 1
ATOM 5731 O O . ASN A 1 713 ? -33.237 7.420 -5.786 1.00 81.75 713 ASN A O 1
ATOM 5735 N N . PRO A 1 714 ? -31.929 7.722 -7.594 1.00 82.31 714 PRO A N 1
ATOM 5736 C CA . PRO A 1 714 ? -32.852 7.082 -8.534 1.00 82.31 714 PRO A CA 1
ATOM 5737 C C . PRO A 1 714 ? -32.994 5.568 -8.322 1.00 82.31 714 PRO A C 1
ATOM 5739 O O . PRO A 1 714 ? -34.005 5.002 -8.733 1.00 82.31 714 PRO A O 1
ATOM 5742 N N . VAL A 1 715 ? -32.011 4.922 -7.685 1.00 76.56 715 VAL A N 1
ATOM 5743 C CA . VAL A 1 715 ? -31.985 3.475 -7.424 1.00 76.56 715 VAL A CA 1
ATOM 5744 C C . VAL A 1 715 ? -32.648 3.160 -6.085 1.00 76.56 715 VAL A C 1
ATOM 5746 O O . VAL A 1 715 ? -33.625 2.419 -6.034 1.00 76.56 715 VAL A O 1
ATOM 5749 N N . THR A 1 716 ? -32.150 3.751 -4.994 1.00 77.25 716 THR A N 1
ATOM 5750 C CA . THR A 1 716 ? -32.641 3.455 -3.634 1.00 77.25 716 THR A CA 1
ATOM 5751 C C . THR A 1 716 ? -33.906 4.238 -3.278 1.00 77.25 716 THR A C 1
ATOM 5753 O O . THR A 1 716 ? -34.634 3.874 -2.357 1.00 77.25 716 THR A O 1
ATOM 5756 N N . GLY A 1 717 ? -34.182 5.342 -3.981 1.00 78.62 717 GLY A N 1
ATOM 5757 C CA . GLY A 1 717 ? -35.292 6.245 -3.682 1.00 78.62 717 GLY A CA 1
ATOM 5758 C C . GLY A 1 717 ? -35.100 7.086 -2.415 1.00 78.62 717 GLY A C 1
ATOM 5759 O O . GLY A 1 717 ? -36.016 7.843 -2.068 1.00 78.62 717 GLY A O 1
ATOM 5760 N N . LEU A 1 718 ? -33.950 6.973 -1.739 1.00 81.00 718 LEU A N 1
ATOM 5761 C CA . LEU A 1 718 ? -33.601 7.708 -0.522 1.00 81.00 718 LEU A CA 1
ATOM 5762 C C . LEU A 1 718 ? -33.062 9.106 -0.855 1.00 81.00 718 LEU A C 1
ATOM 5764 O O . LEU A 1 718 ? -32.494 9.334 -1.919 1.00 81.00 718 LEU A O 1
ATOM 5768 N N . LEU A 1 719 ? -33.269 10.062 0.052 1.00 84.25 719 LEU A N 1
ATOM 5769 C CA . LEU A 1 719 ? -32.681 11.399 -0.057 1.00 84.25 719 LEU A CA 1
ATOM 5770 C C . LEU A 1 719 ? -31.225 11.350 0.414 1.00 84.25 719 LEU A C 1
ATOM 5772 O O . LEU A 1 719 ? -30.970 11.104 1.591 1.00 84.25 719 LEU A O 1
ATOM 5776 N N . GLU A 1 720 ? -30.288 11.614 -0.491 1.00 85.50 720 GLU A N 1
ATOM 5777 C CA . GLU A 1 720 ? -28.850 11.553 -0.240 1.00 85.50 720 GLU A CA 1
ATOM 5778 C C . GLU A 1 720 ? -28.172 12.913 -0.466 1.00 85.50 720 GLU A C 1
ATOM 5780 O O . GLU A 1 720 ? -28.594 13.687 -1.330 1.00 85.50 720 GLU A O 1
ATOM 5785 N N . PRO A 1 721 ? -27.112 13.238 0.294 1.00 88.44 721 PRO A N 1
ATOM 5786 C CA . PRO A 1 721 ? -26.292 14.417 0.034 1.00 88.44 721 PRO A CA 1
ATOM 5787 C C . PRO A 1 721 ? -25.736 14.394 -1.396 1.00 88.44 721 PRO A C 1
ATOM 5789 O O . PRO A 1 721 ? -25.183 13.386 -1.830 1.00 88.44 721 PRO A O 1
ATOM 5792 N N . HIS A 1 722 ? -25.852 15.508 -2.118 1.00 88.69 722 HIS A N 1
ATOM 5793 C CA . HIS A 1 722 ? -25.423 15.627 -3.509 1.00 88.69 722 HIS A CA 1
ATOM 5794 C C . HIS A 1 722 ? -24.583 16.892 -3.735 1.00 88.69 722 HIS A C 1
ATOM 5796 O O . HIS A 1 722 ? -24.867 17.972 -3.203 1.00 88.69 722 HIS A O 1
ATOM 5802 N N . PHE A 1 723 ? -23.525 16.757 -4.539 1.00 89.88 723 PHE A N 1
ATOM 5803 C CA . PHE A 1 723 ? -22.653 17.857 -4.931 1.00 89.88 723 PHE A CA 1
ATOM 5804 C C . PHE A 1 723 ? -22.790 18.110 -6.442 1.00 89.88 723 PHE A C 1
ATOM 5806 O O . PHE A 1 723 ? -22.341 17.273 -7.222 1.00 89.88 723 PHE A O 1
ATOM 5813 N N . PRO A 1 724 ? -23.360 19.257 -6.868 1.00 90.00 724 PRO A N 1
ATOM 5814 C CA . PRO A 1 724 ? -23.641 19.518 -8.278 1.00 90.00 724 PRO A CA 1
ATOM 5815 C C . PRO A 1 724 ? -22.402 19.434 -9.173 1.00 90.00 724 PRO A C 1
ATOM 5817 O O . PRO A 1 724 ? -21.392 20.102 -8.918 1.00 90.00 724 PRO A O 1
ATOM 5820 N N . GLU A 1 725 ? -22.512 18.684 -10.270 1.00 87.62 725 GLU A N 1
ATOM 5821 C CA . GLU A 1 725 ? -21.420 18.483 -11.229 1.00 87.62 725 GLU A CA 1
ATOM 5822 C C . GLU A 1 725 ? -20.926 19.796 -11.849 1.00 87.62 725 GLU A C 1
ATOM 5824 O O . GLU A 1 725 ? -19.721 19.980 -12.005 1.00 87.62 725 GLU A O 1
ATOM 5829 N N . GLU A 1 726 ? -21.817 20.768 -12.078 1.00 89.38 726 GLU A N 1
ATOM 5830 C CA . GLU A 1 726 ? -21.477 22.106 -12.595 1.00 89.38 726 GLU A CA 1
ATOM 5831 C C . GLU A 1 726 ? -20.434 22.835 -11.732 1.00 89.38 726 GLU A C 1
ATOM 5833 O O . GLU A 1 726 ? -19.616 23.606 -12.234 1.00 89.38 726 GLU A O 1
ATOM 5838 N N . LYS A 1 727 ? -20.438 22.579 -10.415 1.00 88.94 727 LYS A N 1
ATOM 5839 C CA . LYS A 1 727 ? -19.459 23.140 -9.473 1.00 88.94 727 LYS A CA 1
ATOM 5840 C C . LYS A 1 727 ? -18.231 22.252 -9.314 1.00 88.94 727 LYS A C 1
ATOM 5842 O O . LYS A 1 727 ? -17.174 22.763 -8.948 1.00 88.94 727 LYS A O 1
ATOM 5847 N N . ARG A 1 728 ? -18.364 20.942 -9.545 1.00 90.12 728 ARG A N 1
ATOM 5848 C CA . ARG A 1 728 ? -17.284 19.953 -9.390 1.00 90.12 728 ARG A CA 1
ATOM 5849 C C . ARG A 1 728 ? -16.338 19.980 -10.580 1.00 90.12 728 ARG A C 1
ATOM 5851 O O . ARG A 1 728 ? -15.127 20.023 -10.390 1.00 90.12 728 ARG A O 1
ATOM 5858 N N . PHE A 1 729 ? -16.884 20.037 -11.791 1.00 91.38 729 PHE A N 1
ATOM 5859 C CA . PHE A 1 729 ? -16.134 20.019 -13.042 1.00 91.38 729 PHE A CA 1
ATOM 5860 C C . PHE A 1 729 ? -14.994 21.056 -13.102 1.00 91.38 729 PHE A C 1
ATOM 5862 O O . PHE A 1 729 ? -13.849 20.647 -13.308 1.00 91.38 729 PHE A O 1
ATOM 5869 N N . PRO A 1 730 ? -15.212 22.366 -12.841 1.00 93.75 730 PRO A N 1
ATOM 5870 C CA . PRO A 1 730 ? -14.117 23.338 -12.864 1.00 93.75 730 PRO A CA 1
ATOM 5871 C C . PRO A 1 730 ? -13.051 23.073 -11.788 1.00 93.75 730 PRO A C 1
ATOM 5873 O O . PRO A 1 730 ? -11.883 23.399 -12.001 1.00 93.75 730 PRO A O 1
ATOM 5876 N N . ARG A 1 731 ? -13.415 22.455 -10.652 1.00 93.44 731 ARG A N 1
ATOM 5877 C CA . ARG A 1 731 ? -12.445 22.067 -9.615 1.00 93.44 731 ARG A CA 1
ATOM 5878 C C . ARG A 1 731 ? -11.563 20.917 -10.079 1.00 93.44 731 ARG A C 1
ATOM 5880 O O . ARG A 1 731 ? -10.347 21.026 -9.983 1.00 93.44 731 ARG A O 1
ATOM 5887 N N . ILE A 1 732 ? -12.156 19.873 -10.656 1.00 91.12 732 ILE A N 1
ATOM 5888 C CA . ILE A 1 732 ? -11.412 18.732 -11.209 1.00 91.12 732 ILE A CA 1
ATOM 5889 C C . ILE A 1 732 ? -10.459 19.198 -12.317 1.00 91.12 732 ILE A C 1
ATOM 5891 O O . ILE A 1 732 ? -9.280 18.852 -12.303 1.00 91.12 732 ILE A O 1
ATOM 5895 N N . VAL A 1 733 ? -10.926 20.044 -13.242 1.00 92.44 733 VAL A N 1
ATOM 5896 C CA . VAL A 1 733 ? -10.079 20.584 -14.322 1.00 92.44 733 VAL A CA 1
ATOM 5897 C C . VAL A 1 733 ? -8.913 21.403 -13.759 1.00 92.44 733 VAL A C 1
ATOM 5899 O O . VAL A 1 733 ? -7.777 21.250 -14.210 1.00 92.44 733 VAL A O 1
ATOM 5902 N N . SER A 1 734 ? -9.162 22.232 -12.740 1.00 91.81 734 SER A N 1
ATOM 5903 C CA . SER A 1 734 ? -8.101 22.964 -12.040 1.00 91.81 734 SER A CA 1
ATOM 5904 C C . SER A 1 734 ? -7.116 22.024 -11.334 1.00 91.81 734 SER A C 1
ATOM 5906 O O . SER A 1 734 ? -5.912 22.273 -11.375 1.00 91.81 734 SER A O 1
ATOM 5908 N N . GLY A 1 735 ? -7.597 20.943 -10.714 1.00 91.50 735 GLY A N 1
ATOM 5909 C CA . GLY A 1 735 ? -6.764 19.897 -10.120 1.00 91.50 735 GLY A CA 1
ATOM 5910 C C . GLY A 1 735 ? -5.834 19.258 -11.152 1.00 91.50 735 GLY A C 1
ATOM 5911 O O . GLY A 1 735 ? -4.617 19.258 -10.969 1.00 91.50 735 GLY A O 1
ATOM 5912 N N . ILE A 1 736 ? -6.381 18.814 -12.290 1.00 91.25 736 ILE A N 1
ATOM 5913 C CA . ILE A 1 736 ? -5.616 18.234 -13.409 1.00 91.25 736 ILE A CA 1
ATOM 5914 C C . ILE A 1 736 ? -4.556 19.218 -13.929 1.00 91.25 736 ILE A C 1
ATOM 5916 O O . ILE A 1 736 ? -3.406 18.830 -14.136 1.00 91.25 736 ILE A O 1
ATOM 5920 N N . ALA A 1 737 ? -4.901 20.499 -14.094 1.00 93.62 737 ALA A N 1
ATOM 5921 C CA . ALA A 1 737 ? -3.952 21.521 -14.540 1.00 93.62 737 ALA A CA 1
ATOM 5922 C C . ALA A 1 737 ? -2.765 21.683 -13.569 1.00 93.62 737 ALA A C 1
ATOM 5924 O O . ALA A 1 737 ? -1.616 21.791 -14.006 1.00 93.62 737 ALA A O 1
ATOM 5925 N N . ILE A 1 738 ? -3.020 21.642 -12.256 1.00 93.00 738 ILE A N 1
ATOM 5926 C CA . ILE A 1 738 ? -1.967 21.686 -11.231 1.00 93.00 738 ILE A CA 1
ATOM 5927 C C . ILE A 1 738 ? -1.083 20.433 -11.304 1.00 93.00 738 ILE A C 1
ATOM 5929 O O . ILE A 1 738 ? 0.140 20.550 -11.226 1.00 93.00 738 ILE A O 1
ATOM 5933 N N . VAL A 1 739 ? -1.662 19.247 -11.526 1.00 91.50 739 VAL A N 1
ATOM 5934 C CA . VAL A 1 739 ? -0.882 18.010 -11.712 1.00 91.50 739 VAL A CA 1
ATOM 5935 C C . VAL A 1 739 ? 0.042 18.102 -12.931 1.00 91.50 739 VAL A C 1
ATOM 5937 O O . VAL A 1 739 ? 1.227 17.794 -12.815 1.00 91.50 739 VAL A O 1
ATOM 5940 N N . ILE A 1 740 ? -0.451 18.585 -14.075 1.00 92.88 740 ILE A N 1
ATOM 5941 C CA . ILE A 1 740 ? 0.360 18.762 -15.295 1.00 92.88 740 ILE A CA 1
ATOM 5942 C C . ILE A 1 740 ? 1.510 19.752 -15.059 1.00 92.88 740 ILE A C 1
ATOM 5944 O O . ILE A 1 740 ? 2.639 19.514 -15.498 1.00 92.88 740 ILE A O 1
ATOM 5948 N N . CYS A 1 741 ? 1.250 20.842 -14.333 1.00 93.19 741 CYS A N 1
ATOM 5949 C CA . CYS A 1 741 ? 2.281 21.804 -13.944 1.00 93.19 741 CYS A CA 1
ATOM 5950 C C . CYS A 1 741 ? 3.382 21.136 -13.100 1.00 93.19 741 CYS A C 1
ATOM 5952 O O . CYS A 1 741 ? 4.570 21.295 -13.385 1.00 93.19 741 CYS A O 1
ATOM 5954 N N . MET A 1 742 ? 3.000 20.309 -12.123 1.00 91.00 742 MET A N 1
ATOM 5955 C CA . MET A 1 742 ? 3.948 19.576 -11.278 1.00 91.00 742 MET A CA 1
ATOM 5956 C C . MET A 1 742 ? 4.755 18.526 -12.054 1.00 91.00 742 MET A C 1
ATOM 5958 O O . MET A 1 742 ? 5.954 18.388 -11.825 1.00 91.00 742 MET A O 1
ATOM 5962 N N . VAL A 1 743 ? 4.148 17.824 -13.014 1.00 92.56 743 VAL A N 1
ATOM 5963 C CA . VAL A 1 743 ? 4.882 16.906 -13.907 1.00 92.56 743 VAL A CA 1
ATOM 5964 C C . VAL A 1 743 ? 5.873 17.670 -14.790 1.00 92.56 743 VAL A C 1
ATOM 5966 O O . VAL A 1 743 ? 7.009 17.236 -14.979 1.00 92.56 743 VAL A O 1
ATOM 5969 N N . SER A 1 744 ? 5.488 18.843 -15.291 1.00 92.38 744 SER A N 1
ATOM 5970 C CA . SER A 1 744 ? 6.388 19.701 -16.074 1.00 92.38 744 SER A CA 1
ATOM 5971 C C . SER A 1 744 ? 7.587 20.174 -15.242 1.00 92.38 744 SER A C 1
ATOM 5973 O O . SER A 1 744 ? 8.710 20.240 -15.745 1.00 92.38 744 SER A O 1
ATOM 5975 N N . LEU A 1 745 ? 7.375 20.439 -13.949 1.00 91.94 745 LEU A N 1
ATOM 5976 C CA . LEU A 1 745 ? 8.433 20.802 -13.008 1.00 91.94 745 LEU A CA 1
ATOM 5977 C C . LEU A 1 745 ? 9.466 19.675 -12.824 1.00 91.94 745 LEU A C 1
ATOM 5979 O O . LEU A 1 745 ? 10.663 19.952 -12.779 1.00 91.94 745 LEU A O 1
ATOM 5983 N N . VAL A 1 746 ? 9.032 18.411 -12.781 1.00 91.69 746 VAL A N 1
ATOM 5984 C CA . VAL A 1 746 ? 9.939 17.245 -12.743 1.00 91.69 746 VAL A CA 1
ATOM 5985 C C . VAL A 1 746 ? 10.855 17.228 -13.967 1.00 91.69 746 VAL A C 1
ATOM 5987 O O . VAL A 1 746 ? 12.072 17.091 -13.832 1.00 91.69 746 VAL A O 1
ATOM 5990 N N . VAL A 1 747 ? 10.291 17.416 -15.164 1.00 90.38 747 VAL A N 1
ATOM 5991 C CA . VAL A 1 747 ? 11.072 17.456 -16.412 1.00 90.38 747 VAL A CA 1
ATOM 5992 C C . VAL A 1 747 ? 12.083 18.606 -16.384 1.00 90.38 747 VAL A C 1
ATOM 5994 O O . VAL A 1 747 ? 13.226 18.427 -16.802 1.00 90.38 747 VAL A O 1
ATOM 5997 N N . LEU A 1 748 ? 11.710 19.766 -15.836 1.00 92.38 748 LEU A N 1
ATOM 5998 C CA . LEU A 1 748 ? 12.618 20.902 -15.677 1.00 92.38 748 LEU A CA 1
ATOM 5999 C C . LEU A 1 748 ? 13.789 20.580 -14.740 1.00 92.38 748 LEU A C 1
ATOM 6001 O O . LEU A 1 748 ? 14.937 20.860 -15.088 1.00 92.38 748 LEU A O 1
ATOM 6005 N N . PHE A 1 749 ? 13.537 19.958 -13.586 1.00 91.44 749 PHE A N 1
ATOM 6006 C CA . PHE A 1 749 ? 14.611 19.537 -12.681 1.00 91.44 749 PHE A CA 1
ATOM 6007 C C . PHE A 1 749 ? 15.512 18.467 -13.303 1.00 91.44 749 PHE A C 1
ATOM 6009 O O . PHE A 1 749 ? 16.731 18.538 -13.144 1.00 91.44 749 PHE A O 1
ATOM 6016 N N . MET A 1 750 ? 14.949 17.530 -14.069 1.00 88.25 750 MET A N 1
ATOM 6017 C CA . MET A 1 750 ? 15.721 16.550 -14.837 1.00 88.25 750 MET A CA 1
ATOM 6018 C C . MET A 1 750 ? 16.654 17.241 -15.844 1.00 88.25 750 MET A C 1
ATOM 6020 O O . MET A 1 750 ? 17.842 16.921 -15.901 1.00 88.25 750 MET A O 1
ATOM 6024 N N . VAL A 1 751 ? 16.155 18.222 -16.606 1.00 88.69 751 VAL A N 1
ATOM 6025 C CA . VAL A 1 751 ? 16.998 19.045 -17.491 1.00 88.69 751 VAL A CA 1
ATOM 6026 C C . VAL A 1 751 ? 18.066 19.786 -16.682 1.00 88.69 751 VAL A C 1
ATOM 6028 O O . VAL A 1 751 ? 19.221 19.825 -17.098 1.00 88.69 751 VAL A O 1
ATOM 6031 N N . GLY A 1 752 ? 17.729 20.289 -15.493 1.00 89.56 752 GLY A N 1
ATOM 6032 C CA . GLY A 1 752 ? 18.687 20.881 -14.556 1.00 89.56 752 GLY A CA 1
ATOM 6033 C C . GLY A 1 752 ? 19.823 19.929 -14.159 1.00 89.56 752 GLY A C 1
ATOM 6034 O O . GLY A 1 752 ? 20.985 20.332 -14.168 1.00 89.56 752 GLY A O 1
ATOM 6035 N N . VAL A 1 753 ? 19.527 18.653 -13.886 1.00 87.56 753 VAL A N 1
ATOM 6036 C CA . VAL A 1 753 ? 20.542 17.616 -13.612 1.00 87.56 753 VAL A CA 1
ATOM 6037 C C . VAL A 1 753 ? 21.436 17.378 -14.831 1.00 87.56 753 VAL A C 1
ATOM 6039 O O . VAL A 1 753 ? 22.649 17.222 -14.684 1.00 87.56 753 VAL A O 1
ATOM 6042 N N . ILE A 1 754 ? 20.867 17.365 -16.038 1.00 85.12 754 ILE A N 1
ATOM 6043 C CA . ILE A 1 754 ? 21.636 17.213 -17.282 1.00 85.12 754 ILE A CA 1
ATOM 6044 C C . ILE A 1 754 ? 22.585 18.404 -17.461 1.00 85.12 754 ILE A C 1
ATOM 6046 O O . ILE A 1 754 ? 23.777 18.210 -17.693 1.00 85.12 754 ILE A O 1
ATOM 6050 N N . VAL A 1 755 ? 22.091 19.631 -17.282 1.00 87.31 755 VAL A N 1
ATOM 6051 C CA . VAL A 1 755 ? 22.914 20.847 -17.353 1.00 87.31 755 VAL A CA 1
ATOM 6052 C C . VAL A 1 755 ? 24.020 20.821 -16.297 1.00 87.31 755 VAL A C 1
ATOM 6054 O O . VAL A 1 755 ? 25.169 21.107 -16.618 1.00 87.31 755 VAL A O 1
ATOM 6057 N N . TYR A 1 756 ? 23.720 20.399 -15.066 1.00 89.12 756 TYR A N 1
ATOM 6058 C CA . TYR A 1 756 ? 24.731 20.203 -14.024 1.00 89.12 756 TYR A CA 1
ATOM 6059 C C . TYR A 1 756 ? 25.849 19.255 -14.478 1.00 89.12 756 TYR A C 1
ATOM 6061 O O . TYR A 1 756 ? 27.025 19.591 -14.336 1.00 89.12 756 TYR A O 1
ATOM 6069 N N . LYS A 1 757 ? 25.506 18.104 -15.074 1.00 84.62 757 LYS A N 1
ATOM 6070 C CA . LYS A 1 757 ? 26.507 17.156 -15.586 1.00 84.62 757 LYS A CA 1
ATOM 6071 C C . LYS A 1 757 ? 27.396 17.799 -16.651 1.00 84.62 757 LYS A C 1
ATOM 6073 O O . LYS A 1 757 ? 28.612 17.633 -16.602 1.00 84.62 757 LYS A O 1
ATOM 6078 N N . LEU A 1 758 ? 26.802 18.563 -17.567 1.00 81.06 758 LEU A N 1
ATOM 6079 C CA . LEU A 1 758 ? 27.532 19.272 -18.622 1.00 81.06 758 LEU A CA 1
ATOM 6080 C C . LEU A 1 758 ? 28.441 20.382 -18.075 1.00 81.06 758 LEU A C 1
ATOM 6082 O O . LEU A 1 758 ? 29.494 20.634 -18.645 1.00 81.06 758 LEU A O 1
ATOM 6086 N N . LEU A 1 759 ? 28.081 21.027 -16.964 1.00 84.44 759 LEU A N 1
ATOM 6087 C CA . LEU A 1 759 ? 28.911 22.072 -16.357 1.00 84.44 759 LEU A CA 1
ATOM 6088 C C . LEU A 1 759 ? 30.060 21.503 -15.517 1.00 84.44 759 LEU A C 1
ATOM 6090 O O . LEU A 1 759 ? 31.172 22.018 -15.573 1.00 84.44 759 LEU A O 1
ATOM 6094 N N . VAL A 1 760 ? 29.815 20.437 -14.748 1.00 86.19 760 VAL A N 1
ATOM 6095 C CA . VAL A 1 760 ? 30.824 19.845 -13.848 1.00 86.19 760 VAL A CA 1
ATOM 6096 C C . VAL A 1 760 ? 31.892 19.062 -14.610 1.00 86.19 760 VAL A C 1
ATOM 6098 O O . VAL A 1 760 ? 33.029 18.960 -14.151 1.00 86.19 760 VAL A O 1
ATOM 6101 N N . ILE A 1 761 ? 31.564 18.533 -15.789 1.00 80.25 761 ILE A N 1
ATOM 6102 C CA . ILE A 1 761 ? 32.511 17.742 -16.577 1.00 80.25 761 ILE A CA 1
ATOM 6103 C C . ILE A 1 761 ? 33.678 18.581 -17.130 1.00 80.25 761 ILE A C 1
ATOM 6105 O O . ILE A 1 761 ? 34.784 18.061 -17.255 1.00 80.25 761 ILE A O 1
ATOM 6109 N N . HIS A 1 762 ? 33.469 19.876 -17.395 1.00 80.19 762 HIS A N 1
ATOM 6110 C CA . HIS A 1 762 ? 34.498 20.783 -17.921 1.00 80.19 762 HIS A CA 1
ATOM 6111 C C . HIS A 1 762 ? 35.713 20.940 -16.981 1.00 80.19 762 HIS A C 1
ATOM 6113 O O . HIS A 1 762 ? 36.811 20.550 -17.382 1.00 80.19 762 HIS A O 1
ATOM 6119 N N . PRO A 1 763 ? 35.566 21.407 -15.721 1.00 83.62 763 PRO A N 1
ATOM 6120 C CA . PRO A 1 763 ? 36.706 21.550 -14.811 1.00 83.62 763 PRO A CA 1
ATOM 6121 C C . PRO A 1 763 ? 37.354 20.206 -14.438 1.00 83.62 763 PRO A C 1
ATOM 6123 O O . PRO A 1 763 ? 38.522 20.163 -14.052 1.00 83.62 763 PRO A O 1
ATOM 6126 N N . LEU A 1 764 ? 36.623 19.090 -14.542 1.00 85.06 764 LEU A N 1
ATOM 6127 C CA . LEU A 1 764 ? 37.179 17.758 -14.290 1.00 85.06 764 LEU A CA 1
ATOM 6128 C C . LEU A 1 764 ? 38.089 17.272 -15.424 1.00 85.06 764 LEU A C 1
ATOM 6130 O O . LEU A 1 764 ? 39.065 16.580 -15.142 1.00 85.06 764 LEU A O 1
ATOM 6134 N N . TYR A 1 765 ? 37.797 17.638 -16.677 1.00 78.50 765 TYR A N 1
ATOM 6135 C CA . TYR A 1 765 ? 38.665 17.327 -17.816 1.00 78.50 765 TYR A CA 1
ATOM 6136 C C . TYR A 1 765 ? 39.892 18.240 -17.906 1.00 78.50 765 TYR A C 1
ATOM 6138 O O . TYR A 1 765 ? 40.933 17.789 -18.380 1.00 78.50 765 TYR A O 1
ATOM 6146 N N . GLU A 1 766 ? 39.794 19.479 -17.421 1.00 80.06 766 GLU A N 1
ATOM 6147 C CA . GLU A 1 766 ? 40.924 20.415 -17.362 1.00 80.06 766 GLU A CA 1
ATOM 6148 C C . GLU A 1 766 ? 42.008 19.950 -16.368 1.00 80.06 766 GLU A C 1
ATOM 6150 O O . GLU A 1 766 ? 43.203 20.139 -16.597 1.00 80.06 766 GLU A O 1
ATOM 6155 N N . ASN A 1 767 ? 41.607 19.277 -15.282 1.00 82.81 767 ASN A N 1
ATOM 6156 C CA . ASN A 1 767 ? 42.522 18.761 -14.267 1.00 82.81 767 ASN A CA 1
ATOM 6157 C C . ASN A 1 767 ? 43.097 17.378 -14.648 1.00 82.81 767 ASN A C 1
ATOM 6159 O O . ASN A 1 767 ? 42.366 16.383 -14.614 1.00 82.81 767 ASN A O 1
ATOM 6163 N N . PRO A 1 768 ? 44.418 17.242 -14.886 1.00 79.94 768 PRO A N 1
ATOM 6164 C CA . PRO A 1 768 ? 45.016 15.994 -15.378 1.00 79.94 768 PRO A CA 1
ATOM 6165 C C . PRO A 1 768 ? 44.866 14.806 -14.412 1.00 79.94 768 PRO A C 1
ATOM 6167 O O . PRO A 1 768 ? 44.769 13.668 -14.858 1.00 79.94 768 PRO A O 1
ATOM 6170 N N . ASN A 1 769 ? 44.777 15.053 -13.100 1.00 83.62 769 ASN A N 1
ATOM 6171 C CA . ASN A 1 769 ? 44.577 14.000 -12.093 1.00 83.62 769 ASN A CA 1
ATOM 6172 C C . ASN A 1 769 ? 43.152 13.420 -12.093 1.00 83.62 769 ASN A C 1
ATOM 6174 O O . ASN A 1 769 ? 42.951 12.277 -11.690 1.00 83.62 769 ASN A O 1
ATOM 6178 N N . PHE A 1 770 ? 42.156 14.208 -12.510 1.00 82.25 770 PHE A N 1
ATOM 6179 C CA . PHE A 1 770 ? 40.746 13.806 -12.497 1.00 82.25 770 PHE A CA 1
ATOM 6180 C C . PHE A 1 770 ? 40.222 13.424 -13.881 1.00 82.25 770 PHE A C 1
ATOM 6182 O O . PHE A 1 770 ? 39.153 12.824 -13.968 1.00 82.25 770 PHE A O 1
ATOM 6189 N N . GLN A 1 771 ? 40.989 13.691 -14.939 1.00 76.81 771 GLN A N 1
ATOM 6190 C CA . GLN A 1 771 ? 40.613 13.456 -16.330 1.00 76.81 771 GLN A CA 1
ATOM 6191 C C . GLN A 1 771 ? 40.131 12.016 -16.600 1.00 76.81 771 GLN A C 1
ATOM 6193 O O . GLN A 1 771 ? 39.148 11.812 -17.312 1.00 76.81 771 GLN A O 1
ATOM 6198 N N . GLU A 1 772 ? 40.791 11.017 -16.005 1.00 73.38 772 GLU A N 1
ATOM 6199 C CA . GLU A 1 772 ? 40.455 9.594 -16.170 1.00 73.38 772 GLU A CA 1
ATOM 6200 C C . GLU A 1 772 ? 39.142 9.206 -15.464 1.00 73.38 772 GLU A C 1
ATOM 6202 O O . GLU A 1 772 ? 38.360 8.402 -15.978 1.00 73.38 772 GLU A O 1
ATOM 6207 N N . TYR A 1 773 ? 38.859 9.822 -14.313 1.00 78.94 773 TYR A N 1
ATOM 6208 C CA . TYR A 1 773 ? 37.685 9.532 -13.484 1.00 78.94 773 TYR A CA 1
ATOM 6209 C C . TYR A 1 773 ? 36.503 10.473 -13.745 1.00 78.94 773 TYR A C 1
ATOM 6211 O O . TYR A 1 773 ? 35.405 10.209 -13.256 1.00 78.94 773 TYR A O 1
ATOM 6219 N N . ALA A 1 774 ? 36.699 11.543 -14.521 1.00 80.06 774 ALA A N 1
ATOM 6220 C CA . ALA A 1 774 ? 35.743 12.629 -14.723 1.00 80.06 774 ALA A CA 1
ATOM 6221 C C . ALA A 1 774 ? 34.339 12.129 -15.097 1.00 80.06 774 ALA A C 1
ATOM 6223 O O . ALA A 1 774 ? 33.361 12.458 -14.429 1.00 80.06 774 ALA A O 1
ATOM 6224 N N . SER A 1 775 ? 34.239 11.270 -16.117 1.00 75.00 775 SER A N 1
ATOM 6225 C CA . SER A 1 775 ? 32.958 10.722 -16.588 1.00 75.00 775 SER A CA 1
ATOM 6226 C C . SER A 1 775 ? 32.250 9.873 -15.521 1.00 75.00 775 SER A C 1
ATOM 6228 O O . SER A 1 775 ? 31.039 10.000 -15.328 1.00 75.00 775 SER A O 1
ATOM 6230 N N . THR A 1 776 ? 33.001 9.062 -14.771 1.00 76.69 776 THR A N 1
ATOM 6231 C CA . THR A 1 776 ? 32.459 8.242 -13.679 1.00 76.69 776 THR A CA 1
ATOM 6232 C C . THR A 1 776 ? 31.975 9.115 -12.523 1.00 76.69 776 THR A C 1
ATOM 6234 O O . THR A 1 776 ? 30.860 8.922 -12.044 1.00 76.69 776 THR A O 1
ATOM 6237 N N . ILE A 1 777 ? 32.775 10.102 -12.105 1.00 83.12 777 ILE A N 1
ATOM 6238 C CA . ILE A 1 777 ? 32.435 11.033 -11.021 1.00 83.12 777 ILE A CA 1
ATOM 6239 C C . ILE A 1 777 ? 31.157 11.798 -11.370 1.00 83.12 777 ILE A C 1
ATOM 6241 O O . ILE A 1 777 ? 30.209 11.756 -10.593 1.00 83.12 777 ILE A O 1
ATOM 6245 N N . VAL A 1 778 ? 31.087 12.418 -12.554 1.00 83.56 778 VAL A N 1
ATOM 6246 C CA . VAL A 1 778 ? 29.909 13.181 -13.015 1.00 83.56 778 VAL A CA 1
ATOM 6247 C C . VAL A 1 778 ? 28.659 12.308 -13.093 1.00 83.56 778 VAL A C 1
ATOM 6249 O O . VAL A 1 778 ? 27.563 12.740 -12.724 1.00 83.56 778 VAL A O 1
ATOM 6252 N N . SER A 1 779 ? 28.805 11.069 -13.569 1.00 78.50 779 SER A N 1
ATOM 6253 C CA . SER A 1 779 ? 27.689 10.130 -13.641 1.00 78.50 779 SER A CA 1
ATOM 6254 C C . SER A 1 779 ? 27.167 9.774 -12.245 1.00 78.50 779 SER A C 1
ATOM 6256 O O . SER A 1 779 ? 25.963 9.872 -12.001 1.00 78.50 779 SER A O 1
ATOM 6258 N N . VAL A 1 780 ? 28.058 9.444 -11.303 1.00 79.75 780 VAL A N 1
ATOM 6259 C CA . VAL A 1 780 ? 27.693 9.085 -9.923 1.00 79.75 780 VAL A CA 1
ATOM 6260 C C . VAL A 1 780 ? 27.099 10.279 -9.172 1.00 79.75 780 VAL A C 1
ATOM 6262 O O . VAL A 1 780 ? 26.002 10.158 -8.626 1.00 79.75 780 VAL A O 1
ATOM 6265 N N . THR A 1 781 ? 27.754 11.446 -9.179 1.00 86.44 781 THR A N 1
ATOM 6266 C CA . THR A 1 781 ? 27.252 12.632 -8.463 1.00 86.44 781 THR A CA 1
ATOM 6267 C C . THR A 1 781 ? 25.934 13.131 -9.041 1.00 86.44 781 THR A C 1
ATOM 6269 O O . THR A 1 781 ? 25.014 13.438 -8.283 1.00 86.44 781 THR A O 1
ATOM 6272 N N . GLY A 1 782 ? 25.787 13.141 -10.369 1.00 84.38 782 GLY A N 1
ATOM 6273 C CA . GLY A 1 782 ? 24.531 13.512 -11.016 1.00 84.38 782 GLY A CA 1
ATOM 6274 C C . GLY A 1 782 ? 23.391 12.536 -10.707 1.00 84.38 782 GLY A C 1
ATOM 6275 O O . GLY A 1 782 ? 22.250 12.965 -10.559 1.00 84.38 782 GLY A O 1
ATOM 6276 N N . SER A 1 783 ? 23.684 11.240 -10.557 1.00 79.56 783 SER A N 1
ATOM 6277 C CA . SER A 1 783 ? 22.681 10.229 -10.188 1.00 79.56 783 SER A CA 1
ATOM 6278 C C . SER A 1 783 ? 22.220 10.373 -8.735 1.00 79.56 783 SER A C 1
ATOM 6280 O O . SER A 1 783 ? 21.021 10.312 -8.472 1.00 79.56 783 SER A O 1
ATOM 6282 N N . ILE A 1 784 ? 23.145 10.642 -7.805 1.00 82.81 784 ILE A N 1
ATOM 6283 C CA . ILE A 1 784 ? 22.824 10.926 -6.395 1.00 82.81 784 ILE A CA 1
ATOM 6284 C C . ILE A 1 784 ? 21.999 12.213 -6.278 1.00 82.81 784 ILE A C 1
ATOM 6286 O O . ILE A 1 784 ? 20.990 12.236 -5.576 1.00 82.81 784 ILE A O 1
ATOM 6290 N N . MET A 1 785 ? 22.384 13.272 -6.996 1.00 86.56 785 MET A N 1
ATOM 6291 C CA . MET A 1 785 ? 21.637 14.532 -7.004 1.00 86.56 785 MET A CA 1
ATOM 6292 C C . MET A 1 785 ? 20.206 14.333 -7.516 1.00 86.56 785 MET A C 1
ATOM 6294 O O . MET A 1 785 ? 19.261 14.816 -6.897 1.00 86.56 785 MET A O 1
ATOM 6298 N N . ASN A 1 786 ? 20.041 13.572 -8.602 1.00 85.06 786 ASN A N 1
ATOM 6299 C CA . ASN A 1 786 ? 18.726 13.215 -9.127 1.00 85.06 786 ASN A CA 1
ATOM 6300 C C . ASN A 1 786 ? 17.883 12.455 -8.090 1.00 85.06 786 ASN A C 1
ATOM 6302 O O . ASN A 1 786 ? 16.723 12.795 -7.888 1.00 85.06 786 ASN A O 1
ATOM 6306 N N . LEU A 1 787 ? 18.470 11.481 -7.380 1.00 83.00 787 LEU A N 1
ATOM 6307 C CA . LEU A 1 787 ? 17.776 10.728 -6.329 1.00 83.00 787 LEU A CA 1
ATOM 6308 C C . LEU A 1 787 ? 17.292 11.636 -5.184 1.00 83.00 787 LEU A C 1
ATOM 6310 O O . LEU A 1 787 ? 16.146 11.518 -4.756 1.00 83.00 787 LEU A O 1
ATOM 6314 N N . ILE A 1 788 ? 18.125 12.576 -4.723 1.00 85.31 788 ILE A N 1
ATOM 6315 C CA . ILE A 1 788 ? 17.753 13.531 -3.664 1.00 85.31 788 ILE A CA 1
ATOM 6316 C C . ILE A 1 788 ? 16.586 14.423 -4.113 1.00 85.31 788 ILE A C 1
ATOM 6318 O O . ILE A 1 788 ? 15.635 14.620 -3.355 1.00 85.31 788 ILE A O 1
ATOM 6322 N N . ILE A 1 789 ? 16.636 14.940 -5.346 1.00 89.00 789 ILE A N 1
ATOM 6323 C CA . ILE A 1 789 ? 15.559 15.764 -5.916 1.00 89.00 789 ILE A CA 1
ATOM 6324 C C . ILE A 1 789 ? 14.251 14.970 -5.973 1.00 89.00 789 ILE A C 1
ATOM 6326 O O . ILE A 1 789 ? 13.221 15.475 -5.523 1.00 89.00 789 ILE A O 1
ATOM 6330 N N . ILE A 1 790 ? 14.305 13.726 -6.463 1.00 87.19 790 ILE A N 1
ATOM 6331 C CA . ILE A 1 790 ? 13.150 12.823 -6.528 1.00 87.19 790 ILE A CA 1
ATOM 6332 C C . ILE A 1 790 ? 12.512 12.688 -5.142 1.00 87.19 790 ILE A C 1
ATOM 6334 O O . ILE A 1 790 ? 11.321 12.959 -5.004 1.00 87.19 790 ILE A O 1
ATOM 6338 N N . MET A 1 791 ? 13.296 12.365 -4.106 1.00 84.44 791 MET A N 1
ATOM 6339 C CA . MET A 1 791 ? 12.788 12.171 -2.739 1.00 84.44 791 MET A CA 1
ATOM 6340 C C . MET A 1 791 ? 12.105 13.422 -2.162 1.00 84.44 791 MET A C 1
ATOM 6342 O O . MET A 1 791 ? 11.051 13.317 -1.531 1.00 84.44 791 MET A O 1
ATOM 6346 N N . ILE A 1 792 ? 12.683 14.609 -2.377 1.00 89.12 792 ILE A N 1
ATOM 6347 C CA . ILE A 1 792 ? 12.117 15.876 -1.887 1.00 89.12 792 ILE A CA 1
ATOM 6348 C C . ILE A 1 792 ? 10.799 16.187 -2.607 1.00 89.12 792 ILE A C 1
ATOM 6350 O O . ILE A 1 792 ? 9.794 16.493 -1.960 1.00 89.12 792 ILE A O 1
ATOM 6354 N N . LEU A 1 793 ? 10.791 16.090 -3.938 1.00 90.06 793 LEU A N 1
ATOM 6355 C CA . LEU A 1 793 ? 9.621 16.390 -4.761 1.00 90.06 793 LEU A CA 1
ATOM 6356 C C . LEU A 1 793 ? 8.448 15.440 -4.477 1.00 90.06 793 LEU A C 1
ATOM 6358 O O . LEU A 1 793 ? 7.313 15.909 -4.379 1.00 90.06 793 LEU A O 1
ATOM 6362 N N . SER A 1 794 ? 8.716 14.147 -4.262 1.00 89.56 794 SER A N 1
ATOM 6363 C CA . SER A 1 794 ? 7.716 13.150 -3.852 1.00 89.56 794 SER A CA 1
ATOM 6364 C C . SER A 1 794 ? 6.953 13.585 -2.599 1.00 89.56 794 SER A C 1
ATOM 6366 O O . SER A 1 794 ? 5.723 13.637 -2.612 1.00 89.56 794 SER A O 1
ATOM 6368 N N . LYS A 1 795 ? 7.662 14.003 -1.541 1.00 87.19 795 LYS A N 1
ATOM 6369 C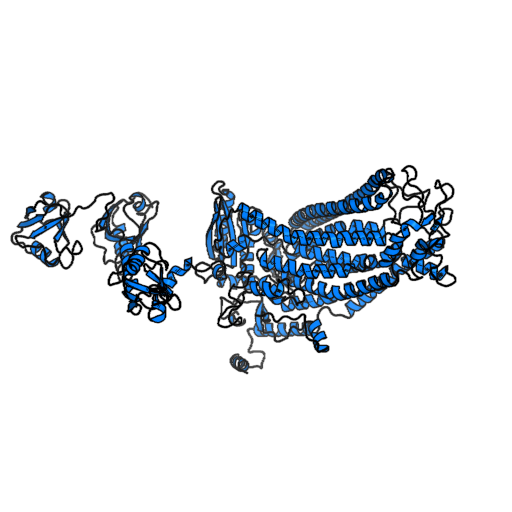 CA . LYS A 1 795 ? 7.024 14.412 -0.278 1.00 87.19 795 LYS A CA 1
ATOM 6370 C C . LYS A 1 795 ? 6.219 15.704 -0.389 1.00 87.19 795 LYS A C 1
ATOM 6372 O O . LYS A 1 795 ? 5.182 15.838 0.260 1.00 87.19 795 LYS A O 1
ATOM 6377 N N . VAL A 1 796 ? 6.681 16.659 -1.196 1.00 91.38 796 VAL A N 1
ATOM 6378 C CA . VAL A 1 796 ? 5.941 17.908 -1.441 1.00 91.38 796 VAL A CA 1
ATOM 6379 C C . VAL A 1 796 ? 4.643 17.622 -2.196 1.00 91.38 796 VAL A C 1
ATOM 6381 O O . VAL A 1 796 ? 3.589 18.137 -1.820 1.00 91.38 796 VAL A O 1
ATOM 6384 N N . TYR A 1 797 ? 4.704 16.781 -3.230 1.00 92.62 797 TYR A N 1
ATOM 6385 C CA . TYR A 1 797 ? 3.537 16.471 -4.044 1.00 92.62 797 TYR A CA 1
ATOM 6386 C C . TYR A 1 797 ? 2.497 15.632 -3.297 1.00 92.62 797 TYR A C 1
ATOM 6388 O O . TYR A 1 797 ? 1.315 15.933 -3.411 1.00 92.62 797 TYR A O 1
ATOM 6396 N N . GLU A 1 798 ? 2.902 14.642 -2.493 1.00 89.88 798 GLU A N 1
ATOM 6397 C CA . GLU A 1 798 ? 1.979 13.841 -1.665 1.00 89.88 798 GLU A CA 1
ATOM 6398 C C . GLU A 1 798 ? 1.055 14.734 -0.820 1.00 89.88 798 GLU A C 1
ATOM 6400 O O . GLU A 1 798 ? -0.169 14.585 -0.846 1.00 89.88 798 GLU A O 1
ATOM 6405 N N . LYS A 1 799 ? 1.624 15.740 -0.140 1.00 90.06 799 LYS A N 1
ATOM 6406 C CA . LYS A 1 799 ? 0.842 16.700 0.654 1.00 90.06 799 LYS A CA 1
ATOM 6407 C C . LYS A 1 799 ? -0.081 17.559 -0.204 1.00 90.06 799 LYS A C 1
ATOM 6409 O O . LYS A 1 799 ? -1.224 17.803 0.177 1.00 90.06 799 LYS A O 1
ATOM 6414 N N . LEU A 1 800 ? 0.407 18.028 -1.352 1.00 92.75 800 LEU A N 1
ATOM 6415 C CA . LEU A 1 800 ? -0.392 18.830 -2.275 1.00 92.75 800 LEU A CA 1
ATOM 6416 C C . LEU A 1 800 ? -1.572 18.024 -2.836 1.00 92.75 800 LEU A C 1
ATOM 6418 O O . LEU A 1 800 ? -2.689 18.534 -2.883 1.00 92.75 800 LEU A O 1
ATOM 6422 N N . ALA A 1 801 ? -1.343 16.769 -3.219 1.00 93.50 801 ALA A N 1
ATOM 6423 C CA . ALA A 1 801 ? -2.358 15.884 -3.774 1.00 93.50 801 ALA A CA 1
ATOM 6424 C C . ALA A 1 801 ? -3.502 15.638 -2.783 1.00 93.50 801 ALA A C 1
ATOM 6426 O O . ALA A 1 801 ? -4.660 15.711 -3.184 1.00 93.50 801 ALA A O 1
ATOM 6427 N N . TYR A 1 802 ? -3.203 15.445 -1.492 1.00 91.25 802 TYR A N 1
ATOM 6428 C CA . TYR A 1 802 ? -4.232 15.311 -0.454 1.00 91.25 802 TYR A CA 1
ATOM 6429 C C . TYR A 1 802 ? -5.131 16.556 -0.365 1.00 91.25 802 TYR A C 1
ATOM 6431 O O . TYR A 1 802 ? -6.358 16.448 -0.381 1.00 91.25 802 TYR A O 1
ATOM 6439 N N . VAL A 1 803 ? -4.529 17.753 -0.356 1.00 91.25 803 VAL A N 1
ATOM 6440 C CA . VAL A 1 803 ? -5.268 19.028 -0.309 1.00 91.25 803 VAL A CA 1
ATOM 6441 C C . VAL A 1 803 ? -6.142 19.215 -1.552 1.00 91.25 803 VAL A C 1
ATOM 6443 O O . VAL A 1 803 ? -7.305 19.607 -1.435 1.00 91.25 803 VAL A O 1
ATOM 6446 N N . LEU A 1 804 ? -5.608 18.912 -2.739 1.00 92.88 804 LEU A N 1
ATOM 6447 C CA . LEU A 1 804 ? -6.355 18.996 -3.998 1.00 92.88 804 LEU A CA 1
ATOM 6448 C C . LEU A 1 804 ? -7.541 18.030 -4.009 1.00 92.88 804 LEU A C 1
ATOM 6450 O O . LEU A 1 804 ? -8.660 18.424 -4.329 1.00 92.88 804 LEU A O 1
ATOM 6454 N N . ASN A 1 805 ? -7.317 16.783 -3.602 1.00 93.12 805 ASN A N 1
ATOM 6455 C CA . ASN A 1 805 ? -8.341 15.748 -3.641 1.00 93.12 805 ASN A CA 1
ATOM 6456 C C . ASN A 1 805 ? -9.475 16.015 -2.640 1.00 93.12 805 ASN A C 1
ATOM 6458 O O . ASN A 1 805 ? -10.642 15.750 -2.926 1.00 93.12 805 ASN A O 1
ATOM 6462 N N . HIS A 1 806 ? -9.159 16.598 -1.477 1.00 89.62 806 HIS A N 1
ATOM 6463 C CA . HIS A 1 806 ? -10.180 17.058 -0.535 1.00 89.62 806 HIS A CA 1
ATOM 6464 C C . HIS A 1 806 ? -11.027 18.198 -1.128 1.00 89.62 806 HIS A C 1
ATOM 6466 O O . HIS A 1 806 ? -12.249 18.216 -0.980 1.00 89.62 806 HIS A O 1
ATOM 6472 N N . TRP A 1 807 ? -10.401 19.121 -1.865 1.00 90.00 807 TRP A N 1
ATOM 6473 C CA . TRP A 1 807 ? -11.093 20.236 -2.519 1.00 90.00 807 TRP A CA 1
ATOM 6474 C C . TRP A 1 807 ? -12.044 19.802 -3.656 1.00 90.00 807 TRP A C 1
ATOM 6476 O O . TRP A 1 807 ? -13.061 20.468 -3.903 1.00 90.00 807 TRP A O 1
ATOM 6486 N N . GLU A 1 808 ? -11.754 18.671 -4.305 1.00 91.56 808 GLU A N 1
ATOM 6487 C CA . GLU A 1 808 ? -12.549 18.067 -5.388 1.00 91.56 808 GLU A CA 1
ATOM 6488 C C . GLU A 1 808 ? -13.860 17.399 -4.924 1.00 91.56 808 GLU A C 1
ATOM 6490 O O . GLU A 1 808 ? -14.725 17.135 -5.761 1.00 91.56 808 GLU A O 1
ATOM 6495 N N . MET A 1 809 ? -14.059 17.205 -3.610 1.00 90.56 809 MET A N 1
ATOM 6496 C CA . MET A 1 809 ? -15.323 16.745 -3.004 1.00 90.56 809 MET A CA 1
ATOM 6497 C C . MET A 1 809 ? -15.874 15.429 -3.596 1.00 90.56 809 MET A C 1
ATOM 6499 O O . MET A 1 809 ? -16.987 15.385 -4.117 1.00 90.56 809 MET A O 1
ATOM 6503 N N . HIS A 1 810 ? -15.110 14.339 -3.498 1.00 91.12 810 HIS A N 1
ATOM 6504 C CA . HIS A 1 810 ? -15.565 12.993 -3.892 1.00 91.12 810 HIS A CA 1
ATOM 6505 C C . HIS A 1 810 ? -16.648 12.431 -2.955 1.00 91.12 810 HIS A C 1
ATOM 6507 O O . HIS A 1 810 ? -16.570 12.653 -1.741 1.00 91.12 810 HIS A O 1
ATOM 6513 N N . ARG A 1 811 ? -17.630 11.705 -3.523 1.00 89.06 811 ARG A N 1
ATOM 6514 C CA . ARG A 1 811 ? -18.809 11.178 -2.806 1.00 89.06 811 ARG A CA 1
ATOM 6515 C C . ARG A 1 811 ? -18.459 10.005 -1.896 1.00 89.06 811 ARG A C 1
ATOM 6517 O O . ARG A 1 811 ? -18.827 10.033 -0.725 1.00 89.06 811 ARG A O 1
ATOM 6524 N N . THR A 1 812 ? -17.789 8.987 -2.425 1.00 91.06 812 THR A N 1
ATOM 6525 C CA . THR A 1 812 ? -17.471 7.743 -1.708 1.00 91.06 812 THR A CA 1
ATOM 6526 C C . THR A 1 812 ? -16.004 7.699 -1.270 1.00 91.06 812 THR A C 1
ATOM 6528 O O . THR A 1 812 ? -15.212 8.582 -1.627 1.00 91.06 812 THR A O 1
ATOM 6531 N N . GLN A 1 813 ? -15.640 6.733 -0.418 1.00 89.94 813 GLN A N 1
ATOM 6532 C CA . GLN A 1 813 ? -14.254 6.594 0.031 1.00 89.94 813 GLN A CA 1
ATOM 6533 C C . GLN A 1 813 ? -13.391 6.011 -1.087 1.00 89.94 813 GLN A C 1
ATOM 6535 O O . GLN A 1 813 ? -12.308 6.547 -1.327 1.00 89.94 813 GLN A O 1
ATOM 6540 N N . THR A 1 814 ? -13.904 5.016 -1.814 1.00 91.31 814 THR A N 1
ATOM 6541 C CA . THR A 1 814 ? -13.232 4.415 -2.971 1.00 91.31 814 THR A CA 1
ATOM 6542 C C . THR A 1 814 ? -12.915 5.463 -4.037 1.00 91.31 814 THR A C 1
ATOM 6544 O O . THR A 1 814 ? -11.748 5.652 -4.373 1.00 91.31 814 THR A O 1
ATOM 6547 N N . GLU A 1 815 ? -13.897 6.275 -4.467 1.00 91.31 815 GLU A N 1
ATOM 6548 C CA . GLU A 1 815 ? -13.667 7.321 -5.480 1.00 91.31 815 GLU A CA 1
ATOM 6549 C C . GLU A 1 815 ? -12.548 8.289 -5.081 1.00 91.31 815 GLU A C 1
ATOM 6551 O O . GLU A 1 815 ? -11.763 8.741 -5.915 1.00 91.31 815 GLU A O 1
ATOM 6556 N N . TYR A 1 816 ? -12.499 8.677 -3.810 1.00 92.19 816 TYR A N 1
ATOM 6557 C CA . TYR A 1 816 ? -11.477 9.593 -3.329 1.00 92.19 816 TYR A CA 1
ATOM 6558 C C . TYR A 1 816 ? -10.105 8.957 -3.309 1.00 92.19 816 TYR A C 1
ATOM 6560 O O . TYR A 1 816 ? -9.146 9.601 -3.731 1.00 92.19 816 TYR A O 1
ATOM 6568 N N . GLU A 1 817 ? -10.001 7.737 -2.791 1.00 91.25 817 GLU A N 1
ATOM 6569 C CA . GLU A 1 817 ? -8.734 7.026 -2.728 1.00 91.25 817 GLU A CA 1
ATOM 6570 C C . GLU A 1 817 ? -8.210 6.729 -4.130 1.00 91.25 817 GLU A C 1
ATOM 6572 O O . GLU A 1 817 ? -7.037 6.992 -4.379 1.00 91.25 817 GLU A O 1
ATOM 6577 N N . ASP A 1 818 ? -9.062 6.321 -5.071 1.00 92.94 818 ASP A N 1
ATOM 6578 C CA . ASP A 1 818 ? -8.688 6.089 -6.469 1.00 92.94 818 ASP A CA 1
ATOM 6579 C C . ASP A 1 818 ? -8.183 7.361 -7.152 1.00 92.94 818 ASP A C 1
ATOM 6581 O O . ASP A 1 818 ? -7.136 7.361 -7.803 1.00 92.94 818 ASP A O 1
ATOM 6585 N N . ASN A 1 819 ? -8.885 8.483 -6.973 1.00 92.88 819 ASN A N 1
ATOM 6586 C CA . ASN A 1 819 ? -8.484 9.756 -7.568 1.00 92.88 819 ASN A CA 1
ATOM 6587 C C . ASN A 1 819 ? -7.221 10.337 -6.920 1.00 92.88 819 ASN A C 1
ATOM 6589 O O . ASN A 1 819 ? -6.387 10.913 -7.626 1.00 92.88 819 ASN A O 1
ATOM 6593 N N . LEU A 1 820 ? -7.050 10.182 -5.603 1.00 92.94 820 LEU A N 1
ATOM 6594 C CA . LEU A 1 820 ? -5.812 10.545 -4.909 1.00 92.94 820 LEU A CA 1
ATOM 6595 C C . LEU A 1 820 ? -4.656 9.694 -5.431 1.00 92.94 820 LEU A C 1
ATOM 6597 O O . LEU A 1 820 ? -3.608 10.222 -5.809 1.00 92.94 820 LEU A O 1
ATOM 6601 N N . THR A 1 821 ? -4.886 8.386 -5.502 1.00 93.25 821 THR A N 1
ATOM 6602 C CA . THR A 1 821 ? -3.918 7.393 -5.948 1.00 93.25 821 THR A CA 1
ATOM 6603 C C . THR A 1 821 ? -3.484 7.659 -7.377 1.00 93.25 821 THR A C 1
ATOM 6605 O O . THR A 1 821 ? -2.288 7.707 -7.645 1.00 93.25 821 THR A O 1
ATOM 6608 N N . PHE A 1 822 ? -4.421 7.948 -8.281 1.00 93.25 822 PHE A N 1
ATOM 6609 C CA . PHE A 1 822 ? -4.126 8.316 -9.662 1.00 93.25 822 PHE A CA 1
ATOM 6610 C C . PHE A 1 822 ? -3.226 9.547 -9.774 1.00 93.25 822 PHE A C 1
ATOM 6612 O O . PHE A 1 822 ? -2.213 9.508 -10.475 1.00 93.25 822 PHE A O 1
ATOM 6619 N N . LYS A 1 823 ? -3.542 10.625 -9.049 1.00 93.06 823 LYS A N 1
ATOM 6620 C CA . LYS A 1 823 ? -2.740 11.857 -9.066 1.00 93.06 823 LYS A CA 1
ATOM 6621 C C . LYS A 1 823 ? -1.317 11.610 -8.562 1.00 93.06 823 LYS A C 1
ATOM 6623 O O . LYS A 1 823 ? -0.352 11.975 -9.237 1.00 93.06 823 LYS A O 1
ATOM 6628 N N . VAL A 1 824 ? -1.180 10.957 -7.405 1.00 93.12 824 VAL A N 1
ATOM 6629 C CA . VAL A 1 824 ? 0.133 10.638 -6.823 1.00 93.12 824 VAL A CA 1
ATOM 6630 C C . VAL A 1 824 ? 0.911 9.680 -7.714 1.00 93.12 824 VAL A C 1
ATOM 6632 O O . VAL A 1 824 ? 2.084 9.933 -7.973 1.00 93.12 824 VAL A O 1
ATOM 6635 N N . PHE A 1 825 ? 0.272 8.652 -8.268 1.00 93.88 825 PHE A N 1
ATOM 6636 C CA . PHE A 1 825 ? 0.913 7.730 -9.197 1.00 93.88 825 PHE A CA 1
ATOM 6637 C C . PHE A 1 825 ? 1.455 8.436 -10.442 1.00 93.88 825 PHE A C 1
ATOM 6639 O O . PHE A 1 825 ? 2.628 8.261 -10.753 1.00 93.88 825 PHE A O 1
ATOM 6646 N N . VAL A 1 826 ? 0.659 9.258 -11.139 1.00 93.50 826 VAL A N 1
ATOM 6647 C CA . VAL A 1 826 ? 1.107 9.948 -12.367 1.00 93.50 826 VAL A CA 1
ATOM 6648 C C . VAL A 1 826 ? 2.334 10.816 -12.091 1.00 93.50 826 VAL A C 1
ATOM 6650 O O . VAL A 1 826 ? 3.300 10.801 -12.859 1.00 93.50 826 VAL A O 1
ATOM 6653 N N . PHE A 1 827 ? 2.326 11.541 -10.972 1.00 93.31 827 PHE A N 1
ATOM 6654 C CA . PHE A 1 827 ? 3.473 12.336 -10.559 1.00 93.31 827 PHE A CA 1
ATOM 6655 C C . PHE A 1 827 ? 4.695 11.467 -10.244 1.00 93.31 827 PHE A C 1
ATOM 6657 O O . PHE A 1 827 ? 5.774 11.716 -10.778 1.00 93.31 827 PHE A O 1
ATOM 6664 N N . GLN A 1 828 ? 4.533 10.439 -9.409 1.00 92.50 828 GLN A N 1
ATOM 6665 C CA . GLN A 1 828 ? 5.628 9.563 -8.984 1.00 92.50 828 GLN A CA 1
ATOM 6666 C C . GLN A 1 828 ? 6.211 8.786 -10.167 1.00 92.50 828 GLN A C 1
ATOM 6668 O O . GLN A 1 828 ? 7.428 8.703 -10.303 1.00 92.50 828 GLN A O 1
ATOM 6673 N N . PHE A 1 829 ? 5.365 8.292 -11.072 1.00 93.12 829 PHE A N 1
ATOM 6674 C CA . PHE A 1 829 ? 5.776 7.640 -12.309 1.00 93.12 829 PHE A CA 1
ATOM 6675 C C . PHE A 1 829 ? 6.690 8.563 -13.122 1.00 93.12 829 PHE A C 1
ATOM 6677 O O . PHE A 1 829 ? 7.816 8.196 -13.447 1.00 93.12 829 PHE A O 1
ATOM 6684 N N . MET A 1 830 ? 6.277 9.806 -13.376 1.00 93.00 830 MET A N 1
ATOM 6685 C CA . MET A 1 830 ? 7.130 10.756 -14.093 1.00 93.00 830 MET A CA 1
ATOM 6686 C C . MET A 1 830 ? 8.404 11.103 -13.312 1.00 93.00 830 MET A C 1
ATOM 6688 O O . MET A 1 830 ? 9.477 11.158 -13.909 1.00 93.00 830 MET A O 1
ATOM 6692 N N . ASN A 1 831 ? 8.320 11.268 -11.991 1.00 91.00 831 ASN A N 1
ATOM 6693 C CA . ASN A 1 831 ? 9.464 11.574 -11.126 1.00 91.00 831 ASN A CA 1
ATOM 6694 C C . ASN A 1 831 ? 10.545 10.479 -11.170 1.00 91.00 831 ASN A C 1
ATOM 6696 O O . ASN A 1 831 ? 11.726 10.784 -11.317 1.00 91.00 831 ASN A O 1
ATOM 6700 N N . PHE A 1 832 ? 10.156 9.201 -11.124 1.00 89.12 832 PHE A N 1
ATOM 6701 C CA . PHE A 1 832 ? 11.097 8.078 -11.168 1.00 89.12 832 PHE A CA 1
ATOM 6702 C C . PHE A 1 832 ? 11.556 7.716 -12.588 1.00 89.12 832 PHE A C 1
ATOM 6704 O O . PHE A 1 832 ? 12.726 7.383 -12.790 1.00 89.12 832 PHE A O 1
ATOM 6711 N N . PHE A 1 833 ? 10.662 7.771 -13.580 1.00 91.44 833 PHE A N 1
ATOM 6712 C CA . PHE A 1 833 ? 10.946 7.254 -14.919 1.00 91.44 833 PHE A CA 1
ATOM 6713 C C . PHE A 1 833 ? 11.460 8.304 -15.911 1.00 91.44 833 PHE A C 1
ATOM 6715 O O . PHE A 1 833 ? 12.111 7.915 -16.879 1.00 91.44 833 PHE A O 1
ATOM 6722 N N . ALA A 1 834 ? 11.266 9.613 -15.695 1.00 91.31 834 ALA A N 1
ATOM 6723 C CA . ALA A 1 834 ? 11.672 10.638 -16.669 1.00 91.31 834 ALA A CA 1
ATOM 6724 C C . ALA A 1 834 ? 13.169 10.575 -17.021 1.00 91.31 834 ALA A C 1
ATOM 6726 O O . ALA A 1 834 ? 13.523 10.525 -18.202 1.00 91.31 834 ALA A O 1
ATOM 6727 N N . SER A 1 835 ? 14.056 10.485 -16.020 1.00 87.94 835 SER A N 1
ATOM 6728 C CA . SER A 1 835 ? 15.503 10.383 -16.273 1.00 87.94 835 SER A CA 1
ATOM 6729 C C . SER A 1 835 ? 15.889 9.090 -16.997 1.00 87.94 835 SER A C 1
ATOM 6731 O O . SER A 1 835 ? 16.834 9.073 -17.782 1.00 87.94 835 SER A O 1
ATOM 6733 N N . ILE A 1 836 ? 15.150 8.005 -16.751 1.00 90.06 836 ILE A N 1
ATOM 6734 C CA . ILE A 1 836 ? 15.384 6.691 -17.360 1.00 90.06 836 ILE A CA 1
ATOM 6735 C C . ILE A 1 836 ? 14.929 6.716 -18.825 1.00 90.06 836 ILE A C 1
ATOM 6737 O O . ILE A 1 836 ? 15.680 6.301 -19.706 1.00 90.06 836 ILE A O 1
ATOM 6741 N N . PHE A 1 837 ? 13.754 7.288 -19.107 1.00 92.62 837 PHE A N 1
ATOM 6742 C CA . PHE A 1 837 ? 13.260 7.506 -20.467 1.00 92.62 837 PHE A CA 1
ATOM 6743 C C . PHE A 1 837 ? 14.190 8.404 -21.286 1.00 92.62 837 PHE A C 1
ATOM 6745 O O . PHE A 1 837 ? 14.436 8.118 -22.460 1.00 92.62 837 PHE A O 1
ATOM 6752 N N . TYR A 1 838 ? 14.766 9.442 -20.672 1.00 90.31 838 TYR A N 1
ATOM 6753 C CA . TYR A 1 838 ? 15.784 10.269 -21.318 1.00 90.31 838 TYR A CA 1
ATOM 6754 C C . TYR A 1 838 ? 17.002 9.441 -21.756 1.00 90.31 838 TYR A C 1
ATOM 6756 O O . TYR A 1 838 ? 17.387 9.495 -22.926 1.00 90.31 838 TYR A O 1
ATOM 6764 N N . ILE A 1 839 ? 17.576 8.637 -20.852 1.00 88.12 839 ILE A N 1
ATOM 6765 C CA . ILE A 1 839 ? 18.742 7.788 -21.158 1.00 88.12 839 ILE A CA 1
ATOM 6766 C C . ILE A 1 839 ? 18.396 6.739 -22.222 1.00 88.12 839 ILE A C 1
ATOM 6768 O O . ILE A 1 839 ? 19.194 6.490 -23.124 1.00 88.12 839 ILE A O 1
ATOM 6772 N N . ALA A 1 840 ? 17.209 6.139 -22.131 1.00 90.75 840 ALA A N 1
ATOM 6773 C CA . ALA A 1 840 ? 16.767 5.087 -23.034 1.00 90.75 840 ALA A CA 1
ATOM 6774 C C . ALA A 1 840 ? 16.571 5.582 -24.473 1.00 90.75 840 ALA A C 1
ATOM 6776 O O . ALA A 1 840 ? 17.032 4.919 -25.404 1.00 90.75 840 ALA A O 1
ATOM 6777 N N . PHE A 1 841 ? 15.894 6.722 -24.658 1.00 91.12 841 PHE A N 1
ATOM 6778 C CA . PHE A 1 841 ? 15.350 7.110 -25.965 1.00 91.12 841 PHE A CA 1
ATOM 6779 C C . PHE A 1 841 ? 15.939 8.394 -26.558 1.00 91.12 841 PHE A C 1
ATOM 6781 O O . PHE A 1 841 ? 15.953 8.535 -27.780 1.00 91.12 841 PHE A O 1
ATOM 6788 N N . PHE A 1 842 ? 16.453 9.315 -25.738 1.00 89.75 842 PHE A N 1
ATOM 6789 C CA . PHE A 1 842 ? 16.882 10.642 -26.201 1.00 89.75 842 PHE A CA 1
ATOM 6790 C C . PHE A 1 842 ? 18.403 10.839 -26.151 1.00 89.75 842 PHE A C 1
ATOM 6792 O O . PHE A 1 842 ? 18.978 11.462 -27.051 1.00 89.75 842 PHE A O 1
ATOM 6799 N N . LYS A 1 843 ? 19.076 10.287 -25.134 1.00 86.56 843 LYS A N 1
ATOM 6800 C CA . LYS A 1 843 ? 20.524 10.435 -24.951 1.00 86.56 843 LYS A CA 1
ATOM 6801 C C . LYS A 1 843 ? 21.302 9.871 -26.147 1.00 86.56 843 LYS A C 1
ATOM 6803 O O . LYS A 1 843 ? 21.050 8.763 -26.617 1.00 86.56 843 LYS A O 1
ATOM 6808 N N . GLY A 1 844 ? 22.254 10.651 -26.662 1.00 82.50 844 GLY A N 1
ATOM 6809 C CA . GLY A 1 844 ? 23.107 10.255 -27.786 1.00 82.50 844 GLY A CA 1
ATOM 6810 C C . GLY A 1 844 ? 22.431 10.195 -29.163 1.00 82.50 844 GLY A C 1
ATOM 6811 O O . GLY A 1 844 ? 23.119 9.902 -30.134 1.00 82.50 844 GLY A O 1
ATOM 6812 N N . LYS A 1 845 ? 21.123 10.474 -29.288 1.00 84.06 845 LYS A N 1
ATOM 6813 C CA . LYS A 1 845 ? 20.404 10.444 -30.581 1.00 84.06 845 LYS A CA 1
ATOM 6814 C C . LYS A 1 845 ? 20.361 11.789 -31.299 1.00 84.06 845 LYS A C 1
ATOM 6816 O O . LYS A 1 845 ? 20.267 11.828 -32.519 1.00 84.06 845 LYS A O 1
ATOM 6821 N N . LEU A 1 846 ? 20.438 12.884 -30.546 1.00 82.69 846 LEU A N 1
ATOM 6822 C CA . LEU A 1 846 ? 20.284 14.247 -31.055 1.00 82.69 846 LEU A CA 1
ATOM 6823 C C . LEU A 1 846 ? 21.608 15.019 -31.076 1.00 82.69 846 LEU A C 1
ATOM 6825 O O . LEU A 1 846 ? 21.572 16.210 -30.819 1.00 82.69 846 LEU A O 1
ATOM 6829 N N . VAL A 1 847 ? 22.756 14.373 -31.325 1.00 82.38 847 VAL A N 1
ATOM 6830 C CA . VAL A 1 847 ? 24.104 14.972 -31.151 1.00 82.38 847 VAL A CA 1
ATOM 6831 C C . VAL A 1 847 ? 24.639 15.669 -32.411 1.00 82.38 847 VAL A C 1
ATOM 6833 O O . VAL A 1 847 ? 25.425 16.612 -32.315 1.00 82.38 847 VAL A O 1
ATOM 6836 N N . GLY A 1 848 ? 24.219 15.224 -33.597 1.00 85.75 848 GLY A N 1
ATOM 6837 C CA . GLY A 1 848 ? 24.827 15.635 -34.867 1.00 85.75 848 GLY A CA 1
ATOM 6838 C C . GLY A 1 848 ? 26.142 14.897 -35.147 1.00 85.75 848 GLY A C 1
ATOM 6839 O O . GLY A 1 848 ? 26.364 13.800 -34.636 1.00 85.75 848 GLY A O 1
ATOM 6840 N N . TYR A 1 849 ? 27.014 15.491 -35.962 1.00 87.19 849 TYR A N 1
ATOM 6841 C CA . TYR A 1 849 ? 28.303 14.909 -36.362 1.00 87.19 849 TYR A CA 1
ATOM 6842 C C . TYR A 1 849 ? 29.462 15.887 -36.094 1.00 87.19 849 TYR A C 1
ATOM 6844 O O . TYR A 1 849 ? 29.226 17.091 -35.949 1.00 87.19 849 TYR A O 1
ATOM 6852 N N . PRO A 1 850 ? 30.723 15.412 -36.029 1.00 87.19 850 PRO A N 1
ATOM 6853 C CA . PRO A 1 850 ? 31.884 16.282 -35.844 1.00 87.19 850 PRO A CA 1
ATOM 6854 C C . PRO A 1 850 ? 31.935 17.441 -36.848 1.00 87.19 850 PRO A C 1
ATOM 6856 O O . PRO A 1 850 ? 31.893 17.228 -38.056 1.00 87.19 850 PRO A O 1
ATOM 6859 N N . GLY A 1 851 ? 32.002 18.675 -36.339 1.00 82.31 851 GLY A N 1
ATOM 6860 C CA . GLY A 1 851 ? 31.959 19.915 -37.129 1.00 82.31 851 GLY A CA 1
ATOM 6861 C C . GLY A 1 851 ? 30.580 20.587 -37.196 1.00 82.31 851 GLY A C 1
ATOM 6862 O O . GLY A 1 851 ? 30.511 21.790 -37.426 1.00 82.31 851 GLY A O 1
ATOM 6863 N N . ASN A 1 852 ? 29.492 19.858 -36.927 1.00 86.38 852 ASN A N 1
ATOM 6864 C CA . ASN A 1 852 ? 28.136 20.404 -36.830 1.00 86.38 852 ASN A CA 1
ATOM 6865 C C . ASN A 1 852 ? 27.354 19.706 -35.704 1.00 86.38 852 ASN A C 1
ATOM 6867 O O . ASN A 1 852 ? 26.458 18.888 -35.935 1.00 86.38 852 ASN A O 1
ATOM 6871 N N . TYR A 1 853 ? 27.747 20.007 -34.466 1.00 85.88 853 TYR A N 1
ATOM 6872 C CA . TYR A 1 853 ? 27.057 19.512 -33.280 1.00 85.88 853 TYR A CA 1
ATOM 6873 C C . TYR A 1 853 ? 25.818 20.346 -32.979 1.00 85.88 853 TYR A C 1
ATOM 6875 O O . TYR A 1 853 ? 25.835 21.577 -33.046 1.00 85.88 853 TYR A O 1
ATOM 6883 N N . THR A 1 854 ? 24.763 19.676 -32.543 1.00 84.75 854 THR A N 1
ATOM 6884 C CA . THR A 1 854 ? 23.612 20.329 -31.922 1.00 84.75 854 THR A CA 1
ATOM 6885 C C . THR A 1 854 ? 24.023 20.884 -30.554 1.00 84.75 854 THR A C 1
ATOM 6887 O O . THR A 1 854 ? 24.576 20.186 -29.696 1.00 84.75 854 THR A O 1
ATOM 6890 N N . LYS A 1 855 ? 23.771 22.178 -30.343 1.00 82.62 855 LYS A N 1
ATOM 6891 C CA . LYS A 1 855 ? 24.054 22.859 -29.075 1.00 82.62 855 LYS A CA 1
ATOM 6892 C C . LYS A 1 855 ? 22.747 23.272 -28.406 1.00 82.62 855 LYS A C 1
ATOM 6894 O O . LYS A 1 855 ? 21.914 23.923 -29.031 1.00 82.62 855 LYS A O 1
ATOM 6899 N N . ILE A 1 856 ? 22.582 22.921 -27.133 1.00 77.06 856 ILE A N 1
ATOM 6900 C CA . ILE A 1 856 ? 21.464 23.352 -26.284 1.00 77.06 856 ILE A CA 1
ATOM 6901 C C . ILE A 1 856 ? 22.044 24.307 -25.236 1.00 77.06 856 ILE A C 1
ATOM 6903 O O . ILE A 1 856 ? 22.988 23.953 -24.539 1.00 77.06 856 ILE A O 1
ATOM 6907 N N . PHE A 1 857 ? 21.532 25.541 -25.159 1.00 75.75 857 PHE A N 1
ATOM 6908 C CA . PHE A 1 857 ? 22.097 26.619 -24.322 1.00 75.75 857 PHE A CA 1
ATOM 6909 C C . PHE A 1 857 ? 23.600 26.881 -24.558 1.00 75.75 857 PHE A C 1
ATOM 6911 O O . PHE A 1 857 ? 24.334 27.223 -23.638 1.00 75.75 857 PHE A O 1
ATOM 6918 N N . GLY A 1 858 ? 24.071 26.696 -25.797 1.00 75.69 858 GLY A N 1
ATOM 6919 C CA . GLY A 1 858 ? 25.486 26.849 -26.158 1.00 75.69 858 GLY A CA 1
ATOM 6920 C C . GLY A 1 858 ? 26.382 25.662 -25.781 1.00 75.69 858 GLY A C 1
ATOM 6921 O O . GLY A 1 858 ? 27.548 25.665 -26.156 1.00 75.69 858 GLY A O 1
ATOM 6922 N N . LEU A 1 859 ? 25.848 24.630 -25.117 1.00 75.12 859 LEU A N 1
ATOM 6923 C CA . LEU A 1 859 ? 26.573 23.423 -24.710 1.00 75.12 859 LEU A CA 1
ATOM 6924 C C . LEU A 1 859 ? 26.280 22.252 -25.661 1.00 75.12 859 LEU A C 1
ATOM 6926 O O . LEU A 1 859 ? 25.136 22.051 -26.080 1.00 75.12 859 LEU A O 1
ATOM 6930 N N . ARG A 1 860 ? 27.307 21.456 -25.989 1.00 81.94 860 ARG A N 1
ATOM 6931 C CA . ARG A 1 860 ? 27.171 20.212 -26.772 1.00 81.94 860 ARG A CA 1
ATOM 6932 C C . ARG A 1 860 ? 26.310 19.202 -26.007 1.00 81.94 860 ARG A C 1
ATOM 6934 O O . ARG A 1 860 ? 26.525 18.975 -24.818 1.00 81.94 860 ARG A O 1
ATOM 6941 N N . THR A 1 861 ? 25.356 18.570 -26.690 1.00 80.31 861 THR A N 1
ATOM 6942 C CA . THR A 1 861 ? 24.490 17.552 -26.074 1.00 80.31 861 THR A CA 1
ATOM 6943 C C . THR A 1 861 ? 25.260 16.296 -25.659 1.00 80.31 861 THR A C 1
ATOM 6945 O O . THR A 1 861 ? 26.229 15.895 -26.310 1.00 80.31 861 THR A O 1
ATOM 6948 N N . GLU A 1 862 ? 24.775 15.630 -24.612 1.00 78.62 862 GLU A N 1
ATOM 6949 C CA . GLU A 1 862 ? 25.385 14.427 -24.042 1.00 78.62 862 GLU A CA 1
ATOM 6950 C C . GLU A 1 862 ? 25.373 13.233 -25.022 1.00 78.62 862 GLU A C 1
ATOM 6952 O O . GLU A 1 862 ? 24.368 12.943 -25.678 1.00 78.62 862 GLU A O 1
ATOM 6957 N N . GLN A 1 863 ? 26.491 12.504 -25.090 1.00 79.69 863 GLN A N 1
ATOM 6958 C CA . GLN A 1 863 ? 26.633 11.256 -25.851 1.00 79.69 863 GLN A CA 1
ATOM 6959 C C . GLN A 1 863 ? 26.570 10.032 -24.937 1.00 79.69 863 GLN A C 1
ATOM 6961 O O . GLN A 1 863 ? 26.838 10.121 -23.740 1.00 79.69 863 GLN A O 1
ATOM 6966 N N . CYS A 1 864 ? 26.237 8.877 -25.514 1.00 80.75 864 CYS A N 1
ATOM 6967 C CA . CYS A 1 864 ? 26.392 7.599 -24.825 1.00 80.75 864 CYS A CA 1
ATOM 6968 C C . CYS A 1 864 ? 27.879 7.282 -24.623 1.00 80.75 864 CYS A C 1
ATOM 6970 O O . CYS A 1 864 ? 28.702 7.553 -25.500 1.00 80.75 864 CYS A O 1
ATOM 6972 N N . SER A 1 865 ? 28.208 6.614 -23.519 1.00 72.75 865 SER A N 1
ATOM 6973 C CA . SER A 1 865 ? 29.520 5.991 -23.352 1.00 72.75 865 SER A CA 1
ATOM 6974 C C . SER A 1 865 ? 29.801 4.957 -24.455 1.00 72.75 865 SER A C 1
ATOM 6976 O O . SER A 1 865 ? 28.869 4.379 -25.019 1.00 72.75 865 SER A O 1
ATOM 6978 N N . PRO A 1 866 ? 31.077 4.612 -24.712 1.00 66.88 866 PRO A N 1
ATOM 6979 C CA . PRO A 1 866 ? 31.454 3.600 -25.708 1.00 66.88 866 PRO A CA 1
ATOM 6980 C C . PRO A 1 866 ? 30.873 2.194 -25.457 1.00 66.88 866 PRO A C 1
ATOM 6982 O O . PRO A 1 866 ? 30.800 1.385 -26.374 1.00 66.88 866 PRO A O 1
ATOM 6985 N N . GLY A 1 867 ? 30.434 1.902 -24.226 1.00 65.69 867 GLY A N 1
ATOM 6986 C CA . GLY A 1 867 ? 29.686 0.685 -23.877 1.00 65.69 867 GLY A CA 1
ATOM 6987 C C . GLY A 1 867 ? 28.203 0.706 -24.286 1.00 65.69 867 GLY A C 1
ATOM 6988 O O . GLY A 1 867 ? 27.491 -0.254 -24.009 1.00 65.69 867 GLY A O 1
ATOM 6989 N N . GLY A 1 868 ? 27.732 1.775 -24.933 1.00 79.19 868 GLY A N 1
ATOM 6990 C CA . GLY A 1 868 ? 26.338 1.980 -25.323 1.00 79.19 868 GLY A CA 1
ATOM 6991 C C . GLY A 1 868 ? 25.469 2.555 -24.200 1.00 79.19 868 GLY A C 1
ATOM 6992 O O . GLY A 1 868 ? 25.765 2.411 -23.014 1.00 79.19 868 GLY A O 1
ATOM 6993 N N . CYS A 1 869 ? 24.357 3.192 -24.578 1.00 84.50 869 CYS A N 1
ATOM 6994 C CA . CYS A 1 869 ? 23.396 3.743 -23.616 1.00 84.50 869 CYS A CA 1
ATOM 6995 C C . CYS A 1 869 ? 22.639 2.654 -22.828 1.00 84.50 869 CYS A C 1
ATOM 6997 O O . CYS A 1 869 ? 22.147 2.935 -21.740 1.00 84.50 869 CYS A O 1
ATOM 6999 N N . LEU A 1 870 ? 22.576 1.410 -23.327 1.00 83.81 870 LEU A N 1
ATOM 7000 C CA . LEU A 1 870 ? 21.911 0.296 -22.634 1.00 83.81 870 LEU A CA 1
ATOM 7001 C C . LEU A 1 870 ? 22.591 -0.046 -21.294 1.00 83.81 870 LEU A C 1
ATOM 7003 O O . LEU A 1 870 ? 21.913 -0.308 -20.307 1.00 83.81 870 LEU A O 1
ATOM 7007 N N . MET A 1 871 ? 23.926 0.010 -21.241 1.00 82.75 871 MET A N 1
ATOM 7008 C CA . MET A 1 871 ? 24.694 -0.218 -20.011 1.00 82.75 871 MET A CA 1
ATOM 7009 C C . MET A 1 871 ? 24.448 0.888 -18.981 1.00 82.75 871 MET A C 1
ATOM 7011 O O . MET A 1 871 ? 24.214 0.608 -17.809 1.00 82.75 871 MET A O 1
ATOM 7015 N N . GLU A 1 872 ? 24.482 2.150 -19.415 1.00 81.88 872 GLU A N 1
ATOM 7016 C CA . GLU A 1 872 ? 24.198 3.285 -18.530 1.00 81.88 872 GLU A CA 1
ATOM 7017 C C . GLU A 1 872 ? 22.767 3.231 -17.992 1.00 81.88 872 GLU A C 1
ATOM 7019 O O . GLU A 1 872 ? 22.534 3.505 -16.817 1.00 81.88 872 GLU A O 1
ATOM 7024 N N . LEU A 1 873 ? 21.819 2.824 -18.840 1.00 87.12 873 LEU A N 1
ATOM 7025 C CA . LEU A 1 873 ? 20.436 2.581 -18.459 1.00 87.12 873 LEU A CA 1
ATOM 7026 C C . LEU A 1 873 ? 20.333 1.481 -17.394 1.00 87.12 873 LEU A C 1
ATOM 7028 O O . LEU A 1 873 ? 19.688 1.692 -16.369 1.00 87.12 873 LEU A O 1
ATOM 7032 N N . ALA A 1 874 ? 20.998 0.340 -17.600 1.00 87.06 874 ALA A N 1
ATOM 7033 C CA . ALA A 1 874 ? 21.024 -0.768 -16.645 1.00 87.06 874 ALA A CA 1
ATOM 7034 C C . ALA A 1 874 ? 21.660 -0.363 -15.305 1.00 87.06 874 ALA A C 1
ATOM 7036 O O . ALA A 1 874 ? 21.147 -0.717 -14.242 1.00 87.06 874 ALA A O 1
ATOM 7037 N N . GLN A 1 875 ? 22.737 0.427 -15.339 1.00 83.00 875 GLN A N 1
ATOM 7038 C CA . GLN A 1 875 ? 23.362 0.983 -14.141 1.00 83.00 875 GLN A CA 1
ATOM 7039 C C . GLN A 1 875 ? 22.404 1.922 -13.398 1.00 83.00 875 GLN A C 1
ATOM 7041 O O . GLN A 1 875 ? 22.231 1.774 -12.190 1.00 83.00 875 GLN A O 1
ATOM 7046 N N . GLN A 1 876 ? 21.760 2.856 -14.105 1.00 84.00 876 GLN A N 1
ATOM 7047 C CA . GLN A 1 876 ? 20.803 3.791 -13.510 1.00 84.00 876 GLN A CA 1
ATOM 7048 C C . GLN A 1 876 ? 19.623 3.049 -12.870 1.00 84.00 876 GLN A C 1
ATOM 7050 O O . GLN A 1 876 ? 19.248 3.353 -11.739 1.00 84.00 876 GLN A O 1
ATOM 7055 N N . LEU A 1 877 ? 19.076 2.044 -13.560 1.00 87.06 877 LEU A N 1
ATOM 7056 C CA . LEU A 1 877 ? 18.032 1.164 -13.032 1.00 87.06 877 LEU A CA 1
ATOM 7057 C C . LEU A 1 877 ? 18.487 0.417 -11.788 1.00 87.06 877 LEU A C 1
ATOM 7059 O O . LEU A 1 877 ? 17.763 0.400 -10.802 1.00 87.06 877 LEU A O 1
ATOM 7063 N N . SER A 1 878 ? 19.687 -0.161 -11.810 1.00 83.62 878 SER A N 1
ATOM 7064 C CA . SER A 1 878 ? 20.236 -0.887 -10.662 1.00 83.62 878 SER A CA 1
ATOM 7065 C C . SER A 1 878 ? 20.390 0.035 -9.452 1.00 83.62 878 SER A C 1
ATOM 7067 O O . SER A 1 878 ? 19.995 -0.333 -8.351 1.00 83.62 878 SER A O 1
ATOM 7069 N N . VAL A 1 879 ? 20.902 1.255 -9.651 1.00 82.38 879 VAL A N 1
ATOM 7070 C CA . VAL A 1 879 ? 21.061 2.249 -8.579 1.00 82.38 879 VAL A CA 1
ATOM 7071 C C . VAL A 1 879 ? 19.709 2.696 -8.028 1.00 82.38 879 VAL A C 1
ATOM 7073 O O . VAL A 1 879 ? 19.557 2.769 -6.814 1.00 82.38 879 VAL A O 1
ATOM 7076 N N . ILE A 1 880 ? 18.722 2.976 -8.883 1.00 82.25 880 ILE A N 1
ATOM 7077 C CA . ILE A 1 880 ? 17.398 3.418 -8.427 1.00 82.25 880 ILE A CA 1
ATOM 7078 C C . ILE A 1 880 ? 16.648 2.266 -7.755 1.00 82.25 880 ILE A C 1
ATOM 7080 O O . ILE A 1 880 ? 16.176 2.433 -6.639 1.00 82.25 880 ILE A O 1
ATOM 7084 N N . MET A 1 881 ? 16.563 1.099 -8.391 1.00 83.81 881 MET A N 1
ATOM 7085 C CA . MET A 1 881 ? 15.788 -0.040 -7.899 1.00 83.81 881 MET A CA 1
ATOM 7086 C C . MET A 1 881 ? 16.407 -0.641 -6.634 1.00 83.81 881 MET A C 1
ATOM 7088 O O . MET A 1 881 ? 15.720 -0.759 -5.631 1.00 83.81 881 MET A O 1
ATOM 7092 N N . ILE A 1 882 ? 17.704 -0.972 -6.640 1.00 84.88 882 ILE A N 1
ATOM 7093 C CA . ILE A 1 882 ? 18.367 -1.564 -5.466 1.00 84.88 882 ILE A CA 1
ATOM 7094 C C . ILE A 1 882 ? 18.599 -0.492 -4.397 1.00 84.88 882 ILE A C 1
ATOM 7096 O O . ILE A 1 882 ? 18.359 -0.730 -3.218 1.00 84.88 882 ILE A O 1
ATOM 7100 N N . GLY A 1 883 ? 19.050 0.702 -4.793 1.00 78.94 883 GLY A N 1
ATOM 7101 C CA . GLY A 1 883 ? 19.377 1.771 -3.850 1.00 78.94 883 GLY A CA 1
ATOM 7102 C C . GLY A 1 883 ? 18.154 2.320 -3.121 1.00 78.94 883 GLY A C 1
ATOM 7103 O O . GLY A 1 883 ? 18.204 2.455 -1.900 1.00 78.94 883 GLY A O 1
ATOM 7104 N N . LYS A 1 884 ? 17.044 2.585 -3.832 1.00 77.62 884 LYS A N 1
ATOM 7105 C CA . LYS A 1 884 ? 15.786 3.000 -3.191 1.00 77.62 884 LYS A CA 1
ATOM 7106 C C . LYS A 1 884 ? 15.305 1.918 -2.232 1.00 77.62 884 LYS A C 1
ATOM 7108 O O . LYS A 1 884 ? 14.966 2.258 -1.109 1.00 77.62 884 LYS A O 1
ATOM 7113 N N . GLN A 1 885 ? 15.334 0.654 -2.649 1.00 81.12 885 GLN A N 1
ATOM 7114 C CA . GLN A 1 885 ? 14.839 -0.444 -1.829 1.00 81.12 885 GLN A CA 1
ATOM 7115 C C . GLN A 1 885 ? 15.628 -0.615 -0.534 1.00 81.12 885 GLN A C 1
ATOM 7117 O O . GLN A 1 885 ? 15.060 -0.700 0.543 1.00 81.12 885 GLN A O 1
ATOM 7122 N N . VAL A 1 886 ? 16.960 -0.590 -0.613 1.00 81.25 886 VAL A N 1
ATOM 7123 C CA . VAL A 1 886 ? 17.802 -0.685 0.586 1.00 81.25 886 VAL A CA 1
ATOM 7124 C C . VAL A 1 886 ? 17.515 0.474 1.542 1.00 81.25 886 VAL A C 1
ATOM 7126 O O . VAL A 1 886 ? 17.419 0.261 2.746 1.00 81.25 886 VAL A O 1
ATOM 7129 N N . ILE A 1 887 ? 17.357 1.697 1.025 1.00 79.06 887 ILE A N 1
ATOM 7130 C CA . ILE A 1 887 ? 17.022 2.861 1.854 1.00 79.06 887 ILE A CA 1
ATOM 7131 C C . ILE A 1 887 ? 15.611 2.732 2.439 1.00 79.06 887 ILE A C 1
ATOM 7133 O O . ILE A 1 887 ? 15.445 3.035 3.617 1.00 79.06 887 ILE A O 1
ATOM 7137 N N . GLY A 1 888 ? 14.635 2.284 1.646 1.00 78.50 888 GLY A N 1
ATOM 7138 C CA . GLY A 1 888 ? 13.248 2.045 2.049 1.00 78.50 888 GLY A CA 1
ATOM 7139 C C . GLY A 1 888 ? 13.179 1.066 3.210 1.00 78.50 888 GLY A C 1
ATOM 7140 O O . GLY A 1 888 ? 12.822 1.474 4.310 1.00 78.50 888 GLY A O 1
ATOM 7141 N N . ASN A 1 889 ? 13.691 -0.152 3.022 1.00 82.50 889 ASN A N 1
ATOM 7142 C CA . ASN A 1 889 ? 13.687 -1.203 4.042 1.00 82.50 889 ASN A CA 1
ATOM 7143 C C . ASN A 1 889 ? 14.437 -0.757 5.314 1.00 82.50 889 ASN A C 1
ATOM 7145 O O . ASN A 1 889 ? 14.018 -1.043 6.433 1.00 82.50 889 ASN A O 1
ATOM 7149 N N . VAL A 1 890 ? 15.552 -0.019 5.177 1.00 85.25 890 VAL A N 1
ATOM 7150 C CA . VAL A 1 890 ? 16.280 0.527 6.339 1.00 85.25 890 VAL A CA 1
ATOM 7151 C C . VAL A 1 890 ? 15.464 1.599 7.058 1.00 85.25 890 VAL A C 1
ATOM 7153 O O . VAL A 1 890 ? 15.422 1.599 8.287 1.00 85.25 890 VAL A O 1
ATOM 7156 N N . GLN A 1 891 ? 14.834 2.526 6.332 1.00 81.38 891 GLN A N 1
ATOM 7157 C CA . GLN A 1 891 ? 13.965 3.540 6.930 1.00 81.38 891 GLN A CA 1
ATOM 7158 C C . GLN A 1 891 ? 12.766 2.892 7.612 1.00 81.38 891 GLN A C 1
ATOM 7160 O O . GLN A 1 891 ? 12.413 3.287 8.716 1.00 81.38 891 GLN A O 1
ATOM 7165 N N . GLU A 1 892 ? 12.184 1.878 7.000 1.00 81.19 892 GLU A N 1
ATOM 7166 C CA . GLU A 1 892 ? 11.021 1.178 7.510 1.00 81.19 892 GLU A CA 1
ATOM 7167 C C . GLU A 1 892 ? 11.309 0.400 8.793 1.00 81.19 892 GLU A C 1
ATOM 7169 O O . GLU A 1 892 ? 10.485 0.405 9.696 1.00 81.19 892 GLU A O 1
ATOM 7174 N N . VAL A 1 893 ? 12.502 -0.178 8.941 1.00 82.31 893 VAL A N 1
ATOM 7175 C CA . VAL A 1 893 ? 12.910 -0.829 10.196 1.00 82.31 893 VAL A CA 1
ATOM 7176 C C . VAL A 1 893 ? 13.365 0.200 11.242 1.00 82.31 893 VAL A C 1
ATOM 7178 O O . VAL A 1 893 ? 13.043 0.093 12.425 1.00 82.31 893 VAL A O 1
ATOM 7181 N N . LEU A 1 894 ? 14.123 1.226 10.839 1.00 83.25 894 LEU A N 1
ATOM 7182 C CA . LEU A 1 894 ? 14.786 2.138 11.776 1.00 83.25 894 LEU A CA 1
ATOM 7183 C C . LEU A 1 894 ? 13.884 3.287 12.259 1.00 83.25 894 LEU A C 1
ATOM 7185 O O . LEU A 1 894 ? 13.951 3.680 13.426 1.00 83.25 894 LEU A O 1
ATOM 7189 N N . VAL A 1 895 ? 13.055 3.863 11.382 1.00 83.19 895 VAL A N 1
ATOM 7190 C CA . VAL A 1 895 ? 12.196 5.014 11.713 1.00 83.19 895 VAL A CA 1
ATOM 7191 C C . VAL A 1 895 ? 11.181 4.663 12.804 1.00 83.19 895 VAL A C 1
ATOM 7193 O O . VAL A 1 895 ? 11.046 5.474 13.728 1.00 83.19 895 VAL A O 1
ATOM 7196 N N . PRO A 1 896 ? 10.500 3.499 12.777 1.00 82.44 896 PRO A N 1
ATOM 7197 C CA . PRO A 1 896 ? 9.617 3.088 13.858 1.00 82.44 896 PRO A CA 1
ATOM 7198 C C . PRO A 1 896 ? 10.306 3.029 15.215 1.00 82.44 896 PRO A C 1
ATOM 7200 O O . PRO A 1 896 ? 9.823 3.632 16.174 1.00 82.44 896 PRO A O 1
ATOM 7203 N N . GLU A 1 897 ? 11.471 2.389 15.289 1.00 82.50 897 GLU A N 1
ATOM 7204 C CA . GLU A 1 897 ? 12.236 2.259 16.530 1.00 82.50 897 GLU A CA 1
ATOM 7205 C C . GLU A 1 897 ? 12.709 3.617 17.061 1.00 82.50 897 GLU A C 1
ATOM 7207 O O . GLU A 1 897 ? 12.588 3.901 18.257 1.00 82.50 897 GLU A O 1
ATOM 7212 N N . ILE A 1 898 ? 13.144 4.524 16.177 1.00 86.19 898 ILE A N 1
ATOM 7213 C CA . ILE A 1 898 ? 13.486 5.900 16.562 1.00 86.19 898 ILE A CA 1
ATOM 7214 C C . ILE A 1 898 ? 12.251 6.642 17.089 1.00 86.19 898 ILE A C 1
ATOM 7216 O O . ILE A 1 898 ? 12.322 7.264 18.154 1.00 86.19 898 ILE A O 1
ATOM 7220 N N . LYS A 1 899 ? 11.109 6.580 16.386 1.00 82.62 899 LYS A N 1
ATOM 7221 C CA . LYS A 1 899 ? 9.859 7.234 16.814 1.00 82.62 899 LYS A CA 1
ATOM 7222 C C . LYS A 1 899 ? 9.399 6.691 18.175 1.00 82.62 899 LYS A C 1
ATOM 7224 O O . LYS A 1 899 ? 9.090 7.486 19.068 1.00 82.62 899 LYS A O 1
ATOM 7229 N N . LYS A 1 900 ? 9.427 5.367 18.378 1.00 78.31 900 LYS A N 1
ATOM 7230 C CA . LYS A 1 900 ? 9.124 4.711 19.664 1.00 78.31 900 LYS A CA 1
ATOM 7231 C C . LYS A 1 900 ? 10.070 5.182 20.768 1.00 78.31 900 LYS A C 1
ATOM 7233 O O . LYS A 1 900 ? 9.613 5.558 21.849 1.00 78.31 900 LYS A O 1
ATOM 7238 N N . PHE A 1 901 ? 11.376 5.223 20.506 1.00 81.12 901 PHE A N 1
ATOM 7239 C CA . PHE A 1 901 ? 12.376 5.693 21.467 1.00 81.12 901 PHE A CA 1
ATOM 7240 C C . PHE A 1 901 ? 12.157 7.163 21.861 1.00 81.12 901 PHE A C 1
ATOM 7242 O O . PHE A 1 901 ? 12.155 7.501 23.049 1.00 81.12 901 PHE A O 1
ATOM 7249 N N . MET A 1 902 ? 11.903 8.043 20.887 1.00 82.25 902 MET A N 1
ATOM 7250 C CA . MET A 1 902 ? 11.604 9.457 21.137 1.00 82.25 902 MET A CA 1
ATOM 7251 C C . MET A 1 902 ? 10.324 9.636 21.963 1.00 82.25 902 MET A C 1
ATOM 7253 O O . MET A 1 902 ? 10.304 10.444 22.895 1.00 82.25 902 MET A O 1
ATOM 7257 N N . LYS A 1 903 ? 9.278 8.857 21.668 1.00 75.12 903 LYS A N 1
ATOM 7258 C CA . LYS A 1 903 ? 8.005 8.870 22.399 1.00 75.12 903 LYS A CA 1
ATOM 7259 C C . LYS A 1 903 ? 8.178 8.395 23.844 1.00 75.12 903 LYS A C 1
ATOM 7261 O O . LYS A 1 903 ? 7.777 9.111 24.761 1.00 75.12 903 LYS A O 1
ATOM 7266 N N . LYS A 1 904 ? 8.884 7.276 24.068 1.00 72.69 904 LYS A N 1
ATOM 7267 C CA . LYS A 1 904 ? 9.251 6.784 25.414 1.00 72.69 904 LYS A CA 1
ATOM 7268 C C . LYS A 1 904 ? 10.009 7.846 26.215 1.00 72.69 904 LYS A C 1
ATOM 7270 O O . LYS A 1 904 ? 9.672 8.116 27.369 1.00 72.69 904 LYS A O 1
ATOM 7275 N N . ARG A 1 905 ? 10.979 8.523 25.588 1.00 76.00 905 ARG A N 1
ATOM 7276 C CA . ARG A 1 905 ? 11.742 9.608 26.225 1.00 76.00 905 ARG A CA 1
ATOM 7277 C C . ARG A 1 905 ? 10.870 10.822 26.570 1.00 76.00 905 ARG A C 1
ATOM 7279 O O . ARG A 1 905 ? 11.067 11.404 27.636 1.00 76.00 905 ARG A O 1
ATOM 7286 N N . LYS A 1 906 ? 9.913 11.193 25.708 1.00 69.38 906 LYS A N 1
ATOM 7287 C CA . LYS A 1 906 ? 8.974 12.311 25.932 1.00 69.38 906 LYS A CA 1
ATOM 7288 C C . LYS A 1 906 ? 8.008 12.031 27.090 1.00 69.38 906 LYS A C 1
ATOM 7290 O O . LYS A 1 906 ? 7.784 12.925 27.902 1.00 69.38 906 LYS A O 1
ATOM 7295 N N . MET A 1 907 ? 7.487 10.806 27.188 1.00 64.31 907 MET A N 1
ATOM 7296 C CA . MET A 1 907 ? 6.580 10.385 28.269 1.00 64.31 907 MET A CA 1
ATOM 7297 C C . MET A 1 907 ? 7.312 10.177 29.599 1.00 64.31 907 MET A C 1
ATOM 7299 O O . MET A 1 907 ? 6.725 10.314 30.668 1.00 64.31 907 MET A O 1
ATOM 7303 N N . GLY A 1 908 ? 8.623 9.916 29.548 1.00 58.25 908 GLY A N 1
ATOM 7304 C CA . GLY A 1 908 ? 9.475 9.886 30.726 1.00 58.25 908 GLY A CA 1
ATOM 7305 C C . GLY A 1 908 ? 9.264 8.688 31.644 1.00 58.25 908 GLY A C 1
ATOM 7306 O O . GLY A 1 908 ? 9.677 8.745 32.798 1.00 58.25 908 GLY A O 1
ATOM 7307 N N . VAL A 1 909 ? 8.656 7.629 31.128 1.00 55.88 909 VAL A N 1
ATOM 7308 C CA . VAL A 1 909 ? 8.418 6.382 31.849 1.00 55.88 909 VAL A CA 1
ATOM 7309 C C . VAL A 1 909 ? 9.762 5.770 32.256 1.00 55.88 909 VAL A C 1
ATOM 7311 O O . VAL A 1 909 ? 10.616 5.499 31.411 1.00 55.88 909 VAL A O 1
ATOM 7314 N N . THR A 1 910 ? 9.960 5.589 33.558 1.00 43.19 910 THR A N 1
ATOM 7315 C CA . THR A 1 910 ? 11.111 4.910 34.165 1.00 43.19 910 THR A CA 1
ATOM 7316 C C . THR A 1 910 ? 10.577 3.789 35.046 1.00 43.19 910 THR A C 1
ATOM 7318 O O . THR A 1 910 ? 10.249 4.041 36.199 1.00 43.19 910 THR A O 1
ATOM 7321 N N . GLY A 1 911 ? 10.461 2.573 34.507 1.00 47.28 911 GLY A N 1
ATOM 7322 C CA . GLY A 1 911 ? 10.069 1.389 35.279 1.00 47.28 911 GLY A CA 1
ATOM 7323 C C . GLY A 1 911 ? 9.559 0.225 34.423 1.00 47.28 911 GLY A C 1
ATOM 7324 O O . GLY A 1 911 ? 9.019 0.444 33.341 1.00 47.28 911 GLY A O 1
ATOM 7325 N N . ASN A 1 912 ? 9.724 -1.001 34.935 1.00 50.06 912 ASN A N 1
ATOM 7326 C CA . ASN A 1 912 ? 9.094 -2.241 34.452 1.00 50.06 912 ASN A CA 1
ATOM 7327 C C . ASN A 1 912 ? 7.641 -2.350 34.971 1.00 50.06 912 ASN A C 1
ATOM 7329 O O . ASN A 1 912 ? 7.267 -3.367 35.550 1.00 50.06 912 ASN A O 1
ATOM 7333 N N . GLU A 1 913 ? 6.841 -1.287 34.863 1.00 60.62 913 GLU A N 1
ATOM 7334 C CA . GLU A 1 913 ? 5.421 -1.356 35.233 1.00 60.62 913 GLU A CA 1
ATOM 7335 C C . GLU A 1 913 ? 4.636 -2.071 34.128 1.00 60.62 913 GLU A C 1
ATOM 7337 O O . GLU A 1 913 ? 4.790 -1.766 32.942 1.00 60.62 913 GLU A O 1
ATOM 7342 N N . VAL A 1 914 ? 3.814 -3.048 34.522 1.00 66.25 914 VAL A N 1
ATOM 7343 C CA . VAL A 1 914 ? 2.903 -3.753 33.615 1.00 66.25 914 VAL A CA 1
ATOM 7344 C C . VAL A 1 914 ? 1.820 -2.765 33.190 1.00 66.25 914 VAL A C 1
ATOM 7346 O O . VAL A 1 914 ? 1.036 -2.303 34.015 1.00 66.25 914 VAL A O 1
ATOM 7349 N N . LYS A 1 915 ? 1.809 -2.405 31.904 1.00 79.19 915 LYS A N 1
ATOM 7350 C CA . LYS A 1 915 ? 0.828 -1.476 31.338 1.00 79.19 915 LYS A CA 1
ATOM 7351 C C . LYS A 1 915 ? -0.399 -2.222 30.815 1.00 79.19 915 LYS A C 1
ATOM 7353 O O . LYS A 1 915 ? -0.238 -3.292 30.223 1.00 79.19 915 LYS A O 1
ATOM 7358 N N . PRO A 1 916 ? -1.602 -1.641 30.935 1.00 85.88 916 PRO A N 1
ATOM 7359 C CA . PRO A 1 916 ? -2.792 -2.217 30.336 1.00 85.88 916 PRO A CA 1
ATOM 7360 C C . PRO A 1 916 ? -2.751 -2.159 28.801 1.00 85.88 916 PRO A C 1
ATOM 7362 O O . PRO A 1 916 ? -2.033 -1.358 28.193 1.00 85.88 916 PRO A O 1
ATOM 7365 N N . ARG A 1 917 ? -3.577 -2.987 28.157 1.00 88.75 917 ARG A N 1
ATOM 7366 C CA . ARG A 1 917 ? -3.629 -3.166 26.699 1.00 88.75 917 ARG A CA 1
ATOM 7367 C C . ARG A 1 917 ? -3.787 -1.857 25.918 1.00 88.75 917 ARG A C 1
ATOM 7369 O O . ARG A 1 917 ? -3.067 -1.638 24.945 1.00 88.75 917 ARG A O 1
ATOM 7376 N N . TRP A 1 918 ? -4.692 -0.976 26.346 1.00 90.06 918 TRP A N 1
ATOM 7377 C CA . TRP A 1 918 ? -4.950 0.298 25.661 1.00 90.06 918 TRP A CA 1
ATOM 7378 C C . TRP A 1 918 ? -3.775 1.275 25.729 1.00 90.06 918 TRP A C 1
ATOM 7380 O O . TRP A 1 918 ? -3.575 2.031 24.780 1.00 90.06 918 TRP A O 1
ATOM 7390 N N . GLU A 1 919 ? -2.969 1.232 26.793 1.00 87.94 919 GLU A N 1
ATOM 7391 C CA . GLU A 1 919 ? -1.729 2.007 26.906 1.00 87.94 919 GLU A CA 1
ATOM 7392 C C . GLU A 1 919 ? -0.606 1.416 26.054 1.00 87.94 919 GLU A C 1
ATOM 7394 O O . GLU A 1 919 ? 0.129 2.158 25.403 1.00 87.94 919 GLU A O 1
ATOM 7399 N N . LEU A 1 920 ? -0.487 0.085 26.019 1.00 86.94 920 LEU A N 1
ATOM 7400 C CA . LEU A 1 920 ? 0.476 -0.590 25.147 1.00 86.94 920 LEU A CA 1
ATOM 7401 C C . LEU A 1 920 ? 0.212 -0.251 23.674 1.00 86.94 920 LEU A C 1
ATOM 7403 O O . LEU A 1 920 ? 1.147 0.080 22.948 1.00 86.94 920 LEU A O 1
ATOM 7407 N N . ASP A 1 921 ? -1.053 -0.254 23.251 1.00 91.31 921 ASP A N 1
ATOM 7408 C CA . ASP A 1 921 ? -1.437 0.144 21.891 1.00 91.31 921 ASP A CA 1
ATOM 7409 C C . ASP A 1 921 ? -1.360 1.657 21.674 1.00 91.31 921 ASP A C 1
ATOM 7411 O O . ASP A 1 921 ? -1.032 2.110 20.574 1.00 91.31 921 ASP A O 1
ATOM 7415 N N . TYR A 1 922 ? -1.556 2.465 22.722 1.00 89.88 922 TYR A N 1
ATOM 7416 C CA . TYR A 1 922 ? -1.265 3.893 22.633 1.00 89.88 922 TYR A CA 1
ATOM 7417 C C . TYR A 1 922 ? 0.196 4.122 22.279 1.00 89.88 922 TYR A C 1
ATOM 7419 O O . TYR A 1 922 ? 0.461 5.000 21.463 1.00 89.88 922 TYR A O 1
ATOM 7427 N N . ASP A 1 923 ? 1.129 3.356 22.847 1.00 86.81 923 ASP A N 1
ATOM 7428 C CA . ASP A 1 923 ? 2.567 3.502 22.620 1.00 86.81 923 ASP A CA 1
ATOM 7429 C C . ASP A 1 923 ? 2.986 3.154 21.180 1.00 86.81 923 ASP A C 1
ATOM 7431 O O . ASP A 1 923 ? 3.940 3.766 20.682 1.00 86.81 923 ASP A O 1
ATOM 7435 N N . LEU A 1 924 ? 2.232 2.294 20.485 1.00 89.25 924 LEU A N 1
ATOM 7436 C CA . LEU A 1 924 ? 2.442 1.942 19.074 1.00 89.25 924 LEU A CA 1
ATOM 7437 C C . LEU A 1 924 ? 2.291 3.146 18.126 1.00 89.25 924 LEU A C 1
ATOM 7439 O O . LEU A 1 924 ? 1.805 4.227 18.493 1.00 89.25 924 LEU A O 1
ATOM 7443 N N . LEU A 1 925 ? 2.771 2.965 16.896 1.00 88.88 925 LEU A N 1
ATOM 7444 C CA . LEU A 1 925 ? 2.722 3.974 15.840 1.00 88.88 925 LEU A CA 1
ATOM 7445 C C . LEU A 1 925 ? 1.370 3.961 15.135 1.00 88.88 925 LEU A C 1
ATOM 7447 O O . LEU A 1 925 ? 0.716 2.932 15.037 1.00 88.88 925 LEU A O 1
ATOM 7451 N N . GLU A 1 926 ? 0.945 5.111 14.635 1.00 88.62 926 GLU A N 1
ATOM 7452 C CA . GLU A 1 926 ? -0.267 5.199 13.829 1.00 88.62 926 GLU A CA 1
ATOM 7453 C C . GLU A 1 926 ? -0.075 4.512 12.472 1.00 88.62 926 GLU A C 1
ATOM 7455 O O . GLU A 1 926 ? 1.016 4.542 11.901 1.00 88.62 926 GLU A O 1
ATOM 7460 N N . ASN A 1 927 ? -1.133 3.873 11.979 1.00 87.62 927 ASN A N 1
ATOM 7461 C CA . ASN A 1 927 ? -1.132 3.224 10.677 1.00 87.62 927 ASN A CA 1
ATOM 7462 C C . ASN A 1 927 ? -1.507 4.253 9.597 1.00 87.62 927 ASN A C 1
ATOM 7464 O O . ASN A 1 927 ? -2.631 4.746 9.584 1.00 87.62 927 ASN A O 1
ATOM 7468 N N . GLU A 1 928 ? -0.569 4.570 8.699 1.00 82.81 928 GLU A N 1
ATOM 7469 C CA . GLU A 1 928 ? -0.746 5.553 7.613 1.00 82.81 928 GLU A CA 1
ATOM 7470 C C . GLU A 1 928 ? -1.481 4.969 6.376 1.00 82.81 928 GLU A C 1
ATOM 7472 O O . GLU A 1 928 ? -1.651 5.651 5.364 1.00 82.81 928 GLU A O 1
ATOM 7477 N N . GLY A 1 929 ? -1.954 3.718 6.448 1.00 85.81 929 GLY A N 1
ATOM 7478 C CA . GLY A 1 929 ? -2.650 3.012 5.371 1.00 85.81 929 GLY A CA 1
ATOM 7479 C C . GLY A 1 929 ? -1.716 2.260 4.413 1.00 85.81 929 GLY A C 1
ATOM 7480 O O . GLY A 1 929 ? -0.515 2.167 4.627 1.00 85.81 929 GLY A O 1
ATOM 7481 N N . LEU A 1 930 ? -2.285 1.706 3.335 1.00 89.12 930 LEU A N 1
ATOM 7482 C CA . LEU A 1 930 ? -1.580 0.843 2.364 1.00 89.12 930 LEU A CA 1
ATOM 7483 C C . LEU A 1 930 ? -1.083 1.577 1.113 1.00 89.12 930 LEU A C 1
ATOM 7485 O O . LEU A 1 930 ? -0.530 0.962 0.204 1.00 89.12 930 LEU A O 1
ATOM 7489 N N . PHE A 1 931 ? -1.342 2.882 1.013 1.00 87.75 931 PHE A N 1
ATOM 7490 C CA . PHE A 1 931 ? -1.076 3.639 -0.208 1.00 87.75 931 PHE A CA 1
ATOM 7491 C C . PHE A 1 931 ? 0.412 3.604 -0.598 1.00 87.75 931 PHE A C 1
ATOM 7493 O O . PHE A 1 931 ? 0.735 3.353 -1.758 1.00 87.75 931 PHE A O 1
ATOM 7500 N N . GLY A 1 932 ? 1.306 3.829 0.373 1.00 86.94 932 GLY A N 1
ATOM 7501 C CA . GLY A 1 932 ? 2.755 3.771 0.156 1.00 86.94 932 GLY A CA 1
ATOM 7502 C C . GLY A 1 932 ? 3.228 2.384 -0.279 1.00 86.94 932 GLY A C 1
ATOM 7503 O O . GLY A 1 932 ? 4.007 2.287 -1.225 1.00 86.94 932 GLY A O 1
ATOM 7504 N N . GLU A 1 933 ? 2.668 1.341 0.336 1.00 90.12 933 GLU A N 1
ATOM 7505 C CA . GLU A 1 933 ? 3.028 -0.058 0.083 1.00 90.12 933 GLU A CA 1
ATOM 7506 C C . GLU A 1 933 ? 2.682 -0.476 -1.356 1.00 90.12 933 GLU A C 1
ATOM 7508 O O . GLU A 1 933 ? 3.531 -0.948 -2.114 1.00 90.12 933 GLU A O 1
ATOM 7513 N N . TYR A 1 934 ? 1.452 -0.202 -1.809 1.00 93.06 934 TYR A N 1
ATOM 7514 C CA . TYR A 1 934 ? 1.072 -0.450 -3.205 1.00 93.06 934 TYR A CA 1
ATOM 7515 C C . TYR A 1 934 ? 1.893 0.383 -4.189 1.00 93.06 934 TYR A C 1
ATOM 7517 O O . TYR A 1 934 ? 2.349 -0.143 -5.208 1.00 93.06 934 TYR A O 1
ATOM 7525 N N . LEU A 1 935 ? 2.088 1.677 -3.904 1.00 90.69 935 LEU A N 1
ATOM 7526 C CA . LEU A 1 935 ? 2.847 2.568 -4.778 1.00 90.69 935 LEU A CA 1
ATOM 7527 C C . LEU A 1 935 ? 4.260 2.027 -5.012 1.00 90.69 935 LEU A C 1
ATOM 7529 O O . LEU A 1 935 ? 4.755 2.057 -6.141 1.00 90.69 935 LEU A O 1
ATOM 7533 N N . GLU A 1 936 ? 4.908 1.528 -3.964 1.00 88.88 936 GLU A N 1
ATOM 7534 C CA . GLU A 1 936 ? 6.237 0.949 -4.065 1.00 88.88 936 GLU A CA 1
ATOM 7535 C C . GLU A 1 936 ? 6.267 -0.264 -4.995 1.00 88.88 936 GLU A C 1
ATOM 7537 O O . GLU A 1 936 ? 7.051 -0.290 -5.952 1.00 88.88 936 GLU A O 1
ATOM 7542 N N . MET A 1 937 ? 5.356 -1.213 -4.782 1.00 92.19 937 MET A N 1
ATOM 7543 C CA . MET A 1 937 ? 5.297 -2.446 -5.563 1.00 92.19 937 MET A CA 1
ATOM 7544 C C . MET A 1 937 ? 4.891 -2.204 -7.025 1.00 92.19 937 MET A C 1
ATOM 7546 O O . MET A 1 937 ? 5.421 -2.843 -7.936 1.00 92.19 937 MET A O 1
ATOM 7550 N N . VAL A 1 938 ? 3.998 -1.247 -7.296 1.00 94.69 938 VAL A N 1
ATOM 7551 C CA . VAL A 1 938 ? 3.584 -0.889 -8.666 1.00 94.69 938 VAL A CA 1
ATOM 7552 C C . VAL A 1 938 ? 4.720 -0.200 -9.428 1.00 94.69 938 VAL A C 1
ATOM 7554 O O . VAL A 1 938 ? 4.951 -0.494 -10.604 1.00 94.69 938 VAL A O 1
ATOM 7557 N N . ILE A 1 939 ? 5.485 0.678 -8.771 1.00 91.94 939 ILE A N 1
ATOM 7558 C CA . ILE A 1 939 ? 6.681 1.283 -9.376 1.00 91.94 939 ILE A CA 1
ATOM 7559 C C . ILE A 1 939 ? 7.750 0.212 -9.646 1.00 91.94 939 ILE A C 1
ATOM 7561 O O . ILE A 1 939 ? 8.364 0.215 -10.717 1.00 91.94 939 ILE A O 1
ATOM 7565 N N . GLN A 1 940 ? 7.927 -0.747 -8.733 1.00 93.44 940 GLN A N 1
ATOM 7566 C CA . GLN A 1 940 ? 8.816 -1.894 -8.928 1.00 93.44 940 GLN A CA 1
ATOM 7567 C C . GLN A 1 940 ? 8.391 -2.750 -10.137 1.00 93.44 940 GLN A C 1
ATOM 7569 O O . GLN A 1 940 ? 9.237 -3.089 -10.968 1.00 93.44 940 GLN A O 1
ATOM 7574 N N . PHE A 1 941 ? 7.092 -3.026 -10.304 1.00 95.19 941 PHE A N 1
ATOM 7575 C CA . PHE A 1 941 ? 6.555 -3.701 -11.493 1.00 95.19 941 PHE A CA 1
ATOM 7576 C C . PHE A 1 941 ? 6.888 -2.940 -12.787 1.00 95.19 941 PHE A C 1
ATOM 7578 O O . PHE A 1 941 ? 7.259 -3.547 -13.796 1.00 95.19 941 PHE A O 1
ATOM 7585 N N . GLY A 1 942 ? 6.837 -1.604 -12.759 1.00 94.56 942 GLY A N 1
ATOM 7586 C CA . GLY A 1 942 ? 7.283 -0.754 -13.865 1.00 94.56 942 GLY A CA 1
ATOM 7587 C C . GLY A 1 942 ? 8.768 -0.925 -14.204 1.00 94.56 942 GLY A C 1
ATOM 7588 O O . GLY A 1 942 ? 9.106 -1.091 -15.377 1.00 94.56 942 GLY A O 1
ATOM 7589 N N . PHE A 1 943 ? 9.659 -0.960 -13.206 1.00 91.94 943 PHE A N 1
ATOM 7590 C CA . PHE A 1 943 ? 11.088 -1.226 -13.437 1.00 91.94 943 PHE A CA 1
ATOM 7591 C C . PHE A 1 943 ? 11.335 -2.617 -14.032 1.00 91.94 943 PHE A C 1
ATOM 7593 O O . PHE A 1 943 ? 12.163 -2.764 -14.932 1.00 91.94 943 PHE A O 1
ATOM 7600 N N . VAL A 1 944 ? 10.588 -3.618 -13.562 1.00 93.81 944 VAL A N 1
ATOM 7601 C CA . VAL A 1 944 ? 10.686 -5.011 -14.011 1.00 93.81 944 VAL A CA 1
ATOM 7602 C C . VAL A 1 944 ? 10.196 -5.205 -15.443 1.00 93.81 944 VAL A C 1
ATOM 7604 O O . VAL A 1 944 ? 10.754 -6.033 -16.154 1.00 93.81 944 VAL A O 1
ATOM 7607 N N . THR A 1 945 ? 9.176 -4.468 -15.884 1.00 95.31 945 THR A N 1
ATOM 7608 C CA . THR A 1 945 ? 8.530 -4.705 -17.185 1.00 95.31 945 THR A CA 1
ATOM 7609 C C . THR A 1 945 ? 8.999 -3.747 -18.280 1.00 95.31 945 THR A C 1
ATOM 7611 O O . THR A 1 945 ? 9.321 -4.200 -19.378 1.00 95.31 945 THR A O 1
ATOM 7614 N N . ILE A 1 946 ? 9.094 -2.438 -18.013 1.00 95.12 946 ILE A N 1
ATOM 7615 C CA . ILE A 1 946 ? 9.317 -1.404 -19.045 1.00 95.12 946 ILE A CA 1
ATOM 7616 C C . ILE A 1 946 ? 10.729 -1.463 -19.649 1.00 95.12 946 ILE A C 1
ATOM 7618 O O . ILE A 1 946 ? 10.908 -1.153 -20.829 1.00 95.12 946 ILE A O 1
ATOM 7622 N N . PHE A 1 947 ? 11.728 -1.863 -18.858 1.00 92.81 947 PHE A N 1
ATOM 7623 C CA . PHE A 1 947 ? 13.147 -1.803 -19.235 1.00 92.81 947 PHE A CA 1
ATOM 7624 C C . PHE A 1 947 ? 13.862 -3.152 -19.148 1.00 92.81 947 PHE A C 1
ATOM 7626 O O . PHE A 1 947 ? 15.091 -3.216 -19.055 1.00 92.81 947 PHE A O 1
ATOM 7633 N N . VAL A 1 948 ? 13.110 -4.248 -19.182 1.00 92.94 948 VAL A N 1
ATOM 7634 C CA . VAL A 1 948 ? 13.655 -5.591 -18.957 1.00 92.94 948 VAL A CA 1
ATOM 7635 C C . VAL A 1 948 ? 14.675 -6.015 -20.014 1.00 92.94 948 VAL A C 1
ATOM 7637 O O . VAL A 1 948 ? 15.625 -6.732 -19.703 1.00 92.94 948 VAL A O 1
ATOM 7640 N N . ALA A 1 949 ? 14.534 -5.506 -21.244 1.00 90.31 949 ALA A N 1
ATOM 7641 C CA . ALA A 1 949 ? 15.505 -5.714 -22.315 1.00 90.31 949 ALA A CA 1
ATOM 7642 C C . ALA A 1 949 ? 16.896 -5.142 -21.979 1.00 90.31 949 ALA A C 1
ATOM 7644 O O . ALA A 1 949 ? 17.898 -5.644 -22.482 1.00 90.31 949 ALA A O 1
ATOM 7645 N N . ALA A 1 950 ? 16.965 -4.105 -21.136 1.00 89.69 950 ALA A N 1
ATOM 7646 C CA . ALA A 1 950 ? 18.220 -3.492 -20.709 1.00 89.69 950 ALA A CA 1
ATOM 7647 C C . ALA A 1 950 ? 18.833 -4.181 -19.483 1.00 89.69 950 ALA A C 1
ATOM 7649 O O . ALA A 1 950 ? 20.055 -4.218 -19.351 1.00 89.69 950 ALA A O 1
ATOM 7650 N N . PHE A 1 951 ? 18.007 -4.727 -18.586 1.00 90.06 951 PHE A N 1
ATOM 7651 C CA . PHE A 1 951 ? 18.475 -5.334 -17.342 1.00 90.06 951 PHE A CA 1
ATOM 7652 C C . PHE A 1 951 ? 17.750 -6.655 -17.026 1.00 90.06 951 PHE A C 1
ATOM 7654 O O . PHE A 1 951 ? 16.775 -6.667 -16.272 1.00 90.06 951 PHE A O 1
ATOM 7661 N N . PRO A 1 952 ? 18.247 -7.800 -17.540 1.00 91.50 952 PRO A N 1
ATOM 7662 C CA . PRO A 1 952 ? 17.565 -9.084 -17.378 1.00 91.50 952 PRO A CA 1
ATOM 7663 C C . PRO A 1 952 ? 17.448 -9.588 -15.933 1.00 91.50 952 PRO A C 1
ATOM 7665 O O . PRO A 1 952 ? 16.558 -10.380 -15.628 1.00 91.50 952 PRO A O 1
ATOM 7668 N N . LEU A 1 953 ? 18.329 -9.119 -15.042 1.00 92.00 953 LEU A N 1
ATOM 7669 C CA . LEU A 1 953 ? 18.347 -9.476 -13.621 1.00 92.00 953 LEU A CA 1
ATOM 7670 C C . LEU A 1 953 ? 17.310 -8.708 -12.784 1.00 92.00 953 LEU A C 1
ATOM 7672 O O . LEU A 1 953 ? 17.173 -9.001 -11.597 1.00 92.00 953 LEU A O 1
ATOM 7676 N N . ALA A 1 954 ? 16.571 -7.752 -13.366 1.00 92.88 954 ALA A N 1
ATOM 7677 C CA . ALA A 1 954 ? 15.592 -6.954 -12.626 1.00 92.88 954 ALA A CA 1
ATOM 7678 C C . ALA A 1 954 ? 14.576 -7.811 -11.844 1.00 92.88 954 ALA A C 1
ATOM 7680 O O . ALA A 1 954 ? 14.410 -7.568 -10.647 1.00 92.88 954 ALA A O 1
ATOM 7681 N N . PRO A 1 955 ? 13.962 -8.861 -12.436 1.00 95.56 955 PRO A N 1
ATOM 7682 C CA . PRO A 1 955 ? 12.986 -9.681 -11.718 1.00 95.56 955 PRO A CA 1
ATOM 7683 C C . PRO A 1 955 ? 13.585 -10.449 -10.544 1.00 95.56 955 PRO A C 1
ATOM 7685 O O . PRO A 1 955 ? 12.911 -10.611 -9.537 1.00 95.56 955 PRO A O 1
ATOM 7688 N N . PHE A 1 956 ? 14.853 -10.868 -10.633 1.00 94.81 956 PHE A N 1
ATOM 7689 C CA . PHE A 1 956 ? 15.531 -11.563 -9.537 1.00 94.81 956 PHE A CA 1
ATOM 7690 C C . PHE A 1 956 ? 15.682 -10.662 -8.307 1.00 94.81 956 PHE A C 1
ATOM 7692 O O . PHE A 1 956 ? 15.382 -11.082 -7.191 1.00 94.81 956 PHE A O 1
ATOM 7699 N N . PHE A 1 957 ? 16.106 -9.411 -8.506 1.00 93.06 957 PHE A N 1
ATOM 7700 C CA . PHE A 1 957 ? 16.202 -8.447 -7.410 1.00 93.06 957 PHE A CA 1
ATOM 7701 C C . PHE A 1 957 ? 14.824 -8.051 -6.871 1.00 93.06 957 PHE A C 1
ATOM 7703 O O . PHE A 1 957 ? 14.677 -7.909 -5.661 1.00 93.06 957 PHE A O 1
ATOM 7710 N N . ALA A 1 958 ? 13.814 -7.938 -7.738 1.00 93.94 958 ALA A N 1
ATOM 7711 C CA . ALA A 1 958 ? 12.438 -7.701 -7.310 1.00 93.94 958 ALA A CA 1
ATOM 7712 C C . ALA A 1 958 ? 11.877 -8.870 -6.480 1.00 93.94 958 ALA A C 1
ATOM 7714 O O . ALA A 1 958 ? 11.282 -8.653 -5.432 1.00 93.94 958 ALA A O 1
ATOM 7715 N N . LEU A 1 959 ? 12.132 -10.115 -6.895 1.00 94.81 959 LEU A N 1
ATOM 7716 C CA . LEU A 1 959 ? 11.748 -11.317 -6.155 1.00 94.81 959 LEU A CA 1
ATOM 7717 C C . LEU A 1 959 ? 12.413 -11.354 -4.778 1.00 94.81 959 LEU A C 1
ATOM 7719 O O . LEU A 1 959 ? 11.739 -11.588 -3.779 1.00 94.81 959 LEU A O 1
ATOM 7723 N N . ALA A 1 960 ? 13.728 -11.121 -4.728 1.00 92.12 960 ALA A N 1
ATOM 7724 C CA . ALA A 1 960 ? 14.467 -11.073 -3.473 1.00 92.12 960 ALA A CA 1
ATOM 7725 C C . ALA A 1 960 ? 13.902 -9.992 -2.549 1.00 92.12 960 ALA A C 1
ATOM 7727 O O . ALA A 1 960 ? 13.708 -10.255 -1.365 1.00 92.12 960 ALA A O 1
ATOM 7728 N N . ASN A 1 961 ? 13.580 -8.818 -3.099 1.00 91.38 961 ASN A N 1
ATOM 7729 C CA . ASN A 1 961 ? 12.952 -7.766 -2.327 1.00 91.38 961 ASN A CA 1
ATOM 7730 C C . ASN A 1 961 ? 11.599 -8.188 -1.756 1.00 91.38 961 ASN A C 1
ATOM 7732 O O . ASN A 1 961 ? 11.419 -8.132 -0.550 1.00 91.38 961 ASN A O 1
ATOM 7736 N N . ASN A 1 962 ? 10.678 -8.672 -2.591 1.00 92.88 962 ASN A N 1
ATOM 7737 C CA . ASN A 1 962 ? 9.316 -8.963 -2.145 1.00 92.88 962 ASN A CA 1
ATOM 7738 C C . ASN A 1 962 ? 9.266 -10.069 -1.082 1.00 92.88 962 ASN A C 1
ATOM 7740 O O . ASN A 1 962 ? 8.388 -10.065 -0.225 1.00 92.88 962 ASN A O 1
ATOM 7744 N N . ILE A 1 963 ? 10.214 -11.014 -1.110 1.00 91.81 963 ILE A N 1
ATOM 7745 C CA . ILE A 1 963 ? 10.342 -12.037 -0.065 1.00 91.81 963 ILE A CA 1
ATOM 7746 C C . ILE A 1 963 ? 10.659 -11.403 1.298 1.00 91.81 963 ILE A C 1
ATOM 7748 O O . ILE A 1 963 ? 10.101 -11.836 2.309 1.00 91.81 963 ILE A O 1
ATOM 7752 N N . PHE A 1 964 ? 11.544 -10.402 1.337 1.00 89.19 964 PHE A N 1
ATOM 7753 C CA . PHE A 1 964 ? 11.818 -9.645 2.559 1.00 89.19 964 PHE A CA 1
ATOM 7754 C C . PHE A 1 964 ? 10.654 -8.720 2.910 1.00 89.19 964 PHE A C 1
ATOM 7756 O O . PHE A 1 964 ? 10.227 -8.713 4.061 1.00 89.19 964 PHE A O 1
ATOM 7763 N N . GLU A 1 965 ? 10.103 -8.029 1.917 1.00 90.62 965 GLU A N 1
ATOM 7764 C CA . GLU A 1 965 ? 9.022 -7.062 2.071 1.00 90.62 965 GLU A CA 1
ATOM 7765 C C . GLU A 1 965 ? 7.801 -7.661 2.757 1.00 90.62 965 GLU A C 1
ATOM 7767 O O . GLU A 1 965 ? 7.376 -7.161 3.789 1.00 90.62 965 GLU A O 1
ATOM 7772 N N . ILE A 1 966 ? 7.301 -8.803 2.261 1.00 92.12 966 ILE A N 1
ATOM 7773 C CA . ILE A 1 966 ? 6.145 -9.493 2.851 1.00 92.12 966 ILE A CA 1
ATOM 7774 C C . ILE A 1 966 ? 6.345 -9.687 4.359 1.00 92.12 966 ILE A C 1
ATOM 7776 O O . ILE A 1 966 ? 5.390 -9.590 5.129 1.00 92.12 966 ILE A O 1
ATOM 7780 N N . ARG A 1 967 ? 7.579 -9.984 4.791 1.00 91.12 967 ARG A N 1
ATOM 7781 C CA . ARG A 1 967 ? 7.898 -10.226 6.199 1.00 91.12 967 ARG A CA 1
ATOM 7782 C C . ARG A 1 967 ? 8.045 -8.932 6.985 1.00 91.12 967 ARG A C 1
ATOM 7784 O O . ARG A 1 967 ? 7.438 -8.860 8.048 1.00 91.12 967 ARG A O 1
ATOM 7791 N N . ILE A 1 968 ? 8.758 -7.936 6.464 1.00 90.12 968 ILE A N 1
ATOM 7792 C CA . ILE A 1 968 ? 8.884 -6.615 7.100 1.00 90.12 968 ILE A CA 1
ATOM 7793 C C . ILE A 1 968 ? 7.493 -6.000 7.297 1.00 90.12 968 ILE A C 1
ATOM 7795 O O . ILE A 1 968 ? 7.142 -5.655 8.423 1.00 90.12 968 ILE A O 1
ATOM 7799 N N . ASP A 1 969 ? 6.660 -5.999 6.256 1.00 90.56 969 ASP A N 1
ATOM 7800 C CA . ASP A 1 969 ? 5.291 -5.488 6.295 1.00 90.56 969 ASP A CA 1
ATOM 7801 C C . ASP A 1 969 ? 4.423 -6.216 7.323 1.00 90.56 969 ASP A C 1
ATOM 7803 O O . ASP A 1 969 ? 3.748 -5.591 8.146 1.00 90.56 969 ASP A O 1
ATOM 7807 N N . SER A 1 970 ? 4.437 -7.552 7.298 1.00 92.88 970 SER A N 1
ATOM 7808 C CA . SER A 1 970 ? 3.644 -8.349 8.238 1.00 92.88 970 SER A CA 1
ATOM 7809 C C . SER A 1 970 ? 4.090 -8.150 9.692 1.00 92.88 970 SER A C 1
ATOM 7811 O O . SER A 1 970 ? 3.251 -8.068 10.589 1.00 92.88 970 SER A O 1
ATOM 7813 N N . ASP A 1 971 ? 5.396 -8.017 9.934 1.00 91.06 971 ASP A N 1
ATOM 7814 C CA . ASP A 1 971 ? 5.967 -7.781 11.259 1.00 91.06 971 ASP A CA 1
ATOM 7815 C C . ASP A 1 971 ? 5.610 -6.387 11.778 1.00 91.06 971 ASP A C 1
ATOM 7817 O O . ASP A 1 971 ? 5.072 -6.248 12.880 1.00 91.06 971 ASP A O 1
ATOM 7821 N N . LYS A 1 972 ? 5.786 -5.374 10.926 1.00 90.62 972 LYS A N 1
ATOM 7822 C CA . LYS A 1 972 ? 5.397 -3.983 11.161 1.00 90.62 972 LYS A CA 1
ATOM 7823 C C . LYS A 1 972 ? 3.916 -3.881 11.543 1.00 90.62 972 LYS A C 1
ATOM 7825 O O . LYS A 1 972 ? 3.586 -3.270 12.561 1.00 90.62 972 LYS A O 1
ATOM 7830 N N . MET A 1 973 ? 3.016 -4.522 10.792 1.00 91.06 973 MET A N 1
ATOM 7831 C CA . MET A 1 973 ? 1.571 -4.493 11.073 1.00 91.06 973 MET A CA 1
ATOM 7832 C C . MET A 1 973 ? 1.168 -5.240 12.348 1.00 91.06 973 MET A C 1
ATOM 7834 O O . MET A 1 973 ? 0.225 -4.830 13.025 1.00 91.06 973 MET A O 1
ATOM 7838 N N . VAL A 1 974 ? 1.844 -6.344 12.681 1.00 92.88 974 VAL A N 1
ATOM 7839 C CA . VAL A 1 974 ? 1.506 -7.142 13.868 1.00 92.88 974 VAL A CA 1
ATOM 7840 C C . VAL A 1 974 ? 2.103 -6.544 15.142 1.00 92.88 974 VAL A C 1
ATOM 7842 O O . VAL A 1 974 ? 1.463 -6.633 16.191 1.00 92.88 974 VAL A O 1
ATOM 7845 N N . CYS A 1 975 ? 3.297 -5.948 15.089 1.00 89.12 975 CYS A N 1
ATOM 7846 C CA . CYS A 1 975 ? 4.068 -5.565 16.276 1.00 89.12 975 CYS A CA 1
ATOM 7847 C C . CYS A 1 975 ? 4.246 -4.058 16.485 1.00 89.12 975 CYS A C 1
ATOM 7849 O O . CYS A 1 975 ? 4.294 -3.632 17.640 1.00 89.12 975 CYS A O 1
ATOM 7851 N N . ASP A 1 976 ? 4.338 -3.258 15.422 1.00 88.69 976 ASP A N 1
ATOM 7852 C CA . ASP A 1 976 ? 4.832 -1.876 15.521 1.00 88.69 976 ASP A CA 1
ATOM 7853 C C . ASP A 1 976 ? 3.753 -0.818 15.304 1.00 88.69 976 ASP A C 1
ATOM 7855 O O . ASP A 1 976 ? 3.829 0.283 15.868 1.00 88.69 976 ASP A O 1
ATOM 7859 N N . LEU A 1 977 ? 2.751 -1.158 14.497 1.00 91.31 977 LEU A N 1
ATOM 7860 C CA . LEU A 1 977 ? 1.616 -0.310 14.178 1.00 91.31 977 LEU A CA 1
ATOM 7861 C C . LEU A 1 977 ? 0.435 -0.608 15.096 1.00 91.31 977 LEU A C 1
ATOM 7863 O O . LEU A 1 977 ? 0.209 -1.741 15.506 1.00 91.31 977 LEU A O 1
ATOM 7867 N N . ARG A 1 978 ? -0.357 0.427 15.366 1.00 93.00 978 ARG A N 1
ATOM 7868 C CA . ARG A 1 978 ? -1.709 0.294 15.895 1.00 93.00 978 ARG A CA 1
ATOM 7869 C C . ARG A 1 978 ? -2.568 -0.450 14.890 1.00 93.00 978 ARG A C 1
ATOM 7871 O O . ARG A 1 978 ? -2.414 -0.295 13.673 1.00 93.00 978 ARG A O 1
ATOM 7878 N N . ARG A 1 979 ? -3.534 -1.195 15.412 1.00 94.44 979 ARG A N 1
ATOM 7879 C CA . ARG A 1 979 ? -4.480 -1.912 14.578 1.00 94.44 979 ARG A CA 1
ATOM 7880 C C . ARG A 1 979 ? -5.309 -0.921 13.747 1.00 94.44 979 ARG A C 1
ATOM 7882 O O . ARG A 1 979 ? -5.903 -0.008 14.319 1.00 94.44 979 ARG A O 1
ATOM 7889 N N . PRO A 1 980 ? -5.357 -1.078 12.417 1.00 93.69 980 PRO A N 1
ATOM 7890 C CA . PRO A 1 980 ? -6.241 -0.288 11.574 1.00 93.69 980 PRO A CA 1
ATOM 7891 C C . PRO A 1 980 ? -7.692 -0.754 11.724 1.00 93.69 980 PRO A C 1
ATOM 7893 O O . PRO A 1 980 ? -7.962 -1.900 12.092 1.00 93.69 980 PRO A O 1
ATOM 7896 N N . VAL A 1 981 ? -8.634 0.125 11.392 1.00 92.38 981 VAL A N 1
ATOM 7897 C CA . VAL A 1 981 ? -10.042 -0.259 11.249 1.00 92.38 981 VAL A CA 1
ATOM 7898 C C . VAL A 1 981 ? -10.185 -1.169 10.029 1.00 92.38 981 VAL A C 1
ATOM 7900 O O . VAL A 1 981 ? -9.634 -0.893 8.962 1.00 92.38 981 VAL A O 1
ATOM 7903 N N . ALA A 1 982 ? -10.929 -2.263 10.178 1.00 92.25 982 ALA A N 1
ATOM 7904 C CA . ALA A 1 982 ? -11.142 -3.221 9.102 1.00 92.25 982 ALA A CA 1
ATOM 7905 C C . ALA A 1 982 ? -12.052 -2.626 8.015 1.00 92.25 982 ALA A C 1
ATOM 7907 O O . ALA A 1 982 ? -13.277 -2.596 8.156 1.00 92.25 982 ALA A O 1
ATOM 7908 N N . HIS A 1 983 ? -11.467 -2.190 6.901 1.00 89.69 983 HIS A N 1
ATOM 7909 C CA . HIS A 1 983 ? -12.205 -1.720 5.726 1.00 89.69 983 HIS A CA 1
ATOM 7910 C C . HIS A 1 983 ? -12.467 -2.859 4.731 1.00 89.69 983 HIS A C 1
ATOM 7912 O O . HIS A 1 983 ? -11.600 -3.710 4.512 1.00 89.69 983 HIS A O 1
ATOM 7918 N N . ARG A 1 984 ? -13.659 -2.845 4.117 1.00 90.50 984 ARG A N 1
ATOM 7919 C CA . ARG A 1 984 ? -14.000 -3.724 2.990 1.00 90.50 984 ARG A CA 1
ATOM 7920 C C . ARG A 1 984 ? -13.328 -3.207 1.719 1.00 90.50 984 ARG A C 1
ATOM 7922 O O . ARG A 1 984 ? -13.233 -1.997 1.536 1.00 90.50 984 ARG A O 1
ATOM 7929 N N . ALA A 1 985 ? -12.880 -4.122 0.872 1.00 91.88 985 ALA A N 1
ATOM 7930 C CA . ALA A 1 985 ? -12.410 -3.845 -0.481 1.00 91.88 985 ALA A CA 1
ATOM 7931 C C . ALA A 1 985 ? -12.701 -5.080 -1.333 1.00 91.88 985 ALA A C 1
ATOM 7933 O O . ALA A 1 985 ? -12.433 -6.196 -0.880 1.00 91.88 985 ALA A O 1
ATOM 7934 N N . GLN A 1 986 ? -13.273 -4.886 -2.520 1.00 92.62 986 GLN A N 1
ATOM 7935 C CA . GLN A 1 986 ? -13.581 -5.987 -3.435 1.00 92.62 986 GLN A CA 1
ATOM 7936 C C . GLN A 1 986 ? -12.410 -6.316 -4.367 1.00 92.62 986 GLN A C 1
ATOM 7938 O O . GLN A 1 986 ? -12.247 -7.465 -4.771 1.00 92.62 986 GLN A O 1
ATOM 7943 N N . ASP A 1 987 ? -11.574 -5.324 -4.656 1.00 93.12 987 ASP A N 1
ATOM 7944 C CA . ASP A 1 987 ? -10.430 -5.410 -5.551 1.00 93.12 987 ASP A CA 1
ATOM 7945 C C . ASP A 1 987 ? -9.260 -4.558 -5.022 1.00 93.12 987 ASP A C 1
ATOM 7947 O O . ASP A 1 987 ? -9.308 -3.974 -3.932 1.00 93.12 987 ASP A O 1
ATOM 7951 N N . ILE A 1 988 ? -8.160 -4.531 -5.775 1.00 93.62 988 ILE A N 1
ATOM 7952 C CA . ILE A 1 988 ? -7.028 -3.627 -5.521 1.00 93.62 988 ILE A CA 1
ATOM 7953 C C . ILE A 1 988 ? -7.287 -2.195 -6.032 1.00 93.62 988 ILE A C 1
ATOM 7955 O O . ILE A 1 988 ? -6.365 -1.384 -6.051 1.00 93.62 988 ILE A O 1
ATOM 7959 N N . GLY A 1 989 ? -8.497 -1.862 -6.477 1.00 90.88 989 GLY A N 1
ATOM 7960 C CA . GLY A 1 989 ? -8.892 -0.544 -6.972 1.00 90.88 989 GLY A CA 1
ATOM 7961 C C . GLY A 1 989 ? -8.160 -0.105 -8.241 1.00 90.88 989 GLY A C 1
ATOM 7962 O O . GLY A 1 989 ? -7.768 -0.905 -9.104 1.00 90.88 989 GLY A O 1
ATOM 7963 N N . ILE A 1 990 ? -7.907 1.205 -8.347 1.00 93.81 990 ILE A N 1
ATOM 7964 C CA . ILE A 1 990 ? -7.249 1.819 -9.514 1.00 93.81 990 ILE A CA 1
ATOM 7965 C C . ILE A 1 990 ? -5.863 1.229 -9.840 1.00 93.81 990 ILE A C 1
ATOM 7967 O O . ILE A 1 990 ? -5.397 1.331 -10.983 1.00 93.81 990 ILE A O 1
ATOM 7971 N N . TRP A 1 991 ? -5.203 0.576 -8.876 1.00 95.31 991 TRP A N 1
ATOM 7972 C CA . TRP A 1 991 ? -3.897 -0.054 -9.066 1.00 95.31 991 TRP A CA 1
ATOM 7973 C C . TRP A 1 991 ? -3.908 -1.089 -10.197 1.00 95.31 991 TRP A C 1
ATOM 7975 O O . TRP A 1 991 ? -2.945 -1.154 -10.965 1.00 95.31 991 TRP A O 1
ATOM 7985 N N . PHE A 1 992 ? -5.006 -1.832 -10.386 1.00 94.81 992 PHE A N 1
ATOM 7986 C CA . PHE A 1 992 ? -5.122 -2.779 -11.500 1.00 94.81 992 PHE A CA 1
ATOM 7987 C C . PHE A 1 992 ? -5.043 -2.073 -12.862 1.00 94.81 992 PHE A C 1
ATOM 7989 O O . PHE A 1 992 ? -4.280 -2.470 -13.750 1.00 94.81 992 PHE A O 1
ATOM 7996 N N . SER A 1 993 ? -5.779 -0.969 -13.009 1.00 94.75 993 SER A N 1
ATOM 7997 C CA . SER A 1 993 ? -5.768 -0.153 -14.227 1.00 94.75 993 SER A CA 1
ATOM 7998 C C . SER A 1 993 ? -4.375 0.417 -14.514 1.00 94.75 993 SER A C 1
ATOM 8000 O O . SER A 1 993 ? -3.932 0.428 -15.666 1.00 94.75 993 SER A O 1
ATOM 8002 N N . MET A 1 994 ? -3.644 0.830 -13.474 1.00 95.12 994 MET A N 1
ATOM 8003 C CA . MET A 1 994 ? -2.262 1.309 -13.599 1.00 95.12 994 MET A CA 1
ATOM 8004 C C . MET A 1 994 ? -1.302 0.205 -14.042 1.00 95.12 994 MET A C 1
ATOM 8006 O O . MET A 1 994 ? -0.513 0.420 -14.963 1.00 95.12 994 MET A O 1
ATOM 8010 N N . LEU A 1 995 ? -1.382 -0.983 -13.439 1.00 95.69 995 LEU A N 1
ATOM 8011 C CA . LEU A 1 995 ? -0.567 -2.135 -13.829 1.00 95.69 995 LEU A CA 1
ATOM 8012 C C . LEU A 1 995 ? -0.833 -2.543 -15.286 1.00 95.69 995 LEU A C 1
ATOM 8014 O O . LEU A 1 995 ? 0.111 -2.795 -16.035 1.00 95.69 995 LEU A O 1
ATOM 8018 N N . SER A 1 996 ? -2.098 -2.532 -15.718 1.00 93.81 996 SER A N 1
ATOM 8019 C CA . SER A 1 996 ? -2.479 -2.779 -17.116 1.00 93.81 996 SER A CA 1
ATOM 8020 C C . SER A 1 996 ? -1.891 -1.732 -18.069 1.00 93.81 996 SER A C 1
ATOM 8022 O O . SER A 1 996 ? -1.341 -2.079 -19.120 1.00 93.81 996 SER A O 1
ATOM 8024 N N . ALA A 1 997 ? -1.936 -0.448 -17.699 1.00 94.62 997 ALA A N 1
ATOM 8025 C CA . ALA A 1 997 ? -1.315 0.623 -18.477 1.00 94.62 997 ALA A CA 1
ATOM 8026 C C . ALA A 1 997 ? 0.213 0.459 -18.562 1.00 94.62 997 ALA A C 1
ATOM 8028 O O . ALA A 1 997 ? 0.782 0.576 -19.649 1.00 94.62 997 ALA A O 1
ATOM 8029 N N . ILE A 1 998 ? 0.874 0.124 -17.449 1.00 96.00 998 ILE A N 1
ATOM 8030 C CA . ILE A 1 998 ? 2.315 -0.164 -17.399 1.00 96.00 998 ILE A CA 1
ATOM 8031 C C . ILE A 1 998 ? 2.667 -1.352 -18.296 1.00 96.00 998 ILE A C 1
ATOM 8033 O O . ILE A 1 998 ? 3.609 -1.249 -19.078 1.00 96.00 998 ILE A O 1
ATOM 8037 N N . ALA A 1 999 ? 1.905 -2.446 -18.246 1.00 93.94 999 ALA A N 1
ATOM 8038 C CA . ALA A 1 999 ? 2.146 -3.620 -19.082 1.00 93.94 999 ALA A CA 1
ATOM 8039 C C . ALA A 1 999 ? 2.058 -3.281 -20.581 1.00 93.94 999 ALA A C 1
ATOM 8041 O O . ALA A 1 999 ? 2.920 -3.687 -21.359 1.00 93.94 999 ALA A O 1
ATOM 8042 N N . LYS A 1 1000 ? 1.079 -2.463 -20.992 1.00 92.88 1000 LYS A N 1
ATOM 8043 C CA . LYS A 1 1000 ? 0.964 -1.977 -22.380 1.00 92.88 1000 LYS A CA 1
ATOM 8044 C C . LYS A 1 1000 ? 2.132 -1.064 -22.768 1.00 92.88 1000 LYS A C 1
ATOM 8046 O O . LYS A 1 1000 ? 2.722 -1.247 -23.832 1.00 92.88 1000 LYS A O 1
ATOM 8051 N N . MET A 1 1001 ? 2.518 -0.131 -21.893 1.00 93.94 1001 MET A N 1
ATOM 8052 C CA . MET A 1 1001 ? 3.701 0.718 -22.099 1.00 93.94 1001 MET A CA 1
ATOM 8053 C C . MET A 1 1001 ? 4.994 -0.101 -22.181 1.00 93.94 1001 MET A C 1
ATOM 8055 O O . MET A 1 1001 ? 5.889 0.246 -22.949 1.00 93.94 1001 MET A O 1
ATOM 8059 N N . ALA A 1 1002 ? 5.097 -1.202 -21.436 1.00 95.19 1002 ALA A N 1
ATOM 8060 C CA . ALA A 1 1002 ? 6.263 -2.071 -21.436 1.00 95.19 1002 ALA A CA 1
ATOM 8061 C C . ALA A 1 1002 ? 6.474 -2.780 -22.779 1.00 95.19 1002 ALA A C 1
ATOM 8063 O O . ALA A 1 1002 ? 7.617 -2.897 -23.222 1.00 95.19 1002 ALA A O 1
ATOM 8064 N N . VAL A 1 1003 ? 5.406 -3.202 -23.464 1.00 93.94 1003 VAL A N 1
ATOM 8065 C CA . VAL A 1 1003 ? 5.505 -3.783 -24.818 1.00 93.94 1003 VAL A CA 1
ATOM 8066 C C . VAL A 1 1003 ? 6.137 -2.781 -25.784 1.00 93.94 1003 VAL A C 1
ATOM 8068 O O . VAL A 1 1003 ? 7.113 -3.104 -26.462 1.00 93.94 1003 VAL A O 1
ATOM 8071 N N . ILE A 1 1004 ? 5.627 -1.547 -25.784 1.00 94.19 1004 ILE A N 1
ATOM 8072 C CA . ILE A 1 1004 ? 6.118 -0.463 -26.642 1.00 94.19 1004 ILE A CA 1
ATOM 8073 C C . ILE A 1 1004 ? 7.570 -0.131 -26.277 1.00 94.19 1004 ILE A C 1
ATOM 8075 O O . ILE A 1 1004 ? 8.452 -0.150 -27.133 1.00 94.19 1004 ILE A O 1
ATOM 8079 N N . SER A 1 1005 ? 7.852 0.105 -24.994 1.00 94.75 1005 SER A N 1
ATOM 8080 C CA . SER A 1 1005 ? 9.191 0.457 -24.511 1.00 94.75 1005 SER A CA 1
ATOM 8081 C C . SER A 1 1005 ? 10.238 -0.594 -24.879 1.00 94.75 1005 SER A C 1
ATOM 8083 O O . SER A 1 1005 ? 11.282 -0.247 -25.430 1.00 94.75 1005 SER A O 1
ATOM 8085 N N . ASN A 1 1006 ? 9.959 -1.884 -24.661 1.00 93.62 1006 ASN A N 1
ATOM 8086 C CA . ASN A 1 1006 ? 10.897 -2.951 -25.008 1.00 93.62 1006 ASN A CA 1
ATOM 8087 C C . ASN A 1 1006 ? 11.128 -3.056 -26.523 1.00 93.62 1006 ASN A C 1
ATOM 8089 O O . ASN A 1 1006 ? 12.270 -3.252 -26.943 1.00 93.62 1006 ASN A O 1
ATOM 8093 N N . ALA A 1 1007 ? 10.095 -2.850 -27.350 1.00 93.81 1007 ALA A N 1
ATOM 8094 C CA . ALA A 1 1007 ? 10.252 -2.791 -28.803 1.00 93.81 1007 ALA A CA 1
ATOM 8095 C C . ALA A 1 1007 ? 11.201 -1.652 -29.218 1.00 93.81 1007 ALA A C 1
ATOM 8097 O O . ALA A 1 1007 ? 12.138 -1.865 -29.995 1.00 93.81 1007 ALA A O 1
ATOM 8098 N N . PHE A 1 1008 ? 11.012 -0.456 -28.650 1.00 93.88 1008 PHE A N 1
ATOM 8099 C CA . PHE A 1 1008 ? 11.875 0.698 -28.903 1.00 93.88 1008 PHE A CA 1
ATOM 8100 C C . PHE A 1 1008 ? 13.298 0.509 -28.359 1.00 93.88 1008 PHE A C 1
ATOM 8102 O O . PHE A 1 1008 ? 14.251 0.883 -29.042 1.00 93.88 1008 PHE A O 1
ATOM 8109 N N . LEU A 1 1009 ? 13.477 -0.101 -27.183 1.00 93.19 1009 LEU A N 1
ATOM 8110 C CA . LEU A 1 1009 ? 14.798 -0.394 -26.614 1.00 93.19 1009 LEU A CA 1
ATOM 8111 C C . LEU A 1 1009 ? 15.599 -1.334 -27.518 1.00 93.19 1009 LEU A C 1
ATOM 8113 O O . LEU A 1 1009 ? 16.761 -1.058 -27.819 1.00 93.19 1009 LEU A O 1
ATOM 8117 N N . ILE A 1 1010 ? 14.973 -2.409 -28.000 1.00 92.19 1010 ILE A N 1
ATOM 8118 C CA . ILE A 1 1010 ? 15.616 -3.370 -28.906 1.00 92.19 1010 ILE A CA 1
ATOM 8119 C C . ILE A 1 1010 ? 15.920 -2.716 -30.261 1.00 92.19 1010 ILE A C 1
ATOM 8121 O O . ILE A 1 1010 ? 16.980 -2.946 -30.844 1.00 92.19 1010 ILE A O 1
ATOM 8125 N N . ALA A 1 1011 ? 15.018 -1.871 -30.767 1.00 93.00 1011 ALA A N 1
ATOM 8126 C CA . ALA A 1 1011 ? 15.195 -1.245 -32.069 1.00 93.00 1011 ALA A CA 1
ATOM 8127 C C . ALA A 1 1011 ? 16.228 -0.108 -32.060 1.00 93.00 1011 ALA A C 1
ATOM 8129 O O . ALA A 1 1011 ? 17.087 -0.028 -32.942 1.00 93.00 1011 ALA A O 1
ATOM 8130 N N . PHE A 1 1012 ? 16.156 0.805 -31.093 1.00 90.75 1012 PHE A N 1
ATOM 8131 C CA . PHE A 1 1012 ? 16.920 2.053 -31.114 1.00 90.75 1012 PHE A CA 1
ATOM 8132 C C . PHE A 1 1012 ? 18.125 2.063 -30.178 1.00 90.75 1012 PHE A C 1
ATOM 8134 O O . PHE A 1 1012 ? 19.104 2.749 -30.498 1.00 90.75 1012 PHE A O 1
ATOM 8141 N N . THR A 1 1013 ? 18.090 1.320 -29.075 1.00 89.75 1013 THR A N 1
ATOM 8142 C CA . THR A 1 1013 ? 19.099 1.406 -28.004 1.00 89.75 1013 THR A CA 1
ATOM 8143 C C . THR A 1 1013 ? 20.062 0.217 -28.019 1.00 89.75 1013 THR A C 1
ATOM 8145 O O . THR A 1 1013 ? 21.260 0.414 -27.814 1.00 89.75 1013 THR A O 1
ATOM 8148 N N . SER A 1 1014 ? 19.572 -0.985 -28.331 1.00 89.06 1014 SER A N 1
ATOM 8149 C CA . SER A 1 1014 ? 20.377 -2.198 -28.539 1.00 89.06 1014 SER A CA 1
ATOM 8150 C C . SER A 1 1014 ? 21.131 -2.182 -29.878 1.00 89.06 1014 SER A C 1
ATOM 8152 O O . SER A 1 1014 ? 20.716 -1.555 -30.859 1.00 89.06 1014 SER A O 1
ATOM 8154 N N . GLN A 1 1015 ? 22.251 -2.910 -29.938 1.00 87.12 1015 GLN A N 1
ATOM 8155 C CA . GLN A 1 1015 ? 23.020 -3.148 -31.163 1.00 87.12 1015 GLN A CA 1
ATOM 8156 C C . GLN A 1 1015 ? 22.532 -4.373 -31.959 1.00 87.12 1015 GLN A C 1
ATOM 8158 O O . GLN A 1 1015 ? 23.163 -4.748 -32.948 1.00 87.12 1015 GLN A O 1
ATOM 8163 N N . PHE A 1 1016 ? 21.411 -4.992 -31.575 1.00 90.12 1016 PHE A N 1
ATOM 8164 C CA . PHE A 1 1016 ? 20.886 -6.202 -32.212 1.00 90.12 1016 PHE A CA 1
ATOM 8165 C C . PHE A 1 1016 ? 20.549 -6.019 -33.704 1.00 90.12 1016 PHE A C 1
ATOM 8167 O O . PHE A 1 1016 ? 21.114 -6.715 -34.550 1.00 90.12 1016 PHE A O 1
ATOM 8174 N N . LEU A 1 1017 ? 19.673 -5.067 -34.056 1.00 92.44 1017 LEU A N 1
ATOM 8175 C CA . LEU A 1 1017 ? 19.255 -4.858 -35.453 1.00 92.44 1017 LEU A CA 1
ATOM 8176 C C . LEU A 1 1017 ? 20.389 -4.384 -36.384 1.00 92.44 1017 LEU A C 1
ATOM 8178 O O . LEU A 1 1017 ? 20.478 -4.910 -37.495 1.00 92.44 1017 LEU A O 1
ATOM 8182 N N . PRO A 1 1018 ? 21.284 -3.457 -35.979 1.00 91.88 1018 PRO A N 1
ATOM 8183 C CA . PRO A 1 1018 ? 22.461 -3.108 -36.778 1.00 91.88 1018 PRO A CA 1
ATOM 8184 C C . PRO A 1 1018 ? 23.357 -4.313 -37.101 1.00 91.88 1018 PRO A C 1
ATOM 8186 O O . PRO A 1 1018 ? 23.752 -4.496 -38.254 1.00 91.88 1018 PRO A O 1
ATOM 8189 N N . LYS A 1 1019 ? 23.629 -5.170 -36.105 1.00 90.62 1019 LYS A N 1
ATOM 8190 C CA . LYS A 1 1019 ? 24.418 -6.401 -36.277 1.00 90.62 1019 LYS A CA 1
ATOM 8191 C C . LYS A 1 1019 ? 23.712 -7.400 -37.196 1.00 90.62 1019 LYS A C 1
ATOM 8193 O O . LYS A 1 1019 ? 24.358 -8.003 -38.051 1.00 90.62 1019 LYS A O 1
ATOM 8198 N N . LEU A 1 1020 ? 22.394 -7.552 -37.051 1.00 91.44 1020 LEU A N 1
ATOM 8199 C CA . LEU A 1 1020 ? 21.584 -8.429 -37.898 1.00 91.44 1020 LEU A CA 1
ATOM 8200 C C . LEU A 1 1020 ? 21.597 -7.972 -39.362 1.00 91.44 1020 LEU A C 1
ATOM 8202 O O . LEU A 1 1020 ? 21.820 -8.790 -40.252 1.00 91.44 1020 LEU A O 1
ATOM 8206 N N . LEU A 1 1021 ? 21.413 -6.671 -39.609 1.00 93.81 1021 LEU A N 1
ATOM 8207 C CA . LEU A 1 1021 ? 21.441 -6.112 -40.958 1.00 93.81 1021 LEU A CA 1
ATOM 8208 C C . LEU A 1 1021 ? 22.826 -6.268 -41.593 1.00 93.81 1021 LEU A C 1
ATOM 8210 O O . LEU A 1 1021 ? 22.921 -6.737 -42.721 1.00 93.81 1021 LEU A O 1
ATOM 8214 N N . TYR A 1 1022 ? 23.902 -5.966 -40.859 1.00 92.38 1022 TYR A N 1
ATOM 8215 C CA . TYR A 1 1022 ? 25.270 -6.172 -41.344 1.00 92.38 1022 TYR A CA 1
ATOM 8216 C C . TYR A 1 1022 ? 25.525 -7.631 -41.740 1.00 92.38 1022 TYR A C 1
ATOM 8218 O O . TYR A 1 1022 ? 26.030 -7.903 -42.831 1.00 92.38 1022 TYR A O 1
ATOM 8226 N N . ARG A 1 1023 ? 25.120 -8.572 -40.879 1.00 91.31 1023 ARG A N 1
ATOM 8227 C CA . ARG A 1 1023 ? 25.249 -10.011 -41.127 1.00 91.31 1023 ARG A CA 1
ATOM 8228 C C . ARG A 1 1023 ? 24.495 -10.454 -42.382 1.00 91.31 1023 ARG A C 1
ATOM 8230 O O . ARG A 1 1023 ? 24.976 -11.334 -43.084 1.00 91.31 1023 ARG A O 1
ATOM 8237 N N . ALA A 1 1024 ? 23.329 -9.864 -42.641 1.00 91.06 1024 ALA A N 1
ATOM 8238 C CA . ALA A 1 1024 ? 22.467 -10.233 -43.758 1.00 91.06 1024 ALA A CA 1
ATOM 8239 C C . ALA A 1 1024 ? 22.844 -9.557 -45.087 1.00 91.06 1024 ALA A C 1
ATOM 8241 O O . ALA A 1 1024 ? 22.662 -10.165 -46.137 1.00 91.06 1024 ALA A O 1
ATOM 8242 N N . SER A 1 1025 ? 23.324 -8.307 -45.066 1.00 90.56 1025 SER A N 1
ATOM 8243 C CA . SER A 1 1025 ? 23.490 -7.502 -46.286 1.00 90.56 1025 SER A CA 1
ATOM 8244 C C . SER A 1 1025 ? 24.930 -7.133 -46.642 1.00 90.56 1025 SER A C 1
ATOM 8246 O O . SER A 1 1025 ? 25.161 -6.721 -47.775 1.00 90.56 1025 SER A O 1
ATOM 8248 N N . ILE A 1 1026 ? 25.878 -7.202 -45.700 1.00 91.69 1026 ILE A N 1
ATOM 8249 C CA . ILE A 1 1026 ? 27.266 -6.736 -45.901 1.00 91.69 1026 ILE A CA 1
ATOM 8250 C C . ILE A 1 1026 ? 28.285 -7.866 -45.722 1.00 91.69 1026 ILE A C 1
ATOM 8252 O O . ILE A 1 1026 ? 29.248 -7.940 -46.481 1.00 91.69 1026 ILE A O 1
ATOM 8256 N N . SER A 1 1027 ? 28.098 -8.728 -44.719 1.00 89.88 1027 SER A N 1
ATOM 8257 C CA . SER A 1 1027 ? 29.062 -9.780 -44.384 1.00 89.88 1027 SER A CA 1
ATOM 8258 C C . SER A 1 1027 ? 29.084 -10.896 -45.440 1.00 89.88 1027 SER A C 1
ATOM 8260 O O . SER A 1 1027 ? 28.043 -11.512 -45.673 1.00 89.88 1027 SER A O 1
ATOM 8262 N N . PRO A 1 1028 ? 30.243 -11.211 -46.050 1.00 86.00 1028 PRO A N 1
ATOM 8263 C CA . PRO A 1 1028 ? 30.344 -12.245 -47.084 1.00 86.00 1028 PRO A CA 1
ATOM 8264 C C . PRO A 1 1028 ? 30.122 -13.664 -46.539 1.00 86.00 1028 PRO A C 1
ATOM 8266 O O . PRO A 1 1028 ? 29.489 -14.478 -47.203 1.00 86.00 1028 PRO A O 1
ATOM 8269 N N . ASP A 1 1029 ? 30.571 -13.936 -45.309 1.00 87.25 1029 ASP A N 1
ATOM 8270 C CA . ASP A 1 1029 ? 30.466 -15.257 -44.663 1.00 87.25 1029 ASP A CA 1
ATOM 8271 C C . ASP A 1 1029 ? 29.296 -15.335 -43.666 1.00 87.25 1029 ASP A C 1
ATOM 8273 O O . ASP A 1 1029 ? 29.160 -16.298 -42.908 1.00 87.25 1029 ASP A O 1
ATOM 8277 N N . GLY A 1 1030 ? 28.480 -14.277 -43.582 1.00 84.69 1030 GLY A N 1
ATOM 8278 C CA . GLY A 1 1030 ? 27.441 -14.152 -42.562 1.00 84.69 1030 GLY A CA 1
ATOM 8279 C C . GLY A 1 1030 ? 27.996 -14.158 -41.131 1.00 84.69 1030 GLY A C 1
ATOM 8280 O O . GLY A 1 1030 ? 27.287 -14.553 -40.205 1.00 84.69 1030 GLY A O 1
ATOM 8281 N N . SER A 1 1031 ? 29.252 -13.750 -40.929 1.00 87.75 1031 SER A N 1
ATOM 8282 C CA . SER A 1 1031 ? 29.872 -13.545 -39.613 1.00 87.75 1031 SER A CA 1
ATOM 8283 C C . SER A 1 1031 ? 29.794 -12.069 -39.192 1.00 87.75 1031 SER A C 1
ATOM 8285 O O . SER A 1 1031 ? 29.474 -11.199 -40.002 1.00 87.75 1031 SER A O 1
ATOM 8287 N N . LEU A 1 1032 ? 30.076 -11.760 -37.924 1.00 87.31 1032 LEU A N 1
ATOM 8288 C CA . LEU A 1 1032 ? 30.177 -10.370 -37.448 1.00 87.31 1032 LEU A CA 1
ATOM 8289 C C . LEU A 1 1032 ? 31.594 -9.791 -37.588 1.00 87.31 1032 LEU A C 1
ATOM 8291 O O . LEU A 1 1032 ? 31.845 -8.691 -37.102 1.00 87.31 1032 LEU A O 1
ATOM 8295 N N . HIS A 1 1033 ? 32.503 -10.510 -38.254 1.00 86.12 1033 HIS A N 1
ATOM 8296 C CA . HIS A 1 1033 ? 33.880 -10.070 -38.422 1.00 86.12 1033 HIS A CA 1
ATOM 8297 C C . HIS A 1 1033 ? 33.951 -8.802 -39.287 1.00 86.12 1033 HIS A C 1
ATOM 8299 O O . HIS A 1 1033 ? 33.430 -8.776 -40.399 1.00 86.12 1033 HIS A O 1
ATOM 8305 N N . GLY A 1 1034 ? 34.620 -7.761 -38.796 1.00 86.56 1034 GLY A N 1
ATOM 8306 C CA . GLY A 1 1034 ? 34.738 -6.462 -39.460 1.00 86.56 1034 GLY A CA 1
ATOM 8307 C C . GLY A 1 1034 ? 33.570 -5.505 -39.198 1.00 86.56 1034 GLY A C 1
ATOM 8308 O O . GLY A 1 1034 ? 33.588 -4.383 -39.716 1.00 86.56 1034 GLY A O 1
ATOM 8309 N N . TYR A 1 1035 ? 32.594 -5.893 -38.367 1.00 88.56 1035 TYR A N 1
ATOM 8310 C CA . TYR A 1 1035 ? 31.467 -5.034 -37.993 1.00 88.56 1035 TYR A CA 1
ATOM 8311 C C . TYR A 1 1035 ? 31.941 -3.740 -37.327 1.00 88.56 1035 TYR A C 1
ATOM 8313 O O . TYR A 1 1035 ? 31.473 -2.660 -37.687 1.00 88.56 1035 TYR A O 1
ATOM 8321 N N . THR A 1 1036 ? 32.907 -3.825 -36.404 1.00 87.31 1036 THR A N 1
ATOM 8322 C CA . THR A 1 1036 ? 33.391 -2.649 -35.664 1.00 87.31 1036 THR A CA 1
ATOM 8323 C C . THR A 1 1036 ? 33.965 -1.602 -36.616 1.00 87.31 1036 THR A C 1
ATOM 8325 O O . THR A 1 1036 ? 33.626 -0.428 -36.515 1.00 87.31 1036 THR A O 1
ATOM 8328 N N . ASN A 1 1037 ? 34.755 -2.024 -37.608 1.00 88.19 1037 ASN A N 1
ATOM 8329 C CA . ASN A 1 1037 ? 35.314 -1.123 -38.618 1.00 88.19 1037 ASN A CA 1
ATOM 8330 C C . ASN A 1 1037 ? 34.220 -0.488 -39.496 1.00 88.19 1037 ASN A C 1
ATOM 8332 O O . ASN A 1 1037 ? 34.305 0.695 -39.805 1.00 88.19 1037 ASN A O 1
ATOM 8336 N N . TYR A 1 1038 ? 33.187 -1.254 -39.864 1.00 89.06 1038 TYR A N 1
ATOM 8337 C CA . TYR A 1 1038 ? 32.061 -0.762 -40.667 1.00 89.06 1038 TYR A CA 1
ATOM 8338 C C . TYR A 1 1038 ? 31.157 0.219 -39.905 1.00 89.06 1038 TYR A C 1
ATOM 8340 O O . TYR A 1 1038 ? 30.625 1.156 -40.490 1.00 89.06 1038 TYR A O 1
ATOM 8348 N N . SER A 1 1039 ? 30.990 0.018 -38.596 1.00 89.06 1039 SER A N 1
ATOM 8349 C CA . SER A 1 1039 ? 30.134 0.849 -37.736 1.00 89.06 1039 SER A CA 1
ATOM 8350 C C . SER A 1 1039 ? 30.704 2.237 -37.405 1.00 89.06 1039 SER A C 1
ATOM 8352 O O . SER A 1 1039 ? 30.025 3.044 -36.770 1.00 89.06 1039 SER A O 1
ATOM 8354 N N . LEU A 1 1040 ? 31.950 2.513 -37.805 1.00 89.50 1040 LEU A N 1
ATOM 8355 C CA . LEU A 1 1040 ? 32.665 3.752 -37.510 1.00 89.50 1040 LEU A CA 1
ATOM 8356 C C . LEU A 1 1040 ? 32.784 4.621 -38.769 1.00 89.50 1040 LEU A C 1
ATOM 8358 O O . LEU A 1 1040 ? 33.484 4.253 -39.713 1.00 89.50 1040 LEU A O 1
ATOM 8362 N N . ALA A 1 1041 ? 32.174 5.805 -38.750 1.00 90.75 1041 ALA A N 1
ATOM 8363 C CA . ALA A 1 1041 ? 32.315 6.811 -39.798 1.00 90.75 1041 ALA A CA 1
ATOM 8364 C C . ALA A 1 1041 ? 33.543 7.704 -39.557 1.00 90.75 1041 ALA A C 1
ATOM 8366 O O . ALA A 1 1041 ? 33.936 7.967 -38.418 1.00 90.75 1041 ALA A O 1
ATOM 8367 N N . TRP A 1 1042 ? 34.141 8.201 -40.640 1.00 90.12 1042 TRP A N 1
ATOM 8368 C CA . TRP A 1 1042 ? 35.186 9.225 -40.577 1.00 90.12 1042 TRP A CA 1
ATOM 8369 C C . TRP A 1 1042 ? 34.574 10.609 -40.371 1.00 90.12 1042 TRP A C 1
ATOM 8371 O O . TRP A 1 1042 ? 33.570 10.943 -41.001 1.00 90.12 1042 TRP A O 1
ATOM 8381 N N . ALA A 1 1043 ? 35.188 11.419 -39.507 1.00 90.69 1043 ALA A N 1
ATOM 8382 C CA . ALA A 1 1043 ? 34.830 12.825 -39.365 1.00 90.69 1043 ALA A CA 1
ATOM 8383 C C . ALA A 1 1043 ? 35.056 13.580 -40.693 1.00 90.69 1043 ALA A C 1
ATOM 8385 O O . ALA A 1 1043 ? 36.060 13.315 -41.366 1.00 90.69 1043 ALA A O 1
ATOM 8386 N N . PRO A 1 1044 ? 34.169 14.523 -41.075 1.00 90.25 1044 PRO A N 1
ATOM 8387 C CA . PRO A 1 1044 ? 34.375 15.346 -42.262 1.00 90.25 1044 PRO A CA 1
ATOM 8388 C C . PRO A 1 1044 ? 35.735 16.064 -42.229 1.00 90.25 1044 PRO A C 1
ATOM 8390 O O . PRO A 1 1044 ? 36.200 16.450 -41.149 1.00 90.25 1044 PRO A O 1
ATOM 8393 N N . PRO A 1 1045 ? 36.393 16.272 -43.381 1.00 86.25 1045 PRO A N 1
ATOM 8394 C CA . PRO A 1 1045 ? 37.697 16.926 -43.421 1.00 86.25 1045 PRO A CA 1
ATOM 8395 C C . PRO A 1 1045 ? 37.632 18.332 -42.802 1.00 86.25 1045 PRO A C 1
ATOM 8397 O O . PRO A 1 1045 ? 36.668 19.064 -43.014 1.00 86.25 1045 PRO A O 1
ATOM 8400 N N . ASN A 1 1046 ? 38.669 18.706 -42.047 1.00 84.06 1046 ASN A N 1
ATOM 8401 C CA . ASN A 1 1046 ? 38.797 19.976 -41.310 1.00 84.06 1046 ASN A CA 1
ATOM 8402 C C . ASN A 1 1046 ? 37.793 20.199 -40.158 1.00 84.06 1046 ASN A C 1
ATOM 8404 O O . ASN A 1 1046 ? 37.691 21.318 -39.661 1.00 84.06 1046 ASN A O 1
ATOM 8408 N N . SER A 1 1047 ? 37.061 19.170 -39.715 1.00 85.00 1047 SER A N 1
ATOM 8409 C CA . SER A 1 1047 ? 36.130 19.292 -38.578 1.00 85.00 1047 SER A CA 1
ATOM 8410 C C . SER A 1 1047 ? 36.780 19.135 -37.194 1.00 85.00 1047 SER A C 1
ATOM 8412 O O . SER A 1 1047 ? 36.231 19.627 -36.210 1.00 85.00 1047 SER A O 1
ATOM 8414 N N . THR A 1 1048 ? 37.933 18.468 -37.108 1.00 85.06 1048 THR A N 1
ATOM 8415 C CA . THR A 1 1048 ? 38.690 18.201 -35.869 1.00 85.06 1048 THR A CA 1
ATOM 8416 C C . THR A 1 1048 ? 40.187 18.415 -36.092 1.00 85.06 1048 THR A C 1
ATOM 8418 O O . THR A 1 1048 ? 40.655 18.356 -37.232 1.00 85.06 1048 THR A O 1
ATOM 8421 N N . SER A 1 1049 ? 40.960 18.642 -35.020 1.00 85.25 1049 SER A N 1
ATOM 8422 C CA . SER A 1 1049 ? 42.418 18.864 -35.123 1.00 85.25 1049 SER A CA 1
ATOM 8423 C C . SER A 1 1049 ? 43.191 17.646 -35.634 1.00 85.25 1049 SER A C 1
ATOM 8425 O O . SER A 1 1049 ? 44.237 17.790 -36.268 1.00 85.25 1049 SER A O 1
ATOM 8427 N N . VAL A 1 1050 ? 42.672 16.443 -35.382 1.00 86.94 1050 VAL A N 1
ATOM 8428 C CA . VAL A 1 1050 ? 43.230 15.164 -35.838 1.00 86.94 1050 VAL A CA 1
ATOM 8429 C C . VAL A 1 1050 ? 42.138 14.385 -36.578 1.00 86.94 1050 VAL A C 1
ATOM 8431 O O . VAL A 1 1050 ? 40.988 14.393 -36.121 1.00 86.94 1050 VAL A O 1
ATOM 8434 N N . PRO A 1 1051 ? 42.450 13.693 -37.695 1.00 88.94 1051 PRO A N 1
ATOM 8435 C CA . PRO A 1 1051 ? 41.492 12.804 -38.343 1.00 88.94 1051 PRO A CA 1
ATOM 8436 C C . PRO A 1 1051 ? 41.050 11.709 -37.367 1.00 88.94 1051 PRO A C 1
ATOM 8438 O O . PRO A 1 1051 ? 41.863 10.924 -36.877 1.00 88.94 1051 PRO A O 1
ATOM 8441 N N . CYS A 1 1052 ? 39.752 11.666 -37.085 1.00 90.56 1052 CYS A N 1
ATOM 8442 C CA . CYS A 1 1052 ? 39.159 10.787 -36.085 1.00 90.56 1052 CYS A CA 1
ATOM 8443 C C . CYS A 1 1052 ? 37.892 10.109 -36.616 1.00 90.56 1052 CYS A C 1
ATOM 8445 O O . CYS A 1 1052 ? 37.325 10.503 -37.641 1.00 90.56 1052 CYS A O 1
ATOM 8447 N N . ARG A 1 1053 ? 37.448 9.070 -35.908 1.00 90.38 1053 ARG A N 1
ATOM 8448 C CA . ARG A 1 1053 ? 36.221 8.330 -36.205 1.00 90.38 1053 ARG A CA 1
ATOM 8449 C C . ARG A 1 1053 ? 35.158 8.524 -35.131 1.00 90.38 1053 ARG A C 1
ATOM 8451 O O . ARG A 1 1053 ? 35.466 8.792 -33.971 1.00 90.38 1053 ARG A O 1
ATOM 8458 N N . TYR A 1 1054 ? 33.899 8.354 -35.508 1.00 88.06 1054 TYR A N 1
ATOM 8459 C CA . TYR A 1 1054 ? 32.757 8.395 -34.598 1.00 88.06 1054 TYR A CA 1
ATOM 8460 C C . TYR A 1 1054 ? 31.741 7.307 -34.963 1.00 88.06 1054 TYR A C 1
ATOM 8462 O O . TYR A 1 1054 ? 31.740 6.791 -36.080 1.00 88.06 1054 TYR A O 1
ATOM 8470 N N . ILE A 1 1055 ? 30.915 6.910 -33.995 1.00 85.88 1055 ILE A N 1
ATOM 8471 C CA . ILE A 1 1055 ? 29.925 5.841 -34.171 1.00 85.88 1055 ILE A CA 1
ATOM 8472 C C . ILE A 1 1055 ? 28.695 6.435 -34.854 1.00 85.88 1055 ILE A C 1
ATOM 8474 O O . ILE A 1 1055 ? 27.871 7.052 -34.187 1.00 85.88 1055 ILE A O 1
ATOM 8478 N N . GLU A 1 1056 ? 28.587 6.259 -36.168 1.00 86.81 1056 GLU A N 1
ATOM 8479 C CA . GLU A 1 1056 ? 27.400 6.599 -36.956 1.00 86.81 1056 GLU A CA 1
ATOM 8480 C C . GLU A 1 1056 ? 27.496 5.949 -38.343 1.00 86.81 1056 GLU A C 1
ATOM 8482 O O . GLU A 1 1056 ? 28.589 5.646 -38.821 1.00 86.81 1056 GLU A O 1
ATOM 8487 N N . PHE A 1 1057 ? 26.365 5.772 -39.025 1.00 89.12 1057 PHE A N 1
ATOM 8488 C CA . PHE A 1 1057 ? 26.333 5.237 -40.391 1.00 89.12 1057 PHE A CA 1
ATOM 8489 C C . PHE A 1 1057 ? 26.293 6.355 -41.445 1.00 89.12 1057 PHE A C 1
ATOM 8491 O O . PHE A 1 1057 ? 25.414 6.369 -42.312 1.00 89.12 1057 PHE A O 1
ATOM 8498 N N . ASN A 1 1058 ? 27.244 7.287 -41.381 1.00 89.94 1058 ASN A N 1
ATOM 8499 C CA . ASN A 1 1058 ? 27.352 8.418 -42.308 1.00 89.94 1058 ASN A CA 1
ATOM 8500 C C . ASN A 1 1058 ? 28.406 8.188 -43.396 1.00 89.94 1058 ASN A C 1
ATOM 8502 O O . ASN A 1 1058 ? 29.386 7.465 -43.217 1.00 89.94 1058 ASN A O 1
ATOM 8506 N N . ASN A 1 1059 ? 28.209 8.856 -44.526 1.00 88.25 1059 ASN A N 1
ATOM 8507 C CA . ASN A 1 1059 ? 29.222 9.022 -45.556 1.00 88.25 1059 ASN A CA 1
ATOM 8508 C C . ASN A 1 1059 ? 30.311 10.018 -45.079 1.00 88.25 1059 ASN A C 1
ATOM 8510 O O . ASN A 1 1059 ? 30.073 10.791 -44.146 1.00 88.25 1059 ASN A O 1
ATOM 8514 N N . PRO A 1 1060 ? 31.499 10.054 -45.716 1.00 85.25 1060 PRO A N 1
ATOM 8515 C CA . PRO A 1 1060 ? 32.593 10.957 -45.324 1.00 85.25 1060 PRO A CA 1
ATOM 8516 C C . PRO A 1 1060 ? 32.269 12.461 -45.403 1.00 85.25 1060 PRO A C 1
ATOM 8518 O O . PRO A 1 1060 ? 32.982 13.274 -44.822 1.00 85.25 1060 PRO A O 1
ATOM 8521 N N . ASP A 1 1061 ? 31.213 12.838 -46.125 1.00 83.12 1061 ASP A N 1
ATOM 8522 C CA . ASP A 1 1061 ? 30.699 14.210 -46.236 1.00 83.12 1061 ASP A CA 1
ATOM 8523 C C . ASP A 1 1061 ? 29.747 14.598 -45.084 1.00 83.12 1061 ASP A C 1
ATOM 8525 O O . ASP A 1 1061 ? 29.296 15.739 -45.013 1.00 83.12 1061 ASP A O 1
ATOM 8529 N N . GLY A 1 1062 ? 29.444 13.664 -44.175 1.00 81.44 1062 GLY A N 1
ATOM 8530 C CA . GLY A 1 1062 ? 28.500 13.847 -43.070 1.00 81.44 1062 GLY A CA 1
ATOM 8531 C C . GLY A 1 1062 ? 27.041 13.544 -43.428 1.00 81.44 1062 GLY A C 1
ATOM 8532 O O . GLY A 1 1062 ? 26.182 13.626 -42.552 1.00 81.44 1062 GLY A O 1
ATOM 8533 N N . SER A 1 1063 ? 26.735 13.166 -44.677 1.00 87.94 1063 SER A N 1
ATOM 8534 C CA . SER A 1 1063 ? 25.380 12.770 -45.079 1.00 87.94 1063 SER A CA 1
ATOM 8535 C C . SER A 1 1063 ? 25.035 11.343 -44.608 1.00 87.94 1063 SER A C 1
ATOM 8537 O O . SER A 1 1063 ? 25.921 10.483 -44.566 1.00 87.94 1063 SER A O 1
ATOM 8539 N N . PRO A 1 1064 ? 23.767 11.032 -44.271 1.00 88.75 1064 PRO A N 1
ATOM 8540 C CA . PRO A 1 1064 ? 23.376 9.675 -43.887 1.00 88.75 1064 PRO A CA 1
ATOM 8541 C C . PRO A 1 1064 ? 23.578 8.677 -45.034 1.00 88.75 1064 PRO A C 1
ATOM 8543 O O . PRO A 1 1064 ? 23.152 8.919 -46.166 1.00 88.75 1064 PRO A O 1
ATOM 8546 N N . SER A 1 1065 ? 24.192 7.525 -44.752 1.00 91.69 1065 SER A N 1
ATOM 8547 C CA . SER A 1 1065 ? 24.443 6.499 -45.774 1.00 91.69 1065 SER A CA 1
ATOM 8548 C C . SER A 1 1065 ? 23.168 5.748 -46.191 1.00 91.69 1065 SER A C 1
ATOM 8550 O O . SER A 1 1065 ? 22.139 5.761 -45.513 1.00 91.69 1065 SER A O 1
ATOM 8552 N N . LYS A 1 1066 ? 23.237 4.985 -47.290 1.00 91.44 1066 LYS A N 1
ATOM 8553 C CA . LYS A 1 1066 ? 22.150 4.065 -47.677 1.00 91.44 1066 LYS A CA 1
ATOM 8554 C C . LYS A 1 1066 ? 21.869 3.015 -46.588 1.00 91.44 1066 LYS A C 1
ATOM 8556 O O . LYS A 1 1066 ? 20.715 2.650 -46.369 1.00 91.44 1066 LYS A O 1
ATOM 8561 N N . PHE A 1 1067 ? 22.908 2.555 -45.885 1.00 91.75 1067 PHE A N 1
ATOM 8562 C CA . PHE A 1 1067 ? 22.771 1.610 -44.775 1.00 91.75 1067 PHE A CA 1
ATOM 8563 C C . PHE A 1 1067 ? 21.988 2.221 -43.609 1.00 91.75 1067 PHE A C 1
ATOM 8565 O O . PHE A 1 1067 ? 21.125 1.549 -43.051 1.00 91.75 1067 PHE A O 1
ATOM 8572 N N . TYR A 1 1068 ? 22.216 3.503 -43.299 1.00 91.44 1068 TYR A N 1
ATOM 8573 C CA . TYR A 1 1068 ? 21.458 4.229 -42.276 1.00 91.44 1068 TYR A CA 1
ATOM 8574 C C . TYR A 1 1068 ? 19.948 4.179 -42.544 1.00 91.44 1068 TYR A C 1
ATOM 8576 O O . TYR A 1 1068 ? 19.177 3.773 -41.677 1.00 91.44 1068 TYR A O 1
ATOM 8584 N N . TRP A 1 1069 ? 19.511 4.511 -43.762 1.00 93.62 1069 TRP A N 1
ATOM 8585 C CA . TRP A 1 1069 ? 18.085 4.511 -44.110 1.00 93.62 1069 TRP A CA 1
ATOM 8586 C C . TRP A 1 1069 ? 17.461 3.111 -44.114 1.00 93.62 1069 TRP A C 1
ATOM 8588 O O . TRP A 1 1069 ? 16.334 2.937 -43.640 1.00 93.62 1069 TRP A O 1
ATOM 8598 N N . HIS A 1 1070 ? 18.192 2.093 -44.583 1.00 94.06 1070 HIS A N 1
ATOM 8599 C CA . HIS A 1 1070 ? 17.749 0.700 -44.467 1.00 94.06 1070 HIS A CA 1
ATOM 8600 C C . HIS A 1 1070 ? 17.609 0.268 -43.008 1.00 94.06 1070 HIS A C 1
ATOM 8602 O O . HIS A 1 1070 ? 16.617 -0.365 -42.648 1.00 94.06 1070 HIS A O 1
ATOM 8608 N N . LEU A 1 1071 ? 18.559 0.658 -42.159 1.00 93.25 1071 LEU A N 1
ATOM 8609 C CA . LEU A 1 1071 ? 18.524 0.371 -40.736 1.00 93.25 1071 LEU A CA 1
ATOM 8610 C C . LEU A 1 1071 ? 17.339 1.057 -40.049 1.00 93.25 1071 LEU A C 1
ATOM 8612 O O . LEU A 1 1071 ? 16.631 0.403 -39.293 1.00 93.25 1071 LEU A O 1
ATOM 8616 N N . VAL A 1 1072 ? 17.085 2.341 -40.313 1.00 92.88 1072 VAL A N 1
ATOM 8617 C CA . VAL A 1 1072 ? 15.926 3.059 -39.752 1.00 92.88 1072 VAL A CA 1
ATOM 8618 C C . VAL A 1 1072 ? 14.611 2.406 -40.186 1.00 92.88 1072 VAL A C 1
ATOM 8620 O O . VAL A 1 1072 ? 13.733 2.188 -39.353 1.00 92.88 1072 VAL A O 1
ATOM 8623 N N . THR A 1 1073 ? 14.498 2.014 -41.457 1.00 94.44 1073 THR A N 1
ATOM 8624 C CA . THR A 1 1073 ? 13.315 1.305 -41.975 1.00 94.44 1073 THR A CA 1
ATOM 8625 C C . THR A 1 1073 ? 13.118 -0.040 -41.271 1.00 94.44 1073 THR A C 1
ATOM 8627 O O . THR A 1 1073 ? 12.013 -0.346 -40.827 1.00 94.44 1073 THR A O 1
ATOM 8630 N N . LEU A 1 1074 ? 14.193 -0.820 -41.105 1.00 95.06 1074 LEU A N 1
ATOM 8631 C CA . LEU A 1 1074 ? 14.162 -2.093 -40.381 1.00 95.06 1074 LEU A CA 1
ATOM 8632 C C . LEU A 1 1074 ? 13.775 -1.900 -38.909 1.00 95.06 1074 LEU A C 1
ATOM 8634 O O . LEU A 1 1074 ? 12.982 -2.676 -38.386 1.00 95.06 1074 LEU A O 1
ATOM 8638 N N . LYS A 1 1075 ? 14.298 -0.858 -38.251 1.00 95.06 1075 LYS A N 1
ATOM 8639 C CA . LYS A 1 1075 ? 13.967 -0.509 -36.862 1.00 95.06 1075 LYS A CA 1
ATOM 8640 C C . LYS A 1 1075 ? 12.480 -0.208 -36.693 1.00 95.06 1075 LYS A C 1
ATOM 8642 O O . LYS A 1 1075 ? 11.847 -0.796 -35.825 1.00 95.06 1075 LYS A O 1
ATOM 8647 N N . LEU A 1 1076 ? 11.916 0.660 -37.535 1.00 95.19 1076 LEU A N 1
ATOM 8648 C CA . LEU A 1 1076 ? 10.491 1.004 -37.482 1.00 95.19 1076 LEU A CA 1
ATOM 8649 C C . LEU A 1 1076 ? 9.601 -0.200 -37.815 1.00 95.19 1076 LEU A C 1
ATOM 8651 O O . LEU A 1 1076 ? 8.630 -0.456 -37.107 1.00 95.19 1076 LEU A O 1
ATOM 8655 N N . GLY A 1 1077 ? 9.962 -0.979 -38.840 1.00 96.12 1077 GLY A N 1
ATOM 8656 C CA . GLY A 1 1077 ? 9.250 -2.208 -39.192 1.00 96.12 1077 GLY A CA 1
ATOM 8657 C C . GLY A 1 1077 ? 9.264 -3.239 -38.062 1.00 96.12 1077 GLY A C 1
ATOM 8658 O O . GLY A 1 1077 ? 8.233 -3.836 -37.767 1.00 96.12 1077 GLY A O 1
ATOM 8659 N N . PHE A 1 1078 ? 10.403 -3.406 -37.380 1.00 94.69 1078 PHE A N 1
ATOM 8660 C CA . PHE A 1 1078 ? 10.515 -4.286 -36.218 1.00 94.69 1078 PHE A CA 1
ATOM 8661 C C . PHE A 1 1078 ? 9.601 -3.844 -35.072 1.00 94.69 1078 PHE A C 1
ATOM 8663 O O . PHE A 1 1078 ? 8.901 -4.688 -34.523 1.00 94.69 1078 PHE A O 1
ATOM 8670 N N . VAL A 1 1079 ? 9.569 -2.546 -34.736 1.00 95.12 1079 VAL A N 1
ATOM 8671 C CA . VAL A 1 1079 ? 8.699 -2.027 -33.664 1.00 95.12 1079 VAL A CA 1
ATOM 8672 C C . VAL A 1 1079 ? 7.233 -2.331 -33.961 1.00 95.12 1079 VAL A C 1
ATOM 8674 O O . VAL A 1 1079 ? 6.563 -2.922 -33.120 1.00 95.12 1079 VAL A O 1
ATOM 8677 N N . ILE A 1 1080 ? 6.764 -2.016 -35.174 1.00 95.38 1080 ILE A N 1
ATOM 8678 C CA . ILE A 1 1080 ? 5.373 -2.259 -35.585 1.00 95.38 1080 ILE A CA 1
ATOM 8679 C C . ILE A 1 1080 ? 5.036 -3.752 -35.498 1.00 95.38 1080 ILE A C 1
ATOM 8681 O O . ILE A 1 1080 ? 4.006 -4.113 -34.930 1.00 95.38 1080 ILE A O 1
ATOM 8685 N N . LEU A 1 1081 ? 5.900 -4.623 -36.034 1.00 94.12 1081 LEU A N 1
ATOM 8686 C CA . LEU A 1 1081 ? 5.677 -6.071 -36.023 1.00 94.12 1081 LEU A CA 1
ATOM 8687 C C . LEU A 1 1081 ? 5.668 -6.643 -34.604 1.00 94.12 1081 LEU A C 1
ATOM 8689 O O . LEU A 1 1081 ? 4.792 -7.439 -34.278 1.00 94.12 1081 LEU A O 1
ATOM 8693 N N . PHE A 1 1082 ? 6.623 -6.238 -33.766 1.00 92.25 1082 PHE A N 1
ATOM 8694 C CA . PHE A 1 1082 ? 6.730 -6.689 -32.382 1.00 92.25 1082 PHE A CA 1
ATOM 8695 C C . PHE A 1 1082 ? 5.497 -6.281 -31.573 1.00 92.25 1082 PHE A C 1
ATOM 8697 O O . PHE A 1 1082 ? 4.882 -7.119 -30.917 1.00 92.25 1082 PHE A O 1
ATOM 8704 N N . GLU A 1 1083 ? 5.117 -5.006 -31.655 1.00 93.38 1083 GLU A N 1
ATOM 8705 C CA . GLU A 1 1083 ? 3.972 -4.442 -30.945 1.00 93.38 1083 GLU A CA 1
ATOM 8706 C C . GLU A 1 1083 ? 2.668 -5.153 -31.329 1.00 93.38 1083 GLU A C 1
ATOM 8708 O O . GLU A 1 1083 ? 1.981 -5.702 -30.465 1.00 93.38 1083 GLU A O 1
ATOM 8713 N N . HIS A 1 1084 ? 2.353 -5.207 -32.628 1.00 93.81 1084 HIS A N 1
ATOM 8714 C CA . HIS A 1 1084 ? 1.107 -5.807 -33.106 1.00 93.81 1084 HIS A CA 1
ATOM 8715 C C . HIS A 1 1084 ? 1.058 -7.308 -32.830 1.00 93.81 1084 HIS A C 1
ATOM 8717 O O . HIS A 1 1084 ? -0.014 -7.828 -32.528 1.00 93.81 1084 HIS A O 1
ATOM 8723 N N . PHE A 1 1085 ? 2.194 -8.009 -32.899 1.00 92.81 1085 PHE A N 1
ATOM 8724 C CA . PHE A 1 1085 ? 2.259 -9.427 -32.558 1.00 92.81 1085 PHE A CA 1
ATOM 8725 C C . PHE A 1 1085 ? 1.896 -9.665 -31.091 1.00 92.81 1085 PHE A C 1
ATOM 8727 O O . PHE A 1 1085 ? 0.999 -10.459 -30.806 1.00 92.81 1085 PHE A O 1
ATOM 8734 N N . VAL A 1 1086 ? 2.544 -8.949 -30.166 1.00 90.25 1086 VAL A N 1
ATOM 8735 C CA . VAL A 1 1086 ? 2.282 -9.112 -28.732 1.00 90.25 1086 VAL A CA 1
ATOM 8736 C C . VAL A 1 1086 ? 0.846 -8.709 -28.403 1.00 90.25 1086 VAL A C 1
ATOM 8738 O O . VAL A 1 1086 ? 0.140 -9.494 -27.779 1.00 90.25 1086 VAL A O 1
ATOM 8741 N N . PHE A 1 1087 ? 0.364 -7.553 -28.871 1.00 91.56 1087 PHE A N 1
ATOM 8742 C CA . PHE A 1 1087 ? -1.008 -7.118 -28.591 1.00 91.56 1087 PHE A CA 1
ATOM 8743 C C . PHE A 1 1087 ? -2.076 -8.038 -29.186 1.00 91.56 1087 PHE A C 1
ATOM 8745 O O . PHE A 1 1087 ? -3.070 -8.307 -28.514 1.00 91.56 1087 PHE A O 1
ATOM 8752 N N . SER A 1 1088 ? -1.873 -8.572 -30.394 1.00 91.06 1088 SER A N 1
ATOM 8753 C CA . SER A 1 1088 ? -2.830 -9.509 -31.003 1.00 91.06 1088 SER A CA 1
ATOM 8754 C C . SER A 1 1088 ? -2.934 -10.808 -30.208 1.00 91.06 1088 SER A C 1
ATOM 8756 O O . SER A 1 1088 ? -4.028 -11.329 -30.004 1.00 91.06 1088 SER A O 1
ATOM 8758 N N . VAL A 1 1089 ? -1.800 -11.329 -29.733 1.00 88.00 1089 VAL A N 1
ATOM 8759 C CA . VAL A 1 1089 ? -1.778 -12.536 -28.900 1.00 88.00 1089 VAL A CA 1
ATOM 8760 C C . VAL A 1 1089 ? -2.383 -12.258 -27.522 1.00 88.00 1089 VAL A C 1
ATOM 8762 O O . VAL A 1 1089 ? -3.154 -13.077 -27.034 1.00 88.00 1089 VAL A O 1
ATOM 8765 N N . SER A 1 1090 ? -2.108 -11.099 -26.919 1.00 85.69 1090 SER A N 1
ATOM 8766 C CA . SER A 1 1090 ? -2.735 -10.686 -25.657 1.00 85.69 1090 SER A CA 1
ATOM 8767 C C . SER A 1 1090 ? -4.253 -10.585 -25.769 1.00 85.69 1090 SER A C 1
ATOM 8769 O O . SER A 1 1090 ? -4.962 -11.103 -24.914 1.00 85.69 1090 SER A O 1
ATOM 8771 N N . TRP A 1 1091 ? -4.757 -9.984 -26.849 1.00 88.56 1091 TRP A N 1
ATOM 8772 C CA . TRP A 1 1091 ? -6.192 -9.914 -27.126 1.00 88.56 1091 TRP A CA 1
ATOM 8773 C C . TRP A 1 1091 ? -6.812 -11.304 -27.331 1.00 88.56 1091 TRP A C 1
ATOM 8775 O O . TRP A 1 1091 ? -7.900 -11.583 -26.836 1.00 88.56 1091 TRP A O 1
ATOM 8785 N N . LEU A 1 1092 ? -6.101 -12.215 -28.004 1.00 89.12 1092 LEU A N 1
ATOM 8786 C CA . LEU A 1 1092 ? -6.543 -13.602 -28.143 1.00 89.12 1092 LEU A CA 1
ATOM 8787 C C . LEU A 1 1092 ? -6.625 -14.317 -26.783 1.00 89.12 1092 LEU A C 1
ATOM 8789 O O . LEU A 1 1092 ? -7.544 -15.101 -26.565 1.00 89.12 1092 LEU A O 1
ATOM 8793 N N . ILE A 1 1093 ? -5.681 -14.064 -25.873 1.00 85.38 1093 ILE A N 1
ATOM 8794 C CA . ILE A 1 1093 ? -5.691 -14.642 -24.521 1.00 85.38 1093 ILE A CA 1
ATOM 8795 C C . ILE A 1 1093 ? -6.904 -14.142 -23.733 1.00 85.38 1093 ILE A C 1
ATOM 8797 O O . ILE A 1 1093 ? -7.614 -14.968 -23.166 1.00 85.38 1093 ILE A O 1
ATOM 8801 N N . ASP A 1 1094 ? -7.158 -12.834 -23.754 1.00 83.88 1094 ASP A N 1
ATOM 8802 C CA . ASP A 1 1094 ? -8.319 -12.194 -23.117 1.00 83.88 1094 ASP A CA 1
ATOM 8803 C C . ASP A 1 1094 ? -9.643 -12.790 -23.640 1.00 83.88 1094 ASP A C 1
ATOM 8805 O O . ASP A 1 1094 ? -10.545 -13.126 -22.881 1.00 83.88 1094 ASP A O 1
ATOM 8809 N N . MET A 1 1095 ? -9.725 -13.071 -24.946 1.00 87.06 1095 MET A N 1
ATOM 8810 C CA . MET A 1 1095 ? -10.893 -13.732 -25.541 1.00 87.06 1095 MET A CA 1
ATOM 8811 C C . MET A 1 1095 ? -11.056 -15.206 -25.113 1.00 87.06 1095 MET A C 1
ATOM 8813 O O . MET A 1 1095 ? -12.178 -15.709 -25.033 1.00 87.06 1095 MET A O 1
ATOM 8817 N N . LEU A 1 1096 ? -9.956 -15.934 -24.898 1.00 87.44 1096 LEU A N 1
ATOM 8818 C CA . LEU A 1 1096 ? -9.981 -17.373 -24.605 1.00 87.44 1096 LEU A CA 1
ATOM 8819 C C . LEU A 1 1096 ? -10.135 -17.690 -23.114 1.00 87.44 1096 LEU A C 1
ATOM 8821 O O . LEU A 1 1096 ? -10.623 -18.771 -22.768 1.00 87.44 1096 LEU A O 1
ATOM 8825 N N . VAL A 1 1097 ? -9.677 -16.801 -22.234 1.00 85.62 1097 VAL A N 1
ATOM 8826 C CA . VAL A 1 1097 ? -9.649 -17.025 -20.790 1.00 85.62 1097 VAL A CA 1
ATOM 8827 C C . VAL A 1 1097 ? -10.757 -16.200 -20.132 1.00 85.62 1097 VAL A C 1
ATOM 8829 O O . VAL A 1 1097 ? -10.598 -14.996 -20.000 1.00 85.62 1097 VAL A O 1
ATOM 8832 N N . PRO A 1 1098 ? -11.864 -16.814 -19.674 1.00 87.62 1098 PRO A N 1
ATOM 8833 C CA . PRO A 1 1098 ? -12.922 -16.064 -19.007 1.00 87.62 1098 PRO A CA 1
ATOM 8834 C C . PRO A 1 1098 ? -12.453 -15.512 -17.652 1.00 87.62 1098 PRO A C 1
ATOM 8836 O O . PRO A 1 1098 ? -11.807 -16.229 -16.875 1.00 87.62 1098 PRO A O 1
ATOM 8839 N N . ASP A 1 1099 ? -12.863 -14.277 -17.348 1.00 87.81 1099 ASP A N 1
ATOM 8840 C CA . ASP A 1 1099 ? -12.566 -13.581 -16.085 1.00 87.81 1099 ASP A CA 1
ATOM 8841 C C . ASP A 1 1099 ? -13.107 -14.331 -14.856 1.00 87.81 1099 ASP A C 1
ATOM 8843 O O . ASP A 1 1099 ? -12.452 -14.411 -13.817 1.00 87.81 1099 ASP A O 1
ATOM 8847 N N . ILE A 1 1100 ? -14.287 -14.950 -14.969 1.00 88.44 1100 ILE A N 1
ATOM 8848 C CA . ILE A 1 1100 ? -14.884 -15.746 -13.890 1.00 88.44 1100 ILE A CA 1
ATOM 8849 C C . ILE A 1 1100 ? -14.635 -17.236 -14.166 1.00 88.44 1100 ILE A C 1
ATOM 8851 O O . ILE A 1 1100 ? -15.071 -17.764 -15.195 1.00 88.44 1100 ILE A O 1
ATOM 8855 N N . PRO A 1 1101 ? -13.961 -17.971 -13.261 1.00 88.69 1101 PRO A N 1
ATOM 8856 C CA . PRO A 1 1101 ? -13.849 -19.421 -13.374 1.00 88.69 1101 PRO A CA 1
ATOM 8857 C C . PRO A 1 1101 ? -15.232 -20.092 -13.418 1.00 88.69 1101 PRO A C 1
ATOM 8859 O O . PRO A 1 1101 ? -16.070 -19.838 -12.560 1.00 88.69 1101 PRO A O 1
ATOM 8862 N N . ALA A 1 1102 ? -15.456 -21.019 -14.353 1.00 86.50 1102 ALA A N 1
ATOM 8863 C CA . ALA A 1 1102 ? -16.770 -21.653 -14.543 1.00 86.50 1102 ALA A CA 1
ATOM 8864 C C . ALA A 1 1102 ? -17.335 -22.343 -13.282 1.00 86.50 1102 ALA A C 1
ATOM 8866 O O . ALA A 1 1102 ? -18.538 -22.296 -13.041 1.00 86.50 1102 ALA A O 1
ATOM 8867 N N . GLY A 1 1103 ? -16.477 -22.961 -12.459 1.00 86.50 1103 GLY A N 1
ATOM 8868 C CA . GLY A 1 1103 ? -16.902 -23.555 -11.184 1.00 86.50 1103 GLY A CA 1
ATOM 8869 C C . GLY A 1 1103 ? -17.368 -22.509 -10.166 1.00 86.50 1103 GLY A C 1
ATOM 8870 O O . GLY A 1 1103 ? -18.342 -22.739 -9.458 1.00 86.50 1103 GLY A O 1
ATOM 8871 N N . LEU A 1 1104 ? -16.728 -21.335 -10.155 1.00 87.56 1104 LEU A N 1
ATOM 8872 C CA . LEU A 1 1104 ? -17.106 -20.220 -9.291 1.00 87.56 1104 LEU A CA 1
ATOM 8873 C C . LEU A 1 1104 ? -18.438 -19.599 -9.732 1.00 87.56 1104 LEU A C 1
ATOM 8875 O O . LEU A 1 1104 ? -19.294 -19.356 -8.893 1.00 87.56 1104 LEU A O 1
ATOM 8879 N N . ASP A 1 1105 ? -18.652 -19.410 -11.038 1.00 89.62 1105 ASP A N 1
ATOM 8880 C CA . ASP A 1 1105 ? -19.924 -18.901 -11.579 1.00 89.62 1105 ASP A CA 1
ATOM 8881 C C . ASP A 1 1105 ? -21.118 -19.796 -11.189 1.00 89.62 1105 ASP A C 1
ATOM 8883 O O . ASP A 1 1105 ? -22.181 -19.316 -10.792 1.00 89.62 1105 ASP A O 1
ATOM 8887 N N . GLN A 1 1106 ? -20.931 -21.119 -11.231 1.00 89.12 1106 GLN A N 1
ATOM 8888 C CA . GLN A 1 1106 ? -21.943 -22.071 -10.770 1.00 89.12 1106 GLN A CA 1
ATOM 8889 C C . GLN A 1 1106 ? -22.164 -21.999 -9.254 1.00 89.12 1106 GLN A C 1
ATOM 8891 O O . GLN A 1 1106 ? -23.315 -22.051 -8.814 1.00 89.12 1106 GLN A O 1
ATOM 8896 N N . ALA A 1 1107 ? -21.093 -21.857 -8.466 1.00 86.81 1107 ALA A N 1
ATOM 8897 C CA . ALA A 1 1107 ? -21.178 -21.703 -7.015 1.00 86.81 1107 ALA A CA 1
ATOM 8898 C C . ALA A 1 1107 ? -21.949 -20.431 -6.626 1.00 86.81 1107 ALA A C 1
ATOM 8900 O O . ALA A 1 1107 ? -22.909 -20.534 -5.865 1.00 86.81 1107 ALA A O 1
ATOM 8901 N N . ILE A 1 1108 ? -21.628 -19.284 -7.242 1.00 88.88 1108 ILE A N 1
ATOM 8902 C CA . ILE A 1 1108 ? -22.326 -18.001 -7.044 1.00 88.88 1108 ILE A CA 1
ATOM 8903 C C . ILE A 1 1108 ? -23.829 -18.167 -7.282 1.00 88.88 1108 ILE A C 1
ATOM 8905 O O . ILE A 1 1108 ? -24.651 -17.831 -6.429 1.00 88.88 1108 ILE A O 1
ATOM 8909 N N . LYS A 1 1109 ? -24.210 -18.732 -8.435 1.00 90.00 1109 LYS A N 1
ATOM 8910 C CA . LYS A 1 1109 ? -25.623 -18.928 -8.803 1.00 90.00 1109 LYS A CA 1
ATOM 8911 C C . LYS A 1 1109 ? -26.345 -19.862 -7.834 1.00 90.00 1109 LYS A C 1
ATOM 8913 O O . LYS A 1 1109 ? -27.500 -19.614 -7.483 1.00 90.00 1109 LYS A O 1
ATOM 8918 N N . ARG A 1 1110 ? -25.678 -20.935 -7.402 1.00 88.44 1110 ARG A N 1
ATOM 8919 C CA . ARG A 1 1110 ? -26.233 -21.920 -6.468 1.00 88.44 1110 ARG A CA 1
ATOM 8920 C C . ARG A 1 1110 ? -26.428 -21.330 -5.073 1.00 88.44 1110 ARG A C 1
ATOM 8922 O O . ARG A 1 1110 ? -27.511 -21.488 -4.514 1.00 88.44 1110 ARG A O 1
ATOM 8929 N N . GLU A 1 1111 ? -25.416 -20.663 -4.523 1.00 87.50 1111 GLU A N 1
ATOM 8930 C CA . GLU A 1 1111 ? -25.482 -20.043 -3.195 1.00 87.50 1111 GLU A CA 1
ATOM 8931 C C . GLU A 1 1111 ? -26.517 -18.914 -3.172 1.00 87.50 1111 GLU A C 1
ATOM 8933 O O . GLU A 1 1111 ? -27.345 -18.879 -2.266 1.00 87.50 1111 GLU A O 1
ATOM 8938 N N . ALA A 1 1112 ? -26.581 -18.072 -4.209 1.00 87.00 1112 ALA A N 1
ATOM 8939 C CA . ALA A 1 1112 ? -27.604 -17.030 -4.318 1.00 87.00 1112 ALA A CA 1
ATOM 8940 C C . ALA A 1 1112 ? -29.034 -17.606 -4.335 1.00 87.00 1112 ALA A C 1
ATOM 8942 O O . ALA A 1 1112 ? -29.937 -17.076 -3.682 1.00 87.00 1112 ALA A O 1
ATOM 8943 N N . TYR A 1 1113 ? -29.249 -18.719 -5.048 1.00 88.81 1113 TYR A N 1
ATOM 8944 C CA . TYR A 1 1113 ? -30.535 -19.418 -5.055 1.00 88.81 1113 TYR A CA 1
ATOM 8945 C C . TYR A 1 1113 ? -30.894 -19.969 -3.665 1.00 88.81 1113 TYR A C 1
ATOM 8947 O O . TYR A 1 1113 ? -32.007 -19.750 -3.181 1.00 88.81 1113 TYR A O 1
ATOM 8955 N N . GLN A 1 1114 ? -29.946 -20.634 -2.997 1.00 87.25 1114 GLN A N 1
ATOM 8956 C CA . GLN A 1 1114 ? -30.142 -21.196 -1.657 1.00 87.25 1114 GLN A CA 1
ATOM 8957 C C . GLN A 1 1114 ? -30.380 -20.111 -0.600 1.00 87.25 1114 GLN A C 1
ATOM 8959 O O . GLN A 1 1114 ? -31.319 -20.225 0.187 1.00 87.25 1114 GLN A O 1
ATOM 8964 N N . ALA A 1 1115 ? -29.598 -19.029 -0.616 1.00 86.81 1115 ALA A N 1
ATOM 8965 C CA . ALA A 1 1115 ? -29.769 -17.884 0.272 1.00 86.81 1115 ALA A CA 1
ATOM 8966 C C . ALA A 1 1115 ? -31.162 -17.260 0.112 1.00 86.81 1115 ALA A C 1
ATOM 8968 O O . ALA A 1 1115 ? -31.858 -17.021 1.099 1.00 86.81 1115 ALA A O 1
ATOM 8969 N N . LYS A 1 1116 ? -31.627 -17.076 -1.131 1.00 87.19 1116 LYS A N 1
ATOM 8970 C CA . LYS A 1 1116 ? -32.981 -16.575 -1.403 1.00 87.19 1116 LYS A CA 1
ATOM 8971 C C . LYS A 1 1116 ? -34.063 -17.507 -0.858 1.00 87.19 1116 LYS A C 1
ATOM 8973 O O . LYS A 1 1116 ? -35.061 -17.026 -0.324 1.00 87.19 1116 LYS A O 1
ATOM 8978 N N . GLN A 1 1117 ? -33.875 -18.821 -0.974 1.00 85.25 1117 GLN A N 1
ATOM 8979 C CA . GLN A 1 1117 ? -34.810 -19.807 -0.439 1.00 85.25 1117 GLN A CA 1
ATOM 8980 C C . GLN A 1 1117 ? -34.870 -19.735 1.092 1.00 85.25 1117 GLN A C 1
ATOM 8982 O O . GLN A 1 1117 ? -35.965 -19.575 1.633 1.00 85.25 1117 GLN A O 1
ATOM 8987 N N . ILE A 1 1118 ? -33.717 -19.756 1.771 1.00 83.19 1118 ILE A N 1
ATOM 8988 C CA . ILE A 1 1118 ? -33.605 -19.680 3.239 1.00 83.19 1118 ILE A CA 1
ATOM 8989 C C . ILE A 1 1118 ? -34.173 -18.365 3.778 1.00 83.19 1118 ILE A C 1
ATOM 8991 O O . ILE A 1 1118 ? -34.819 -18.360 4.821 1.00 83.19 1118 ILE A O 1
ATOM 8995 N N . MET A 1 1119 ? -33.994 -17.253 3.063 1.00 85.12 1119 MET A N 1
ATOM 8996 C CA . MET A 1 1119 ? -34.515 -15.943 3.469 1.00 85.12 1119 MET A CA 1
ATOM 8997 C C . MET A 1 1119 ? -35.997 -15.733 3.123 1.00 85.12 1119 MET A C 1
ATOM 8999 O O . MET A 1 1119 ? -36.612 -14.800 3.642 1.00 85.12 1119 MET A O 1
ATOM 9003 N N . SER A 1 1120 ? -36.606 -16.582 2.289 1.00 82.31 1120 SER A N 1
ATOM 9004 C CA . SER A 1 1120 ? -38.033 -16.489 1.956 1.00 82.31 1120 SER A CA 1
ATOM 9005 C C . SER A 1 1120 ? -38.926 -16.964 3.111 1.00 82.31 1120 SER A C 1
ATOM 9007 O O . SER A 1 1120 ? -38.574 -17.886 3.842 1.00 82.31 1120 SER A O 1
ATOM 9009 N N . ASP A 1 1121 ? -40.091 -16.337 3.291 1.00 68.38 1121 ASP A N 1
ATOM 9010 C CA . ASP A 1 1121 ? -41.059 -16.708 4.342 1.00 68.38 1121 ASP A CA 1
ATOM 9011 C C . ASP A 1 1121 ? -42.084 -17.759 3.862 1.00 68.38 1121 ASP A C 1
ATOM 9013 O O . ASP A 1 1121 ? -42.800 -18.360 4.656 1.00 68.38 1121 ASP A O 1
ATOM 9017 N N . ASN A 1 1122 ? -42.112 -18.044 2.553 1.00 57.19 1122 ASN A N 1
ATOM 9018 C CA . ASN A 1 1122 ? -43.068 -18.941 1.895 1.00 57.19 1122 ASN A CA 1
ATOM 9019 C C . ASN A 1 1122 ? -42.514 -20.366 1.708 1.00 57.19 1122 ASN A C 1
ATOM 9021 O O . ASN A 1 1122 ? -42.571 -20.920 0.610 1.00 57.19 1122 ASN A O 1
ATOM 9025 N N . HIS A 1 1123 ? -41.994 -20.983 2.771 1.00 52.41 1123 HIS A N 1
ATOM 9026 C CA . HIS A 1 1123 ? -41.494 -22.368 2.718 1.00 52.41 1123 HIS A CA 1
ATOM 9027 C C . HIS A 1 1123 ? -42.579 -23.415 2.374 1.00 52.41 1123 HIS A C 1
ATOM 9029 O O . HIS A 1 1123 ? -42.250 -24.521 1.964 1.00 52.41 1123 HIS A O 1
ATOM 9035 N N . GLY A 1 1124 ? -43.871 -23.075 2.478 1.00 46.75 1124 GLY A N 1
ATOM 9036 C CA . GLY A 1 1124 ? -44.983 -24.007 2.238 1.00 46.75 1124 GLY A CA 1
ATOM 9037 C C . GLY A 1 1124 ? -45.521 -24.107 0.800 1.00 46.75 1124 GLY A C 1
ATOM 9038 O O . GLY A 1 1124 ? -46.399 -24.929 0.561 1.00 46.75 1124 GLY A O 1
ATOM 9039 N N . LEU A 1 1125 ? -45.061 -23.288 -0.157 1.00 47.44 1125 LEU A N 1
ATOM 9040 C CA . LEU A 1 1125 ? -45.652 -23.225 -1.513 1.00 47.44 1125 LEU A CA 1
ATOM 9041 C C . LEU A 1 1125 ? -44.799 -23.855 -2.627 1.00 47.44 1125 LEU A C 1
ATOM 9043 O O . LEU A 1 1125 ? -45.308 -24.065 -3.727 1.00 47.44 1125 LEU A O 1
ATOM 9047 N N . MET A 1 1126 ? -43.536 -24.198 -2.361 1.00 42.16 1126 MET A N 1
ATOM 9048 C CA . MET A 1 1126 ? -42.718 -25.009 -3.269 1.00 42.16 1126 MET A CA 1
ATOM 9049 C C . MET A 1 1126 ? -42.512 -26.381 -2.635 1.00 42.16 1126 MET A C 1
ATOM 9051 O O . MET A 1 1126 ? -41.725 -26.540 -1.709 1.00 42.16 1126 MET A O 1
ATOM 9055 N N . GLY A 1 1127 ? -43.303 -27.353 -3.087 1.00 39.62 1127 GLY A N 1
ATOM 9056 C CA . GLY A 1 1127 ? -43.354 -28.686 -2.504 1.00 39.62 1127 GLY A CA 1
ATOM 9057 C C . GLY A 1 1127 ? -42.024 -29.443 -2.560 1.00 39.62 1127 GLY A C 1
ATOM 9058 O O . GLY A 1 1127 ? -41.379 -29.500 -3.603 1.00 39.62 1127 GLY A O 1
ATOM 9059 N N . GLY A 1 1128 ? -41.715 -30.100 -1.438 1.00 45.81 1128 GLY A N 1
ATOM 9060 C CA . GLY A 1 1128 ? -40.863 -31.285 -1.360 1.00 45.81 1128 GLY A CA 1
ATOM 9061 C C . GLY A 1 1128 ? -39.428 -31.049 -0.891 1.00 45.81 1128 GLY A C 1
ATOM 9062 O O . GLY A 1 1128 ? -38.543 -30.983 -1.733 1.00 45.81 1128 GLY A O 1
ATOM 9063 N N . LEU A 1 1129 ? -39.218 -30.977 0.432 1.00 37.81 1129 LEU A N 1
ATOM 9064 C CA . LEU A 1 1129 ? -38.151 -31.617 1.241 1.00 37.81 1129 LEU A CA 1
ATOM 9065 C C . LEU A 1 1129 ? -38.368 -31.244 2.738 1.00 37.81 1129 LEU A C 1
ATOM 9067 O O . LEU A 1 1129 ? -39.035 -30.240 2.998 1.00 37.81 1129 LEU A O 1
ATOM 9071 N N . PRO A 1 1130 ? -37.942 -32.085 3.705 1.00 39.47 1130 PRO A N 1
ATOM 9072 C CA . PRO A 1 1130 ? -38.586 -32.207 5.016 1.00 39.47 1130 PRO A CA 1
ATOM 9073 C C . PRO A 1 1130 ? -38.202 -31.118 6.031 1.00 39.47 1130 PRO A C 1
ATOM 9075 O O . PRO A 1 1130 ? -37.244 -30.369 5.857 1.00 39.47 1130 PRO A O 1
ATOM 9078 N N . SER A 1 1131 ? -39.029 -31.026 7.076 1.00 43.38 1131 SER A N 1
ATOM 9079 C CA . SER A 1 1131 ? -38.975 -30.071 8.187 1.00 43.38 1131 SER A CA 1
ATOM 9080 C C . SER A 1 1131 ? -37.660 -30.100 8.973 1.00 43.38 1131 SER A C 1
ATOM 9082 O O . SER A 1 1131 ? -36.972 -31.114 9.018 1.00 43.38 1131 SER A O 1
ATOM 9084 N N . SER A 1 1132 ? -37.378 -28.983 9.650 1.00 42.69 1132 SER A N 1
ATOM 9085 C CA . SER A 1 1132 ? -36.190 -28.682 10.468 1.00 42.69 1132 SER A CA 1
ATOM 9086 C C . SER A 1 1132 ? -35.722 -29.779 11.428 1.00 42.69 1132 SER A C 1
ATOM 9088 O O . SER A 1 1132 ? -34.540 -29.818 11.754 1.00 42.69 1132 SER A O 1
ATOM 9090 N N . ASP A 1 1133 ? -36.613 -30.669 11.857 1.00 39.94 1133 ASP A N 1
ATOM 9091 C CA . ASP A 1 1133 ? -36.303 -31.693 12.856 1.00 39.94 1133 ASP A CA 1
ATOM 9092 C C . ASP A 1 1133 ? -35.524 -32.890 12.272 1.00 39.94 1133 ASP A C 1
ATOM 9094 O O . ASP A 1 1133 ? -34.769 -33.527 13.002 1.00 39.94 1133 ASP A O 1
ATOM 9098 N N . ASP A 1 1134 ? -35.603 -33.147 10.958 1.00 38.62 1134 ASP A N 1
ATOM 9099 C CA . ASP A 1 1134 ? -34.824 -34.219 10.305 1.00 38.62 1134 ASP A CA 1
ATOM 9100 C C . ASP A 1 1134 ? -33.358 -33.812 10.039 1.00 38.62 1134 ASP A C 1
ATOM 9102 O O . ASP A 1 1134 ? -32.492 -34.669 9.872 1.00 38.62 1134 ASP A O 1
ATOM 9106 N N . TYR A 1 1135 ? -33.037 -32.512 10.050 1.00 40.09 1135 TYR A N 1
ATOM 9107 C CA . TYR A 1 1135 ? -31.681 -32.009 9.776 1.00 40.09 1135 TYR A CA 1
ATOM 9108 C C . TYR A 1 1135 ? -30.705 -32.168 10.949 1.00 40.09 1135 TYR A C 1
ATOM 9110 O O . TYR A 1 1135 ? -29.495 -32.178 10.731 1.00 40.09 1135 TYR A O 1
ATOM 9118 N N . MET A 1 1136 ? -31.202 -32.311 12.180 1.00 36.94 1136 MET A N 1
ATOM 9119 C CA . MET A 1 1136 ? -30.349 -32.516 13.360 1.00 36.94 1136 MET A CA 1
ATOM 9120 C C . MET A 1 1136 ? -29.818 -33.954 13.467 1.00 36.94 1136 MET A C 1
ATOM 9122 O O . MET A 1 1136 ? -28.824 -34.179 14.147 1.00 36.94 1136 MET A O 1
ATOM 9126 N N . LEU A 1 1137 ? -30.434 -34.917 12.772 1.00 35.56 1137 LEU A N 1
ATOM 9127 C CA . LEU A 1 1137 ? -30.027 -36.328 12.787 1.00 35.56 1137 LEU A CA 1
ATOM 9128 C C . LEU A 1 1137 ? -28.918 -36.665 11.776 1.00 35.56 1137 LEU A C 1
ATOM 9130 O O . LEU A 1 1137 ? -28.176 -37.615 12.001 1.00 35.56 1137 LEU A O 1
ATOM 9134 N N . GLU A 1 1138 ? -28.738 -35.877 10.711 1.00 36.12 1138 GLU A N 1
ATOM 9135 C CA . GLU A 1 1138 ? -27.606 -36.035 9.773 1.00 36.12 1138 GLU A CA 1
ATOM 9136 C C . GLU A 1 1138 ? -26.302 -35.377 10.272 1.00 36.12 1138 GLU A C 1
ATOM 9138 O O . GLU A 1 1138 ? -25.279 -35.443 9.599 1.00 36.12 1138 GLU A O 1
ATOM 9143 N N . LEU A 1 1139 ? -26.319 -34.741 11.448 1.00 37.28 1139 LEU A N 1
ATOM 9144 C CA . LEU A 1 1139 ? -25.134 -34.158 12.094 1.00 37.28 1139 LEU A CA 1
ATOM 9145 C C . LEU A 1 1139 ? -24.422 -35.129 13.058 1.00 37.28 1139 LEU A C 1
ATOM 9147 O O . LEU A 1 1139 ? -23.321 -34.818 13.507 1.00 37.28 1139 LEU A O 1
ATOM 9151 N N . GLU A 1 1140 ? -25.007 -36.300 13.346 1.00 30.95 1140 GLU A N 1
ATOM 9152 C CA . GLU A 1 1140 ? -24.413 -37.344 14.205 1.00 30.95 1140 GLU A CA 1
ATOM 9153 C C . GLU A 1 1140 ? -23.939 -38.603 13.440 1.00 30.95 1140 GLU A C 1
ATOM 9155 O O . GLU A 1 1140 ? -23.490 -39.569 14.061 1.00 30.95 1140 GLU A O 1
ATOM 9160 N N . THR A 1 1141 ? -23.969 -38.597 12.101 1.00 31.25 1141 THR A N 1
ATOM 9161 C CA . THR A 1 1141 ? -23.383 -39.646 11.236 1.00 31.25 1141 THR A CA 1
ATOM 9162 C C . THR A 1 1141 ? -22.424 -39.050 10.227 1.00 31.25 1141 THR A C 1
ATOM 9164 O O . THR A 1 1141 ? -21.330 -39.629 10.040 1.00 31.25 1141 THR A O 1
#

pLDDT: mean 82.82, std 12.67, range [30.95, 96.88]

Sequence (1141 aa):
METLTVSLNKKKGGYGFNIKGGRDKPFREGDSSIYITRLRPGATAEKDGRLAPGDKILEINGNDVSDVTHSEALDLVRKTKGGKLTLLVQKRAIKFTEGEDGDDGLGVMSIQLHREKKGRGLGFNIRGGRDSPYVPEDPSIYVTRINSEGAAASDGRLSVGDKLLEINNVNVEDTTIDRAIDLIQSKKRLLLLVEKKALQRVVKTVREGAVDSVRGVENVIELYKDPEYGLGFNIRGGSDANYMRGHPGIFVTSIKPGGSADRDSRLKIGDRLLEINGVDVRSVPQDAAVQLVQRSVDKVTLLVEKDAEQLFKNSEFYSLSDFDEIDMSGEAGCFFRDQKRRIDFVLAYEEFDNEPASKETLRYRRRYMKNLQKSQLEFEEEQSPTKKGHLHFIKVHVPWEVMLFYAEELNFKGPLKARTEEKINWSERILKKFHLPNIFKDDVPDQPPNYFTATFQASKLQRFVGSDNPETYFKDTERTRVANEILETAVYGSRNKGEIGISRLVEEGVFTAAYPLHVGPAELPSDWNKAPDGPEERRLSQRQILKEYWARWGKWLKYQPLDHVREYFGEKIGIYFGWLGQYTAWLIPPSFVGLLVFLYGYLTIDSSQNTALEICNSANWTFVMCPLCEEELGCKAWDLKSSCSRARTSYLFDNPATVGYALFVAFWAVFFLEYWKRKEITLAYQWDVLGFEEEEERPRPTFAALAPAVERNPVTGLLEPHFPEEKRFPRIVSGIAIVICMVSLVVLFMVGVIVYKLLVIHPLYENPNFQEYASTIVSVTGSIMNLIIIMILSKVYEKLAYVLNHWEMHRTQTEYEDNLTFKVFVFQFMNFFASIFYIAFFKGKLVGYPGNYTKIFGLRTEQCSPGGCLMELAQQLSVIMIGKQVIGNVQEVLVPEIKKFMKKRKMGVTGNEVKPRWELDYDLLENEGLFGEYLEMVIQFGFVTIFVAAFPLAPFFALANNIFEIRIDSDKMVCDLRRPVAHRAQDIGIWFSMLSAIAKMAVISNAFLIAFTSQFLPKLLYRASISPDGSLHGYTNYSLAWAPPNSTSVPCRYIEFNNPDGSPSKFYWHLVTLKLGFVILFEHFVFSVSWLIDMLVPDIPAGLDQAIKREAYQAKQIMSDNHGLMGGLPSSDDYMLELET

Organism: NCBI:txid46732

Radius of gyration: 45.75 Å; chains: 1; bounding box: 93×68×147 Å

Foldseek 3Di:
DDKDKDKWFQDPVGQFWDKAAAPVGHPAVVFRWIFTQDGHPPGGNVVSVPDDGQKTWQDKPNHGRRHHGPVVVVCSSVVDPPRMIMTTIDPNNDDDDDDDDDDDGWQKDKDKFADDDDDAAQFWDKDAAQVGHPDPPFRWIFTQDGHCPHRCVVSVPDDGQKTWQDKPNHGRRHHGPVVSVCSSVVDRMIITTIRHNNRVVVVVVCLVVVLVVLFADKDKDKFWQDPVQGQFWDKDFALVDHPDPSAHFIFTQDGHPPGRCVVSVPDDGQKTWQDKPNHGGRHGGRVVVVVSSVPDDTMIITTIGPNNNVSVCPDVVVVVPCLVVPQQQFLCVQADSVSPFGQLKKFKAWAFPVDGDDPVLVLLVVLLVVQLVVLVKDWDKDWDDFPGGIMIMIGIGQDLVSLLVVLLVLQPWFFQAFDPDDPQDPVNVVCVVVVHDDPQADDQPPQPTFGQTGGHDSVPLVNGPPSVDSVPRDASLSRNQSVQVSQQQGARDALQVLRGHPVVCCVVNSTVDMFGFDRTDQDDPPCCCPDPVHNPPDDDDLLVSLNPQFQDPVSLSYDHSLRSCCSFFNDLRSQVLVLLVLLLVLLPVLLVLLVVLLVVLVVCLVPLQQPLCVLAVDPPDFFFFDFQFDVVLVTDTDTSNVCSVLQSVLSSQQPPVLLVSLLVLLLSLLVSLLVSLQVLLVSLVSRVNVCCVPPRFFFRSSLQSNQPDWDQDPVPRDTGRDHDPVVLVVLVVVLVVVLVVLLVVLLVVLVVLQVQLLVQLSVQCVDPVRVVVSNVVSLVVSLVVLVVVLVVSLVVQLVVLLVSLVSSSDTGPLVSCLSSLVSSLVNNLSSLCVNLCCLQAPAQPQAAAQQDGDDDVNGGGHHADSSFSLQSSQVSLCCCLVVVLVVVLCCLVVVLVVLLVVLCVVSPDDDPDSDRRVVQLVSADEDPDCSVVLSSLLVLLLSCQQSCSSHSNSSVVSSVSSSVVSNSVSNCQSPHYGRDNHDHDSHNRNSSVSSVVSSLNSLLNSLSSCQPGHCVLVQQCCLVPPDPVSGSPCVVVQQWAWGAPPSDPDTRIDGACAHNNSHHDPSNVVSVVVSVVSSVCSSCVSVVVSVVCPVVRDSHDPVRVVVVVVSVVVNCQSPDPPVPPDDDDDDPVVVVVVVVD

InterPro domains:
  IPR001478 PDZ domain [PF00595] (6-90)
  IPR001478 PDZ domain [PF00595] (111-194)
  IPR001478 PDZ domain [PF00595] (222-305)
  IPR001478 PDZ domain [PS50106] (5-92)
  IPR001478 PDZ domain [PS50106] (110-193)
  IPR001478 PDZ domain [PS50106] (220-308)
  IPR001478 PDZ domain [SM00228] (13-93)
  IPR001478 PDZ domain [SM00228] (120-198)
  IPR001478 PDZ domain [SM00228] (229-308)
  IPR007632 Anoctamin [PTHR12308] (331-1123)
  IPR032394 Anoctamin, dimerisation domain [PF16178] (335-562)
  IPR036034 PDZ superfamily [G3DSA:2.30.42.10] (1-97)
  IPR036034 PDZ superfamily [G3DSA:2.30.42.10] (106-205)
  IPR036034 PDZ superfamily [G3DSA:2.30.42.10] (210-315)
  IPR036034 PDZ superfamily [SSF50156] (2-92)
  IPR036034 PDZ superfamily [SSF50156] (106-194)
  IPR036034 PDZ superfamily [SSF50156] (218-309)
  IPR049452 Anoctamin, transmembrane domain [PF04547] (565-1111)

Secondary structure (DSSP, 8-state):
--EEEEEEE-BTTBS-EEEE--TTS-SBTTB--EEEEEE-TTSHHHHH-S--TTPEEEEETTEE-TT--HHHHHHHHHT-TTSEEEEEEETTSSPPP-SS----S--EEEEEEEPPSSS---SEEEEE-TTS-SBTTB--EEEEEE-TTSHHHHH----TTPEEEEETTEE-TTS-HHHHHHHHHS-SEEEEEEETTHHHHHHHHHHHHHHTSSPPPEEEEEEEPBTTTBT-EEEEE-SSS-SBTTB--EEEEEE-TTSHHHHH----TTPEEEEETTEE-TTS-HHHHHHHHHT-SSEEEEEEETTHHHHHHTSHHHHHHGGGTS-TTSGGGGB-TTSSSB--EEEEEEEETTBPPPHHHHHHHHHHHHHHHHTT-EEEEEEEEETTEEEEEEEEE--HHHHHHHHHHTT-EEEEEE-------HHHHHHHHTT---TT----SSPPPPEEEEE--GGGGGGSTTTT-HHHHS-HHHHHHHHHHHHHH-BSS-GGGT-BSHHHHHHTTSSSEEEPPPSS-SSPPTTTTT-TT-TTSSPPPHHHHHIIIII-GGGTTSPP-HHHHHHHH-HHHHHHHHHHHHHHHHHHHHHHHHHHHHHHHHHTTTSTT-THHHHHH-SS---EEPPSS-GGGTPPPEEGGGGHHHHHHHHHHSSHHHHHHHHHHHHHHHHHHHHHHHHHHHHHHHTT-TTHHHHTPPPPHHHHHH-SEEEE-TTT--EEEE--HHHHHHHHHHHHHHHHHHHHHHHHHHHHHHHHHHHHHHHHHHSTTTTTTHHHHHHHHHHHHHHHHHHHHHHHHHHHHHHHHHHTT-SSHHHHHHHHHHHHHHHHHHHHHHHHHIIIIITTTS-EETTEE-EETTEEPPPPPTT-HHHHHHHHHHHHHHHHHHHHHHHHHHHHHHHHHHHHHHHT--S-----HHHHHHHSBP---SHHHHHHHHHHHHHHHHTTTT-TTHHHHHHHHHHHHHHHHHHIIIIIBPPPP----SS-THHHHHHHHHHHHHHHHHHHIIIIISSHHHHHHHHHHT-TTSS-TTHHHHTEEEPPTTSSSS--EEES-B-TTSPBPHHHHHHHHHHHHHHHHHHHHHHHHHHHHHHHS-SS-HHHHHHHHHHHHHHHHHH-S-TTSS--S--TTSTTTTT--